Protein AF-A0A9E4F3Q5-F1 (afdb_monomer_lite)

Foldseek 3Di:
DVVVVVVVVVVVVVVVPVLLQVLQPQVAHQQWQQDLQRHLQSFLAHQFDPCDLVFVFLKDFQEWAALQVPDPGFAQFAFEFWTADPQWIWIFGDLFRWIFIAHPRYRHTQDIHGDDDFLLSVLFQQSRQAYTWHWDDDPNFIWTWFFTSSGKIFTAGNNPRHADPQAAADQPDPPTDRHRMHRPLVVQCPPQVVSVVVPDDADSRNGDDQQQAFKGARYYFYQAPQKTKGFIFGHDLQQAFFFFYRARWIWIAGPHRRHTQDIHGQLDDVPDPCVVQFPPVSSNGKHAQTQRAYKHDDNVQQKIKTFTAAIHHQAFCLSGGGQRPPHRKIWIARNRRRHTQDMGHQWGSHRQRWTQAYYFRWAFAQAPNDTAGWTWGWIQQQAIWIARNRHRHGPADWDFAADDFDPDPSGGHDRTGTGGPFQPGPDDWWQPLVFFDPLDVVLSVQLVVLCQQEAIGGRRFHWAAPVDPDRHPIYKTKGKTDHQFAHWHADNSQQKIKGKMFIDTWTFHWYASVVSDDPPPSNHGHDHGDRTHGGDIDGRDARVQHDGGHFQGIWIWMARNNYRYTQDIAAAADDDVSQVVDPSCVPPDCRRNHDDFTKYWRYHNQWIWIFSHQHHAQWIWIARNRHRHTSDIDHDPAGATHYWHWGAHPNWIWIWGFGGSPTMITIMGRDPPPPVPDPPPPPPPDDDDDDDDDDDDDDDDDDDDDDDDDDDDDDDDDDDDDDDDDDYDDDDDDDDDDDDDDDDDDDDDDDDDDDDDDDDDDDDDDDDDDDDDDDDDDDDDDDDDDDDDDDDDDDDDDDDDDDDDDDDDDDDDDDDDDDDDDDDDDDDDDDDDDDDYDDDDDDDDDDDDDDDDDDDDDDDDDDDDDDDDDDDDDDDDDDDDDDDDDDDDDDDDDDDDDDDDD

Sequence (902 aa):
MFLYRAIVVAALLSVLLPVASAAQDRRNPVGEWRFQSADAWGTRYSPLDQIDAANFDELETAWVWRADNFGPEVDQQMKSTPIYVNGILYTVAGLRRTVAAIDPATGETLWTYREPNTTRWERSMRQNYGKGVAWGEIDGRGVVYYTSAAFFLHAIDAETGRHVEGFGNRVDLPGFPETGVVDMLPPLLEGWGPWESWGGEYDNDFGIPRDLGYITTSSPPIVVNGVVVVGNSAEQGYYQTRIENVPGDILGFDARTGEFRWKFHVVPRPGEVGHETWENEAWSYTGDVSSWAPLSADHERGIVYIPTNPPTIDYFGGFRPGHNLFSTSVIALDAASGERVWHYQIVHNDQWNYDLPNVPILVDLTVDGRTVEAVVQTTKTGLIFVFDRTTGEPVWPIEEVPVPQTEVPGNWTAATQPVPTRPEPMEPLGLPSSEVVDFTPEIRAEAMRILKRYRVDGPFLPRLHEGYGGPVEENIRCYGGLNITHPATLDPTTGILYASHRRNCSGGRLTAGVDADDPEDPKTTGVTIAEWVAGPGGGLPRVQGLPIPQPPYNRLSAFDMNTGERLWWIPIGQVEDGIRGHPATQGVDLSRAGGGGLSIQMVAGDLLYATEGSSGPPVLNAYDKRTGEKVGTVRMPGAGQYGMMTYSHQGRQYVVVQVGRPGRLVALRRRRADGWGWPRVVAALRPGCGQDPGWRCGRGLPVRARLHRVGHRGPGDLGCNGSPSPTQPPIPAPHAQNQHLLDPVSHLAPDPRVRPTRGLHRRTVVRPGGSRRRLGVPCRIPLAQPRPRPGRSLDRGQRGRRPAHGELFRSHGRRALEDDRRRRELVPGHRLQDHHRQRGSGGGRGDRPGPRVHRHGRDLHPRQHPPRRRSLPQPRRGRDLGARRIRGVSRHLQNPHPSHRP

Radius of gyration: 40.1 Å; chains: 1; bounding box: 145×137×123 Å

Structure (mmCIF, N/CA/C/O backbone):
data_AF-A0A9E4F3Q5-F1
#
_entry.id   AF-A0A9E4F3Q5-F1
#
loop_
_atom_site.group_PDB
_atom_site.id
_atom_site.type_symbol
_atom_site.label_atom_id
_atom_site.label_alt_id
_atom_site.label_comp_id
_atom_site.label_asym_id
_atom_site.label_entity_id
_atom_site.label_seq_id
_atom_site.pdbx_PDB_ins_code
_atom_site.Cartn_x
_atom_site.Cartn_y
_atom_site.Cartn_z
_atom_site.occupancy
_atom_site.B_iso_or_equiv
_atom_site.auth_seq_id
_atom_site.auth_comp_id
_atom_site.auth_asym_id
_atom_site.auth_atom_id
_atom_site.pdbx_PDB_model_num
ATOM 1 N N . MET A 1 1 ? -36.623 -46.728 12.135 1.00 48.69 1 MET A N 1
ATOM 2 C CA . MET A 1 1 ? -35.767 -46.337 10.988 1.00 48.69 1 MET A CA 1
ATOM 3 C C . MET A 1 1 ? -35.801 -44.829 10.717 1.00 48.69 1 MET A C 1
ATOM 5 O O . MET A 1 1 ? -34.755 -44.213 10.854 1.00 48.69 1 MET A O 1
ATOM 9 N N . PHE A 1 2 ? -36.958 -44.212 10.418 1.00 50.69 2 PHE A N 1
ATOM 10 C CA . PHE A 1 2 ? -37.068 -42.757 10.159 1.00 50.69 2 PHE A CA 1
ATOM 11 C C . PHE A 1 2 ? -36.417 -41.864 11.232 1.00 50.69 2 PHE A C 1
ATOM 13 O O . PHE A 1 2 ? -35.589 -41.025 10.893 1.00 50.69 2 PHE A O 1
ATOM 20 N N . LEU A 1 3 ? -36.709 -42.104 12.517 1.00 48.44 3 LEU A N 1
ATOM 21 C CA . LEU A 1 3 ? -36.150 -41.325 13.634 1.00 48.44 3 LEU A CA 1
ATOM 22 C C . LEU A 1 3 ? -34.606 -41.309 13.647 1.00 48.44 3 LEU A C 1
ATOM 24 O O . LEU A 1 3 ? -33.995 -40.289 13.937 1.00 48.44 3 LEU A O 1
ATOM 28 N N . TYR A 1 4 ? -33.976 -42.420 13.252 1.00 50.62 4 TYR A N 1
ATOM 29 C CA . TYR A 1 4 ? -32.517 -42.554 13.198 1.00 50.62 4 TYR A CA 1
ATOM 30 C C . TYR A 1 4 ? -31.906 -41.732 12.051 1.00 50.62 4 TYR A C 1
ATOM 32 O O . TYR A 1 4 ? -30.846 -41.137 12.214 1.00 50.62 4 TYR A O 1
ATOM 40 N N . ARG A 1 5 ? -32.597 -41.638 10.902 1.00 47.22 5 ARG A N 1
ATOM 41 C CA . ARG A 1 5 ? -32.189 -40.752 9.796 1.00 47.22 5 ARG A CA 1
ATOM 42 C C . ARG A 1 5 ? -32.327 -39.277 10.173 1.00 47.22 5 ARG A C 1
ATOM 44 O O . ARG A 1 5 ? -31.428 -38.509 9.860 1.00 47.22 5 ARG A O 1
ATOM 51 N N . ALA A 1 6 ? -33.396 -38.896 10.876 1.00 50.69 6 ALA A N 1
ATOM 52 C CA . ALA A 1 6 ? -33.574 -37.524 11.355 1.00 50.69 6 ALA A CA 1
ATOM 53 C C . ALA A 1 6 ? -32.452 -37.101 12.323 1.00 50.69 6 ALA A C 1
ATOM 55 O O . ALA A 1 6 ? -31.874 -36.032 12.154 1.00 50.69 6 ALA A O 1
ATOM 56 N N . ILE A 1 7 ? -32.088 -37.969 13.275 1.00 57.62 7 ILE A N 1
ATOM 57 C CA . ILE A 1 7 ? -30.996 -37.712 14.22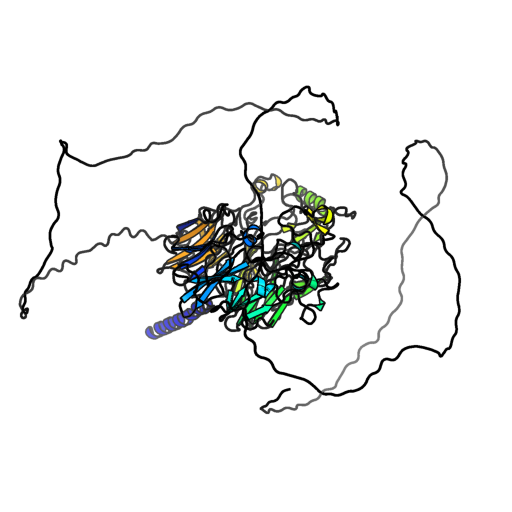9 1.00 57.62 7 ILE A CA 1
ATOM 58 C C . ILE A 1 7 ? -29.636 -37.623 13.519 1.00 57.62 7 ILE A C 1
ATOM 60 O O . ILE A 1 7 ? -28.865 -36.717 13.816 1.00 57.62 7 ILE A O 1
ATOM 64 N N . VAL A 1 8 ? -29.345 -38.498 12.548 1.00 55.16 8 VAL A N 1
ATOM 65 C CA . VAL A 1 8 ? -28.080 -38.445 11.782 1.00 55.16 8 VAL A CA 1
ATOM 66 C C . VAL A 1 8 ? -27.988 -37.188 10.907 1.00 55.16 8 VAL A C 1
ATOM 68 O O . VAL A 1 8 ? -26.925 -36.580 10.844 1.00 55.16 8 VAL A O 1
ATOM 71 N N . VAL A 1 9 ? -29.085 -36.749 10.277 1.00 52.12 9 VAL A N 1
ATOM 72 C CA . VAL A 1 9 ? -29.107 -35.493 9.500 1.00 52.12 9 VAL A CA 1
ATOM 73 C C . VAL A 1 9 ? -28.941 -34.272 10.412 1.00 52.12 9 VAL A C 1
ATOM 75 O O . VAL A 1 9 ? -28.159 -33.384 10.087 1.00 52.12 9 VAL A O 1
ATOM 78 N N . ALA A 1 10 ? -29.600 -34.246 11.575 1.00 47.81 10 ALA A N 1
ATOM 79 C CA . ALA A 1 10 ? -29.413 -33.182 12.563 1.00 47.81 10 ALA A CA 1
ATOM 80 C C . ALA A 1 10 ? -27.969 -33.138 13.099 1.00 47.81 10 ALA A C 1
ATOM 82 O O . ALA A 1 10 ? -27.383 -32.061 13.182 1.00 47.81 10 ALA A O 1
ATOM 83 N N . ALA A 1 11 ? -27.371 -34.300 13.387 1.00 47.78 11 ALA A N 1
ATOM 84 C CA . ALA A 1 11 ? -25.980 -34.406 13.821 1.00 47.78 11 ALA A CA 1
ATOM 85 C C . ALA A 1 11 ? -25.003 -33.886 12.750 1.00 47.78 11 ALA A C 1
ATOM 87 O O . ALA A 1 11 ? -24.132 -33.076 13.061 1.00 47.78 11 ALA A O 1
ATOM 88 N N . LEU A 1 12 ? -25.182 -34.279 11.483 1.00 45.19 12 LEU A N 1
ATOM 89 C CA . LEU A 1 12 ? -24.358 -33.795 10.367 1.00 45.19 12 LEU A CA 1
ATOM 90 C C . LEU A 1 12 ? -24.487 -32.277 10.161 1.00 45.19 12 LEU A C 1
ATOM 92 O O . LEU A 1 12 ? -23.474 -31.608 9.976 1.00 45.19 12 LEU A O 1
ATOM 96 N N . LEU A 1 13 ? -25.695 -31.713 10.275 1.00 43.91 13 LEU A N 1
ATOM 97 C CA . LEU A 1 13 ? -25.899 -30.260 10.232 1.00 43.91 13 LEU A CA 1
ATOM 98 C C . LEU A 1 13 ? -25.194 -29.545 11.398 1.00 43.91 13 LEU A C 1
ATOM 100 O O . LEU A 1 13 ? -24.526 -28.536 11.180 1.00 43.91 13 LEU A O 1
ATOM 104 N N . SER A 1 14 ? -25.253 -30.093 12.618 1.00 40.28 14 SER A N 1
ATOM 105 C CA . SER A 1 14 ? -24.539 -29.526 13.774 1.00 40.28 14 SER A CA 1
ATOM 106 C C . SER A 1 14 ? -23.008 -29.630 13.695 1.00 40.28 14 SER A C 1
ATOM 108 O O . SER A 1 14 ? -22.323 -28.875 14.376 1.00 40.28 14 SER A O 1
ATOM 110 N N . VAL A 1 15 ? -22.466 -30.516 12.851 1.00 41.94 15 VAL A N 1
ATOM 111 C CA . VAL A 1 15 ? -21.016 -30.670 12.613 1.00 41.94 15 VAL A CA 1
ATOM 112 C C . VAL A 1 15 ? -20.509 -29.777 11.467 1.00 41.94 15 VAL A C 1
ATOM 114 O O . VAL A 1 15 ? -19.314 -29.505 11.400 1.00 41.94 15 VAL A O 1
ATOM 117 N N . LEU A 1 16 ? -21.394 -29.255 10.609 1.00 40.25 16 LEU A N 1
ATOM 118 C CA . LEU A 1 16 ? -21.038 -28.304 9.542 1.00 40.25 16 LEU A CA 1
ATOM 119 C C . LEU A 1 16 ? -21.071 -26.832 9.995 1.00 40.25 16 LEU A C 1
ATOM 121 O O . LEU A 1 16 ? -20.296 -26.019 9.498 1.00 40.25 16 LEU A O 1
ATOM 125 N N . LEU A 1 17 ? -21.905 -26.493 10.983 1.00 37.94 17 LEU A N 1
ATOM 126 C CA . LEU A 1 17 ? -22.024 -25.132 11.525 1.00 37.94 17 LEU A CA 1
ATOM 127 C C . LEU A 1 17 ? -20.776 -24.525 12.223 1.00 37.94 17 LEU A C 1
ATOM 129 O O . LEU A 1 17 ? -20.636 -23.303 12.143 1.00 37.94 17 LEU A O 1
ATOM 133 N N . PRO A 1 18 ? -19.856 -25.262 12.889 1.00 37.97 18 PRO A N 1
ATOM 134 C CA . PRO A 1 18 ? -18.743 -24.620 13.598 1.00 37.97 18 PRO A CA 1
ATOM 135 C C . PRO A 1 18 ? -17.659 -24.055 12.667 1.00 37.97 18 PRO A C 1
ATOM 137 O O . PRO A 1 18 ? -16.966 -23.121 13.059 1.00 37.97 18 PRO A O 1
ATOM 140 N N . VAL A 1 19 ? -17.516 -24.570 11.438 1.00 43.16 19 VAL A N 1
ATOM 141 C CA . VAL A 1 19 ? -16.415 -24.186 10.529 1.00 43.16 19 VAL A CA 1
ATOM 142 C C . VAL A 1 19 ? -16.540 -22.727 10.077 1.00 43.16 19 VAL A C 1
ATOM 144 O O . VAL A 1 19 ? -15.573 -21.972 10.149 1.00 43.16 19 VAL A O 1
ATOM 147 N N . ALA A 1 20 ? -17.744 -22.298 9.684 1.00 42.75 20 ALA A N 1
ATOM 148 C CA . ALA A 1 20 ? -17.996 -20.917 9.267 1.00 42.75 20 ALA A CA 1
ATOM 149 C C . ALA A 1 20 ? -17.857 -19.911 10.426 1.00 42.75 20 ALA A C 1
ATOM 151 O O . ALA A 1 20 ? -17.407 -18.788 10.210 1.00 42.75 20 ALA A O 1
ATOM 152 N N . SER A 1 21 ? -18.197 -20.317 11.657 1.00 38.81 21 SER A N 1
ATOM 153 C CA . SER A 1 21 ? -18.047 -19.466 12.844 1.00 38.81 21 SER A CA 1
ATOM 154 C C . SER A 1 21 ? -16.589 -19.345 13.298 1.00 38.81 21 SER A C 1
ATOM 156 O O . SER A 1 21 ? -16.176 -18.266 13.712 1.00 38.81 21 SER A O 1
ATOM 158 N N . ALA A 1 22 ? -15.803 -20.423 13.204 1.00 45.16 22 ALA A N 1
ATOM 159 C CA . ALA A 1 22 ? -14.376 -20.404 13.529 1.00 45.16 22 ALA A CA 1
ATOM 160 C C . ALA A 1 22 ? -13.564 -19.547 12.541 1.00 45.16 22 ALA A C 1
ATOM 162 O O . ALA A 1 22 ? -12.600 -18.899 12.934 1.00 45.16 22 ALA A O 1
ATOM 163 N N . ALA A 1 23 ? -13.986 -19.481 11.273 1.00 50.09 23 ALA A N 1
ATOM 164 C CA . ALA A 1 23 ? -13.304 -18.707 10.236 1.00 50.09 23 ALA A CA 1
ATOM 165 C C . ALA A 1 23 ? -13.305 -17.178 10.454 1.00 50.09 23 ALA A C 1
ATOM 167 O O . ALA A 1 23 ? -12.547 -16.489 9.771 1.00 50.09 23 ALA A O 1
ATOM 168 N N . GLN A 1 24 ? -14.136 -16.640 11.363 1.00 52.44 24 GLN A N 1
ATOM 169 C CA . GLN A 1 24 ? -14.225 -15.192 11.606 1.00 52.44 24 GLN A CA 1
ATOM 170 C C . GLN A 1 24 ? -13.789 -14.731 13.009 1.00 52.44 24 GLN A C 1
ATOM 172 O O . GLN A 1 24 ? -13.560 -13.533 13.171 1.00 52.44 24 GLN A O 1
ATOM 177 N N . ASP A 1 25 ? -13.594 -15.606 14.009 1.00 63.72 25 ASP A N 1
ATOM 178 C CA . ASP A 1 25 ? -13.125 -15.162 15.341 1.00 63.72 25 ASP A CA 1
ATOM 179 C C . ASP A 1 25 ? -11.610 -14.874 15.379 1.00 63.72 25 ASP A C 1
ATOM 181 O O . ASP A 1 25 ? -10.813 -15.480 16.087 1.00 63.72 25 ASP A O 1
ATOM 185 N N . ARG A 1 26 ? -11.222 -13.895 14.563 1.00 81.88 26 ARG A N 1
ATOM 186 C CA . ARG A 1 26 ? -9.894 -13.286 14.445 1.00 81.88 26 ARG A CA 1
ATOM 187 C C . ARG A 1 26 ? -9.985 -11.840 14.919 1.00 81.88 26 ARG A C 1
ATOM 189 O O . ARG A 1 26 ? -9.622 -10.902 14.206 1.00 81.88 26 ARG A O 1
ATOM 196 N N . ARG A 1 27 ? -10.599 -11.675 16.099 1.00 84.62 27 ARG A N 1
ATOM 197 C CA . ARG A 1 27 ? -11.080 -10.397 16.654 1.00 84.62 27 ARG A CA 1
ATOM 198 C C . ARG A 1 27 ? -12.120 -9.672 15.780 1.00 84.62 27 ARG A C 1
ATOM 200 O O . ARG A 1 27 ? -12.272 -8.462 15.918 1.00 84.62 27 ARG A O 1
ATOM 207 N N . ASN A 1 28 ? -12.859 -10.373 14.914 1.00 89.06 28 ASN A N 1
ATOM 208 C CA . ASN A 1 28 ? -13.891 -9.765 14.067 1.00 89.06 28 ASN A CA 1
ATOM 209 C C . ASN A 1 28 ? -15.240 -10.520 14.142 1.00 89.06 28 ASN A C 1
ATOM 211 O O . ASN A 1 28 ? -15.470 -11.417 13.337 1.00 89.06 28 ASN A O 1
ATOM 215 N N . PRO A 1 29 ? -16.142 -10.185 15.086 1.00 91.88 29 PRO A N 1
ATOM 216 C CA . PRO A 1 29 ? -17.406 -10.898 15.298 1.00 91.88 29 PRO A CA 1
ATOM 217 C C . PRO A 1 29 ? -18.299 -11.026 14.054 1.00 91.88 29 PRO A C 1
ATOM 219 O O . PRO A 1 29 ? -18.263 -10.197 13.141 1.00 91.88 29 PRO A O 1
ATOM 222 N N . VAL A 1 30 ? -19.158 -12.050 14.027 1.00 92.31 30 VAL A N 1
ATOM 223 C CA . VAL A 1 30 ? -20.049 -12.296 12.881 1.00 92.31 30 VAL A CA 1
ATOM 224 C C . VAL A 1 30 ? -21.036 -11.147 12.695 1.00 92.31 30 VAL A C 1
ATOM 226 O O . VAL A 1 30 ? -21.837 -10.843 13.577 1.00 92.31 30 VAL A O 1
ATOM 229 N N . GLY A 1 31 ? -20.971 -10.508 11.525 1.00 94.44 31 GLY A N 1
ATOM 230 C CA . GLY A 1 31 ? -21.672 -9.254 11.243 1.00 94.44 31 GLY A CA 1
ATOM 231 C C . GLY A 1 31 ? -20.797 -8.000 11.276 1.00 94.44 31 GLY A C 1
ATOM 232 O O . GLY A 1 31 ? -21.277 -6.953 10.848 1.00 94.44 31 GLY A O 1
ATOM 233 N N . GLU A 1 32 ? -19.547 -8.083 11.733 1.00 96.38 32 GLU A N 1
ATOM 234 C CA . GLU A 1 32 ? -18.669 -6.924 11.921 1.00 96.38 32 GLU A CA 1
ATOM 235 C C . GLU A 1 32 ? -17.455 -6.854 10.983 1.00 96.38 32 GLU A C 1
ATOM 237 O O . GLU A 1 32 ? -17.157 -7.773 10.215 1.00 96.38 32 GLU A O 1
ATOM 242 N N . TRP A 1 33 ? -16.786 -5.697 11.025 1.00 97.50 33 TRP A N 1
ATOM 243 C CA . TRP A 1 33 ? -15.595 -5.369 10.241 1.00 97.50 33 TRP A CA 1
ATOM 244 C C . TRP A 1 33 ? -14.688 -4.479 11.104 1.00 97.50 33 TRP A C 1
ATOM 246 O O . TRP A 1 33 ? -14.644 -3.262 10.920 1.00 97.50 33 TRP A O 1
ATOM 256 N N . ARG A 1 34 ? -14.041 -5.062 12.123 1.00 95.62 34 ARG A N 1
ATOM 257 C CA . ARG A 1 34 ? -13.297 -4.315 13.160 1.00 95.62 34 ARG A CA 1
ATOM 258 C C . ARG A 1 34 ? -11.967 -3.721 12.684 1.00 95.62 34 ARG A C 1
ATOM 260 O O . ARG A 1 34 ? -11.489 -2.765 13.290 1.00 95.62 34 ARG A O 1
ATOM 267 N N . PHE A 1 35 ? -11.391 -4.239 11.599 1.00 96.25 35 PHE A N 1
ATOM 268 C CA . PHE A 1 35 ? -10.100 -3.802 11.057 1.00 96.25 35 PHE A CA 1
ATOM 269 C C . PHE A 1 35 ? -10.254 -3.220 9.648 1.00 96.25 35 PHE A C 1
ATOM 271 O O . PHE A 1 35 ? -11.178 -3.562 8.911 1.00 96.25 35 PHE A O 1
ATOM 278 N N . GLN A 1 36 ? -9.310 -2.374 9.222 1.00 94.00 36 GLN A N 1
ATOM 279 C CA . GLN A 1 36 ? -9.335 -1.733 7.897 1.00 94.00 36 GLN A CA 1
ATOM 280 C C . GLN A 1 36 ? -9.459 -2.749 6.737 1.00 94.00 36 GLN A C 1
ATOM 282 O O . GLN A 1 36 ? -10.075 -2.437 5.716 1.00 94.00 36 GLN A O 1
ATOM 287 N N . SER A 1 37 ? -8.933 -3.968 6.909 1.00 94.44 37 SER A N 1
ATOM 288 C CA . SER A 1 37 ? -9.061 -5.092 5.968 1.00 94.44 37 SER A CA 1
ATOM 289 C C . SER A 1 37 ? -9.831 -6.287 6.567 1.00 94.44 37 SER A C 1
ATOM 291 O O . SER A 1 37 ? -9.425 -7.435 6.421 1.00 94.44 37 SER A O 1
ATOM 293 N N . ALA A 1 38 ? -10.983 -5.986 7.182 1.00 95.12 38 ALA A N 1
ATOM 294 C CA . ALA A 1 38 ? -11.936 -6.878 7.859 1.00 95.12 38 ALA A CA 1
ATOM 295 C C . ALA A 1 38 ? -11.488 -7.385 9.235 1.00 95.12 38 ALA A C 1
ATOM 297 O O . ALA A 1 38 ? -12.011 -6.931 10.256 1.00 95.12 38 ALA A O 1
ATOM 298 N N . ASP A 1 39 ? -10.531 -8.308 9.261 1.00 95.75 39 ASP A N 1
ATOM 299 C CA . ASP A 1 39 ? -10.023 -8.975 10.460 1.00 95.75 39 ASP A CA 1
ATOM 300 C C . ASP A 1 39 ? -8.564 -8.588 10.758 1.00 95.75 39 ASP A C 1
ATOM 302 O O . ASP A 1 39 ? -7.905 -7.911 9.963 1.00 95.75 39 ASP A O 1
ATOM 306 N N . ALA A 1 40 ? -8.046 -9.021 11.913 1.00 96.56 40 ALA A N 1
ATOM 307 C CA . ALA A 1 40 ? -6.643 -8.805 12.277 1.00 96.56 40 ALA A CA 1
ATOM 308 C C . ALA A 1 40 ? -5.663 -9.455 11.280 1.00 96.56 40 ALA A C 1
ATOM 310 O O . ALA A 1 40 ? -4.506 -9.055 11.188 1.00 96.56 40 ALA A O 1
ATOM 311 N N . TRP A 1 41 ? -6.135 -10.450 10.526 1.00 97.19 41 TRP A N 1
ATOM 312 C CA . TRP A 1 41 ? -5.375 -11.218 9.542 1.00 97.19 41 TRP A CA 1
ATOM 313 C C . TRP A 1 41 ? -5.309 -10.533 8.165 1.00 97.19 41 TRP A C 1
ATOM 315 O O . TRP A 1 41 ? -4.556 -10.977 7.302 1.00 97.19 41 TRP A O 1
ATOM 325 N N . GLY A 1 42 ? -6.054 -9.440 7.958 1.00 96.62 42 GLY A N 1
ATOM 326 C CA . GLY A 1 42 ? -6.045 -8.645 6.729 1.00 96.62 42 GLY A CA 1
ATOM 327 C C . GLY A 1 42 ? -6.773 -9.286 5.542 1.00 96.62 42 GLY A C 1
ATOM 328 O O . GLY A 1 42 ? -6.556 -8.865 4.406 1.00 96.62 42 GLY A O 1
ATOM 329 N N . THR A 1 43 ? -7.622 -10.292 5.771 1.00 96.75 43 THR A N 1
ATOM 330 C CA . THR A 1 43 ? -8.177 -11.159 4.711 1.00 96.75 43 THR A CA 1
ATOM 331 C C . THR A 1 43 ? -9.101 -10.448 3.723 1.00 96.75 43 THR A C 1
ATOM 333 O O . THR A 1 43 ? -9.183 -10.846 2.559 1.00 96.75 43 THR A O 1
ATOM 336 N N . ARG A 1 44 ? -9.801 -9.393 4.171 1.00 96.38 44 ARG A N 1
ATOM 337 C CA . ARG A 1 44 ? -10.935 -8.765 3.460 1.00 96.38 44 ARG A CA 1
ATOM 338 C C . ARG A 1 44 ? -12.090 -9.750 3.186 1.00 96.38 44 ARG A C 1
ATOM 340 O O . ARG A 1 44 ? -12.811 -9.607 2.195 1.00 96.38 44 ARG A O 1
ATOM 347 N N . TYR A 1 45 ? -12.265 -10.736 4.066 1.00 96.94 45 TYR A N 1
ATOM 348 C CA . TYR A 1 45 ? -13.330 -11.740 4.030 1.00 96.94 45 TYR A CA 1
ATOM 349 C C . TYR A 1 45 ? -14.464 -11.430 5.022 1.00 96.94 45 TYR A C 1
ATOM 351 O O . TYR A 1 45 ? -14.247 -10.867 6.095 1.00 96.94 45 TYR A O 1
ATOM 359 N N . SER A 1 46 ? -15.679 -11.864 4.687 1.00 96.94 46 SER A N 1
ATOM 360 C CA . SER A 1 46 ? -16.802 -11.992 5.614 1.00 96.94 46 SER A CA 1
ATOM 361 C C . SER A 1 46 ? -17.626 -13.246 5.280 1.00 96.94 46 SER A C 1
ATOM 363 O O . SER A 1 46 ? -17.887 -13.494 4.106 1.00 96.94 46 SER A O 1
ATOM 365 N N . PRO A 1 47 ? -18.110 -14.023 6.265 1.00 95.44 47 PRO A N 1
ATOM 366 C CA . PRO A 1 47 ? -19.032 -15.138 6.043 1.00 95.44 47 PRO A CA 1
ATOM 367 C C . PRO A 1 47 ? -20.495 -14.692 5.853 1.00 95.44 47 PRO A C 1
ATOM 369 O O . PRO A 1 47 ? -21.373 -15.545 5.797 1.00 95.44 47 PRO A O 1
ATOM 372 N N . LEU A 1 48 ? -20.792 -13.384 5.798 1.00 96.50 48 LEU A N 1
ATOM 373 C CA . LEU A 1 48 ? -22.163 -12.888 5.628 1.00 96.50 48 LEU A CA 1
ATOM 374 C C . LEU A 1 48 ? -22.742 -13.252 4.250 1.00 96.50 48 LEU A C 1
ATOM 376 O O . LEU A 1 48 ? -22.249 -12.790 3.218 1.00 96.50 48 LEU A O 1
ATOM 380 N N . ASP A 1 49 ? -23.838 -14.007 4.281 1.00 95.50 49 ASP A N 1
ATOM 381 C CA . ASP A 1 49 ? -24.442 -14.760 3.176 1.00 95.50 49 ASP A CA 1
ATOM 382 C C . ASP A 1 49 ? -25.878 -14.321 2.817 1.00 95.50 49 ASP A C 1
ATOM 384 O O . ASP A 1 49 ? -26.501 -14.905 1.933 1.00 95.50 49 ASP A O 1
ATOM 388 N N . GLN A 1 50 ? -26.426 -13.277 3.458 1.00 96.25 50 GLN A N 1
ATOM 389 C CA . GLN A 1 50 ? -27.776 -12.775 3.139 1.00 96.25 50 GLN A CA 1
ATOM 390 C C . GLN A 1 50 ? -27.889 -12.233 1.706 1.00 96.25 50 GLN A C 1
ATOM 392 O O . GLN A 1 50 ? -28.991 -12.160 1.152 1.00 96.25 50 GLN A O 1
ATOM 397 N N . ILE A 1 51 ? -26.765 -11.796 1.139 1.00 97.38 51 ILE A N 1
ATOM 398 C CA . ILE A 1 51 ? -26.624 -11.391 -0.255 1.00 97.38 51 ILE A CA 1
ATOM 399 C C . ILE A 1 51 ? -25.962 -12.558 -0.998 1.00 97.38 51 ILE A C 1
ATOM 401 O O . ILE A 1 51 ? -24.783 -12.838 -0.798 1.00 97.38 51 ILE A O 1
ATOM 405 N N . ASP A 1 52 ? -26.738 -13.226 -1.849 1.00 96.75 52 ASP A N 1
ATOM 406 C CA . ASP A 1 52 ? -26.359 -14.451 -2.558 1.00 96.75 52 ASP A CA 1
ATOM 407 C C . ASP A 1 52 ? -26.534 -14.307 -4.085 1.00 96.75 52 ASP A C 1
ATOM 409 O O . ASP A 1 52 ? -27.018 -13.289 -4.592 1.00 96.75 52 ASP A O 1
ATOM 413 N N . ALA A 1 53 ? -26.157 -15.346 -4.837 1.00 96.50 53 ALA A N 1
ATOM 414 C CA . ALA A 1 53 ? -26.262 -15.380 -6.299 1.00 96.50 53 ALA A CA 1
ATOM 415 C C . ALA A 1 53 ? -27.709 -15.277 -6.829 1.00 96.50 53 ALA A C 1
ATOM 417 O O . ALA A 1 53 ? -27.907 -14.948 -7.994 1.00 96.50 53 ALA A O 1
ATOM 418 N N . ALA A 1 54 ? -28.720 -15.552 -5.999 1.00 96.69 54 ALA A N 1
ATOM 419 C CA . ALA A 1 54 ? -30.129 -15.442 -6.362 1.00 96.69 54 ALA A CA 1
ATOM 420 C C . ALA A 1 54 ? -30.723 -14.054 -6.051 1.00 96.69 54 ALA A C 1
ATOM 422 O O . ALA A 1 54 ? -31.814 -13.754 -6.537 1.00 96.69 54 ALA A O 1
ATOM 423 N N . ASN A 1 55 ? -30.043 -13.212 -5.257 1.00 96.06 55 ASN A N 1
ATOM 424 C CA . ASN A 1 55 ? -30.556 -11.899 -4.845 1.00 96.06 55 ASN A CA 1
ATOM 425 C C . ASN A 1 55 ? -29.609 -10.697 -5.044 1.00 96.06 55 ASN A C 1
ATOM 427 O O . ASN A 1 55 ? -30.032 -9.564 -4.813 1.00 96.06 55 ASN A O 1
ATOM 431 N N . PHE A 1 56 ? -28.378 -10.887 -5.533 1.00 97.81 56 PHE A N 1
ATOM 432 C CA . PHE A 1 56 ? -27.416 -9.791 -5.749 1.00 97.81 56 PHE A CA 1
ATOM 433 C C . PHE A 1 56 ? -27.923 -8.672 -6.687 1.00 97.81 56 PHE A C 1
ATOM 435 O O . PHE A 1 56 ? -27.623 -7.496 -6.477 1.00 97.81 56 PHE A O 1
ATOM 442 N N . ASP A 1 57 ? -28.750 -8.997 -7.683 1.00 97.12 57 ASP A N 1
ATOM 443 C CA . ASP A 1 57 ? -29.353 -7.995 -8.578 1.00 97.12 57 ASP A CA 1
ATOM 444 C C . ASP A 1 57 ? -30.541 -7.232 -7.935 1.00 97.12 57 ASP A C 1
ATOM 446 O O . ASP A 1 57 ? -31.014 -6.237 -8.487 1.00 97.12 57 ASP A O 1
ATOM 450 N N . GLU A 1 58 ? -30.998 -7.631 -6.737 1.00 96.25 58 GLU A N 1
ATOM 451 C CA . GLU A 1 58 ? -31.997 -6.910 -5.923 1.00 96.25 58 GLU A CA 1
ATOM 452 C C . GLU A 1 58 ? -31.378 -5.831 -5.002 1.00 96.25 58 GLU A C 1
ATOM 454 O O . GLU A 1 58 ? -32.067 -5.259 -4.143 1.00 96.25 58 GLU A O 1
ATOM 459 N N . LEU A 1 59 ? -30.075 -5.556 -5.131 1.00 97.88 59 LEU A N 1
ATOM 460 C CA . LEU A 1 59 ? -29.379 -4.554 -4.322 1.00 97.88 59 LEU A CA 1
ATOM 461 C C . LEU A 1 59 ? -29.788 -3.114 -4.702 1.00 97.88 59 LEU A C 1
ATOM 463 O O . LEU A 1 59 ? -29.683 -2.681 -5.849 1.00 97.88 59 LEU A O 1
ATOM 467 N N . GLU A 1 60 ? -30.202 -2.337 -3.699 1.00 96.25 60 GLU A N 1
ATOM 468 C CA . GLU A 1 60 ? -30.522 -0.907 -3.783 1.00 96.25 60 GLU A CA 1
ATOM 469 C C . GLU A 1 60 ? -29.476 -0.066 -3.033 1.00 96.25 60 GLU A C 1
ATOM 471 O O . GLU A 1 60 ? -28.880 -0.526 -2.056 1.00 96.25 60 GLU A O 1
ATOM 476 N N . THR A 1 61 ? -29.289 1.200 -3.423 1.00 97.44 61 THR A N 1
ATOM 477 C CA . THR A 1 61 ? -28.553 2.163 -2.588 1.00 97.44 61 THR A CA 1
ATOM 478 C C . THR A 1 61 ? -29.356 2.476 -1.325 1.00 97.44 61 THR A C 1
ATOM 480 O O . THR A 1 61 ? -30.431 3.065 -1.399 1.00 97.44 61 THR A O 1
ATOM 483 N N . ALA A 1 62 ? -28.818 2.101 -0.166 1.00 97.38 62 ALA A N 1
ATOM 484 C CA . ALA A 1 62 ? -29.391 2.391 1.143 1.00 97.38 62 ALA A CA 1
ATOM 485 C C . ALA A 1 62 ? -29.181 3.857 1.546 1.00 97.38 62 ALA A C 1
ATOM 487 O O . ALA A 1 62 ? -30.115 4.504 2.011 1.00 97.38 62 ALA A O 1
ATOM 488 N N . TRP A 1 63 ? -27.955 4.356 1.358 1.00 97.75 63 TRP A N 1
ATOM 489 C CA . TRP A 1 63 ? -27.538 5.729 1.645 1.00 97.75 63 TRP A CA 1
ATOM 490 C C . TRP A 1 63 ? -26.233 6.080 0.910 1.00 97.75 63 TRP A C 1
ATOM 492 O O . TRP A 1 63 ? -25.514 5.200 0.426 1.00 97.75 63 TRP A O 1
ATOM 502 N N . VAL A 1 64 ? -25.920 7.379 0.828 1.00 96.75 64 VAL A N 1
ATOM 503 C CA . VAL A 1 64 ? -24.652 7.897 0.287 1.00 96.75 64 VAL A CA 1
ATOM 504 C C . VAL A 1 64 ? -24.093 8.960 1.228 1.00 96.75 64 VAL A C 1
ATOM 506 O O . VAL A 1 64 ? -24.682 10.029 1.374 1.00 96.75 64 VAL A O 1
ATOM 509 N N . TRP A 1 65 ? -22.932 8.689 1.819 1.00 96.19 65 TRP A N 1
ATOM 510 C CA . TRP A 1 65 ? -22.208 9.637 2.665 1.00 96.19 65 TRP A CA 1
ATOM 511 C C . TRP A 1 65 ? -21.160 10.392 1.839 1.00 96.19 65 TRP A C 1
ATOM 513 O O . TRP A 1 65 ? -20.466 9.801 1.005 1.00 96.19 65 TRP A O 1
ATOM 523 N N . ARG A 1 66 ? -21.048 11.710 2.040 1.00 93.06 66 ARG A N 1
ATOM 524 C CA . ARG A 1 66 ? -20.190 12.601 1.241 1.00 93.06 66 ARG A CA 1
ATOM 525 C C . ARG A 1 66 ? -18.970 13.058 2.037 1.00 93.06 66 ARG A C 1
ATOM 527 O O . ARG A 1 66 ? -19.117 13.717 3.059 1.00 93.06 66 ARG A O 1
ATOM 534 N N . ALA A 1 67 ? -17.773 12.788 1.514 1.00 90.12 67 ALA A N 1
ATOM 535 C CA . ALA A 1 67 ? -16.507 13.204 2.122 1.00 90.12 67 ALA A CA 1
ATOM 536 C C . ALA A 1 67 ? -16.042 14.610 1.674 1.00 90.12 67 ALA A C 1
ATOM 538 O O . ALA A 1 67 ? -14.944 15.043 2.021 1.00 90.12 67 ALA A O 1
ATOM 539 N N . ASP A 1 68 ? -16.850 15.333 0.892 1.00 87.25 68 ASP A N 1
ATOM 540 C CA . ASP A 1 68 ? -16.429 16.534 0.158 1.00 87.25 68 ASP A CA 1
ATOM 541 C C . ASP A 1 68 ? -16.460 17.851 0.954 1.00 87.25 68 ASP A C 1
ATOM 543 O O . ASP A 1 68 ? -15.881 18.832 0.500 1.00 87.25 68 ASP A O 1
ATOM 547 N N . ASN A 1 69 ? -17.031 17.871 2.164 1.00 88.31 69 ASN A N 1
ATOM 548 C CA . ASN A 1 69 ? -17.039 19.039 3.064 1.00 88.31 69 ASN A CA 1
ATOM 549 C C . ASN A 1 69 ? -16.007 18.939 4.219 1.00 88.31 69 ASN A C 1
ATOM 551 O O . ASN A 1 69 ? -16.136 19.585 5.262 1.00 88.31 69 ASN A O 1
ATOM 555 N N . PHE A 1 70 ? -14.993 18.076 4.076 1.00 89.12 70 PHE A N 1
ATOM 556 C CA . PHE A 1 70 ? -14.072 17.709 5.164 1.00 89.12 70 PHE A CA 1
ATOM 557 C C . PHE A 1 70 ? -12.689 18.390 5.136 1.00 89.12 70 PHE A C 1
ATOM 559 O O . PHE A 1 70 ? -11.815 18.049 5.936 1.00 89.12 70 PHE A O 1
ATOM 566 N N . GLY A 1 71 ? -12.498 19.393 4.278 1.00 83.25 71 GLY A N 1
ATOM 567 C CA . GLY A 1 71 ? -11.286 20.214 4.202 1.00 83.25 71 GLY A CA 1
ATOM 568 C C . GLY A 1 71 ? -11.535 21.547 3.481 1.00 83.25 71 GLY A C 1
ATOM 569 O O . GLY A 1 71 ? -12.664 21.797 3.061 1.00 83.25 71 GLY A O 1
ATOM 570 N N . PRO A 1 72 ? -10.505 22.403 3.332 1.00 79.69 72 PRO A N 1
ATOM 571 C CA . PRO A 1 72 ? -10.582 23.598 2.483 1.00 79.69 72 PRO A CA 1
ATOM 572 C C . PRO A 1 72 ? -10.678 23.241 0.989 1.00 79.69 72 PRO A C 1
ATOM 574 O O . PRO A 1 72 ? -11.198 24.020 0.197 1.00 79.69 72 PRO A O 1
ATOM 577 N N . GLU A 1 73 ? -10.212 22.045 0.621 1.00 86.44 73 GLU A N 1
ATOM 578 C CA . GLU A 1 73 ? -10.313 21.465 -0.714 1.00 86.44 73 GLU A CA 1
ATOM 579 C C . GLU A 1 73 ? -11.066 20.131 -0.671 1.00 86.44 73 GLU A C 1
ATOM 581 O O . GLU A 1 73 ? -11.052 19.409 0.333 1.00 86.44 73 GLU A O 1
ATOM 586 N N . VAL A 1 74 ? -11.708 19.790 -1.790 1.00 86.94 74 VAL A N 1
ATOM 587 C CA . VAL A 1 74 ? -12.470 18.548 -1.954 1.00 86.94 74 VAL A CA 1
ATOM 588 C C . VAL A 1 74 ? -11.527 17.389 -2.266 1.00 86.94 74 VAL A C 1
ATOM 590 O O . VAL A 1 74 ? -10.934 17.350 -3.347 1.00 86.94 74 VAL A O 1
ATOM 593 N N . ASP A 1 75 ? -11.458 16.394 -1.378 1.00 86.44 75 ASP A N 1
ATOM 594 C CA . ASP A 1 75 ? -10.716 15.163 -1.658 1.00 86.44 75 ASP A CA 1
ATOM 595 C C . ASP A 1 75 ? -11.399 14.349 -2.775 1.00 86.44 75 ASP A C 1
ATOM 597 O O . ASP A 1 75 ? -12.440 13.702 -2.607 1.00 86.44 75 ASP A O 1
ATOM 601 N N . GLN A 1 76 ? -10.792 14.398 -3.960 1.00 84.56 76 GLN A N 1
ATOM 602 C CA . GLN A 1 76 ? -11.244 13.682 -5.154 1.00 84.56 76 GLN A CA 1
ATOM 603 C C . GLN A 1 76 ? -10.980 12.173 -5.085 1.00 84.56 76 GLN A C 1
ATOM 605 O O . GLN A 1 76 ? -11.577 11.414 -5.857 1.00 84.56 76 GLN A O 1
ATOM 610 N N . GLN A 1 77 ? -10.067 11.760 -4.201 1.00 77.31 77 GLN A N 1
ATOM 611 C CA . GLN A 1 77 ? -9.530 10.411 -4.071 1.00 77.31 77 GLN A CA 1
ATOM 612 C C . GLN A 1 77 ? -9.358 10.058 -2.589 1.00 77.31 77 GLN A C 1
ATOM 614 O O . GLN A 1 77 ? -8.250 9.740 -2.150 1.00 77.31 77 GLN A O 1
ATOM 619 N N . MET A 1 78 ? -10.467 10.072 -1.846 1.00 86.44 78 MET A N 1
ATOM 620 C CA . MET A 1 78 ? -10.583 9.396 -0.551 1.00 86.44 78 MET A CA 1
ATOM 621 C C . MET A 1 78 ? -9.992 7.978 -0.659 1.00 86.44 78 MET A C 1
ATOM 623 O O . MET A 1 78 ? -10.151 7.317 -1.690 1.00 86.44 78 MET A O 1
ATOM 627 N N . LYS A 1 79 ? -9.291 7.516 0.382 1.00 88.81 79 LYS A N 1
ATOM 628 C CA . LYS A 1 79 ? -8.666 6.175 0.432 1.00 88.81 79 LYS A CA 1
ATOM 629 C C . LYS A 1 79 ? -9.044 5.427 1.708 1.00 88.81 79 LYS A C 1
ATOM 631 O O . LYS A 1 79 ? -8.275 4.607 2.186 1.00 88.81 79 LYS A O 1
ATOM 636 N N . SER A 1 80 ? -10.197 5.741 2.293 1.00 92.00 80 SER A N 1
ATOM 637 C CA . SER A 1 80 ? -10.605 5.211 3.591 1.00 92.00 80 SER A CA 1
ATOM 638 C C . SER A 1 80 ? -11.532 4.009 3.432 1.00 92.00 80 SER A C 1
ATOM 640 O O . SER A 1 80 ? -12.529 4.072 2.712 1.00 92.00 80 SER A O 1
ATOM 642 N N . THR A 1 81 ? -11.206 2.903 4.105 1.00 94.81 81 THR A N 1
ATOM 643 C CA . THR A 1 81 ? -12.152 1.795 4.315 1.00 94.81 81 THR A CA 1
ATOM 644 C C . THR A 1 81 ? -12.746 1.952 5.712 1.00 94.81 81 THR A C 1
ATOM 646 O O . THR A 1 81 ? -11.969 1.941 6.670 1.00 94.81 81 THR A O 1
ATOM 649 N N . PRO A 1 82 ? -14.073 2.121 5.854 1.00 96.88 82 PRO A N 1
ATOM 650 C CA . PRO A 1 82 ? -14.696 2.189 7.167 1.00 96.88 82 PRO A CA 1
ATOM 651 C C . PRO A 1 82 ? -14.529 0.882 7.942 1.00 96.88 82 PRO A C 1
ATOM 653 O O . PRO A 1 82 ? -14.550 -0.197 7.346 1.00 96.88 82 PRO A O 1
ATOM 656 N N . ILE A 1 83 ? -14.444 0.988 9.264 1.00 98.25 83 ILE A N 1
ATOM 657 C CA . ILE A 1 83 ? -14.681 -0.135 10.177 1.00 98.25 83 ILE A CA 1
ATOM 658 C C . ILE A 1 83 ? -16.116 -0.065 10.709 1.00 98.25 83 ILE A C 1
ATOM 660 O O . ILE A 1 83 ? -16.684 1.023 10.802 1.00 98.25 83 ILE A O 1
ATOM 664 N N . TYR A 1 84 ? -16.698 -1.210 11.057 1.00 98.56 84 TYR A N 1
ATOM 665 C CA . TYR A 1 84 ? -18.000 -1.307 11.723 1.00 98.56 84 TYR A CA 1
ATOM 666 C C . TYR A 1 84 ? -17.844 -2.100 13.016 1.00 98.56 84 TYR A C 1
ATOM 668 O O . TYR A 1 84 ? -17.432 -3.264 12.973 1.00 98.56 84 TYR A O 1
ATOM 676 N N . VAL A 1 85 ? -18.167 -1.464 14.144 1.00 97.62 85 VAL A N 1
ATOM 677 C CA . VAL A 1 85 ? -17.991 -2.029 15.488 1.00 97.62 85 VAL A CA 1
ATOM 678 C C . VAL A 1 85 ? -19.128 -1.585 16.401 1.00 97.62 85 VAL A C 1
ATOM 680 O O . VAL A 1 85 ? -19.490 -0.409 16.408 1.00 97.62 85 VAL A O 1
ATOM 683 N N . ASN A 1 86 ? -19.685 -2.518 17.175 1.00 95.88 86 ASN A N 1
ATOM 684 C CA . ASN A 1 86 ? -20.718 -2.296 18.192 1.00 95.88 86 ASN A CA 1
ATOM 685 C C . ASN A 1 86 ? -21.940 -1.495 17.674 1.00 95.88 86 ASN A C 1
ATOM 687 O O . ASN A 1 86 ? -22.624 -0.817 18.436 1.00 95.88 86 ASN A O 1
ATOM 691 N N . GLY A 1 87 ? -22.237 -1.589 16.372 1.00 97.12 87 GLY A N 1
ATOM 692 C CA . GLY A 1 87 ? -23.370 -0.911 15.735 1.00 97.12 87 GLY A CA 1
ATOM 693 C C . GLY A 1 87 ? -23.089 0.467 15.124 1.00 97.12 87 GLY A C 1
ATOM 694 O O . GLY A 1 87 ? -24.044 1.095 14.675 1.00 97.12 87 GLY A O 1
ATOM 695 N N . ILE A 1 88 ? -21.836 0.933 15.063 1.00 98.50 88 ILE A N 1
ATOM 696 C CA . ILE A 1 88 ? -21.453 2.235 14.481 1.00 98.50 88 ILE A CA 1
ATOM 697 C C . ILE A 1 88 ? -20.374 2.042 13.398 1.00 98.50 88 ILE A C 1
ATOM 699 O O . ILE A 1 88 ? -19.510 1.170 13.514 1.00 98.50 88 ILE A O 1
ATOM 703 N N . LEU A 1 89 ? -20.422 2.851 12.331 1.00 98.62 89 LEU A N 1
ATOM 704 C CA . LEU A 1 89 ? -19.361 2.947 11.319 1.00 98.62 89 LEU A CA 1
ATOM 705 C C . LEU A 1 89 ? -18.358 4.050 11.675 1.00 98.62 89 LEU A C 1
ATOM 707 O O . LEU A 1 89 ? -18.771 5.162 11.993 1.00 98.62 89 LEU A O 1
ATOM 711 N N . TYR A 1 90 ? -17.058 3.791 11.511 1.00 98.62 90 TYR A N 1
ATOM 712 C CA . TYR A 1 90 ? -15.995 4.784 11.716 1.00 98.62 90 TYR A CA 1
ATOM 713 C C . TYR A 1 90 ? -15.068 4.887 10.499 1.00 98.62 90 TYR A C 1
ATOM 715 O O . TYR A 1 90 ? -14.650 3.876 9.933 1.00 98.62 90 TYR A O 1
ATOM 723 N N . THR A 1 91 ? -14.734 6.112 10.087 1.00 97.06 91 THR A N 1
ATOM 724 C CA . THR A 1 91 ? -13.916 6.407 8.893 1.00 97.06 91 THR A CA 1
ATOM 725 C C . THR A 1 91 ? -13.144 7.724 9.056 1.00 97.06 91 THR A C 1
ATOM 727 O O . THR A 1 91 ? -13.418 8.493 9.977 1.00 97.06 91 THR A O 1
ATOM 730 N N . VAL A 1 92 ? -12.217 8.028 8.137 1.00 95.69 92 VAL A N 1
ATOM 731 C CA . VAL A 1 92 ? -11.596 9.365 8.004 1.00 95.69 92 VAL A CA 1
ATOM 732 C C . VAL A 1 92 ? -11.919 10.021 6.659 1.00 95.69 92 VAL A C 1
ATOM 734 O O . VAL A 1 92 ? -12.082 9.330 5.652 1.00 95.69 92 VAL A O 1
ATOM 737 N N . ALA A 1 93 ? -11.988 11.357 6.631 1.00 94.00 93 ALA A N 1
ATOM 738 C CA . ALA A 1 93 ? -12.255 12.141 5.422 1.00 94.00 93 ALA A CA 1
ATOM 739 C C . ALA A 1 93 ? -11.479 13.470 5.342 1.00 94.00 93 ALA A C 1
ATOM 741 O O . ALA A 1 93 ? -11.186 14.120 6.351 1.00 94.00 93 ALA A O 1
ATOM 742 N N . GLY A 1 94 ? -11.206 13.901 4.107 1.00 91.81 94 GLY A N 1
ATOM 743 C CA . GLY A 1 94 ? -10.535 15.163 3.793 1.00 91.81 94 GLY A CA 1
ATOM 744 C C . GLY A 1 94 ? -9.042 15.191 4.142 1.00 91.81 94 GLY A C 1
ATOM 745 O O . GLY A 1 94 ? -8.501 14.289 4.778 1.00 91.81 94 GLY A O 1
ATOM 746 N N . LEU A 1 95 ? -8.374 16.279 3.751 1.00 90.25 95 LEU A N 1
ATOM 747 C CA . LEU A 1 95 ? -6.914 16.441 3.851 1.00 90.25 95 LEU A CA 1
ATOM 748 C C . LEU A 1 95 ? -6.360 16.449 5.291 1.00 90.25 95 LEU A C 1
ATOM 750 O O . LEU A 1 95 ? -5.167 16.231 5.487 1.00 90.25 95 LEU A O 1
ATOM 754 N N . ARG A 1 96 ? -7.213 16.672 6.303 1.00 90.38 96 ARG A N 1
ATOM 755 C CA . ARG A 1 96 ? -6.876 16.547 7.739 1.00 90.38 96 ARG A CA 1
ATOM 756 C C . ARG A 1 96 ? -7.260 15.208 8.366 1.00 90.38 96 ARG A C 1
ATOM 758 O O . ARG A 1 96 ? -7.078 15.043 9.564 1.00 90.38 96 ARG A O 1
ATOM 765 N N . ARG A 1 97 ? -7.804 14.264 7.587 1.00 92.94 97 ARG A N 1
ATOM 766 C CA . ARG A 1 97 ? -8.306 12.970 8.085 1.00 92.94 97 ARG A CA 1
ATOM 767 C C . ARG A 1 97 ? -9.307 13.157 9.229 1.00 92.94 97 ARG A C 1
ATOM 769 O O . ARG A 1 97 ? -9.198 12.512 10.263 1.00 92.94 97 ARG A O 1
ATOM 776 N N . THR A 1 98 ? -10.279 14.052 9.027 1.00 95.06 98 THR A N 1
ATOM 777 C CA . THR A 1 98 ? -11.378 14.267 9.978 1.00 95.06 98 THR A CA 1
ATOM 778 C C . THR A 1 98 ? -12.040 12.916 10.243 1.00 95.06 98 THR A C 1
ATOM 780 O O . THR A 1 98 ? -12.581 12.318 9.310 1.00 95.06 98 THR A O 1
ATOM 783 N N . VAL A 1 99 ? -11.973 12.433 11.481 1.00 97.56 99 VAL A N 1
ATOM 784 C CA . VAL A 1 99 ? -12.649 11.211 11.918 1.00 97.56 99 VAL A CA 1
ATOM 785 C C . VAL A 1 99 ? -14.149 11.475 11.904 1.00 97.56 99 VAL A C 1
ATOM 787 O O . VAL A 1 99 ? -14.591 12.536 12.350 1.00 97.56 99 VAL A O 1
ATOM 790 N N . ALA A 1 100 ? -14.927 10.522 11.404 1.00 97.69 100 ALA A N 1
ATOM 791 C CA . ALA A 1 100 ? -16.382 10.562 11.429 1.00 97.69 100 ALA A CA 1
ATOM 792 C C . ALA A 1 100 ? -16.941 9.229 11.936 1.00 97.69 100 ALA A C 1
ATOM 794 O O . ALA A 1 100 ? -16.573 8.170 11.421 1.00 97.69 100 ALA A O 1
ATOM 795 N N . ALA A 1 101 ? -17.854 9.311 12.904 1.00 98.62 101 ALA A N 1
ATOM 796 C CA . ALA A 1 101 ? -18.768 8.232 13.254 1.00 98.62 101 ALA A CA 1
ATOM 797 C C . ALA A 1 101 ? -20.074 8.398 12.469 1.00 98.62 101 ALA A C 1
ATOM 799 O O . ALA A 1 101 ? -20.573 9.516 12.314 1.00 98.62 101 ALA A O 1
ATOM 800 N N . ILE A 1 102 ? -20.613 7.299 11.949 1.00 98.62 102 ILE A N 1
ATOM 801 C CA . ILE A 1 102 ? -21.726 7.290 10.997 1.00 98.62 102 ILE A CA 1
ATOM 802 C C . ILE A 1 102 ? -22.747 6.220 11.411 1.00 98.62 102 ILE A C 1
ATOM 804 O O . ILE A 1 102 ? -22.377 5.089 11.736 1.00 98.62 102 ILE A O 1
ATOM 808 N N . ASP A 1 103 ? -24.034 6.566 11.364 1.00 98.50 103 ASP A N 1
ATOM 809 C CA . ASP A 1 103 ? -25.133 5.620 11.535 1.00 98.50 103 ASP A CA 1
ATOM 810 C C . ASP A 1 103 ? -25.169 4.624 10.353 1.00 98.50 103 ASP A C 1
ATOM 812 O O . ASP A 1 103 ? -25.244 5.032 9.188 1.00 98.50 103 ASP A O 1
ATOM 816 N N . PRO A 1 104 ? -25.138 3.308 10.614 1.00 98.00 104 PRO A N 1
ATOM 817 C CA . PRO A 1 104 ? -25.091 2.283 9.571 1.00 98.00 104 PRO A CA 1
ATOM 818 C C . PRO A 1 104 ? -26.413 2.101 8.806 1.00 98.00 104 PRO A C 1
ATOM 820 O O . PRO A 1 104 ? -26.417 1.601 7.682 1.00 98.00 104 PRO A O 1
ATOM 823 N N . ALA A 1 105 ? -27.560 2.485 9.365 1.00 97.19 105 ALA A N 1
ATOM 824 C CA . ALA A 1 105 ? -28.861 2.318 8.725 1.00 97.19 105 ALA A CA 1
ATOM 825 C C . ALA A 1 105 ? -29.232 3.498 7.807 1.00 97.19 105 ALA A C 1
ATOM 827 O O . ALA A 1 105 ? -29.917 3.281 6.797 1.00 97.19 105 ALA A O 1
ATOM 828 N N . THR A 1 106 ? -28.789 4.715 8.141 1.00 97.56 106 THR A N 1
ATOM 829 C CA . THR A 1 106 ? -29.165 5.977 7.475 1.00 97.56 106 THR A CA 1
ATOM 830 C C . THR A 1 106 ? -28.010 6.684 6.762 1.00 97.56 106 THR A C 1
ATOM 832 O O . THR A 1 106 ? -28.267 7.450 5.833 1.00 97.56 106 THR A O 1
ATOM 835 N N . GLY A 1 107 ? -26.758 6.445 7.164 1.00 97.44 107 GLY A N 1
ATOM 836 C CA . GLY A 1 107 ? -25.605 7.228 6.716 1.00 97.44 107 GLY A CA 1
ATOM 837 C C . GLY A 1 107 ? -25.503 8.613 7.373 1.00 97.44 107 GLY A C 1
ATOM 838 O O . GLY A 1 107 ? -24.808 9.481 6.849 1.00 97.44 107 GLY A O 1
ATOM 839 N N . GLU A 1 108 ? -26.204 8.854 8.484 1.00 97.88 108 GLU A N 1
ATOM 840 C CA . GLU A 1 108 ? -26.130 10.100 9.256 1.00 97.88 108 GLU A CA 1
ATOM 841 C C . GLU A 1 108 ? -24.805 10.207 10.023 1.00 97.88 108 GLU A C 1
ATOM 843 O O . GLU A 1 108 ? -24.367 9.253 10.658 1.00 97.88 108 GLU A O 1
ATOM 848 N N . THR A 1 109 ? -24.149 11.369 9.987 1.00 97.81 109 THR A N 1
ATOM 849 C CA . THR A 1 109 ? -22.915 11.599 10.753 1.00 97.81 109 THR A CA 1
ATOM 850 C C . THR A 1 109 ? -23.253 11.860 12.222 1.00 97.81 109 THR A C 1
ATOM 852 O O . THR A 1 109 ? -23.791 12.918 12.542 1.00 97.81 109 THR A O 1
ATOM 855 N N . LEU A 1 110 ? -22.901 10.928 13.109 1.00 98.19 110 LEU A N 1
ATOM 856 C CA . LEU A 1 110 ? -23.187 10.993 14.548 1.00 98.19 110 LEU A CA 1
ATOM 857 C C . LEU A 1 110 ? -22.280 12.001 15.267 1.00 98.19 110 LEU A C 1
ATOM 859 O O . LEU A 1 110 ? -22.749 12.854 16.018 1.00 98.19 110 LEU A O 1
ATOM 863 N N . TRP A 1 111 ? -20.972 11.921 15.013 1.00 98.12 111 TRP A N 1
ATOM 864 C CA . TRP A 1 111 ? -19.974 12.869 15.509 1.00 98.12 111 TRP A CA 1
ATOM 865 C C . TRP A 1 111 ? -18.780 12.958 14.555 1.00 98.12 111 TRP A C 1
ATOM 867 O O . TRP A 1 111 ? -18.543 12.061 13.742 1.00 98.12 111 TRP A O 1
ATOM 877 N N . THR A 1 112 ? -18.009 14.045 14.654 1.00 97.25 112 THR A N 1
ATOM 878 C CA . THR A 1 112 ? -16.754 14.215 13.903 1.00 97.25 112 THR A CA 1
ATOM 879 C C . THR A 1 112 ? -15.666 14.847 14.758 1.00 97.25 112 THR A C 1
ATOM 881 O O . THR A 1 112 ? -15.938 15.847 15.422 1.00 97.25 112 THR A O 1
ATOM 884 N N . TYR A 1 113 ? -14.428 14.362 14.649 1.00 96.25 113 TYR A N 1
ATOM 885 C CA . TYR A 1 113 ? -13.250 15.046 15.187 1.00 96.25 113 TYR A CA 1
ATOM 886 C C . TYR A 1 113 ? -12.281 15.439 14.069 1.00 96.25 113 TYR A C 1
ATOM 888 O O . TYR A 1 113 ? -11.917 14.619 13.229 1.00 96.25 113 TYR A O 1
ATOM 896 N N . ARG A 1 114 ? -11.845 16.701 14.072 1.00 94.56 114 ARG A N 1
ATOM 897 C CA . ARG A 1 114 ? -10.838 17.249 13.159 1.00 94.56 114 ARG A CA 1
ATOM 898 C C . ARG A 1 114 ? -9.680 17.799 13.980 1.00 94.56 114 ARG A C 1
ATOM 900 O O . ARG A 1 114 ? -9.907 18.625 14.861 1.00 94.56 114 ARG A O 1
ATOM 907 N N . GLU A 1 115 ? -8.462 17.397 13.636 1.00 94.81 115 GLU A N 1
ATOM 908 C CA . GLU A 1 115 ? -7.247 17.967 14.218 1.00 94.81 115 GLU A CA 1
ATOM 909 C C . GLU A 1 115 ? -7.187 19.502 14.013 1.00 94.81 115 GLU A C 1
ATOM 911 O O . GLU A 1 115 ? -7.578 20.004 12.940 1.00 94.81 115 GLU A O 1
ATOM 916 N N . PRO A 1 116 ? -6.706 20.268 15.013 1.00 93.81 116 PRO A N 1
ATOM 917 C CA . PRO A 1 116 ? -6.363 21.678 14.850 1.00 93.81 116 PRO A CA 1
ATOM 918 C C . PRO A 1 116 ? -5.409 21.922 13.672 1.00 93.81 116 PRO A C 1
ATOM 920 O O . PRO A 1 116 ? -4.813 21.004 13.114 1.00 93.81 116 PRO A O 1
ATOM 923 N N . ASN A 1 117 ? -5.278 23.178 13.246 1.00 93.25 117 ASN A N 1
ATOM 924 C CA . ASN A 1 117 ? -4.281 23.504 12.229 1.00 93.25 117 ASN A CA 1
ATOM 925 C C . ASN A 1 117 ? -2.883 23.478 12.851 1.00 93.25 117 ASN A C 1
ATOM 927 O O . ASN A 1 117 ? -2.689 24.127 13.874 1.00 93.25 117 ASN A O 1
ATOM 931 N N . THR A 1 118 ? -1.940 22.785 12.215 1.00 94.81 118 THR A N 1
ATOM 932 C CA . THR A 1 118 ? -0.526 22.775 12.611 1.00 94.81 118 THR A CA 1
ATOM 933 C C . THR A 1 118 ? 0.376 22.942 11.395 1.00 94.81 118 THR A C 1
ATOM 935 O O . THR A 1 118 ? 0.030 22.487 10.298 1.00 94.81 118 THR A O 1
ATOM 938 N N . THR A 1 119 ? 1.557 23.529 11.578 1.00 94.94 119 THR A N 1
ATOM 939 C CA . THR A 1 119 ? 2.573 23.633 10.518 1.00 94.94 119 THR A CA 1
ATOM 940 C C . THR A 1 119 ? 3.021 22.240 10.045 1.00 94.94 119 THR A C 1
ATOM 942 O O . THR A 1 119 ? 3.211 22.025 8.845 1.00 94.94 119 THR A O 1
ATOM 945 N N . ARG A 1 120 ? 3.085 21.246 10.945 1.00 94.56 120 ARG A N 1
ATOM 946 C CA . ARG A 1 120 ? 3.268 19.814 10.622 1.00 94.56 120 ARG A CA 1
ATOM 947 C C . ARG A 1 120 ? 2.197 19.256 9.678 1.00 94.56 120 ARG A C 1
ATOM 949 O O . ARG A 1 120 ? 2.537 18.480 8.784 1.00 94.56 120 ARG A O 1
ATOM 956 N N . TRP A 1 121 ? 0.924 19.640 9.831 1.00 93.75 121 TRP A N 1
ATOM 957 C CA . TRP A 1 121 ? -0.120 19.268 8.868 1.00 93.75 121 TRP A CA 1
ATOM 958 C C . TRP A 1 121 ? 0.064 19.990 7.529 1.00 93.75 121 TRP A C 1
ATOM 960 O O . TRP A 1 121 ? 0.007 19.343 6.480 1.00 93.75 121 TRP A O 1
ATOM 970 N N . GLU A 1 122 ? 0.294 21.306 7.544 1.00 92.38 122 GLU A N 1
ATOM 971 C CA . GLU A 1 122 ? 0.424 22.118 6.322 1.00 92.38 122 GLU A CA 1
ATOM 972 C C . GLU A 1 122 ? 1.584 21.650 5.434 1.00 92.38 122 GLU A C 1
ATOM 974 O O . GLU A 1 122 ? 1.430 21.557 4.217 1.00 92.38 122 GLU A O 1
ATOM 979 N N . ARG A 1 123 ? 2.707 21.257 6.046 1.00 91.44 123 ARG A N 1
ATOM 980 C CA . ARG A 1 123 ? 3.876 20.676 5.365 1.00 91.44 123 ARG A CA 1
ATOM 981 C C . ARG A 1 123 ? 3.655 19.254 4.836 1.00 91.44 123 ARG A C 1
ATOM 983 O O . ARG A 1 123 ? 4.546 18.714 4.185 1.00 91.44 123 ARG A O 1
ATOM 990 N N . SER A 1 124 ? 2.520 18.605 5.114 1.00 91.88 124 SER A N 1
ATOM 991 C CA . SER A 1 124 ? 2.405 17.165 4.879 1.00 91.88 124 SER A CA 1
ATOM 992 C C . SER A 1 124 ? 2.242 16.756 3.411 1.00 91.88 124 SER A C 1
ATOM 994 O O . SER A 1 124 ? 1.254 17.066 2.747 1.00 91.88 124 SER A O 1
ATOM 996 N N . MET A 1 125 ? 3.163 15.916 2.930 1.00 90.62 125 MET A N 1
ATOM 997 C CA . MET A 1 125 ? 3.124 15.317 1.586 1.00 90.62 125 MET A CA 1
ATOM 998 C C . MET A 1 125 ? 2.118 14.151 1.453 1.00 90.62 125 MET A C 1
ATOM 1000 O O . MET A 1 125 ? 1.881 13.650 0.349 1.00 90.62 125 MET A O 1
ATOM 1004 N N . ARG A 1 126 ? 1.521 13.689 2.567 1.00 90.56 126 ARG A N 1
ATOM 1005 C CA . ARG A 1 126 ? 0.608 12.525 2.627 1.00 90.56 126 ARG A CA 1
ATOM 1006 C C . ARG A 1 126 ? -0.790 12.869 3.179 1.00 90.56 126 ARG A C 1
ATOM 1008 O O . ARG A 1 126 ? -1.510 11.984 3.651 1.00 90.56 126 ARG A O 1
ATOM 1015 N N . GLN A 1 127 ? -1.215 14.134 3.106 1.00 90.62 127 GLN A N 1
ATOM 1016 C CA . GLN A 1 127 ? -2.536 14.598 3.576 1.00 90.62 127 GLN A CA 1
ATOM 1017 C C . GLN A 1 127 ? -3.703 13.716 3.083 1.00 90.62 127 GLN A C 1
ATOM 1019 O O . GLN A 1 127 ? -4.443 13.150 3.890 1.00 90.62 127 GLN A O 1
ATOM 1024 N N . ASN A 1 128 ? -3.819 13.505 1.765 1.00 87.31 128 ASN A N 1
ATOM 1025 C CA . ASN A 1 128 ? -4.890 12.720 1.128 1.00 87.31 128 ASN A CA 1
ATOM 1026 C C . ASN A 1 128 ? -4.647 11.191 1.109 1.00 87.31 128 ASN A C 1
ATOM 1028 O O . ASN A 1 128 ? -5.129 10.500 0.208 1.00 87.31 128 ASN A O 1
ATOM 1032 N N . TYR A 1 129 ? -3.891 10.644 2.067 1.00 90.25 129 TYR A N 1
ATOM 1033 C CA . TYR A 1 129 ? -3.573 9.206 2.148 1.00 90.25 129 TYR A CA 1
ATOM 1034 C C . TYR A 1 129 ? -4.153 8.489 3.380 1.00 90.25 129 TYR A C 1
ATOM 1036 O O . TYR A 1 129 ? -3.800 7.339 3.610 1.00 90.25 129 TYR A O 1
ATOM 1044 N N . GLY A 1 130 ? -5.051 9.114 4.152 1.00 92.00 130 GLY A N 1
ATOM 1045 C CA . GLY A 1 130 ? -5.664 8.492 5.338 1.00 92.00 130 GLY A CA 1
ATOM 1046 C C . GLY A 1 130 ? -6.548 7.278 5.011 1.00 92.00 130 GLY A C 1
ATOM 1047 O O . GLY A 1 130 ? -7.575 7.426 4.344 1.00 92.00 130 GLY A O 1
ATOM 1048 N N . LYS A 1 131 ? -6.172 6.086 5.500 1.00 93.69 131 LYS A N 1
ATOM 1049 C CA . LYS A 1 131 ? -6.796 4.806 5.094 1.00 93.69 131 LYS A CA 1
ATOM 1050 C C . LYS A 1 131 ? -7.954 4.282 5.948 1.00 93.69 131 LYS A C 1
ATOM 1052 O O . LYS A 1 131 ? -8.613 3.321 5.549 1.00 93.69 131 LYS A O 1
ATOM 1057 N N . GLY A 1 132 ? -8.227 4.896 7.093 1.00 94.94 132 GLY A N 1
ATOM 1058 C CA . GLY A 1 132 ? -9.211 4.406 8.060 1.00 94.94 132 GLY A CA 1
ATOM 1059 C C . GLY A 1 132 ? -8.886 4.880 9.469 1.00 94.94 132 GLY A C 1
ATOM 1060 O O . GLY A 1 132 ? -8.098 5.809 9.647 1.00 94.94 132 GLY A O 1
ATOM 1061 N N . VAL A 1 133 ? -9.469 4.194 10.443 1.00 98.06 133 VAL A N 1
ATOM 1062 C CA . VAL A 1 133 ? -9.118 4.261 11.865 1.00 98.06 133 VAL A CA 1
ATOM 1063 C C . VAL A 1 133 ? -8.870 2.839 12.378 1.00 98.06 133 VAL A C 1
ATOM 1065 O O . VAL A 1 133 ? -9.228 1.870 11.706 1.00 98.06 133 VAL A O 1
ATOM 1068 N N . ALA A 1 134 ? -8.266 2.721 13.554 1.00 98.19 134 ALA A N 1
ATOM 1069 C CA . ALA A 1 134 ? -8.215 1.490 14.332 1.00 98.19 134 ALA A CA 1
ATOM 1070 C C . ALA A 1 134 ? -9.197 1.573 15.507 1.00 98.19 134 ALA A C 1
ATOM 1072 O O . ALA A 1 134 ? -9.695 2.651 15.842 1.00 98.19 134 ALA A O 1
ATOM 1073 N N . TRP A 1 135 ? -9.455 0.440 16.153 1.00 97.62 135 TRP A N 1
ATOM 1074 C CA . TRP A 1 135 ? -10.342 0.358 17.307 1.00 97.62 135 TRP A CA 1
ATOM 1075 C C . TRP A 1 135 ? -9.777 -0.593 18.368 1.00 97.62 135 TRP A C 1
ATOM 1077 O O . TRP A 1 135 ? -9.091 -1.561 18.042 1.00 97.62 135 TRP A O 1
ATOM 1087 N N . GLY A 1 136 ? -10.076 -0.310 19.633 1.00 96.31 136 GLY A N 1
ATOM 1088 C CA . GLY A 1 136 ? -9.781 -1.156 20.789 1.00 96.31 136 GLY A CA 1
ATOM 1089 C C . GLY A 1 136 ? -10.704 -0.820 21.962 1.00 96.31 136 GLY A C 1
ATOM 1090 O O . GLY A 1 136 ? -11.670 -0.075 21.799 1.00 96.31 136 GLY A O 1
ATOM 1091 N N . GLU A 1 137 ? -10.403 -1.341 23.152 1.00 95.12 137 GLU A N 1
ATOM 1092 C CA . GLU A 1 137 ? -11.186 -1.079 24.368 1.00 95.12 137 GLU A CA 1
ATOM 1093 C C . GLU A 1 137 ? -10.298 -0.680 25.549 1.00 95.12 137 GLU A C 1
ATOM 1095 O O . GLU A 1 137 ? -9.202 -1.211 25.730 1.00 95.12 137 GLU A O 1
ATOM 1100 N N . ILE A 1 138 ? -10.817 0.213 26.394 1.00 94.56 138 ILE A N 1
ATOM 1101 C CA . ILE A 1 138 ? -10.242 0.575 27.694 1.00 94.56 138 ILE A CA 1
ATOM 1102 C C . ILE A 1 138 ? -11.345 0.410 28.741 1.00 94.56 138 ILE A C 1
ATOM 1104 O O . ILE A 1 138 ? -12.354 1.103 28.681 1.00 94.56 138 ILE A O 1
ATOM 1108 N N . ASP A 1 139 ? -11.188 -0.514 29.691 1.00 91.31 139 ASP A N 1
ATOM 1109 C CA . ASP A 1 139 ? -12.189 -0.808 30.738 1.00 91.31 139 ASP A CA 1
ATOM 1110 C C . ASP A 1 139 ? -13.617 -1.082 30.203 1.00 91.31 139 ASP A C 1
ATOM 1112 O O . ASP A 1 139 ? -14.613 -0.770 30.854 1.00 91.31 139 ASP A O 1
ATOM 1116 N N . GLY A 1 140 ? -13.727 -1.655 28.998 1.00 91.62 140 GLY A N 1
ATOM 1117 C CA . GLY A 1 140 ? -15.004 -1.918 28.318 1.00 91.62 140 GLY A CA 1
ATOM 1118 C C . GLY A 1 140 ? -15.617 -0.713 27.587 1.00 91.62 140 GLY A C 1
ATOM 1119 O O . GLY A 1 140 ? -16.664 -0.853 26.960 1.00 91.62 140 GLY A O 1
ATOM 1120 N N . ARG A 1 141 ? -14.973 0.462 27.614 1.00 94.38 141 ARG A N 1
ATOM 1121 C CA . ARG A 1 141 ? -15.267 1.584 26.706 1.00 94.38 141 ARG A CA 1
ATOM 1122 C C . ARG A 1 141 ? -14.598 1.318 25.360 1.00 94.38 141 ARG A C 1
ATOM 1124 O O . ARG A 1 141 ? -13.383 1.130 25.318 1.00 94.38 141 ARG A O 1
ATOM 1131 N N . GLY A 1 142 ? -15.361 1.372 24.270 1.00 97.44 142 GLY A N 1
ATOM 1132 C CA . GLY A 1 142 ? -14.808 1.346 22.914 1.00 97.44 142 GLY A CA 1
ATOM 1133 C C . GLY A 1 142 ? -14.029 2.626 22.595 1.00 97.44 142 GLY A C 1
ATOM 1134 O O . GLY A 1 142 ? -14.489 3.731 22.887 1.00 97.44 142 GLY A O 1
ATOM 1135 N N . VAL A 1 143 ? -12.859 2.483 21.974 1.00 98.50 143 VAL A N 1
ATOM 1136 C CA . VAL A 1 143 ? -11.948 3.588 21.646 1.00 98.50 143 VAL A CA 1
ATOM 1137 C C . VAL A 1 143 ? -11.522 3.498 20.187 1.00 98.50 143 VAL A C 1
ATOM 1139 O O . VAL A 1 143 ? -11.045 2.465 19.723 1.00 98.50 143 VAL A O 1
ATOM 1142 N N . VAL A 1 144 ? -11.678 4.605 19.468 1.00 98.62 144 VAL A N 1
ATOM 1143 C CA . VAL A 1 144 ? -11.161 4.817 18.117 1.00 98.62 144 VAL A CA 1
ATOM 1144 C C . VAL A 1 144 ? -9.760 5.415 18.220 1.00 98.62 144 VAL A C 1
ATOM 1146 O O . VAL A 1 144 ? -9.582 6.489 18.797 1.00 98.62 144 VAL A O 1
ATOM 1149 N N . TYR A 1 145 ? -8.776 4.747 17.620 1.00 98.44 145 TYR A N 1
ATOM 1150 C CA . TYR A 1 145 ? -7.406 5.245 17.507 1.00 98.44 145 TYR A CA 1
ATOM 1151 C C . TYR A 1 145 ? -7.135 5.666 16.065 1.00 98.44 145 TYR A C 1
ATOM 1153 O O . TYR A 1 145 ? -7.404 4.909 15.128 1.00 98.44 145 TYR A O 1
ATOM 1161 N N . TYR A 1 146 ? -6.575 6.855 15.855 1.00 95.12 146 TYR A N 1
ATOM 1162 C CA . TYR A 1 146 ? -6.149 7.271 14.518 1.00 95.12 146 TYR A CA 1
ATOM 1163 C C . TYR A 1 146 ? -4.882 8.122 14.554 1.00 95.12 146 TYR A C 1
ATOM 1165 O O . TYR A 1 146 ? -4.586 8.804 15.536 1.00 95.12 146 TYR A O 1
ATOM 1173 N N . THR A 1 147 ? -4.137 8.062 13.454 1.00 96.00 147 THR A N 1
ATOM 1174 C CA . THR A 1 147 ? -2.874 8.766 13.257 1.00 96.00 147 THR A CA 1
ATOM 1175 C C . THR A 1 147 ? -3.038 9.885 12.233 1.00 96.00 147 THR A C 1
ATOM 1177 O O . THR A 1 147 ? -3.486 9.690 11.092 1.00 96.00 147 THR A O 1
ATOM 1180 N N . SER A 1 148 ? -2.690 11.099 12.648 1.00 95.94 148 SER A N 1
ATOM 1181 C CA . SER A 1 148 ? -2.854 12.286 11.820 1.00 95.94 148 SER A CA 1
ATOM 1182 C C . SER A 1 148 ? -1.722 12.453 10.807 1.00 95.94 148 SER A C 1
ATOM 1184 O O . SER A 1 148 ? -0.646 11.854 10.910 1.00 95.94 148 SER A O 1
ATOM 1186 N N . ALA A 1 149 ? -1.961 13.300 9.805 1.00 94.62 149 ALA A N 1
ATOM 1187 C CA . ALA A 1 149 ? -0.932 13.666 8.835 1.00 94.62 149 ALA A CA 1
ATOM 1188 C C . ALA A 1 149 ? 0.180 14.549 9.453 1.00 94.62 149 ALA A C 1
ATOM 1190 O O . ALA A 1 149 ? 1.264 14.639 8.877 1.00 94.62 149 ALA A O 1
ATOM 1191 N N . ALA A 1 150 ? -0.056 15.130 10.636 1.00 95.88 150 ALA A N 1
ATOM 1192 C CA . ALA A 1 150 ? 0.939 15.837 11.443 1.00 95.88 150 ALA A CA 1
ATOM 1193 C C . ALA A 1 150 ? 1.754 14.918 12.385 1.00 95.88 150 ALA A C 1
ATOM 1195 O O . ALA A 1 150 ? 2.587 15.413 13.141 1.00 95.88 150 ALA A O 1
ATOM 1196 N N . PHE A 1 151 ? 1.557 13.592 12.329 1.00 97.12 151 PHE A N 1
ATOM 1197 C CA . PHE A 1 151 ? 2.261 12.599 13.159 1.00 97.12 151 PHE A CA 1
ATOM 1198 C C . PHE A 1 151 ? 1.898 12.639 14.661 1.00 97.12 151 PHE A C 1
ATOM 1200 O O . PHE A 1 151 ? 2.737 12.376 15.520 1.00 97.12 151 PHE A O 1
ATOM 1207 N N . PHE A 1 152 ? 0.631 12.924 14.979 1.00 97.81 152 PHE A N 1
ATOM 1208 C CA . PHE A 1 152 ? 0.046 12.669 16.303 1.00 97.81 152 PHE A CA 1
ATOM 1209 C C . PHE A 1 152 ? -0.791 11.379 16.286 1.00 97.81 152 PHE A C 1
ATOM 1211 O O . PHE A 1 152 ? -1.422 11.056 15.273 1.00 97.81 152 PHE A O 1
ATOM 1218 N N . LEU A 1 153 ? -0.824 10.658 17.409 1.00 98.50 153 LEU A N 1
ATOM 1219 C CA . LEU A 1 153 ? -1.750 9.551 17.676 1.00 98.50 153 LEU A CA 1
ATOM 1220 C C . LEU A 1 153 ? -2.835 10.040 18.639 1.00 98.50 153 LEU A C 1
ATOM 1222 O O . LEU A 1 153 ? -2.524 10.528 19.722 1.00 98.50 153 LEU A O 1
ATOM 1226 N N . HIS A 1 154 ? -4.102 9.882 18.266 1.00 98.12 154 HIS A N 1
ATOM 1227 C CA . HIS A 1 154 ? -5.247 10.262 19.099 1.00 98.12 154 HIS A CA 1
ATOM 1228 C C . HIS A 1 154 ? -6.004 9.019 19.576 1.00 98.12 154 HIS A C 1
ATOM 1230 O O . HIS A 1 154 ? -6.189 8.084 18.793 1.00 98.12 154 HIS A O 1
ATOM 1236 N N . ALA A 1 155 ? -6.500 9.046 20.815 1.00 98.38 155 ALA A N 1
ATOM 1237 C CA . ALA A 1 155 ? -7.467 8.092 21.359 1.00 98.38 155 ALA A CA 1
ATOM 1238 C C . ALA A 1 155 ? -8.798 8.807 21.642 1.00 98.38 155 ALA A C 1
ATOM 1240 O O . ALA A 1 155 ? -8.863 9.756 22.431 1.00 98.38 155 ALA A O 1
ATOM 1241 N N . ILE A 1 156 ? -9.865 8.348 20.989 1.00 98.31 156 ILE A N 1
ATOM 1242 C CA . ILE A 1 156 ? -11.182 8.992 20.983 1.00 98.31 156 ILE A CA 1
ATOM 1243 C C . ILE A 1 156 ? -12.235 7.987 21.458 1.00 98.31 156 ILE A C 1
ATOM 1245 O O . ILE A 1 156 ? -12.340 6.886 20.925 1.00 98.31 156 ILE A O 1
ATOM 1249 N N . ASP A 1 157 ? -13.033 8.369 22.450 1.00 97.88 157 ASP A N 1
ATOM 1250 C CA . ASP A 1 157 ? -14.206 7.634 22.917 1.00 97.88 157 ASP A CA 1
ATOM 1251 C C . ASP A 1 157 ? -15.190 7.409 21.755 1.00 97.88 157 ASP A C 1
ATOM 1253 O O . ASP A 1 157 ? -15.644 8.354 21.102 1.00 97.88 157 ASP A O 1
ATOM 1257 N N . ALA A 1 158 ? -15.483 6.138 21.472 1.00 97.94 158 ALA A N 1
ATOM 1258 C CA . ALA A 1 158 ? -16.149 5.735 20.239 1.00 97.94 158 ALA A CA 1
ATOM 1259 C C . ALA A 1 158 ? -17.631 6.161 20.173 1.00 97.94 158 ALA A C 1
ATOM 1261 O O . ALA A 1 158 ? -18.180 6.319 19.079 1.00 97.94 158 ALA A O 1
ATOM 1262 N N . GLU A 1 159 ? -18.282 6.378 21.317 1.00 96.31 159 GLU A N 1
ATOM 1263 C CA . GLU A 1 159 ? -19.689 6.794 21.387 1.00 96.31 159 GLU A CA 1
ATOM 1264 C C . GLU A 1 159 ? -19.840 8.319 21.293 1.00 96.31 159 GLU A C 1
ATOM 1266 O O . GLU A 1 159 ? -20.728 8.813 20.599 1.00 96.31 159 GLU A O 1
ATOM 1271 N N . THR A 1 160 ? -18.965 9.075 21.963 1.00 96.25 160 THR A N 1
ATOM 1272 C CA . THR A 1 160 ? -19.118 10.529 22.147 1.00 96.25 160 THR A CA 1
ATOM 1273 C C . THR A 1 160 ? -18.231 11.391 21.249 1.00 96.25 160 THR A C 1
ATOM 1275 O O . THR A 1 160 ? -18.452 12.602 21.175 1.00 96.25 160 THR A O 1
ATOM 1278 N N . GLY A 1 161 ? -17.208 10.821 20.605 1.00 96.81 161 GLY A N 1
ATOM 1279 C CA . GLY A 1 161 ? -16.244 11.578 19.798 1.00 96.81 161 GLY A CA 1
ATOM 1280 C C . GLY A 1 161 ? -15.313 12.480 20.614 1.00 96.81 161 GLY A C 1
ATOM 1281 O O . GLY A 1 161 ? -14.667 13.371 20.059 1.00 96.81 161 GLY A O 1
ATOM 1282 N N . ARG A 1 162 ? -15.258 12.286 21.938 1.00 96.31 162 ARG A N 1
ATOM 1283 C CA . ARG A 1 162 ? -14.388 13.030 22.857 1.00 96.31 162 ARG A CA 1
ATOM 1284 C C . ARG A 1 162 ? -13.072 12.291 23.068 1.00 96.31 162 ARG A C 1
ATOM 1286 O O . ARG A 1 162 ? -13.028 11.071 23.038 1.00 96.31 162 ARG A O 1
ATOM 1293 N N . HIS A 1 163 ? -12.007 13.027 23.345 1.00 97.00 163 HIS A N 1
ATOM 1294 C CA . HIS A 1 163 ? -10.719 12.439 23.707 1.00 97.00 163 HIS A CA 1
ATOM 1295 C C . HIS A 1 163 ? -10.799 11.621 24.999 1.00 97.00 163 HIS A C 1
ATOM 1297 O O . HIS A 1 163 ? -11.493 12.014 25.941 1.00 97.00 163 HIS A O 1
ATOM 1303 N N . VAL A 1 164 ? -10.086 10.493 25.037 1.00 96.88 164 VAL A N 1
ATOM 1304 C CA . VAL A 1 164 ? -10.013 9.629 26.220 1.00 96.88 164 VAL A CA 1
ATOM 1305 C C . VAL A 1 164 ? -9.195 10.312 27.315 1.00 96.88 164 VAL A C 1
ATOM 1307 O O . VAL A 1 164 ? -8.022 10.628 27.130 1.00 96.88 164 VAL A O 1
ATOM 1310 N N . GLU A 1 165 ? -9.818 10.508 28.474 1.00 94.88 165 GLU A N 1
ATOM 1311 C CA . GLU A 1 165 ? -9.167 11.068 29.657 1.00 94.88 165 GLU A CA 1
ATOM 1312 C C . GLU A 1 165 ? -8.110 10.111 30.226 1.00 94.88 165 GLU A C 1
ATOM 1314 O O . GLU A 1 165 ? -8.406 8.948 30.505 1.00 94.88 165 GLU A O 1
ATOM 1319 N N . GLY A 1 166 ? -6.882 10.607 30.403 1.00 92.94 166 GLY A N 1
ATOM 1320 C CA . GLY A 1 166 ? -5.755 9.838 30.941 1.00 92.94 166 GLY A CA 1
ATOM 1321 C C . GLY A 1 166 ? -4.950 9.049 29.901 1.00 92.94 166 GLY A C 1
ATOM 1322 O O . GLY A 1 166 ? -4.028 8.334 30.285 1.00 92.94 166 GLY A O 1
ATOM 1323 N N . PHE A 1 167 ? -5.265 9.183 28.608 1.00 97.31 167 PHE A N 1
ATOM 1324 C CA . PHE A 1 167 ? -4.424 8.683 27.518 1.00 97.31 167 PHE A CA 1
ATOM 1325 C C . PHE A 1 167 ? -3.491 9.794 27.018 1.00 97.31 167 PHE A C 1
ATOM 1327 O O . PHE A 1 167 ? -3.934 10.918 26.775 1.00 97.31 167 PHE A O 1
ATOM 1334 N N . GLY A 1 168 ? -2.214 9.488 26.814 1.00 95.88 168 GLY A N 1
ATOM 1335 C CA . GLY A 1 168 ? -1.217 10.430 26.322 1.00 95.88 168 GLY A CA 1
ATOM 1336 C C . GLY A 1 168 ? -1.089 11.679 27.200 1.00 95.88 168 GLY A C 1
ATOM 1337 O O . GLY A 1 168 ? -1.300 11.638 28.411 1.00 95.88 168 GLY A O 1
ATOM 1338 N N . ASN A 1 169 ? -0.744 12.805 26.580 1.00 91.19 169 ASN A N 1
ATOM 1339 C CA . ASN A 1 169 ? -0.492 14.072 27.258 1.00 91.19 169 ASN A CA 1
ATOM 1340 C C . ASN A 1 169 ? -1.180 15.241 26.541 1.00 91.19 169 ASN A C 1
ATOM 1342 O O . ASN A 1 169 ? -1.614 15.145 25.392 1.00 91.19 169 ASN A O 1
ATOM 1346 N N . ARG A 1 170 ? -1.235 16.382 27.227 1.00 90.81 170 ARG A N 1
ATOM 1347 C CA . ARG A 1 170 ? -1.510 17.681 26.615 1.00 90.81 170 ARG A CA 1
ATOM 1348 C C . ARG A 1 170 ? -0.428 17.991 25.575 1.00 90.81 170 ARG A C 1
ATOM 1350 O O . ARG A 1 170 ? 0.757 17.981 25.898 1.00 90.81 170 ARG A O 1
ATOM 1357 N N . VAL A 1 171 ? -0.837 18.321 24.352 1.00 93.81 171 VAL A N 1
ATOM 1358 C CA . VAL A 1 171 ? 0.042 18.939 23.347 1.00 93.81 171 VAL A CA 1
ATOM 1359 C C . VAL A 1 171 ? -0.124 20.450 23.473 1.00 93.81 171 VAL A C 1
ATOM 1361 O O . VAL A 1 171 ? -1.239 20.953 23.339 1.00 93.81 171 VAL A O 1
ATOM 1364 N N . ASP A 1 172 ? 0.958 21.187 23.737 1.00 92.38 172 ASP A N 1
ATOM 1365 C CA . ASP A 1 172 ? 0.910 22.643 23.936 1.00 92.38 172 ASP A CA 1
ATOM 1366 C C . ASP A 1 172 ? 0.788 23.407 22.606 1.00 92.38 172 ASP A C 1
ATOM 1368 O O . ASP A 1 172 ? 1.698 24.111 22.173 1.00 92.38 172 ASP A O 1
ATOM 1372 N N . LEU A 1 173 ? -0.367 23.247 21.953 1.00 95.31 173 LEU A N 1
ATOM 1373 C CA . LEU A 1 173 ? -0.763 23.920 20.718 1.00 95.31 173 LEU A CA 1
ATOM 1374 C C . LEU A 1 173 ? -2.223 24.410 20.795 1.00 95.31 173 LEU A C 1
ATOM 1376 O O . LEU A 1 173 ? -3.073 23.738 21.388 1.00 95.31 173 LEU A O 1
ATOM 1380 N N . PRO A 1 174 ? -2.570 25.560 20.182 1.00 94.69 174 PRO A N 1
ATOM 1381 C CA . PRO A 1 174 ? -3.927 26.100 20.237 1.00 94.69 174 PRO A CA 1
ATOM 1382 C C . PRO A 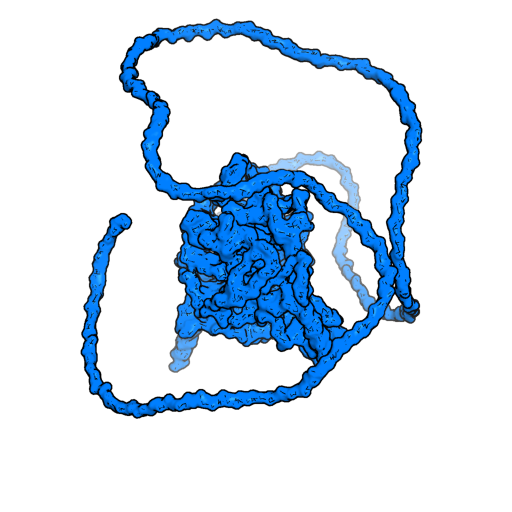1 174 ? -4.997 25.131 19.709 1.00 94.69 174 PRO A C 1
ATOM 1384 O O . PRO A 1 174 ? -4.996 24.743 18.542 1.00 94.69 174 PRO A O 1
ATOM 1387 N N . GLY A 1 175 ? -5.961 24.789 20.566 1.00 93.81 175 GLY A N 1
ATOM 1388 C CA . GLY A 1 175 ? -7.104 23.940 20.216 1.00 93.81 175 GLY A CA 1
ATOM 1389 C C . GLY A 1 175 ? -6.865 22.432 20.335 1.00 93.81 175 GLY A C 1
ATOM 1390 O O . GLY A 1 175 ? -7.804 21.673 20.090 1.00 93.81 175 GLY A O 1
ATOM 1391 N N . PHE A 1 176 ? -5.667 21.984 20.726 1.00 96.00 176 PHE A N 1
ATOM 1392 C CA . PHE A 1 176 ? -5.477 20.600 21.166 1.00 96.00 176 PHE A CA 1
ATOM 1393 C C . PHE A 1 176 ? -6.184 20.360 22.516 1.00 96.00 176 PHE A C 1
ATOM 1395 O O . PHE A 1 176 ? -6.380 21.301 23.290 1.00 96.00 176 PHE A O 1
ATOM 1402 N N . PRO A 1 177 ? -6.623 19.120 22.794 1.00 94.00 177 PRO A N 1
ATOM 1403 C CA . PRO A 1 177 ? -7.208 18.755 24.079 1.00 94.00 177 PRO A CA 1
ATOM 1404 C C . PRO A 1 177 ? -6.134 18.639 25.176 1.00 94.00 177 PRO A C 1
ATOM 1406 O O . PRO A 1 177 ? -4.950 18.455 24.906 1.00 94.00 177 PRO A O 1
ATOM 1409 N N . GLU A 1 178 ? -6.574 18.658 26.434 1.00 91.94 178 GLU A N 1
ATOM 1410 C CA . GLU A 1 178 ? -5.713 18.459 27.613 1.00 91.94 178 GLU A CA 1
ATOM 1411 C C . GLU A 1 178 ? -5.158 17.020 27.741 1.00 91.94 178 GLU A C 1
ATOM 1413 O O . GLU A 1 178 ? -4.287 16.759 28.565 1.00 91.94 178 GLU A O 1
ATOM 1418 N N . THR A 1 179 ? -5.701 16.064 26.980 1.00 94.25 179 THR A N 1
ATOM 1419 C CA . THR A 1 179 ? -5.415 14.619 27.053 1.00 94.25 179 THR A CA 1
ATOM 1420 C C . THR A 1 179 ? -6.043 13.903 25.842 1.00 94.25 179 THR A C 1
ATOM 1422 O O . THR A 1 179 ? -6.780 14.518 25.070 1.00 94.25 179 THR A O 1
ATOM 1425 N N . GLY A 1 180 ? -5.753 12.616 25.661 1.00 95.75 180 GLY A N 1
ATOM 1426 C CA . GLY A 1 180 ? -6.167 11.765 24.543 1.00 95.75 180 GLY A CA 1
ATOM 1427 C C . GLY A 1 180 ? -5.286 11.863 23.299 1.00 95.75 180 GLY A C 1
ATOM 1428 O O . GLY A 1 180 ? -5.707 11.408 22.237 1.00 95.75 180 GLY A O 1
ATOM 1429 N N . VAL A 1 181 ? -4.085 12.443 23.409 1.00 97.94 181 VAL A N 1
ATOM 1430 C CA . VAL A 1 181 ? -3.156 12.654 22.286 1.00 97.94 181 VAL A CA 1
ATOM 1431 C C . VAL A 1 181 ? -1.730 12.293 22.692 1.00 97.94 181 VAL A C 1
ATOM 1433 O O . VAL A 1 181 ? -1.282 12.608 23.790 1.00 97.94 181 VAL A O 1
ATOM 1436 N N . VAL A 1 182 ? -0.999 11.649 21.790 1.00 98.38 182 VAL A N 1
ATOM 1437 C CA . VAL A 1 182 ? 0.438 11.390 21.894 1.00 98.38 182 VAL A CA 1
ATOM 1438 C C . VAL A 1 182 ? 1.127 12.083 20.725 1.00 98.38 182 VAL A C 1
ATOM 1440 O O . VAL A 1 182 ? 0.792 11.834 19.563 1.00 98.38 182 VAL A O 1
ATOM 1443 N N . ASP A 1 183 ? 2.102 12.941 21.024 1.00 97.75 183 ASP A N 1
ATOM 1444 C CA . ASP A 1 183 ? 3.078 13.359 20.024 1.00 97.75 183 ASP A CA 1
ATOM 1445 C C . ASP A 1 183 ? 4.104 12.239 19.843 1.00 97.75 183 ASP A C 1
ATOM 1447 O O . ASP A 1 183 ? 4.775 11.834 20.792 1.00 97.75 183 ASP A O 1
ATOM 1451 N N . MET A 1 184 ? 4.189 11.707 18.628 1.00 98.00 184 MET A N 1
ATOM 1452 C CA . MET A 1 184 ? 5.036 10.558 18.321 1.00 98.00 184 MET A CA 1
ATOM 1453 C C . MET A 1 184 ? 6.445 10.965 17.872 1.00 98.00 184 MET A C 1
ATOM 1455 O O . MET A 1 184 ? 7.309 10.099 17.758 1.00 98.00 184 MET A O 1
ATOM 1459 N N . LEU A 1 185 ? 6.704 12.257 17.625 1.00 97.69 185 LEU A N 1
ATOM 1460 C CA . LEU A 1 185 ? 8.028 12.722 17.200 1.00 97.69 185 LEU A CA 1
ATOM 1461 C C . LEU A 1 185 ? 9.107 12.600 18.292 1.00 97.69 185 LEU A C 1
ATOM 1463 O O . LEU A 1 185 ? 10.173 12.085 17.961 1.00 97.69 185 LEU A O 1
ATOM 1467 N N . PRO A 1 186 ? 8.896 12.982 19.569 1.00 96.62 186 PRO A N 1
ATOM 1468 C CA . PRO A 1 186 ? 9.937 12.840 20.589 1.00 96.62 186 PRO A CA 1
ATOM 1469 C C . PRO A 1 186 ? 10.493 11.405 20.746 1.00 96.62 186 PRO A C 1
ATOM 1471 O O . PRO A 1 186 ? 11.708 11.251 20.617 1.00 96.62 186 PRO A O 1
ATOM 1474 N N . PRO A 1 187 ? 9.676 10.338 20.918 1.00 97.19 187 PRO A N 1
ATOM 1475 C CA . PRO A 1 187 ? 10.205 8.972 21.017 1.00 97.19 187 PRO A CA 1
ATOM 1476 C C . PRO A 1 187 ? 10.755 8.429 19.687 1.00 97.19 187 PRO A C 1
ATOM 1478 O O . PRO A 1 187 ? 11.607 7.541 19.697 1.00 97.19 187 PRO A O 1
ATOM 1481 N N . LEU A 1 188 ? 10.323 8.956 18.533 1.00 97.56 188 LEU A N 1
ATOM 1482 C CA . LEU A 1 188 ? 10.932 8.640 17.235 1.00 97.56 188 LEU A CA 1
ATOM 1483 C C . LEU A 1 188 ? 12.368 9.185 17.151 1.00 97.56 188 LEU A C 1
ATOM 1485 O O . LEU A 1 188 ? 13.289 8.447 16.810 1.00 97.56 188 LEU A O 1
ATOM 1489 N N . LEU A 1 189 ? 12.552 10.461 17.496 1.00 96.81 189 LEU A N 1
ATOM 1490 C CA . LEU A 1 189 ? 13.805 11.205 17.338 1.00 96.81 189 LEU A CA 1
ATOM 1491 C C . LEU A 1 189 ? 14.859 10.874 18.412 1.00 96.81 189 LEU A C 1
ATOM 1493 O O . LEU A 1 189 ? 16.051 11.081 18.186 1.00 96.81 189 LEU A O 1
ATOM 1497 N N . GLU A 1 190 ? 14.450 10.340 19.566 1.00 95.38 190 GLU A N 1
ATOM 1498 C CA . GLU A 1 190 ? 15.358 9.932 20.645 1.00 95.38 190 GLU A CA 1
ATOM 1499 C C . GLU A 1 190 ? 16.426 8.926 20.163 1.00 95.38 190 GLU A C 1
ATOM 1501 O O . GLU A 1 190 ? 16.119 7.907 19.528 1.00 95.38 190 GLU A O 1
ATOM 1506 N N . GLY A 1 191 ? 17.701 9.212 20.443 1.00 93.25 191 GLY A N 1
ATOM 1507 C CA . GLY A 1 191 ? 18.825 8.385 20.009 1.00 93.25 191 GLY A CA 1
ATOM 1508 C C . GLY A 1 191 ? 19.162 8.474 18.516 1.00 93.25 191 GLY A C 1
ATOM 1509 O O . GLY A 1 191 ? 19.978 7.675 18.059 1.00 93.25 191 GLY A O 1
ATOM 1510 N N . TRP A 1 192 ? 18.518 9.329 17.712 1.00 95.88 192 TRP A N 1
ATOM 1511 C CA . TRP A 1 192 ? 18.840 9.467 16.285 1.00 95.88 192 TRP A CA 1
ATOM 1512 C C . TRP A 1 192 ? 19.922 10.538 16.081 1.00 95.88 192 TRP A C 1
ATOM 1514 O O . TRP A 1 192 ? 19.677 11.732 16.251 1.00 95.88 192 TRP A O 1
ATOM 1524 N N . GLY A 1 193 ? 21.128 10.104 15.701 1.00 95.25 193 GLY A N 1
ATOM 1525 C CA . GLY A 1 193 ? 22.336 10.941 15.649 1.00 95.25 193 GLY A CA 1
ATOM 1526 C C . GLY A 1 193 ? 22.192 12.297 14.935 1.00 95.25 193 GLY A C 1
ATOM 1527 O O . GLY A 1 193 ? 22.623 13.299 15.506 1.00 95.25 193 GLY A O 1
ATOM 1528 N N . PRO A 1 194 ? 21.565 12.392 13.744 1.00 96.00 194 PRO A N 1
ATOM 1529 C CA . PRO A 1 194 ? 21.302 13.672 13.082 1.00 96.00 194 PRO A CA 1
ATOM 1530 C C . PRO A 1 194 ? 20.519 14.664 13.955 1.00 96.00 194 PRO A C 1
ATOM 1532 O O . PRO A 1 194 ? 20.930 15.819 14.080 1.00 96.00 194 PRO A O 1
ATOM 1535 N N . TRP A 1 195 ? 19.461 14.211 14.635 1.00 96.62 195 TRP A N 1
ATOM 1536 C CA . TRP A 1 195 ? 18.672 15.030 15.561 1.00 96.62 195 TRP A CA 1
ATOM 1537 C C . TRP A 1 195 ? 19.474 15.457 16.797 1.00 96.62 195 TRP A C 1
ATOM 1539 O O . TRP A 1 195 ? 19.497 16.639 17.145 1.00 96.62 195 TRP A O 1
ATOM 1549 N N . GLU A 1 196 ? 20.203 14.526 17.416 1.00 95.62 196 GLU A N 1
ATOM 1550 C CA . GLU A 1 196 ? 21.065 14.823 18.570 1.00 95.62 196 GLU A CA 1
ATOM 1551 C C . GLU A 1 196 ? 22.196 15.804 18.216 1.00 95.62 196 GLU A C 1
ATOM 1553 O O . GLU A 1 196 ? 22.565 16.652 19.029 1.00 95.62 196 GLU A O 1
ATOM 1558 N N . SER A 1 197 ? 22.716 15.733 16.986 1.00 95.81 197 SER A N 1
ATOM 1559 C CA . SER A 1 197 ? 23.758 16.634 16.478 1.00 95.81 197 SER A CA 1
ATOM 1560 C C . SER A 1 197 ? 23.245 18.027 16.096 1.00 95.81 197 SER A C 1
ATOM 1562 O O . SER A 1 197 ? 24.010 18.991 16.148 1.00 95.81 197 SER A O 1
ATOM 1564 N N . TRP A 1 198 ? 21.960 18.149 15.739 1.00 95.69 198 TRP A N 1
ATOM 1565 C CA . TRP A 1 198 ? 21.321 19.423 15.399 1.00 95.69 198 TRP A CA 1
ATOM 1566 C C . TRP A 1 198 ? 21.168 20.327 16.630 1.00 95.69 198 TRP A C 1
ATOM 1568 O O . TRP A 1 198 ? 21.407 21.532 16.542 1.00 95.69 198 TRP A O 1
ATOM 1578 N N . GLY A 1 199 ? 20.822 19.748 17.787 1.00 89.50 199 GLY A N 1
ATOM 1579 C CA . GLY A 1 199 ? 20.914 20.407 19.096 1.00 89.50 199 GLY A CA 1
ATOM 1580 C C . GLY A 1 199 ? 20.014 21.634 19.310 1.00 89.50 199 GLY A C 1
ATOM 1581 O O . GLY A 1 199 ? 20.256 22.404 20.242 1.00 89.50 199 GLY A O 1
ATOM 1582 N N . GLY A 1 200 ? 19.010 21.847 18.456 1.00 91.62 200 GLY A N 1
ATOM 1583 C CA . GLY A 1 200 ? 17.996 22.886 18.629 1.00 91.62 200 GLY A CA 1
ATOM 1584 C C . GLY A 1 200 ? 16.880 22.488 19.602 1.00 91.62 200 GLY A C 1
ATOM 1585 O O . GLY A 1 200 ? 16.807 21.359 20.084 1.00 91.62 200 GLY A O 1
ATOM 1586 N N . GLU A 1 201 ? 15.996 23.439 19.902 1.00 92.50 201 GLU A N 1
ATOM 1587 C CA . GLU A 1 201 ? 14.826 23.219 20.758 1.00 92.50 201 GLU A CA 1
ATOM 1588 C C . GLU A 1 201 ? 13.691 22.537 19.971 1.00 92.50 201 GLU A C 1
ATOM 1590 O O . GLU A 1 201 ? 13.478 22.836 18.794 1.00 92.50 201 GLU A O 1
ATOM 1595 N N . TYR A 1 202 ? 12.972 21.607 20.607 1.00 95.06 202 TYR A N 1
ATOM 1596 C CA . TYR A 1 202 ? 11.844 20.911 19.984 1.00 95.06 202 TYR A CA 1
ATOM 1597 C C . TYR A 1 202 ? 10.588 21.792 19.979 1.00 95.06 202 TYR A C 1
ATOM 1599 O O . TYR A 1 202 ? 10.139 22.246 21.030 1.00 95.06 202 TYR A O 1
ATOM 1607 N N . ASP A 1 203 ? 10.000 21.991 18.799 1.00 95.19 203 ASP A N 1
ATOM 1608 C CA . ASP A 1 203 ? 8.782 22.776 18.600 1.00 95.19 203 ASP A CA 1
ATOM 1609 C C . ASP A 1 203 ? 7.617 21.855 18.199 1.00 95.19 203 ASP A C 1
ATOM 1611 O O . ASP A 1 203 ? 7.683 21.143 17.193 1.00 95.19 203 ASP A O 1
ATOM 1615 N N . ASN A 1 204 ? 6.530 21.887 18.977 1.00 94.75 204 ASN A N 1
ATOM 1616 C CA . ASN A 1 204 ? 5.358 21.032 18.766 1.00 94.75 204 ASN A CA 1
ATOM 1617 C C . ASN A 1 204 ? 4.659 21.274 17.412 1.00 94.75 204 ASN A C 1
ATOM 1619 O O . ASN A 1 204 ? 4.103 20.329 16.847 1.00 94.75 204 ASN A O 1
ATOM 1623 N N . ASP A 1 205 ? 4.645 22.513 16.903 1.00 96.12 205 ASP A N 1
ATOM 1624 C CA . ASP A 1 205 ? 3.938 22.908 15.676 1.00 96.12 205 ASP A CA 1
ATOM 1625 C C . ASP A 1 205 ? 4.768 22.632 14.421 1.00 96.12 205 ASP A C 1
ATOM 1627 O O . ASP A 1 205 ? 4.240 22.151 13.415 1.00 96.12 205 ASP A O 1
ATOM 1631 N N . PHE A 1 206 ? 6.069 22.927 14.487 1.00 94.38 206 PHE A N 1
ATOM 1632 C CA . PHE A 1 206 ? 7.006 22.779 13.374 1.00 94.38 206 PHE A CA 1
ATOM 1633 C C . PHE A 1 206 ? 7.573 21.360 13.255 1.00 94.38 206 PHE A C 1
ATOM 1635 O O . PHE A 1 206 ? 7.780 20.893 12.131 1.00 94.38 206 PHE A O 1
ATOM 1642 N N . GLY A 1 207 ? 7.785 20.666 14.378 1.00 95.38 207 GLY A N 1
ATOM 1643 C CA . GLY A 1 207 ? 8.348 19.319 14.430 1.00 95.38 207 GLY A CA 1
ATOM 1644 C C . GLY A 1 207 ? 9.784 19.257 13.903 1.00 95.38 207 GLY A C 1
ATOM 1645 O O . GLY A 1 207 ? 10.672 19.955 14.386 1.00 95.38 207 GLY A O 1
ATOM 1646 N N . ILE A 1 208 ? 10.015 18.396 12.911 1.00 95.50 208 ILE A N 1
ATOM 1647 C CA . ILE A 1 208 ? 11.348 18.132 12.357 1.00 95.50 208 ILE A CA 1
ATOM 1648 C C . ILE A 1 208 ? 11.801 19.291 11.436 1.00 95.50 208 ILE A C 1
ATOM 1650 O O . ILE A 1 208 ? 11.047 19.700 10.543 1.00 95.50 208 ILE A O 1
ATOM 1654 N N . PRO A 1 209 ? 13.037 19.810 11.588 1.00 94.44 209 PRO A N 1
ATOM 1655 C CA . PRO A 1 209 ? 13.683 20.664 10.593 1.00 94.44 209 PRO A CA 1
ATOM 1656 C C . PRO A 1 209 ? 13.800 19.950 9.240 1.00 94.44 209 PRO A C 1
ATOM 1658 O O . PRO A 1 209 ? 14.341 18.849 9.169 1.00 94.44 209 PRO A O 1
ATOM 1661 N N . ARG A 1 210 ? 13.344 20.588 8.153 1.00 91.06 210 ARG A N 1
ATOM 1662 C CA . ARG A 1 210 ? 13.349 19.995 6.796 1.00 91.06 210 ARG A CA 1
ATOM 1663 C C . ARG A 1 210 ? 14.740 19.544 6.340 1.00 91.06 210 ARG A C 1
ATOM 1665 O O . ARG A 1 210 ? 14.845 18.540 5.645 1.00 91.06 210 ARG A O 1
ATOM 1672 N N . ASP A 1 211 ? 15.783 20.236 6.783 1.00 92.88 211 ASP A N 1
ATOM 1673 C CA . ASP A 1 211 ? 17.196 19.924 6.547 1.00 92.88 211 ASP A CA 1
ATOM 1674 C C . ASP A 1 211 ? 17.604 18.523 7.059 1.00 92.88 211 ASP A C 1
ATOM 1676 O O . ASP A 1 211 ? 18.565 17.951 6.553 1.00 92.88 211 ASP A O 1
ATOM 1680 N N . LEU A 1 212 ? 16.875 17.955 8.033 1.00 94.88 212 LEU A N 1
ATOM 1681 C CA . LEU A 1 212 ? 17.082 16.591 8.545 1.00 94.88 212 LEU A CA 1
ATOM 1682 C C . LEU A 1 212 ? 16.191 15.540 7.854 1.00 94.88 212 LEU A C 1
ATOM 1684 O O . LEU A 1 212 ? 16.522 14.358 7.869 1.00 94.88 212 LEU A O 1
ATOM 1688 N N . GLY A 1 213 ? 15.049 15.940 7.286 1.00 94.44 213 GLY A N 1
ATOM 1689 C CA . GLY A 1 213 ? 14.083 15.030 6.662 1.00 94.44 213 GLY A CA 1
ATOM 1690 C C . GLY A 1 213 ? 12.623 15.328 7.019 1.00 94.44 213 GLY A C 1
ATOM 1691 O O . GLY A 1 213 ? 12.284 16.400 7.525 1.00 94.44 213 GLY A O 1
ATOM 1692 N N . TYR A 1 214 ? 11.744 14.358 6.753 1.00 93.88 214 TYR A N 1
ATOM 1693 C CA . TYR A 1 214 ? 10.306 14.448 7.007 1.00 93.88 214 TYR A CA 1
ATOM 1694 C C . TYR A 1 214 ? 9.649 13.078 7.252 1.00 93.88 214 TYR A C 1
ATOM 1696 O O . TYR A 1 214 ? 9.951 12.094 6.576 1.00 93.88 214 TYR A O 1
ATOM 1704 N N . ILE A 1 215 ? 8.674 13.037 8.171 1.00 95.62 215 ILE A N 1
ATOM 1705 C CA . ILE A 1 215 ? 7.849 11.854 8.451 1.00 95.62 215 ILE A CA 1
ATOM 1706 C C . ILE A 1 215 ? 6.377 12.217 8.710 1.00 95.62 215 ILE A C 1
ATOM 1708 O O . ILE A 1 215 ? 6.028 13.325 9.120 1.00 95.62 215 ILE A O 1
ATOM 1712 N N . THR A 1 216 ? 5.496 11.254 8.455 1.00 95.75 216 THR A N 1
ATOM 1713 C CA . THR A 1 216 ? 4.048 11.287 8.670 1.00 95.75 216 THR A CA 1
ATOM 1714 C C . THR A 1 216 ? 3.505 9.852 8.749 1.00 95.75 216 THR A C 1
ATOM 1716 O O . THR A 1 216 ? 4.243 8.910 9.014 1.00 95.75 216 THR A O 1
ATOM 1719 N N . THR A 1 217 ? 2.204 9.656 8.565 1.00 95.50 217 THR A N 1
ATOM 1720 C CA . THR A 1 217 ? 1.535 8.345 8.521 1.00 95.50 217 THR A CA 1
ATOM 1721 C C . THR A 1 217 ? 0.644 8.249 7.278 1.00 95.50 217 THR A C 1
ATOM 1723 O O . THR A 1 217 ? 0.452 9.247 6.584 1.00 95.50 217 THR A O 1
ATOM 1726 N N . SER A 1 218 ? 0.055 7.083 6.993 1.00 93.44 218 SER A N 1
ATOM 1727 C CA . SER A 1 218 ? -0.978 6.914 5.945 1.00 93.44 218 SER A CA 1
ATOM 1728 C C . SER A 1 218 ? -2.045 5.899 6.367 1.00 93.44 218 SER A C 1
ATOM 1730 O O . SER A 1 218 ? -3.248 6.171 6.312 1.00 93.44 218 SER A O 1
ATOM 1732 N N . SER A 1 219 ? -1.604 4.725 6.819 1.00 94.94 219 SER A N 1
ATOM 1733 C CA . SER A 1 219 ? -2.467 3.732 7.463 1.00 94.94 219 SER A CA 1
ATOM 1734 C C . SER A 1 219 ? -2.896 4.172 8.864 1.00 94.94 219 SER A C 1
ATOM 1736 O O . SER A 1 219 ? -2.138 4.890 9.520 1.00 94.94 219 SER A O 1
ATOM 1738 N N . PRO A 1 220 ? -4.064 3.713 9.355 1.00 96.31 220 PRO A N 1
ATOM 1739 C CA . PRO A 1 220 ? -4.286 3.646 10.795 1.00 96.31 220 PRO A CA 1
ATOM 1740 C C . PRO A 1 220 ? -3.259 2.699 11.451 1.00 96.31 220 PRO A C 1
ATOM 1742 O O . PRO A 1 220 ? -2.674 1.863 10.754 1.00 96.31 220 PRO A O 1
ATOM 1745 N N . PRO A 1 221 ? -3.052 2.801 12.775 1.00 97.94 221 PRO A N 1
ATOM 1746 C CA . PRO A 1 221 ? -2.278 1.815 13.527 1.00 97.94 221 PRO A CA 1
ATOM 1747 C C . PRO A 1 221 ? -3.016 0.464 13.603 1.00 97.94 221 PRO A C 1
ATOM 1749 O O . PRO A 1 221 ? -4.116 0.310 13.068 1.00 97.94 221 PRO A O 1
ATOM 1752 N N . ILE A 1 222 ? -2.445 -0.511 14.310 1.00 98.19 222 ILE A N 1
ATOM 1753 C CA . ILE A 1 222 ? -3.152 -1.730 14.734 1.00 98.19 222 ILE A CA 1
ATOM 1754 C C . ILE A 1 222 ? -3.058 -1.883 16.256 1.00 98.19 222 ILE A C 1
ATOM 1756 O O . ILE A 1 222 ? -2.030 -1.565 16.849 1.00 98.19 222 ILE A O 1
ATOM 1760 N N . VAL A 1 223 ? -4.140 -2.334 16.898 1.00 98.31 223 VAL A N 1
ATOM 1761 C CA . VAL A 1 223 ? -4.187 -2.560 18.351 1.00 98.31 223 VAL A CA 1
ATOM 1762 C C . VAL A 1 223 ? -4.021 -4.053 18.620 1.00 98.31 223 VAL A C 1
ATOM 1764 O O . VAL A 1 223 ? -4.923 -4.838 18.335 1.00 98.31 223 VAL A O 1
ATOM 1767 N N . VAL A 1 224 ? -2.875 -4.454 19.168 1.00 97.50 224 VAL A N 1
ATOM 1768 C CA . VAL A 1 224 ? -2.513 -5.856 19.420 1.00 97.50 224 VAL A CA 1
ATOM 1769 C C . VAL A 1 224 ? -2.274 -6.049 20.912 1.00 97.50 224 VAL A C 1
ATOM 1771 O O . VAL A 1 224 ? -1.334 -5.505 21.479 1.00 97.50 224 VAL A O 1
ATOM 1774 N N . ASN A 1 225 ? -3.156 -6.814 21.559 1.00 95.75 225 ASN A N 1
ATOM 1775 C CA . ASN A 1 225 ? -3.014 -7.302 22.939 1.00 95.75 225 ASN A CA 1
ATOM 1776 C C . ASN A 1 225 ? -2.655 -6.233 24.001 1.00 95.75 225 ASN A C 1
ATOM 1778 O O . ASN A 1 225 ? -2.025 -6.544 25.007 1.00 95.75 225 ASN A O 1
ATOM 1782 N N . GLY A 1 226 ? -3.101 -4.988 23.801 1.00 96.69 226 GLY A N 1
ATOM 1783 C CA . GLY A 1 226 ? -2.850 -3.857 24.705 1.00 96.69 226 GLY A CA 1
ATOM 1784 C C . GLY A 1 226 ? -1.810 -2.846 24.210 1.00 96.69 226 GLY A C 1
ATOM 1785 O O . GLY A 1 226 ? -1.604 -1.840 24.882 1.00 96.69 226 GLY A O 1
ATOM 1786 N N . VAL A 1 227 ? -1.202 -3.059 23.038 1.00 98.69 227 VAL A N 1
ATOM 1787 C CA . VAL A 1 227 ? -0.272 -2.115 22.395 1.00 98.69 227 VAL A CA 1
ATOM 1788 C C . VAL A 1 227 ? -0.859 -1.582 21.086 1.00 98.69 227 VAL A C 1
ATOM 1790 O O . VAL A 1 227 ? -1.402 -2.335 20.280 1.00 98.69 227 VAL A O 1
ATOM 1793 N N . VAL A 1 228 ? -0.745 -0.274 20.865 1.00 98.81 228 VAL A N 1
ATOM 1794 C CA . VAL A 1 228 ? -0.999 0.402 19.588 1.00 98.81 228 VAL A CA 1
ATOM 1795 C C . VAL A 1 228 ? 0.313 0.436 18.810 1.00 98.81 228 VAL A C 1
ATOM 1797 O O . VAL A 1 228 ? 1.236 1.160 19.182 1.00 98.81 228 VAL A O 1
ATOM 1800 N N . VAL A 1 229 ? 0.396 -0.344 17.733 1.00 98.81 229 VAL A N 1
ATOM 1801 C CA . VAL A 1 229 ? 1.562 -0.391 16.842 1.00 98.81 229 VAL A CA 1
ATOM 1802 C C . VAL A 1 229 ? 1.344 0.569 15.677 1.00 98.81 229 VAL A C 1
ATOM 1804 O O . VAL A 1 229 ? 0.345 0.471 14.955 1.00 98.81 229 VAL A O 1
ATOM 1807 N N . VAL A 1 230 ? 2.273 1.508 15.495 1.00 98.31 230 VAL A N 1
ATOM 1808 C CA . VAL A 1 230 ? 2.156 2.610 14.534 1.00 98.31 230 VAL A CA 1
ATOM 1809 C C . VAL A 1 230 ? 3.095 2.420 13.344 1.00 98.31 230 VAL A C 1
ATOM 1811 O O . VAL A 1 230 ? 4.314 2.523 13.471 1.00 98.31 230 VAL A O 1
ATOM 1814 N N . GLY A 1 231 ? 2.501 2.226 12.162 1.00 96.06 231 GLY A N 1
ATOM 1815 C CA . GLY A 1 231 ? 3.168 2.416 10.872 1.00 96.06 231 GLY A CA 1
ATOM 1816 C C . GLY A 1 231 ? 3.178 3.889 10.437 1.00 96.06 231 GLY A C 1
ATOM 1817 O O . GLY A 1 231 ? 2.316 4.684 10.821 1.00 96.06 231 GLY A O 1
ATOM 1818 N N . ASN A 1 232 ? 4.155 4.256 9.612 1.00 96.88 232 ASN A N 1
ATOM 1819 C CA . ASN A 1 232 ? 4.482 5.637 9.249 1.00 96.88 232 ASN A CA 1
ATOM 1820 C C . ASN A 1 232 ? 4.585 5.815 7.713 1.00 96.88 232 ASN A C 1
ATOM 1822 O O . ASN A 1 232 ? 4.089 4.993 6.943 1.00 96.88 232 ASN A O 1
ATOM 1826 N N . SER A 1 233 ? 5.079 6.955 7.233 1.00 95.44 233 SER A N 1
ATOM 1827 C CA . SER A 1 233 ? 5.235 7.315 5.813 1.00 95.44 233 SER A CA 1
ATOM 1828 C C . SER A 1 233 ? 6.191 8.502 5.680 1.00 95.44 233 SER A C 1
ATOM 1830 O O . SER A 1 233 ? 6.101 9.417 6.492 1.00 95.44 233 SER A O 1
ATOM 1832 N N . ALA A 1 234 ? 7.017 8.561 4.636 1.00 93.31 234 ALA A N 1
ATOM 1833 C CA . ALA A 1 234 ? 7.829 9.743 4.317 1.00 93.31 234 ALA A CA 1
ATOM 1834 C C . ALA A 1 234 ? 7.239 10.577 3.153 1.00 93.31 234 ALA A C 1
ATOM 1836 O O . ALA A 1 234 ? 6.061 10.441 2.788 1.00 93.31 234 ALA A O 1
ATOM 1837 N N . GLU A 1 235 ? 8.067 11.420 2.527 1.00 88.88 235 GLU A N 1
ATOM 1838 C CA . GLU A 1 235 ? 7.858 11.916 1.158 1.00 88.88 235 GLU A CA 1
ATOM 1839 C C . GLU A 1 235 ? 7.628 10.749 0.170 1.00 88.88 235 GLU A C 1
ATOM 1841 O O . GLU A 1 235 ? 7.795 9.577 0.507 1.00 88.88 235 GLU A O 1
ATOM 1846 N N . GLN A 1 236 ? 7.179 11.014 -1.055 1.00 88.38 236 GLN A N 1
ATOM 1847 C CA . GLN A 1 236 ? 7.267 10.018 -2.122 1.00 88.38 236 GLN A CA 1
ATOM 1848 C C . GLN A 1 236 ? 8.714 9.975 -2.650 1.00 88.38 236 GLN A C 1
ATOM 1850 O O . GLN A 1 236 ? 9.179 10.967 -3.203 1.00 88.38 236 GLN A O 1
ATOM 1855 N N . GLY A 1 237 ? 9.418 8.840 -2.540 1.00 86.50 237 GLY A N 1
ATOM 1856 C CA . GLY A 1 237 ? 10.832 8.718 -2.940 1.00 86.50 237 GLY A CA 1
ATOM 1857 C C . GLY A 1 237 ? 11.130 9.028 -4.417 1.00 86.50 237 GLY A C 1
ATOM 1858 O O . GLY A 1 237 ? 12.284 9.230 -4.781 1.00 86.50 237 GLY A O 1
ATOM 1859 N N . TYR A 1 238 ? 10.102 9.110 -5.266 1.00 89.69 238 TYR A N 1
ATOM 1860 C CA . TYR A 1 238 ? 10.172 9.561 -6.658 1.00 89.69 238 TYR A CA 1
ATOM 1861 C C . TYR A 1 238 ? 10.083 11.086 -6.863 1.00 89.69 238 TYR A C 1
ATOM 1863 O O . TYR A 1 238 ? 10.172 11.534 -8.005 1.00 89.69 238 TYR A O 1
ATOM 1871 N N . TYR A 1 239 ? 9.903 11.870 -5.797 1.00 90.88 239 TYR A N 1
ATOM 1872 C CA . TYR A 1 239 ? 10.067 13.332 -5.788 1.00 90.88 239 TYR A CA 1
ATOM 1873 C C . TYR A 1 239 ? 11.305 13.789 -5.007 1.00 90.88 239 TYR A C 1
ATOM 1875 O O . TYR A 1 239 ? 11.765 14.905 -5.219 1.00 90.88 239 TYR A O 1
ATOM 1883 N N . GLN A 1 240 ? 11.859 12.933 -4.143 1.00 92.75 240 GLN A N 1
ATOM 1884 C CA . GLN A 1 240 ? 13.036 13.263 -3.347 1.00 92.75 240 GLN A CA 1
ATOM 1885 C C . GLN A 1 240 ? 14.279 13.490 -4.228 1.00 92.75 240 GLN A C 1
ATOM 1887 O O . GLN A 1 240 ? 14.578 12.688 -5.117 1.00 92.75 240 GLN A O 1
ATOM 1892 N N . THR A 1 241 ? 15.023 14.562 -3.947 1.00 95.31 241 THR A N 1
ATOM 1893 C CA . THR A 1 241 ? 16.248 14.964 -4.663 1.00 95.31 241 THR A CA 1
ATOM 1894 C C . THR A 1 241 ? 17.514 14.857 -3.814 1.00 95.31 241 THR A C 1
ATOM 1896 O O . THR A 1 241 ? 18.622 14.917 -4.357 1.00 95.31 241 THR A O 1
ATOM 1899 N N . ARG A 1 242 ? 17.376 14.670 -2.495 1.00 96.19 242 ARG A N 1
ATOM 1900 C CA . ARG A 1 242 ? 18.480 14.657 -1.522 1.00 96.19 242 ARG A CA 1
ATOM 1901 C C . ARG A 1 242 ? 18.524 13.349 -0.732 1.00 96.19 242 ARG A C 1
ATOM 1903 O O . ARG A 1 242 ? 17.546 12.604 -0.684 1.00 96.19 242 ARG A O 1
ATOM 1910 N N . ILE A 1 243 ? 19.688 13.030 -0.175 1.00 96.12 243 ILE A N 1
ATOM 1911 C CA . ILE A 1 243 ? 19.960 11.700 0.398 1.00 96.12 243 ILE A CA 1
ATOM 1912 C C . ILE A 1 243 ? 19.511 11.558 1.858 1.00 96.12 243 ILE A C 1
ATOM 1914 O O . ILE A 1 243 ? 19.216 10.443 2.295 1.00 96.12 243 ILE A O 1
ATOM 1918 N N . GLU A 1 244 ? 19.443 12.660 2.611 1.00 96.38 244 GLU A N 1
ATOM 1919 C CA . GLU A 1 244 ? 19.089 12.630 4.030 1.00 96.38 244 GLU A CA 1
ATOM 1920 C C . GLU A 1 244 ? 17.579 12.511 4.251 1.00 96.38 244 GLU A C 1
ATOM 1922 O O . GLU A 1 244 ? 16.789 13.239 3.644 1.00 96.38 244 GLU A O 1
ATOM 1927 N N . ASN A 1 245 ? 17.166 11.619 5.154 1.00 96.38 245 ASN A N 1
ATOM 1928 C CA . ASN A 1 245 ? 15.791 11.594 5.644 1.00 96.38 245 ASN A CA 1
ATOM 1929 C C . ASN A 1 245 ? 15.678 10.950 7.039 1.00 96.38 245 ASN A C 1
ATOM 1931 O O . ASN A 1 245 ? 16.579 10.262 7.512 1.00 96.38 245 ASN A O 1
ATOM 1935 N N . VAL A 1 246 ? 14.518 11.120 7.668 1.00 96.94 246 VAL A N 1
ATOM 1936 C CA . VAL A 1 246 ? 14.137 10.490 8.938 1.00 96.94 246 VAL A CA 1
ATOM 1937 C C . VAL A 1 246 ? 13.861 8.991 8.717 1.00 96.94 246 VAL A C 1
ATOM 1939 O O . VAL A 1 246 ? 13.121 8.654 7.785 1.00 96.94 246 VAL A O 1
ATOM 1942 N N . PRO A 1 247 ? 14.405 8.080 9.547 1.00 96.56 247 PRO A N 1
ATOM 1943 C CA . PRO A 1 247 ? 14.061 6.659 9.516 1.00 96.56 247 PRO A CA 1
ATOM 1944 C C . PRO A 1 247 ? 12.583 6.394 9.828 1.00 96.56 247 PRO A C 1
ATOM 1946 O O . PRO A 1 247 ? 12.004 6.972 10.750 1.00 96.56 247 PRO A O 1
ATOM 1949 N N . GLY A 1 248 ? 11.979 5.471 9.082 1.00 96.69 248 GLY A N 1
ATOM 1950 C CA . GLY A 1 248 ? 10.607 4.992 9.242 1.00 96.69 248 GLY A CA 1
ATOM 1951 C C . GLY A 1 248 ? 10.426 4.031 10.418 1.00 96.69 248 GLY A C 1
ATOM 1952 O O . GLY A 1 248 ? 9.729 3.025 10.276 1.00 96.69 248 GLY A O 1
ATOM 1953 N N . ASP A 1 249 ? 11.041 4.320 11.565 1.00 97.94 249 ASP A N 1
ATOM 1954 C CA . ASP A 1 249 ? 11.045 3.443 12.738 1.00 97.94 249 ASP A CA 1
ATOM 1955 C C . ASP A 1 249 ? 9.622 3.166 13.259 1.00 97.94 249 ASP A C 1
ATOM 1957 O O . ASP A 1 249 ? 8.748 4.043 13.287 1.00 97.94 249 ASP A O 1
ATOM 1961 N N . ILE A 1 250 ? 9.377 1.921 13.673 1.00 98.56 250 ILE A N 1
ATOM 1962 C CA . ILE A 1 250 ? 8.062 1.475 14.152 1.00 98.56 250 ILE A CA 1
ATOM 1963 C C . ILE A 1 250 ? 7.952 1.753 15.648 1.00 98.56 250 ILE A C 1
ATOM 1965 O O . ILE A 1 250 ? 8.865 1.430 16.408 1.00 98.56 250 ILE A O 1
ATOM 1969 N N . LEU A 1 251 ? 6.820 2.315 16.073 1.00 98.75 251 LEU A N 1
ATOM 1970 C CA . LEU A 1 251 ? 6.573 2.709 17.460 1.00 98.75 251 LEU A CA 1
ATOM 1971 C C . LEU A 1 251 ? 5.438 1.880 18.075 1.00 98.75 251 LEU A C 1
ATOM 1973 O O . LEU A 1 251 ? 4.369 1.744 17.471 1.00 98.75 251 LEU A O 1
ATOM 1977 N N . GLY A 1 252 ? 5.659 1.378 19.289 1.00 98.69 252 GLY A N 1
ATOM 1978 C CA . GLY A 1 252 ? 4.644 0.758 20.137 1.00 98.69 252 GLY A CA 1
ATOM 1979 C C . GLY A 1 252 ? 4.264 1.665 21.308 1.00 98.69 252 GLY A C 1
ATOM 1980 O O . GLY A 1 252 ? 5.132 2.120 22.056 1.00 98.69 252 GLY A O 1
ATOM 1981 N N . PHE A 1 253 ? 2.964 1.896 21.495 1.00 98.88 253 PHE A N 1
ATOM 1982 C CA . PHE A 1 253 ? 2.404 2.668 22.612 1.00 98.88 253 PHE A CA 1
ATOM 1983 C C . PHE A 1 253 ? 1.390 1.844 23.403 1.00 98.88 253 PHE A C 1
ATOM 1985 O O . PHE A 1 253 ? 0.681 1.016 22.842 1.00 98.88 253 PHE A O 1
ATOM 1992 N N . ASP A 1 254 ? 1.264 2.094 24.699 1.00 98.62 254 ASP A N 1
ATOM 1993 C CA . ASP A 1 254 ? 0.231 1.487 25.529 1.00 98.62 254 ASP A CA 1
ATOM 1994 C C . ASP A 1 254 ? -1.171 1.921 25.066 1.00 98.62 254 ASP A C 1
ATOM 1996 O O . ASP A 1 254 ? -1.458 3.114 24.948 1.00 98.62 254 ASP A O 1
ATOM 2000 N N . ALA A 1 255 ? -2.072 0.971 24.813 1.00 98.12 255 ALA A N 1
ATOM 2001 C CA . ALA A 1 255 ? -3.417 1.284 24.333 1.00 98.12 255 ALA A CA 1
ATOM 2002 C C . ALA A 1 255 ? -4.300 1.962 25.392 1.00 98.12 255 ALA A C 1
ATOM 2004 O O . ALA A 1 255 ? -5.217 2.701 25.031 1.00 98.12 255 ALA A O 1
ATOM 2005 N N . ARG A 1 256 ? -4.026 1.751 26.685 1.00 97.62 256 ARG A N 1
ATOM 2006 C CA . ARG A 1 256 ? -4.747 2.374 27.799 1.00 97.62 256 ARG A CA 1
ATOM 2007 C C . ARG A 1 256 ? -4.223 3.777 28.095 1.00 97.62 256 ARG A C 1
ATOM 2009 O O . ARG A 1 256 ? -5.030 4.684 28.280 1.00 97.62 256 ARG A O 1
ATOM 2016 N N . THR A 1 257 ? -2.906 3.944 28.193 1.00 98.12 257 THR A N 1
ATOM 2017 C CA . THR A 1 257 ? -2.279 5.171 28.722 1.00 98.12 257 THR A CA 1
ATOM 2018 C C . THR A 1 257 ? -1.589 6.028 27.667 1.00 98.12 257 THR A C 1
ATOM 2020 O O . THR A 1 257 ? -1.239 7.163 27.967 1.00 98.12 257 THR A O 1
ATOM 2023 N N . GLY A 1 258 ? -1.370 5.535 26.446 1.00 98.06 258 GLY A N 1
ATOM 2024 C CA . GLY A 1 258 ? -0.575 6.229 25.425 1.00 98.06 258 GLY A CA 1
ATOM 2025 C C . GLY A 1 258 ? 0.920 6.326 25.761 1.00 98.06 258 GLY A C 1
ATOM 2026 O O . GLY A 1 258 ? 1.660 7.025 25.074 1.00 98.06 258 GLY A O 1
ATOM 2027 N N . GLU A 1 259 ? 1.372 5.644 26.814 1.00 98.31 259 GLU A N 1
ATOM 2028 C CA . GLU A 1 259 ? 2.773 5.587 27.226 1.00 98.31 259 GLU A CA 1
ATOM 2029 C C . GLU A 1 259 ? 3.618 4.880 26.159 1.00 98.31 259 GLU A C 1
ATOM 2031 O O . GLU A 1 259 ? 3.242 3.823 25.650 1.00 98.31 259 GLU A O 1
ATOM 2036 N N . PHE A 1 260 ? 4.764 5.458 25.805 1.00 98.62 260 PHE A N 1
ATOM 2037 C CA . PHE A 1 260 ? 5.700 4.845 24.866 1.00 98.62 260 PHE A CA 1
ATOM 2038 C C . PHE A 1 260 ? 6.266 3.542 25.451 1.00 98.62 260 PHE A C 1
ATOM 2040 O O . PHE A 1 260 ? 6.761 3.528 26.576 1.00 98.62 260 PHE A O 1
ATOM 2047 N N . ARG A 1 261 ? 6.176 2.441 24.694 1.00 98.38 261 ARG A N 1
ATOM 2048 C CA . ARG A 1 261 ? 6.635 1.110 25.123 1.00 98.38 261 ARG A CA 1
ATOM 2049 C C . ARG A 1 261 ? 7.955 0.712 24.479 1.00 98.38 261 ARG A C 1
ATOM 2051 O O . ARG A 1 261 ? 8.843 0.237 25.180 1.00 98.38 261 ARG A O 1
ATOM 2058 N N . TRP A 1 262 ? 8.065 0.868 23.161 1.00 98.62 262 TRP A N 1
ATOM 2059 C CA . TRP A 1 262 ? 9.219 0.414 22.386 1.00 98.62 262 TRP A CA 1
ATOM 2060 C C . TRP A 1 262 ? 9.311 1.111 21.025 1.00 98.62 262 TRP A C 1
ATOM 2062 O O . TRP A 1 262 ? 8.308 1.561 20.466 1.00 98.62 262 TRP A O 1
ATOM 2072 N N . LYS A 1 263 ? 10.527 1.145 20.470 1.00 98.12 263 LYS A N 1
ATOM 2073 C CA . LYS A 1 263 ? 10.824 1.540 19.088 1.00 98.12 263 LYS A CA 1
ATOM 2074 C C . LYS A 1 263 ? 11.648 0.441 18.423 1.00 98.12 263 LYS A C 1
ATOM 2076 O O . LYS A 1 263 ? 12.607 -0.039 19.020 1.00 98.12 263 LYS A O 1
ATOM 2081 N N . PHE A 1 264 ? 11.287 0.072 17.198 1.00 98.62 264 PHE A N 1
ATOM 2082 C CA . PHE A 1 264 ? 12.071 -0.828 16.357 1.00 98.62 264 PHE A CA 1
ATOM 2083 C C . PHE A 1 264 ? 12.746 -0.033 15.234 1.00 98.62 264 PHE A C 1
ATOM 2085 O O . PHE A 1 264 ? 12.062 0.629 14.448 1.00 98.62 264 PHE A O 1
ATOM 2092 N N . HIS A 1 265 ? 14.078 -0.112 15.165 1.00 98.19 265 HIS A N 1
ATOM 2093 C CA . HIS A 1 265 ? 14.883 0.580 14.161 1.00 98.19 265 HIS A CA 1
ATOM 2094 C C . HIS A 1 265 ? 14.810 -0.146 12.811 1.00 98.19 265 HIS A C 1
ATOM 2096 O O . HIS A 1 265 ? 15.299 -1.269 12.674 1.00 98.19 265 HIS A O 1
ATOM 2102 N N . VAL A 1 266 ? 14.198 0.482 11.802 1.00 97.19 266 VAL A N 1
ATOM 2103 C CA . VAL A 1 266 ? 14.075 -0.120 10.455 1.00 97.19 266 VAL A CA 1
ATOM 2104 C C . VAL A 1 266 ? 15.321 0.108 9.593 1.00 97.19 266 VAL A C 1
ATOM 2106 O O . VAL A 1 266 ? 15.591 -0.673 8.677 1.00 97.19 266 VAL A O 1
ATOM 2109 N N . VAL A 1 267 ? 16.097 1.144 9.930 1.00 97.75 267 VAL A N 1
ATOM 2110 C CA . VAL A 1 267 ? 17.467 1.395 9.464 1.00 97.75 267 VAL A CA 1
ATOM 2111 C C . VAL A 1 267 ? 18.415 1.007 10.617 1.00 97.75 267 VAL A C 1
ATOM 2113 O O . VAL A 1 267 ? 18.513 1.762 11.588 1.00 97.75 267 VAL A O 1
ATOM 2116 N N . PRO A 1 268 ? 19.067 -0.174 10.583 1.00 97.25 268 PRO A N 1
ATOM 2117 C CA . PRO A 1 268 ? 19.738 -0.731 11.756 1.00 97.25 268 PRO A CA 1
ATOM 2118 C C . PRO A 1 268 ? 21.043 -0.013 12.112 1.00 97.25 268 PRO A C 1
ATOM 2120 O O . PRO A 1 268 ? 21.886 0.299 11.263 1.00 97.25 268 PRO A O 1
ATOM 2123 N N . ARG A 1 269 ? 21.222 0.207 13.410 1.00 95.44 269 ARG A N 1
ATOM 2124 C CA . ARG A 1 269 ? 22.342 0.933 14.017 1.00 95.44 269 ARG A CA 1
ATOM 2125 C C . ARG A 1 269 ? 23.535 -0.005 14.278 1.00 95.44 269 ARG A C 1
ATOM 2127 O O . ARG A 1 269 ? 23.362 -1.224 14.284 1.00 95.44 269 ARG A O 1
ATOM 2134 N N . PRO A 1 270 ? 24.750 0.518 14.535 1.00 96.25 270 PRO A N 1
ATOM 2135 C CA . PRO A 1 270 ? 25.926 -0.308 14.808 1.00 96.25 270 PRO A CA 1
ATOM 2136 C C . PRO A 1 270 ? 25.708 -1.354 15.914 1.00 96.25 270 PRO A C 1
ATOM 2138 O O . PRO A 1 270 ? 25.527 -1.015 17.082 1.00 96.25 270 PRO A O 1
ATOM 2141 N N . GLY A 1 271 ? 25.761 -2.635 15.533 1.00 96.12 271 GLY A N 1
ATOM 2142 C CA . GLY A 1 271 ? 25.520 -3.787 16.414 1.00 96.12 271 GLY A CA 1
ATOM 2143 C C . GLY A 1 271 ? 24.126 -4.420 16.296 1.00 96.12 271 GLY A C 1
ATOM 2144 O O . GLY A 1 271 ? 23.904 -5.486 16.869 1.00 96.12 271 GLY A O 1
ATOM 2145 N N . GLU A 1 272 ? 23.207 -3.814 15.544 1.00 97.56 272 GLU A N 1
ATOM 2146 C CA . GLU A 1 272 ? 21.881 -4.363 15.242 1.00 97.56 272 GLU A CA 1
ATOM 2147 C C . GLU A 1 272 ? 21.909 -5.225 13.965 1.00 97.56 272 GLU A C 1
ATOM 2149 O O . GLU A 1 272 ? 22.745 -5.042 13.081 1.00 97.56 272 GLU A O 1
ATOM 2154 N N . VAL A 1 273 ? 20.995 -6.196 13.861 1.00 97.88 273 VAL A N 1
ATOM 2155 C CA . VAL A 1 273 ? 20.933 -7.129 12.718 1.00 97.88 273 VAL A CA 1
ATOM 2156 C C . VAL A 1 273 ? 20.561 -6.383 11.437 1.00 97.88 273 VAL A C 1
ATOM 2158 O O . VAL A 1 273 ? 19.542 -5.698 11.415 1.00 97.88 273 VAL A O 1
ATOM 2161 N N . GLY A 1 274 ? 21.337 -6.567 10.365 1.00 97.31 274 GLY A N 1
ATOM 2162 C CA . GLY A 1 274 ? 21.116 -5.923 9.069 1.00 97.31 274 GLY A CA 1
ATOM 2163 C C . GLY A 1 274 ? 21.952 -4.666 8.854 1.00 97.31 274 GLY A C 1
ATOM 2164 O O . GLY A 1 274 ? 22.058 -4.198 7.719 1.00 97.31 274 GLY A O 1
ATOM 2165 N N . HIS A 1 275 ? 22.591 -4.144 9.903 1.00 98.12 275 HIS A N 1
ATOM 2166 C CA . HIS A 1 275 ? 23.487 -2.992 9.830 1.00 98.12 275 HIS A CA 1
ATOM 2167 C C . HIS A 1 275 ? 24.634 -3.219 8.831 1.00 98.12 275 HIS A C 1
ATOM 2169 O O . HIS A 1 275 ? 24.970 -2.339 8.043 1.00 98.12 275 HIS A O 1
ATOM 2175 N N . GLU A 1 276 ? 25.161 -4.444 8.780 1.00 97.38 276 GLU A N 1
ATOM 2176 C CA . GLU A 1 276 ? 26.201 -4.887 7.847 1.00 97.38 276 GLU A CA 1
ATOM 2177 C C . GLU A 1 276 ? 25.805 -4.806 6.360 1.00 97.38 276 GLU A C 1
ATOM 2179 O O . GLU A 1 276 ? 26.662 -4.946 5.490 1.00 97.38 276 GLU A O 1
ATOM 2184 N N . THR A 1 277 ? 24.524 -4.564 6.058 1.00 97.88 277 THR A N 1
ATOM 2185 C CA . THR A 1 277 ? 24.005 -4.386 4.693 1.00 97.88 277 THR A CA 1
ATOM 2186 C C . THR A 1 277 ? 23.912 -2.921 4.241 1.00 97.88 277 THR A C 1
ATOM 2188 O O . THR A 1 277 ? 23.426 -2.658 3.136 1.00 97.88 277 THR A O 1
ATOM 2191 N N . TRP A 1 278 ? 24.368 -1.975 5.069 1.00 98.06 278 TRP A N 1
ATOM 2192 C CA . TRP A 1 278 ? 24.468 -0.548 4.752 1.00 98.06 278 TRP A CA 1
ATOM 2193 C C . TRP A 1 278 ? 25.941 -0.155 4.638 1.00 98.06 278 TRP A C 1
ATOM 2195 O O . TRP A 1 278 ? 26.577 0.281 5.598 1.00 98.06 278 TRP A O 1
ATOM 2205 N N . GLU A 1 279 ? 26.496 -0.328 3.442 1.00 96.75 279 GLU A N 1
ATOM 2206 C CA . GLU A 1 279 ? 27.869 0.080 3.153 1.00 96.75 279 GLU A CA 1
ATOM 2207 C C . GLU A 1 279 ? 28.021 1.620 3.242 1.00 96.75 279 GLU A C 1
ATOM 2209 O O . GLU A 1 279 ? 27.046 2.366 3.254 1.00 96.75 279 GLU A O 1
ATOM 2214 N N . ASN A 1 280 ? 29.266 2.105 3.303 1.00 94.81 280 ASN A N 1
ATOM 2215 C CA . ASN A 1 280 ? 29.656 3.530 3.342 1.00 94.81 280 ASN A CA 1
ATOM 2216 C C . ASN A 1 280 ? 29.156 4.400 4.522 1.00 94.81 280 ASN A C 1
ATOM 2218 O O . ASN A 1 280 ? 29.360 5.611 4.483 1.00 94.81 280 ASN A O 1
ATOM 2222 N N . GLU A 1 281 ? 28.594 3.796 5.576 1.00 95.75 281 GLU A N 1
ATOM 2223 C CA . GLU A 1 281 ? 27.849 4.472 6.659 1.00 95.75 281 GLU A CA 1
ATOM 2224 C C . GLU A 1 281 ? 26.468 5.016 6.228 1.00 95.75 281 GLU A C 1
ATOM 2226 O O . GLU A 1 281 ? 25.900 5.875 6.906 1.00 95.75 281 GLU A O 1
ATOM 2231 N N . ALA A 1 282 ? 25.883 4.494 5.137 1.00 97.00 282 ALA A N 1
ATOM 2232 C CA . ALA A 1 282 ? 24.602 4.949 4.579 1.00 97.00 282 ALA A CA 1
ATOM 2233 C C . ALA A 1 282 ? 23.446 5.015 5.594 1.00 97.00 282 ALA A C 1
ATOM 2235 O O . ALA A 1 282 ? 22.603 5.910 5.512 1.00 97.00 282 ALA A O 1
ATOM 2236 N N . TRP A 1 283 ? 23.437 4.104 6.574 1.00 96.56 283 TRP A N 1
ATOM 2237 C CA . TRP A 1 283 ? 22.472 4.034 7.681 1.00 96.56 283 TRP A CA 1
ATOM 2238 C C . TRP A 1 283 ? 22.395 5.321 8.528 1.00 96.56 283 TRP A C 1
ATOM 2240 O O . TRP A 1 283 ? 21.384 5.576 9.174 1.00 96.56 283 TRP A O 1
ATOM 2250 N N . SER A 1 284 ? 23.471 6.117 8.566 1.00 95.69 284 SER A N 1
ATOM 2251 C CA . SER A 1 284 ? 23.607 7.257 9.486 1.00 95.69 284 SER A CA 1
ATOM 2252 C C . SER A 1 284 ? 22.901 8.532 9.010 1.00 95.69 284 SER A C 1
ATOM 2254 O O . SER A 1 284 ? 22.677 9.442 9.809 1.00 95.69 284 SER A O 1
ATOM 2256 N N . TYR A 1 285 ? 22.536 8.587 7.725 1.00 94.56 285 TYR A N 1
ATOM 2257 C CA . TYR A 1 285 ? 21.865 9.725 7.089 1.00 94.56 285 TYR A CA 1
ATOM 2258 C C . TYR A 1 285 ? 20.668 9.323 6.211 1.00 94.56 285 TYR A C 1
ATOM 2260 O O . TYR A 1 285 ? 19.739 10.115 6.059 1.00 94.56 285 TYR A O 1
ATOM 2268 N N . THR A 1 286 ? 20.649 8.109 5.649 1.00 95.31 286 THR A N 1
ATOM 2269 C CA . THR A 1 286 ? 19.498 7.608 4.880 1.00 95.31 286 THR A CA 1
ATOM 2270 C C . THR A 1 286 ? 18.318 7.310 5.812 1.00 95.31 286 THR A C 1
ATOM 2272 O O . THR A 1 286 ? 18.503 6.806 6.918 1.00 95.31 286 THR A O 1
ATOM 2275 N N . GLY A 1 287 ? 17.099 7.567 5.339 1.00 95.25 287 GLY A N 1
ATOM 2276 C CA . GLY A 1 287 ? 15.855 7.270 6.044 1.00 95.25 287 GLY A CA 1
ATOM 2277 C C . GLY A 1 287 ? 14.798 6.688 5.107 1.00 95.25 287 GLY A C 1
ATOM 2278 O O . GLY A 1 287 ? 15.115 5.907 4.209 1.00 95.25 287 GLY A O 1
ATOM 2279 N N . ASP A 1 288 ? 13.539 7.077 5.322 1.00 94.81 288 ASP A N 1
ATOM 2280 C CA . ASP A 1 288 ? 12.365 6.326 4.854 1.00 94.81 288 ASP A CA 1
ATOM 2281 C C . ASP A 1 288 ? 12.419 4.863 5.346 1.00 94.81 288 ASP A C 1
ATOM 2283 O O . ASP A 1 288 ? 12.657 4.662 6.536 1.00 94.81 288 ASP A O 1
ATOM 2287 N N . VAL A 1 289 ? 12.185 3.841 4.511 1.00 96.94 289 VAL A N 1
ATOM 2288 C CA . VAL A 1 289 ? 11.868 2.471 4.977 1.00 96.94 289 VAL A CA 1
ATOM 2289 C C . VAL A 1 289 ? 10.557 2.438 5.800 1.00 96.94 289 VAL A C 1
ATOM 2291 O O . VAL A 1 289 ? 10.328 1.597 6.670 1.00 96.94 289 VAL A O 1
ATOM 2294 N N . SER A 1 290 ? 9.643 3.363 5.504 1.00 95.31 290 SER A N 1
ATOM 2295 C CA . SER A 1 290 ? 8.331 3.475 6.125 1.00 95.31 290 SER A CA 1
ATOM 2296 C C . SER A 1 290 ? 7.361 2.327 5.827 1.00 95.31 290 SER A C 1
ATOM 2298 O O . SER A 1 290 ? 7.183 1.864 4.695 1.00 95.31 290 SER A O 1
ATOM 2300 N N . SER A 1 291 ? 6.612 1.934 6.860 1.00 96.38 291 SER A N 1
ATOM 2301 C CA . SER A 1 291 ? 5.482 1.004 6.738 1.00 96.38 291 SER A CA 1
ATOM 2302 C C . SER A 1 291 ? 4.173 1.747 6.443 1.00 96.38 291 SER A C 1
ATOM 2304 O O . SER A 1 291 ? 3.304 1.892 7.309 1.00 96.38 291 SER A O 1
ATOM 2306 N N . TRP A 1 292 ? 4.019 2.222 5.202 1.00 95.31 292 TRP A N 1
ATOM 2307 C CA . TRP A 1 292 ? 2.844 2.999 4.779 1.00 95.31 292 TRP A CA 1
ATOM 2308 C C . TRP A 1 292 ? 1.625 2.151 4.379 1.00 95.31 292 TRP A C 1
ATOM 2310 O O . TRP A 1 292 ? 0.526 2.700 4.226 1.00 95.31 292 TRP A O 1
ATOM 2320 N N . ALA A 1 293 ? 1.774 0.836 4.183 1.00 95.44 293 ALA A N 1
ATOM 2321 C CA . ALA A 1 293 ? 0.670 -0.109 3.968 1.00 95.44 293 ALA A CA 1
ATOM 2322 C C . ALA A 1 293 ? -0.027 -0.488 5.301 1.00 95.44 293 ALA A C 1
ATOM 2324 O O . ALA A 1 293 ? 0.441 -0.078 6.365 1.00 95.44 293 ALA A O 1
ATOM 2325 N N . PRO A 1 294 ? -1.224 -1.114 5.298 1.00 95.94 294 PRO A N 1
ATOM 2326 C CA . PRO A 1 294 ? -1.878 -1.532 6.541 1.00 95.94 294 PRO A CA 1
ATOM 2327 C C . PRO A 1 294 ? -1.128 -2.702 7.191 1.00 95.94 294 PRO A C 1
ATOM 2329 O O . PRO A 1 294 ? -0.537 -3.516 6.485 1.00 95.94 294 PRO A O 1
ATOM 2332 N N . LEU A 1 295 ? -1.182 -2.782 8.520 1.00 98.06 295 LEU A N 1
ATOM 2333 C CA . LEU A 1 295 ? -0.572 -3.852 9.316 1.00 98.06 295 LEU A CA 1
ATOM 2334 C C . LEU A 1 295 ? -1.567 -5.000 9.562 1.00 98.06 295 LEU A C 1
ATOM 2336 O O . LEU A 1 295 ? -2.781 -4.796 9.474 1.00 98.06 295 LEU A O 1
ATOM 2340 N N . SER A 1 296 ? -1.056 -6.177 9.916 1.00 98.50 296 SER A N 1
ATOM 2341 C CA . SER A 1 296 ? -1.833 -7.341 10.379 1.00 98.50 296 SER A CA 1
ATOM 2342 C C . SER A 1 296 ? -1.188 -7.971 11.616 1.00 98.50 296 SER A C 1
ATOM 2344 O O . SER A 1 296 ? -0.045 -7.657 11.952 1.00 98.50 296 SER A O 1
ATOM 2346 N N . ALA A 1 297 ? -1.920 -8.827 12.333 1.00 98.44 297 ALA A N 1
ATOM 2347 C CA . ALA A 1 297 ? -1.451 -9.434 13.575 1.00 98.44 297 ALA A CA 1
ATOM 2348 C C . ALA A 1 297 ? -2.029 -10.831 13.845 1.00 98.44 297 ALA A C 1
ATOM 2350 O O . ALA A 1 297 ? -3.215 -11.098 13.633 1.00 98.44 297 ALA A O 1
ATOM 2351 N N . ASP A 1 298 ? -1.187 -11.688 14.422 1.00 97.81 298 ASP A N 1
ATOM 2352 C CA . ASP A 1 298 ? -1.587 -12.924 15.087 1.00 97.81 298 ASP A CA 1
ATOM 2353 C C . ASP A 1 298 ? -1.755 -12.620 16.585 1.00 97.81 298 ASP A C 1
ATOM 2355 O O . ASP A 1 298 ? -0.787 -12.507 17.339 1.00 97.81 298 ASP A O 1
ATOM 2359 N N . HIS A 1 299 ? -3.006 -12.449 17.020 1.00 95.88 299 HIS A N 1
ATOM 2360 C CA . HIS A 1 299 ? -3.331 -12.142 18.416 1.00 95.88 299 HIS A CA 1
ATOM 2361 C C . HIS A 1 299 ? -3.060 -13.295 19.393 1.00 95.88 299 HIS A C 1
ATOM 2363 O O . HIS A 1 299 ? -2.973 -13.031 20.593 1.00 95.88 299 HIS A O 1
ATOM 2369 N N . GLU A 1 300 ? -2.956 -14.541 18.926 1.00 95.19 300 GLU A N 1
ATOM 2370 C CA . GLU A 1 300 ? -2.686 -15.697 19.789 1.00 95.19 300 GLU A CA 1
ATOM 2371 C C . GLU A 1 300 ? -1.197 -15.774 20.132 1.00 95.19 300 GLU A C 1
ATOM 2373 O O . GLU A 1 300 ? -0.835 -16.036 21.279 1.00 95.19 300 GLU A O 1
ATOM 2378 N N . ARG A 1 301 ? -0.340 -15.476 19.147 1.00 95.94 301 ARG A N 1
ATOM 2379 C CA . ARG A 1 301 ? 1.123 -15.400 19.296 1.00 95.94 301 ARG A CA 1
ATOM 2380 C C . ARG A 1 301 ? 1.610 -14.038 19.787 1.00 95.94 301 ARG A C 1
ATOM 2382 O O . ARG A 1 301 ? 2.730 -13.946 20.269 1.00 95.94 301 ARG A O 1
ATOM 2389 N N . GLY A 1 302 ? 0.790 -12.992 19.664 1.00 97.69 302 GLY A N 1
ATOM 2390 C CA . GLY A 1 302 ? 1.171 -11.611 19.975 1.00 97.69 302 GLY A CA 1
ATOM 2391 C C . GLY A 1 302 ? 2.053 -10.955 18.908 1.00 97.69 302 GLY A C 1
ATOM 2392 O O . GLY A 1 302 ? 2.711 -9.963 19.204 1.00 97.69 302 GLY A O 1
ATOM 2393 N N . ILE A 1 303 ? 2.076 -11.486 17.682 1.00 98.75 303 ILE A N 1
ATOM 2394 C CA . ILE A 1 303 ? 2.972 -11.037 16.606 1.00 98.75 303 ILE A CA 1
ATOM 2395 C C . ILE A 1 303 ? 2.260 -10.017 15.712 1.00 98.75 303 ILE A C 1
ATOM 2397 O O . ILE A 1 303 ? 1.113 -10.229 15.316 1.00 98.75 303 ILE A O 1
ATOM 2401 N N . VAL A 1 304 ? 2.956 -8.938 15.348 1.00 98.81 304 VAL A N 1
ATOM 2402 C CA . VAL A 1 304 ? 2.534 -7.959 14.334 1.00 98.81 304 VAL A CA 1
ATOM 2403 C C . VAL A 1 304 ? 3.410 -8.074 13.082 1.00 98.81 304 VAL A C 1
ATOM 2405 O O . VAL A 1 304 ? 4.630 -8.216 13.180 1.00 98.81 304 VAL A O 1
ATOM 2408 N N . TYR A 1 305 ? 2.786 -8.007 11.904 1.00 98.88 305 TYR A N 1
ATOM 2409 C CA . TYR A 1 305 ? 3.432 -8.164 10.599 1.00 98.88 305 TYR A CA 1
ATOM 2410 C C . TYR A 1 305 ? 3.442 -6.835 9.841 1.00 98.88 305 TYR A C 1
ATOM 2412 O O . TYR A 1 305 ? 2.408 -6.178 9.674 1.00 98.88 305 TYR A O 1
ATOM 2420 N N . ILE A 1 306 ? 4.635 -6.436 9.402 1.00 98.81 306 ILE A N 1
ATOM 2421 C CA . ILE A 1 306 ? 4.954 -5.068 8.991 1.00 98.81 306 ILE A CA 1
ATOM 2422 C C . ILE A 1 306 ? 5.621 -5.080 7.604 1.00 98.81 306 ILE A C 1
ATOM 2424 O O . ILE A 1 306 ? 6.754 -5.547 7.484 1.00 98.81 306 ILE A O 1
ATOM 2428 N N . PRO A 1 307 ? 4.939 -4.586 6.555 1.00 98.38 307 PRO A N 1
ATOM 2429 C CA . PRO A 1 307 ? 5.503 -4.407 5.216 1.00 98.38 307 PRO A CA 1
ATOM 2430 C C . PRO A 1 307 ? 6.199 -3.038 5.064 1.00 98.38 307 PRO A C 1
ATOM 2432 O O . PRO A 1 307 ? 5.566 -2.000 5.255 1.00 98.38 307 PRO A O 1
ATOM 2435 N N . THR A 1 308 ? 7.473 -3.005 4.661 1.00 98.31 308 THR A N 1
ATOM 2436 C CA . THR A 1 308 ? 8.237 -1.753 4.443 1.00 98.31 308 THR A CA 1
ATOM 2437 C C . THR A 1 308 ? 8.364 -1.347 2.964 1.00 98.31 308 THR A C 1
ATOM 2439 O O . THR A 1 308 ? 8.033 -2.107 2.043 1.00 98.31 308 THR A O 1
ATOM 2442 N N . ASN A 1 309 ? 8.831 -0.116 2.730 1.00 96.75 309 ASN A N 1
ATOM 2443 C CA . ASN A 1 309 ? 9.142 0.451 1.414 1.00 96.75 309 ASN A CA 1
ATOM 2444 C C . ASN A 1 309 ? 10.674 0.577 1.175 1.00 96.75 309 ASN A C 1
ATOM 2446 O O . ASN A 1 309 ? 11.456 0.114 2.015 1.00 96.75 309 ASN A O 1
ATOM 2450 N N . PRO A 1 310 ? 11.120 1.153 0.038 1.00 96.81 310 PRO A N 1
ATOM 2451 C CA . PRO A 1 310 ? 12.527 1.482 -0.198 1.00 96.81 310 PRO A CA 1
ATOM 2452 C C . PRO A 1 310 ? 13.096 2.476 0.835 1.00 96.81 310 PRO A C 1
ATOM 2454 O O . PRO A 1 310 ? 12.336 3.188 1.495 1.00 96.81 310 PRO A O 1
ATOM 2457 N N . PRO A 1 311 ? 14.431 2.603 0.944 1.00 96.12 311 PRO A N 1
ATOM 2458 C CA . PRO A 1 311 ? 15.055 3.751 1.601 1.00 96.12 311 PRO A CA 1
ATOM 2459 C C . PRO A 1 311 ? 14.872 5.034 0.771 1.00 96.12 311 PRO A C 1
ATOM 2461 O O . PRO A 1 311 ? 14.356 4.986 -0.347 1.00 96.12 311 PRO A O 1
ATOM 2464 N N . THR A 1 312 ? 15.373 6.171 1.274 1.00 95.50 312 THR A N 1
ATOM 2465 C CA . THR A 1 312 ? 15.417 7.454 0.546 1.00 95.50 312 THR A CA 1
ATOM 2466 C C . THR A 1 312 ? 15.797 7.286 -0.941 1.00 95.50 312 THR A C 1
ATOM 2468 O O . THR A 1 312 ? 16.730 6.552 -1.277 1.00 95.50 312 THR A O 1
ATOM 2471 N N . ILE A 1 313 ? 15.091 8.018 -1.814 1.00 95.25 313 ILE A N 1
ATOM 2472 C CA . ILE A 1 313 ? 15.177 8.013 -3.289 1.00 95.25 313 ILE A CA 1
ATOM 2473 C C . ILE A 1 313 ? 14.828 6.658 -3.935 1.00 95.25 313 ILE A C 1
ATOM 2475 O O . ILE A 1 313 ? 15.574 5.684 -3.881 1.00 95.25 313 ILE A O 1
ATOM 2479 N N . ASP A 1 314 ? 13.711 6.637 -4.666 1.00 92.75 314 ASP A N 1
ATOM 2480 C CA . ASP A 1 314 ? 13.090 5.419 -5.214 1.00 92.75 314 ASP A CA 1
ATOM 2481 C C . ASP A 1 314 ? 13.835 4.765 -6.385 1.00 92.75 314 ASP A C 1
ATOM 2483 O O . ASP A 1 314 ? 13.474 3.653 -6.768 1.00 92.75 314 ASP A O 1
ATOM 2487 N N . TYR A 1 315 ? 14.784 5.456 -7.029 1.00 94.38 315 TYR A N 1
ATOM 2488 C CA . TYR A 1 315 ? 15.326 5.043 -8.335 1.00 94.38 315 TYR A CA 1
ATOM 2489 C C . TYR A 1 315 ? 16.856 5.092 -8.482 1.00 94.38 315 TYR A C 1
ATOM 2491 O O . TYR A 1 315 ? 17.362 4.849 -9.578 1.00 94.38 315 TYR A O 1
ATOM 2499 N N . PHE A 1 316 ? 17.595 5.392 -7.414 1.00 96.44 316 PHE A N 1
ATOM 2500 C CA . PHE A 1 316 ? 19.060 5.431 -7.415 1.00 96.44 316 PHE A CA 1
ATOM 2501 C C . PHE A 1 316 ? 19.587 4.958 -6.057 1.00 96.44 316 PHE A C 1
ATOM 2503 O O . PHE A 1 316 ? 19.219 5.512 -5.025 1.00 96.44 316 PHE A O 1
ATOM 2510 N N . GLY A 1 317 ? 20.442 3.933 -6.068 1.00 95.44 317 GLY A N 1
ATOM 2511 C CA . GLY A 1 317 ? 21.018 3.318 -4.868 1.00 95.44 317 GLY A CA 1
ATOM 2512 C C . GLY A 1 317 ? 22.485 3.678 -4.620 1.00 95.44 317 GLY A C 1
ATOM 2513 O O . GLY A 1 317 ? 23.055 3.224 -3.635 1.00 95.44 317 GLY A O 1
ATOM 2514 N N . GLY A 1 318 ? 23.121 4.477 -5.487 1.00 96.44 318 GLY A N 1
ATOM 2515 C CA . GLY A 1 318 ? 24.576 4.696 -5.479 1.00 96.44 318 GLY A CA 1
ATOM 2516 C C . GLY A 1 318 ? 25.159 5.327 -4.214 1.00 96.44 318 GLY A C 1
ATOM 2517 O O . GLY A 1 318 ? 26.278 5.001 -3.826 1.00 96.44 318 GLY A O 1
ATOM 2518 N N . PHE A 1 319 ? 24.397 6.183 -3.528 1.00 97.12 319 PHE A N 1
ATOM 2519 C CA . PHE A 1 319 ? 24.808 6.717 -2.225 1.00 97.12 319 PHE A CA 1
ATOM 2520 C C . PHE A 1 319 ? 24.594 5.721 -1.077 1.00 97.12 319 PHE A C 1
ATOM 2522 O O . PHE A 1 319 ? 25.242 5.853 -0.049 1.00 97.12 319 PHE A O 1
ATOM 2529 N N . ARG A 1 320 ? 23.741 4.705 -1.257 1.00 97.12 320 ARG A N 1
ATOM 2530 C CA . ARG A 1 320 ? 23.377 3.693 -0.252 1.00 97.12 320 ARG A CA 1
ATOM 2531 C C . ARG A 1 320 ? 23.705 2.259 -0.718 1.00 97.12 320 ARG A C 1
ATOM 2533 O O . ARG A 1 320 ? 22.793 1.445 -0.865 1.00 97.12 320 ARG A O 1
ATOM 2540 N N . PRO A 1 321 ? 24.984 1.932 -0.983 1.00 97.50 321 PRO A N 1
ATOM 2541 C CA . PRO A 1 321 ? 25.404 0.591 -1.387 1.00 97.50 321 PRO A CA 1
ATOM 2542 C C . PRO A 1 321 ? 25.093 -0.480 -0.323 1.00 97.50 321 PRO A C 1
ATOM 2544 O O . PRO A 1 321 ? 24.872 -0.179 0.853 1.00 97.50 321 PRO A O 1
ATOM 2547 N N . GLY A 1 322 ? 25.069 -1.742 -0.752 1.00 97.62 322 GLY A N 1
ATOM 2548 C CA . GLY A 1 322 ? 24.611 -2.876 0.053 1.00 97.62 322 GLY A CA 1
ATOM 2549 C C . GLY A 1 322 ? 23.094 -3.111 -0.040 1.00 97.62 322 GLY A C 1
ATOM 2550 O O . GLY A 1 322 ? 22.361 -2.375 -0.701 1.00 97.62 322 GLY A O 1
ATOM 2551 N N . HIS A 1 323 ? 22.603 -4.182 0.595 1.00 98.00 323 HIS A N 1
ATOM 2552 C CA . HIS A 1 323 ? 21.208 -4.636 0.455 1.00 98.00 323 HIS A CA 1
ATOM 2553 C C . HIS A 1 323 ? 20.174 -3.723 1.155 1.00 98.00 323 HIS A C 1
ATOM 2555 O O . HIS A 1 323 ? 18.986 -3.815 0.840 1.00 98.00 323 HIS A O 1
ATOM 2561 N N . ASN A 1 324 ? 20.609 -2.827 2.052 1.00 98.06 324 ASN A N 1
ATOM 2562 C CA . ASN A 1 324 ? 19.776 -1.871 2.799 1.00 98.06 324 ASN A CA 1
ATOM 2563 C C . ASN A 1 324 ? 18.637 -2.526 3.622 1.00 98.06 324 ASN A C 1
ATOM 2565 O O . ASN A 1 324 ? 17.479 -2.116 3.538 1.00 98.06 324 ASN A O 1
ATOM 2569 N N . LEU A 1 325 ? 18.925 -3.573 4.391 1.00 98.06 325 LEU A N 1
ATOM 2570 C CA . LEU A 1 325 ? 17.956 -4.261 5.255 1.00 98.06 325 LEU A CA 1
ATOM 2571 C C . LEU A 1 325 ? 17.544 -3.343 6.434 1.00 98.06 325 LEU A C 1
ATOM 2573 O O . LEU A 1 325 ? 18.426 -2.826 7.103 1.00 98.06 325 LEU A O 1
ATOM 2577 N N . PHE A 1 326 ? 16.273 -3.072 6.754 1.00 98.38 326 PHE A N 1
ATOM 2578 C CA . PHE A 1 326 ? 15.040 -3.798 6.418 1.00 98.38 326 PHE A CA 1
ATOM 2579 C C . PHE A 1 326 ? 14.155 -3.121 5.343 1.00 98.38 326 PHE A C 1
ATOM 2581 O O . PHE A 1 326 ? 12.927 -3.145 5.446 1.00 98.38 326 PHE A O 1
ATOM 2588 N N . SER A 1 327 ? 14.733 -2.517 4.298 1.00 97.56 327 SER A N 1
ATOM 2589 C CA . SER A 1 327 ? 13.943 -1.984 3.169 1.00 97.56 327 SER A CA 1
ATOM 2590 C C . SER A 1 327 ? 13.253 -3.067 2.341 1.00 97.56 327 SER A C 1
ATOM 2592 O O . SER A 1 327 ? 13.737 -4.198 2.272 1.00 97.56 327 SER A O 1
ATOM 2594 N N . THR A 1 328 ? 12.091 -2.726 1.771 1.00 98.12 328 THR A N 1
ATOM 2595 C CA . THR A 1 328 ? 11.187 -3.599 0.992 1.00 98.12 328 THR A CA 1
ATOM 2596 C C . THR A 1 328 ? 11.127 -5.030 1.558 1.00 98.12 328 THR A C 1
ATOM 2598 O O . THR A 1 328 ? 11.435 -6.022 0.894 1.00 98.12 328 THR A O 1
ATOM 2601 N N . SER A 1 329 ? 10.782 -5.123 2.845 1.00 98.69 329 SER A N 1
ATOM 2602 C CA . SER A 1 329 ? 10.819 -6.333 3.673 1.00 98.69 329 SER A CA 1
ATOM 2603 C C . SER A 1 329 ? 9.495 -6.576 4.396 1.00 98.69 329 SER A C 1
ATOM 2605 O O . SER A 1 329 ? 8.786 -5.634 4.750 1.00 98.69 329 SER A O 1
ATOM 2607 N N . VAL A 1 330 ? 9.188 -7.844 4.672 1.00 98.81 330 VAL A N 1
ATOM 2608 C CA . VAL A 1 330 ? 8.196 -8.226 5.688 1.00 98.81 330 VAL A CA 1
ATOM 2609 C C . VAL A 1 330 ? 8.940 -8.424 7.003 1.00 98.81 330 VAL A C 1
ATOM 2611 O O . VAL A 1 330 ? 9.913 -9.174 7.049 1.00 98.81 330 VAL A O 1
ATOM 2614 N N . ILE A 1 331 ? 8.494 -7.764 8.066 1.00 98.88 331 ILE A N 1
ATOM 2615 C CA . ILE A 1 331 ? 9.076 -7.860 9.409 1.00 98.88 331 ILE A CA 1
ATOM 2616 C C . ILE A 1 331 ? 8.003 -8.393 10.362 1.00 98.88 331 ILE A C 1
ATOM 2618 O O . ILE A 1 331 ? 6.874 -7.905 10.347 1.00 98.88 331 ILE A O 1
ATOM 2622 N N . ALA A 1 332 ? 8.352 -9.378 11.189 1.00 98.88 332 ALA A N 1
ATOM 2623 C CA . ALA A 1 332 ? 7.504 -9.888 12.260 1.00 98.88 332 ALA A CA 1
ATOM 2624 C C . ALA A 1 332 ? 8.096 -9.488 13.618 1.00 98.88 332 ALA A C 1
ATOM 2626 O O . ALA A 1 332 ? 9.208 -9.906 13.963 1.00 98.88 332 ALA A O 1
ATOM 2627 N N . LEU A 1 333 ? 7.361 -8.677 14.381 1.00 98.88 333 LEU A N 1
ATOM 2628 C CA . LEU A 1 333 ? 7.748 -8.228 15.723 1.00 98.88 333 LEU A CA 1
ATOM 2629 C C . LEU A 1 333 ? 6.813 -8.824 16.779 1.00 98.88 333 LEU A C 1
ATOM 2631 O O . LEU A 1 333 ? 5.615 -8.972 16.529 1.00 98.88 333 LEU A O 1
ATOM 2635 N N . ASP A 1 334 ? 7.335 -9.096 17.973 1.00 98.75 334 ASP A N 1
ATOM 2636 C CA . ASP A 1 334 ? 6.500 -9.224 19.168 1.00 98.75 334 ASP A CA 1
ATOM 2637 C C . ASP A 1 334 ? 5.863 -7.856 19.466 1.00 98.75 334 ASP A C 1
ATOM 2639 O O . ASP A 1 334 ? 6.552 -6.838 19.552 1.00 98.75 334 ASP A O 1
ATOM 2643 N N . ALA A 1 335 ? 4.538 -7.803 19.593 1.00 98.44 335 ALA A N 1
ATOM 2644 C CA . ALA A 1 335 ? 3.827 -6.541 19.762 1.00 98.44 335 ALA A CA 1
ATOM 2645 C C . ALA A 1 335 ? 3.983 -5.930 21.168 1.00 98.44 335 ALA A C 1
ATOM 2647 O O . ALA A 1 335 ? 3.745 -4.733 21.334 1.00 98.44 335 ALA A O 1
ATOM 2648 N N . ALA A 1 336 ? 4.374 -6.709 22.180 1.00 98.44 336 ALA A N 1
ATOM 2649 C CA . ALA A 1 336 ? 4.549 -6.244 23.553 1.00 98.44 336 ALA A CA 1
ATOM 2650 C C . ALA A 1 336 ? 5.957 -5.677 23.814 1.00 98.44 336 ALA A C 1
ATOM 2652 O O . ALA A 1 336 ? 6.065 -4.678 24.530 1.00 98.44 336 ALA A O 1
ATOM 2653 N N . SER A 1 337 ? 7.010 -6.270 23.236 1.00 98.50 337 SER A N 1
ATOM 2654 C CA . SER A 1 337 ? 8.406 -5.827 23.402 1.00 98.50 337 SER A CA 1
ATOM 2655 C C . SER A 1 337 ? 8.994 -5.074 22.204 1.00 98.50 337 SER A C 1
ATOM 2657 O O . SER A 1 337 ? 9.969 -4.344 22.377 1.00 98.50 337 SER A O 1
ATOM 2659 N N . GLY A 1 338 ? 8.431 -5.234 21.002 1.00 98.38 338 GLY A N 1
ATOM 2660 C CA . GLY A 1 338 ? 9.021 -4.736 19.754 1.00 98.38 338 GLY A CA 1
ATOM 2661 C C . GLY A 1 338 ? 10.194 -5.583 19.245 1.00 98.38 338 GLY A C 1
ATOM 2662 O O . GLY A 1 338 ? 10.831 -5.217 18.256 1.00 98.38 338 GLY A O 1
ATOM 2663 N N . GLU A 1 339 ? 10.507 -6.706 19.901 1.00 98.50 339 GLU A N 1
ATOM 2664 C CA . GLU A 1 339 ? 11.612 -7.579 19.506 1.00 98.50 339 GLU A CA 1
ATOM 2665 C C . GLU A 1 339 ? 11.316 -8.294 18.183 1.00 98.50 339 GLU A C 1
ATOM 2667 O O . GLU A 1 339 ? 10.218 -8.799 17.936 1.00 98.50 339 GLU A O 1
ATOM 2672 N N . ARG A 1 340 ? 12.327 -8.366 17.313 1.00 98.56 340 ARG A N 1
ATOM 2673 C CA . ARG A 1 340 ? 12.203 -8.975 15.988 1.00 98.56 340 ARG A CA 1
ATOM 2674 C C . ARG A 1 340 ? 12.201 -10.499 16.078 1.00 98.56 340 ARG A C 1
ATOM 2676 O O . ARG A 1 340 ? 13.262 -11.104 16.236 1.00 98.56 340 ARG A O 1
ATOM 2683 N N . VAL A 1 341 ? 11.043 -11.111 15.840 1.00 98.69 341 VAL A N 1
ATOM 2684 C CA . VAL A 1 341 ? 10.885 -12.568 15.711 1.00 98.69 341 VAL A CA 1
ATOM 2685 C C . VAL A 1 341 ? 11.623 -13.041 14.455 1.00 98.69 341 VAL A C 1
ATOM 2687 O O . VAL A 1 341 ? 12.671 -13.684 14.533 1.00 98.69 341 VAL A O 1
ATOM 2690 N N . TRP A 1 342 ? 11.157 -12.612 13.282 1.00 98.81 342 TRP A N 1
ATOM 2691 C CA . TRP A 1 342 ? 11.753 -12.919 11.980 1.00 98.81 342 TRP A CA 1
ATOM 2692 C C . TRP A 1 342 ? 11.567 -11.747 11.006 1.00 98.81 342 TRP A C 1
ATOM 2694 O O . TRP A 1 342 ? 10.927 -10.745 11.323 1.00 98.81 342 TRP A O 1
ATOM 2704 N N . HIS A 1 343 ? 12.196 -11.833 9.839 1.00 98.81 343 HIS A N 1
ATOM 2705 C CA . HIS A 1 343 ? 11.992 -10.905 8.727 1.00 98.81 343 HIS A CA 1
ATOM 2706 C C . HIS A 1 343 ? 12.339 -11.605 7.405 1.00 98.81 343 HIS A C 1
ATOM 2708 O O . HIS A 1 343 ? 13.048 -12.611 7.414 1.00 98.81 343 HIS A O 1
ATOM 2714 N N . TYR A 1 344 ? 11.890 -11.055 6.278 1.00 98.81 344 TYR A N 1
ATOM 2715 C CA . TYR A 1 344 ? 12.352 -11.449 4.948 1.00 98.81 344 TYR A CA 1
ATOM 2716 C C . TYR A 1 344 ? 12.393 -10.235 4.013 1.00 98.81 344 TYR A C 1
ATOM 2718 O O . TYR A 1 344 ? 11.391 -9.527 3.880 1.00 98.81 344 TYR A O 1
ATOM 2726 N N . GLN A 1 345 ? 13.529 -9.999 3.351 1.00 98.69 345 GLN A N 1
ATOM 2727 C CA . GLN A 1 345 ? 13.672 -8.929 2.360 1.00 98.69 345 GLN A CA 1
ATOM 2728 C C . GLN A 1 345 ? 13.249 -9.415 0.974 1.00 98.69 345 GLN A C 1
ATOM 2730 O O . GLN A 1 345 ? 13.758 -10.415 0.484 1.00 98.69 345 GLN A O 1
ATOM 2735 N N . ILE A 1 346 ? 12.328 -8.690 0.339 1.00 98.50 346 ILE A N 1
ATOM 2736 C CA . ILE A 1 346 ? 11.726 -9.058 -0.951 1.00 98.50 346 ILE A CA 1
ATOM 2737 C C . ILE A 1 346 ? 12.430 -8.380 -2.138 1.00 98.50 346 ILE A C 1
ATOM 2739 O O . ILE A 1 346 ? 12.388 -8.910 -3.247 1.00 98.50 346 ILE A O 1
ATOM 2743 N N . VAL A 1 347 ? 13.100 -7.242 -1.921 1.00 98.38 347 VAL A N 1
ATOM 2744 C CA . VAL A 1 347 ? 13.972 -6.596 -2.918 1.00 98.38 347 VAL A CA 1
ATOM 2745 C C . VAL A 1 347 ? 15.257 -6.124 -2.243 1.00 98.38 347 VAL A C 1
ATOM 2747 O O . VAL A 1 347 ? 15.212 -5.334 -1.303 1.00 98.38 347 VAL A O 1
ATOM 2750 N N . HIS A 1 348 ? 16.407 -6.581 -2.732 1.00 98.12 348 HIS A N 1
ATOM 2751 C CA . HIS A 1 348 ? 17.721 -6.108 -2.294 1.00 98.12 348 HIS A CA 1
ATOM 2752 C C . HIS A 1 348 ? 18.051 -4.772 -2.969 1.00 98.12 348 HIS A C 1
ATOM 2754 O O . HIS A 1 348 ? 18.011 -4.691 -4.199 1.00 98.12 348 HIS A O 1
ATOM 2760 N N . ASN A 1 349 ? 18.413 -3.745 -2.187 1.00 97.00 349 ASN A N 1
ATOM 2761 C CA . ASN A 1 349 ? 18.745 -2.403 -2.689 1.00 97.00 349 ASN A CA 1
ATOM 2762 C C . ASN A 1 349 ? 17.668 -1.848 -3.647 1.00 97.00 349 ASN A C 1
ATOM 2764 O O . ASN A 1 349 ? 17.936 -1.560 -4.815 1.00 97.00 349 ASN A O 1
ATOM 2768 N N . ASP A 1 350 ? 16.423 -1.742 -3.169 1.00 96.81 350 ASP A N 1
ATOM 2769 C CA . ASP A 1 350 ? 15.301 -1.298 -4.003 1.00 96.81 350 ASP A CA 1
ATOM 2770 C C . ASP A 1 350 ? 15.576 0.089 -4.611 1.00 96.81 350 ASP A C 1
ATOM 2772 O O . ASP A 1 350 ? 15.899 1.057 -3.916 1.00 96.81 350 ASP A O 1
ATOM 2776 N N . GLN A 1 351 ? 15.489 0.145 -5.937 1.00 93.75 351 GLN A N 1
ATOM 2777 C CA . GLN A 1 351 ? 15.664 1.322 -6.785 1.00 93.75 351 GLN A CA 1
ATOM 2778 C C . GLN A 1 351 ? 14.644 1.302 -7.941 1.00 93.75 351 GLN A C 1
ATOM 2780 O O . GLN A 1 351 ? 14.919 1.721 -9.073 1.00 93.75 351 GLN A O 1
ATOM 2785 N N . TRP A 1 352 ? 13.449 0.772 -7.661 1.00 94.56 352 TRP A N 1
ATOM 2786 C CA . TRP A 1 352 ? 12.371 0.618 -8.634 1.00 94.56 352 TRP A CA 1
ATOM 2787 C C . TRP A 1 352 ? 10.989 1.057 -8.135 1.00 94.56 352 TRP A C 1
ATOM 2789 O O . TRP A 1 352 ? 10.030 0.910 -8.898 1.00 94.56 352 TRP A O 1
ATOM 2799 N N . ASN A 1 353 ? 10.868 1.630 -6.926 1.00 94.88 353 ASN A N 1
ATOM 2800 C CA . ASN A 1 353 ? 9.578 1.917 -6.270 1.00 94.88 353 ASN A CA 1
ATOM 2801 C C . ASN A 1 353 ? 8.784 0.607 -6.048 1.00 94.88 353 ASN A C 1
ATOM 2803 O O . ASN A 1 353 ? 7.609 0.516 -6.408 1.00 94.88 353 ASN A O 1
ATOM 2807 N N . TYR A 1 354 ? 9.426 -0.450 -5.523 1.00 96.25 354 TYR A N 1
ATOM 2808 C CA . TYR A 1 354 ? 8.818 -1.780 -5.329 1.00 96.25 354 TYR A CA 1
ATOM 2809 C C . TYR A 1 354 ? 8.313 -2.071 -3.905 1.00 96.25 354 TYR A C 1
ATOM 2811 O O . TYR A 1 354 ? 8.063 -3.230 -3.572 1.00 96.25 354 TYR A O 1
ATOM 2819 N N . ASP A 1 355 ? 8.007 -1.015 -3.138 1.00 94.69 355 ASP A N 1
ATOM 2820 C CA . ASP A 1 355 ? 7.347 -1.055 -1.827 1.00 94.69 355 ASP A CA 1
ATOM 2821 C C . ASP A 1 355 ? 6.242 -2.110 -1.753 1.00 94.69 355 ASP A C 1
ATOM 2823 O O . ASP A 1 355 ? 5.396 -2.205 -2.652 1.00 94.69 355 ASP A O 1
ATOM 2827 N N . LEU A 1 356 ? 6.166 -2.792 -0.615 1.00 97.44 356 LEU A N 1
ATOM 2828 C CA . LEU A 1 356 ? 5.116 -3.752 -0.306 1.00 97.44 356 LEU A CA 1
ATOM 2829 C C . LEU A 1 356 ? 3.796 -2.993 -0.040 1.00 97.44 356 LEU A C 1
ATOM 2831 O O . LEU A 1 356 ? 3.636 -2.363 1.004 1.00 97.44 356 LEU A O 1
ATOM 2835 N N . PRO A 1 357 ? 2.832 -2.974 -0.985 1.00 94.38 357 PRO A N 1
ATOM 2836 C CA . PRO A 1 357 ? 1.800 -1.935 -1.011 1.00 94.38 357 PRO A CA 1
ATOM 2837 C C . PRO A 1 357 ? 0.510 -2.341 -0.284 1.00 94.38 357 PRO A C 1
ATOM 2839 O O . PRO A 1 357 ? -0.474 -1.592 -0.266 1.00 94.38 357 PRO A O 1
ATOM 2842 N N . ASN A 1 358 ? 0.465 -3.573 0.218 1.00 94.38 358 ASN A N 1
ATOM 2843 C CA . ASN A 1 358 ? -0.708 -4.266 0.733 1.00 94.38 358 ASN A CA 1
ATOM 2844 C C . ASN A 1 358 ? -0.345 -4.964 2.047 1.00 94.38 358 ASN A C 1
ATOM 2846 O O . ASN A 1 358 ? 0.818 -5.301 2.267 1.00 94.38 358 ASN A O 1
ATOM 2850 N N . VAL A 1 359 ? -1.361 -5.177 2.883 1.00 96.69 359 VAL A N 1
ATOM 2851 C CA . VAL A 1 359 ? -1.247 -5.876 4.167 1.00 96.69 359 VAL A CA 1
ATOM 2852 C C . VAL A 1 359 ? -0.683 -7.297 3.981 1.00 96.69 359 VAL A C 1
ATOM 2854 O O . VAL A 1 359 ? -1.068 -7.951 3.007 1.00 96.69 359 VAL A O 1
ATOM 2857 N N . PRO A 1 360 ? 0.192 -7.800 4.873 1.00 98.44 360 PRO A N 1
ATOM 2858 C CA . PRO A 1 360 ? 0.579 -9.209 4.885 1.00 98.44 360 PRO A CA 1
ATOM 2859 C C . PRO A 1 360 ? -0.637 -10.042 5.313 1.00 98.44 360 PRO A C 1
ATOM 2861 O O . PRO A 1 360 ? -1.150 -9.859 6.416 1.00 98.44 360 PRO A O 1
ATOM 2864 N N . ILE A 1 361 ? -1.142 -10.925 4.452 1.00 98.69 361 ILE A N 1
ATOM 2865 C CA . ILE A 1 361 ? -2.403 -11.637 4.710 1.00 98.69 361 ILE A CA 1
ATOM 2866 C C . ILE A 1 361 ? -2.119 -12.954 5.432 1.00 98.69 361 ILE A C 1
ATOM 2868 O O . ILE A 1 361 ? -1.444 -13.824 4.883 1.00 98.69 361 ILE A O 1
ATOM 2872 N N . LEU A 1 362 ? -2.651 -13.126 6.640 1.00 98.50 362 LEU A N 1
ATOM 2873 C CA . LEU A 1 362 ? -2.532 -14.375 7.395 1.00 98.50 362 LEU A CA 1
ATOM 2874 C C . LEU A 1 362 ? -3.590 -15.382 6.915 1.00 98.50 362 LEU A C 1
ATOM 2876 O O . LEU A 1 362 ? -4.734 -15.021 6.625 1.00 98.50 362 LEU A O 1
ATOM 2880 N N . VAL A 1 363 ? -3.210 -16.656 6.835 1.00 97.69 363 VAL A N 1
ATOM 2881 C CA . VAL A 1 363 ? -4.075 -17.761 6.394 1.00 97.69 363 VAL A CA 1
ATOM 2882 C C . VAL A 1 363 ? -3.517 -19.098 6.887 1.00 97.69 363 VAL A C 1
ATOM 2884 O O . VAL A 1 363 ? -2.310 -19.242 7.041 1.00 97.69 363 VAL A O 1
ATOM 2887 N N . ASP A 1 364 ? -4.375 -20.091 7.108 1.00 97.06 364 ASP A N 1
ATOM 2888 C CA . ASP A 1 364 ? -3.951 -21.471 7.366 1.00 97.06 364 ASP A CA 1
ATOM 2889 C C . ASP A 1 364 ? -4.122 -22.282 6.073 1.00 97.06 364 ASP A C 1
ATOM 2891 O O . ASP A 1 364 ? -5.223 -22.371 5.528 1.00 97.06 364 ASP A O 1
ATOM 2895 N N . LEU A 1 365 ? -3.025 -22.824 5.543 1.00 97.06 365 LEU A N 1
ATOM 2896 C CA . LEU A 1 365 ? -2.958 -23.475 4.228 1.00 97.06 365 LEU A CA 1
ATOM 2897 C C . LEU A 1 365 ? -2.729 -24.981 4.372 1.00 97.06 365 LEU A C 1
ATOM 2899 O O . LEU A 1 365 ? -2.075 -25.415 5.314 1.00 97.06 365 LEU A O 1
ATOM 2903 N N . THR A 1 366 ? -3.216 -25.790 3.429 1.00 97.19 366 THR A N 1
ATOM 2904 C CA . THR A 1 366 ? -2.958 -27.243 3.391 1.00 97.19 366 THR A CA 1
ATOM 2905 C C . THR A 1 366 ? -1.978 -27.588 2.268 1.00 97.19 366 THR A C 1
ATOM 2907 O O . THR A 1 366 ? -2.383 -27.976 1.173 1.00 97.19 366 THR A O 1
ATOM 2910 N N . VAL A 1 367 ? -0.677 -27.465 2.540 1.00 96.25 367 VAL A N 1
ATOM 2911 C CA . VAL A 1 367 ? 0.402 -27.687 1.561 1.00 96.25 367 VAL A CA 1
ATOM 2912 C C . VAL A 1 367 ? 0.996 -29.086 1.746 1.00 96.25 367 VAL A C 1
ATOM 2914 O O . VAL A 1 367 ? 1.346 -29.488 2.856 1.00 96.25 367 VAL A O 1
ATOM 2917 N N . ASP A 1 368 ? 1.070 -29.875 0.670 1.00 92.69 368 ASP A N 1
ATOM 2918 C CA . ASP A 1 368 ? 1.463 -31.299 0.687 1.00 92.69 368 ASP A CA 1
ATOM 2919 C C . ASP A 1 368 ? 0.729 -32.144 1.754 1.00 92.69 368 ASP A C 1
ATOM 2921 O O . ASP A 1 368 ? 1.304 -33.042 2.374 1.00 92.69 368 ASP A O 1
ATOM 2925 N N . GLY A 1 369 ? -0.546 -31.831 2.015 1.00 93.69 369 GLY A N 1
ATOM 2926 C CA . GLY A 1 369 ? -1.359 -32.511 3.031 1.00 93.69 369 GLY A CA 1
ATOM 2927 C C . GLY A 1 369 ? -1.005 -32.168 4.486 1.00 93.69 369 GLY A C 1
ATOM 2928 O O . GLY A 1 369 ? -1.461 -32.862 5.394 1.00 93.69 369 GLY A O 1
ATOM 2929 N N . ARG A 1 370 ? -0.207 -31.119 4.723 1.00 94.25 370 ARG A N 1
ATOM 2930 C CA . ARG A 1 370 ? 0.124 -30.580 6.050 1.00 94.25 370 ARG A CA 1
ATOM 2931 C C . ARG A 1 370 ? -0.484 -29.190 6.209 1.00 94.25 370 ARG A C 1
ATOM 2933 O O . ARG A 1 370 ? -0.409 -28.383 5.286 1.00 94.25 370 ARG A O 1
ATOM 2940 N N . THR A 1 371 ? -1.042 -28.898 7.380 1.00 96.12 371 THR A N 1
ATOM 2941 C CA . THR A 1 371 ? -1.424 -27.525 7.730 1.00 96.12 371 THR A CA 1
ATOM 2942 C C . THR A 1 371 ? -0.166 -26.683 7.930 1.00 96.12 371 THR A C 1
ATOM 2944 O O . THR A 1 371 ? 0.740 -27.101 8.651 1.00 96.12 371 THR A O 1
ATOM 2947 N N . VAL A 1 372 ? -0.123 -25.509 7.306 1.00 96.62 372 VAL A N 1
ATOM 2948 C CA . VAL A 1 372 ? 0.916 -24.489 7.463 1.00 96.62 372 VAL A CA 1
ATOM 2949 C C . VAL A 1 372 ? 0.233 -23.189 7.865 1.00 96.62 372 VAL A C 1
ATOM 2951 O O . VAL A 1 372 ? -0.648 -22.696 7.160 1.00 96.62 372 VAL A O 1
ATOM 2954 N N . GLU A 1 373 ? 0.632 -22.641 9.006 1.00 97.31 373 GLU A N 1
ATOM 2955 C CA . GLU A 1 373 ? 0.163 -21.348 9.494 1.00 97.31 373 GLU A CA 1
ATOM 2956 C C . GLU A 1 373 ? 0.939 -20.255 8.764 1.00 97.31 373 GLU A C 1
ATOM 2958 O O . GLU A 1 373 ? 2.078 -19.961 9.108 1.00 97.31 373 GLU A O 1
ATOM 2963 N N . ALA A 1 374 ? 0.363 -19.686 7.711 1.00 98.44 374 ALA A N 1
ATOM 2964 C CA . ALA A 1 374 ? 1.094 -18.880 6.745 1.00 98.44 374 ALA A CA 1
ATOM 2965 C C . ALA A 1 374 ? 0.788 -17.378 6.835 1.00 98.44 374 ALA A C 1
ATOM 2967 O O . ALA A 1 374 ? -0.254 -16.944 7.341 1.00 98.44 374 ALA A O 1
ATOM 2968 N N . VAL A 1 375 ? 1.709 -16.589 6.281 1.00 98.75 375 VAL A N 1
ATOM 2969 C CA . VAL A 1 375 ? 1.513 -15.190 5.894 1.00 98.75 375 VAL A CA 1
ATOM 2970 C C . VAL A 1 375 ? 1.899 -15.005 4.424 1.00 98.75 375 VAL A C 1
ATOM 2972 O O . VAL A 1 375 ? 2.945 -15.468 3.968 1.00 98.75 375 VAL A O 1
ATOM 2975 N N . VAL A 1 376 ? 1.021 -14.342 3.674 1.00 98.81 376 VAL A N 1
ATOM 2976 C CA . VAL A 1 376 ? 1.113 -14.107 2.230 1.00 98.81 376 VAL A CA 1
ATOM 2977 C C . VAL A 1 376 ? 1.386 -12.625 1.985 1.00 98.81 376 VAL A C 1
ATOM 2979 O O . VAL A 1 376 ? 0.548 -11.778 2.295 1.00 98.81 376 VAL A O 1
ATOM 2982 N N . GLN A 1 377 ? 2.530 -12.302 1.382 1.00 98.62 377 GLN A N 1
ATOM 2983 C CA . GLN A 1 377 ? 2.854 -10.947 0.942 1.00 98.62 377 GLN A CA 1
ATOM 2984 C C . GLN A 1 377 ? 2.751 -10.830 -0.578 1.00 98.62 377 GLN A C 1
ATOM 2986 O O . GLN A 1 377 ? 3.460 -11.496 -1.333 1.00 98.62 377 GLN A O 1
ATOM 2991 N N . THR A 1 378 ? 1.902 -9.914 -1.036 1.00 97.94 378 THR A N 1
ATOM 2992 C CA . THR A 1 378 ? 1.772 -9.554 -2.453 1.00 97.94 378 THR A CA 1
ATOM 2993 C C . THR A 1 378 ? 2.574 -8.290 -2.774 1.00 97.94 378 THR A C 1
ATOM 2995 O O . THR A 1 378 ? 2.639 -7.376 -1.946 1.00 97.94 378 THR A O 1
ATOM 2998 N N . THR A 1 379 ? 3.165 -8.206 -3.970 1.00 97.81 379 THR A N 1
ATOM 2999 C CA . THR A 1 379 ? 4.115 -7.136 -4.341 1.00 97.81 379 THR A CA 1
ATOM 3000 C C . THR A 1 379 ? 3.651 -6.274 -5.524 1.00 97.81 379 THR A C 1
ATOM 3002 O O . THR A 1 379 ? 2.745 -6.637 -6.282 1.00 97.81 379 THR A O 1
ATOM 3005 N N . LYS A 1 380 ? 4.348 -5.150 -5.750 1.00 96.50 380 LYS A N 1
ATOM 3006 C CA . LYS A 1 380 ? 4.237 -4.356 -6.988 1.00 96.50 380 LYS A CA 1
ATOM 3007 C C . LYS A 1 380 ? 4.780 -5.076 -8.230 1.00 96.50 380 LYS A C 1
ATOM 3009 O O . LYS A 1 380 ? 4.342 -4.773 -9.338 1.00 96.50 380 LYS A O 1
ATOM 3014 N N . THR A 1 381 ? 5.699 -6.033 -8.067 1.00 96.44 381 THR A N 1
ATOM 3015 C CA . THR A 1 381 ? 6.292 -6.799 -9.180 1.00 96.44 381 THR A CA 1
ATOM 3016 C C . THR A 1 381 ? 5.364 -7.880 -9.743 1.00 96.44 381 THR A C 1
ATOM 3018 O O . THR A 1 381 ? 5.563 -8.307 -10.877 1.00 96.44 381 THR A O 1
ATOM 3021 N N . GLY A 1 382 ? 4.332 -8.291 -8.996 1.00 96.75 382 GLY A N 1
ATOM 3022 C CA . GLY A 1 382 ? 3.435 -9.393 -9.378 1.00 96.75 382 GLY A CA 1
ATOM 3023 C C . GLY A 1 382 ? 3.879 -10.757 -8.861 1.00 96.75 382 GLY A C 1
ATOM 3024 O O . GLY A 1 382 ? 3.281 -11.773 -9.211 1.00 96.75 382 GLY A O 1
ATOM 3025 N N . LEU A 1 383 ? 4.921 -10.772 -8.033 1.00 98.25 383 LEU A N 1
ATOM 3026 C CA . LEU A 1 383 ? 5.345 -11.928 -7.259 1.00 98.25 383 LEU A CA 1
ATOM 3027 C C . LEU A 1 383 ? 4.493 -12.021 -5.983 1.00 98.25 383 LEU A C 1
ATOM 3029 O O . LEU A 1 383 ? 4.012 -11.013 -5.455 1.00 98.25 383 LEU A O 1
ATOM 3033 N N . ILE A 1 384 ? 4.296 -13.241 -5.496 1.00 98.62 384 ILE A N 1
ATOM 3034 C CA . ILE A 1 384 ? 3.569 -13.524 -4.258 1.00 98.62 384 ILE A CA 1
ATOM 3035 C C . ILE A 1 384 ? 4.504 -14.373 -3.402 1.00 98.62 384 ILE A C 1
ATOM 3037 O O . ILE A 1 384 ? 4.914 -15.453 -3.816 1.00 98.62 384 ILE A O 1
ATOM 3041 N N . PHE A 1 385 ? 4.859 -13.863 -2.230 1.00 98.81 385 PHE A N 1
ATOM 3042 C CA . PHE A 1 385 ? 5.746 -14.520 -1.278 1.00 98.81 385 PHE A CA 1
ATOM 3043 C C . PHE A 1 385 ? 4.906 -15.125 -0.153 1.00 98.81 385 PHE A C 1
ATOM 3045 O O . PHE A 1 385 ? 3.950 -14.495 0.301 1.00 98.81 385 PHE A O 1
ATOM 3052 N N . VAL A 1 386 ? 5.244 -16.337 0.290 1.00 98.75 386 VAL A N 1
ATOM 3053 C CA . VAL A 1 386 ? 4.506 -17.038 1.350 1.00 98.75 386 VAL A CA 1
ATOM 3054 C C . VAL A 1 386 ? 5.481 -17.672 2.329 1.00 98.75 386 VAL A C 1
ATOM 3056 O O . VAL A 1 386 ? 6.357 -18.440 1.928 1.00 98.75 386 VAL A O 1
ATOM 3059 N N . PHE A 1 387 ? 5.296 -17.366 3.609 1.00 98.81 387 PHE A N 1
ATOM 3060 C CA . PHE A 1 387 ? 6.138 -17.822 4.714 1.00 98.81 387 PHE A CA 1
ATOM 3061 C C . PHE A 1 387 ? 5.273 -18.466 5.797 1.00 98.81 387 PHE A C 1
ATOM 3063 O O . PHE A 1 387 ? 4.109 -18.090 5.949 1.00 98.81 387 PHE A O 1
ATOM 3070 N N . ASP A 1 388 ? 5.834 -19.383 6.582 1.00 98.44 388 ASP A N 1
ATOM 3071 C CA . ASP A 1 388 ? 5.276 -19.717 7.894 1.00 98.44 388 ASP A CA 1
ATOM 3072 C C . ASP A 1 388 ? 5.274 -18.449 8.771 1.00 98.44 388 ASP A C 1
ATOM 3074 O O . ASP A 1 388 ? 6.292 -17.765 8.907 1.00 98.44 388 ASP A O 1
ATOM 3078 N N . ARG A 1 389 ? 4.120 -18.097 9.350 1.00 97.88 389 ARG A N 1
ATOM 3079 C CA . ARG A 1 389 ? 3.934 -16.833 10.080 1.00 97.88 389 ARG A CA 1
ATOM 3080 C C . ARG A 1 389 ? 4.650 -16.804 11.431 1.00 97.88 389 ARG A C 1
ATOM 3082 O O . ARG A 1 389 ? 4.836 -15.719 11.986 1.00 97.88 389 ARG A O 1
ATOM 3089 N N . THR A 1 390 ? 5.071 -17.952 11.955 1.00 97.00 390 THR A N 1
ATOM 3090 C CA . THR A 1 390 ? 5.796 -18.067 13.227 1.00 97.00 390 THR A CA 1
ATOM 3091 C C . THR A 1 390 ? 7.310 -17.998 13.019 1.00 97.00 390 THR A C 1
ATOM 3093 O O . THR A 1 390 ? 7.998 -17.375 13.825 1.00 97.00 390 THR A O 1
ATOM 3096 N N . THR A 1 391 ? 7.839 -18.607 11.951 1.00 97.69 391 THR A N 1
ATOM 3097 C CA . THR A 1 391 ? 9.293 -18.757 11.731 1.00 97.69 391 THR A CA 1
ATOM 3098 C C . THR A 1 391 ? 9.875 -17.876 10.625 1.00 97.69 391 THR A C 1
ATOM 3100 O O . THR A 1 391 ? 11.071 -17.586 10.660 1.00 97.69 391 THR A O 1
ATOM 3103 N N . GLY A 1 392 ? 9.069 -17.462 9.644 1.00 98.19 392 GLY A N 1
ATOM 3104 C CA . GLY A 1 392 ? 9.550 -16.816 8.420 1.00 98.19 392 GLY A CA 1
ATOM 3105 C C . GLY A 1 392 ? 10.129 -17.782 7.379 1.00 98.19 392 GLY A C 1
ATOM 3106 O O . GLY A 1 392 ? 10.651 -17.329 6.360 1.00 98.19 392 GLY A O 1
ATOM 3107 N N . GLU A 1 393 ? 10.055 -19.101 7.595 1.00 98.31 393 GLU A N 1
ATOM 3108 C CA . GLU A 1 393 ? 10.516 -20.086 6.609 1.00 98.31 393 GLU A CA 1
ATOM 3109 C C . GLU A 1 393 ? 9.618 -20.064 5.351 1.00 98.31 393 GLU A C 1
ATOM 3111 O O . GLU A 1 393 ? 8.391 -20.118 5.482 1.00 98.31 393 GLU A O 1
ATOM 3116 N N . PRO A 1 394 ? 10.177 -19.995 4.124 1.00 98.38 394 PRO A N 1
ATOM 3117 C CA . PRO A 1 394 ? 9.379 -19.991 2.898 1.00 98.38 394 PRO A CA 1
ATOM 3118 C C . PRO A 1 394 ? 8.585 -21.289 2.694 1.00 98.38 394 PRO A C 1
ATOM 3120 O O . PRO A 1 394 ? 9.142 -22.387 2.729 1.00 98.38 394 PRO A O 1
ATOM 3123 N N . VAL A 1 395 ? 7.287 -21.162 2.405 1.00 98.12 395 VAL A N 1
ATOM 3124 C CA . VAL A 1 395 ? 6.378 -22.305 2.168 1.00 98.12 395 VAL A CA 1
ATOM 3125 C C . VAL A 1 395 ? 6.683 -23.010 0.842 1.00 98.12 395 VAL A C 1
ATOM 3127 O O . VAL A 1 395 ? 6.541 -24.229 0.728 1.00 98.12 395 VAL A O 1
ATOM 3130 N N . TRP A 1 396 ? 7.167 -22.253 -0.142 1.00 97.56 396 TRP A N 1
ATOM 3131 C CA . TRP A 1 396 ? 7.766 -22.764 -1.372 1.00 97.56 396 TRP A CA 1
ATOM 3132 C C . TRP A 1 396 ? 9.150 -22.131 -1.569 1.00 97.56 396 TRP A C 1
ATOM 3134 O O . TRP A 1 396 ? 9.373 -21.021 -1.081 1.00 97.56 396 TRP A O 1
ATOM 3144 N N . PRO A 1 397 ? 10.083 -22.792 -2.283 1.00 98.00 397 PRO A N 1
ATOM 3145 C CA . PRO A 1 397 ? 11.417 -22.250 -2.513 1.00 98.00 397 PRO A CA 1
ATOM 3146 C C . PRO A 1 397 ? 11.394 -20.846 -3.124 1.00 98.00 397 PRO A C 1
ATOM 3148 O O . PRO A 1 397 ? 10.617 -20.572 -4.044 1.00 98.00 397 PRO A O 1
ATOM 3151 N N . ILE A 1 398 ? 12.288 -19.990 -2.635 1.00 98.69 398 ILE A N 1
ATOM 3152 C CA . ILE A 1 398 ? 12.616 -18.690 -3.219 1.00 98.69 398 ILE A CA 1
ATOM 3153 C C . ILE A 1 398 ? 14.062 -18.790 -3.702 1.00 98.69 398 ILE A C 1
ATOM 3155 O O . ILE A 1 398 ? 14.931 -19.245 -2.956 1.00 98.69 398 ILE A O 1
ATOM 3159 N N . GLU A 1 399 ? 14.308 -18.425 -4.956 1.00 98.44 399 GLU A N 1
ATOM 3160 C CA . GLU A 1 399 ? 15.612 -18.546 -5.606 1.00 98.44 399 GLU A CA 1
ATOM 3161 C C . GLU A 1 399 ? 16.261 -17.169 -5.786 1.00 98.44 399 GLU A C 1
ATOM 3163 O O . GLU A 1 399 ? 15.601 -16.215 -6.196 1.00 98.44 399 GLU A O 1
ATOM 3168 N N . GLU A 1 400 ? 17.567 -17.080 -5.525 1.00 98.44 400 GLU A N 1
ATOM 3169 C CA . GLU A 1 400 ? 18.374 -15.899 -5.840 1.00 98.44 400 GLU A CA 1
ATOM 3170 C C . GLU A 1 400 ? 18.705 -15.875 -7.335 1.00 98.44 400 GLU A C 1
ATOM 3172 O O . GLU A 1 400 ? 19.653 -16.516 -7.801 1.00 98.44 400 GLU A O 1
ATOM 3177 N N . VAL A 1 401 ? 17.903 -15.142 -8.107 1.00 98.12 401 VAL A N 1
ATOM 3178 C CA . VAL A 1 401 ? 18.027 -15.076 -9.568 1.00 98.12 401 VAL A CA 1
ATOM 3179 C C . VAL A 1 401 ? 18.957 -13.921 -9.960 1.00 98.12 401 VAL A C 1
ATOM 3181 O O . VAL A 1 401 ? 18.699 -12.788 -9.557 1.00 98.12 401 VAL A O 1
ATOM 3184 N N . PRO A 1 402 ? 20.017 -14.148 -10.764 1.00 98.25 402 PRO A N 1
ATOM 3185 C CA . PRO A 1 402 ? 20.880 -13.074 -11.260 1.00 98.25 402 PRO A CA 1
ATOM 3186 C C . PRO A 1 402 ? 20.120 -12.044 -12.102 1.00 98.25 402 PRO A C 1
ATOM 3188 O O . PRO A 1 402 ? 19.400 -12.413 -13.032 1.00 98.25 402 PRO A O 1
ATOM 3191 N N . VAL A 1 403 ? 20.319 -10.754 -11.817 1.00 97.38 403 VAL A N 1
ATOM 3192 C CA . VAL A 1 403 ? 19.610 -9.646 -12.488 1.00 97.38 403 VAL A CA 1
ATOM 3193 C C . VAL A 1 403 ? 20.546 -8.743 -13.306 1.00 97.38 403 VAL A C 1
ATOM 3195 O O . VAL A 1 403 ? 21.747 -8.672 -13.017 1.00 97.38 403 VAL A O 1
ATOM 3198 N N . PRO A 1 404 ? 20.038 -8.029 -14.333 1.00 96.38 404 PRO A N 1
ATOM 3199 C CA . PRO A 1 404 ? 20.831 -7.055 -15.080 1.00 96.38 404 PRO A CA 1
ATOM 3200 C C . PRO A 1 404 ? 21.397 -5.956 -14.172 1.00 96.38 404 PRO A C 1
ATOM 3202 O O . PRO A 1 404 ? 20.671 -5.353 -13.389 1.00 96.38 404 PRO A O 1
ATOM 3205 N N . GLN A 1 405 ? 22.691 -5.672 -14.306 1.00 96.94 405 GLN A N 1
ATOM 3206 C CA . GLN A 1 405 ? 23.388 -4.677 -13.486 1.00 96.94 405 GLN A CA 1
ATOM 3207 C C . GLN A 1 405 ? 23.295 -3.262 -14.077 1.00 96.94 405 GLN A C 1
ATOM 3209 O O . GLN A 1 405 ? 22.994 -3.083 -15.261 1.00 96.94 405 GLN A O 1
ATOM 3214 N N . THR A 1 406 ? 23.530 -2.249 -13.241 1.00 96.56 406 THR A N 1
ATOM 3215 C CA . THR A 1 406 ? 23.426 -0.834 -13.628 1.00 96.56 406 THR A CA 1
ATOM 3216 C C . THR A 1 406 ? 24.487 -0.388 -14.644 1.00 96.56 406 THR A C 1
ATOM 3218 O O . THR A 1 406 ? 25.654 -0.761 -14.564 1.00 96.56 406 THR A O 1
ATOM 3221 N N . GLU A 1 407 ? 24.078 0.478 -15.576 1.00 96.12 407 GLU A N 1
ATOM 3222 C CA . GLU A 1 407 ? 24.963 1.243 -16.476 1.00 96.12 407 GLU A CA 1
ATOM 3223 C C . GLU A 1 407 ? 24.999 2.745 -16.127 1.00 96.12 407 GLU A C 1
ATOM 3225 O O . GLU A 1 407 ? 25.600 3.545 -16.843 1.00 96.12 407 GLU A O 1
ATOM 3230 N N . VAL A 1 408 ? 24.339 3.146 -15.037 1.00 97.00 408 VAL A N 1
ATOM 3231 C CA . VAL A 1 408 ? 24.376 4.510 -14.495 1.00 97.00 408 VAL A CA 1
ATOM 3232 C C . VAL A 1 408 ? 25.664 4.686 -13.677 1.00 97.00 408 VAL A C 1
ATOM 3234 O O . VAL A 1 408 ? 25.899 3.866 -12.785 1.00 97.00 408 VAL A O 1
ATOM 3237 N N . PRO A 1 409 ? 26.488 5.722 -13.939 1.00 96.44 409 PRO A N 1
ATOM 3238 C CA . PRO A 1 409 ? 27.651 6.055 -13.113 1.00 96.44 409 PRO A CA 1
ATOM 3239 C C . PRO A 1 409 ? 27.286 6.240 -11.635 1.00 96.44 409 PRO A C 1
ATOM 3241 O O . PRO A 1 409 ? 26.175 6.652 -11.318 1.00 96.44 409 PRO A O 1
ATOM 3244 N N . GLY A 1 410 ? 28.198 5.881 -10.729 1.00 95.50 410 GLY A N 1
ATOM 3245 C CA . GLY A 1 410 ? 28.000 6.004 -9.277 1.00 95.50 410 GLY A CA 1
ATOM 3246 C C . GLY A 1 410 ? 26.953 5.060 -8.663 1.00 95.50 410 GLY A C 1
ATOM 3247 O O . GLY A 1 410 ? 26.996 4.816 -7.462 1.00 95.50 410 GLY A O 1
ATOM 3248 N N . ASN A 1 411 ? 26.036 4.492 -9.453 1.00 97.12 411 ASN A N 1
ATOM 3249 C CA . ASN A 1 411 ? 24.971 3.626 -8.956 1.00 97.12 411 ASN A CA 1
ATOM 3250 C C . ASN A 1 411 ? 25.492 2.242 -8.530 1.00 97.12 411 ASN A C 1
ATOM 3252 O O . ASN A 1 411 ? 26.397 1.684 -9.150 1.00 97.12 411 ASN A O 1
ATOM 3256 N N . TRP A 1 412 ? 24.848 1.659 -7.521 1.00 96.31 412 TRP A N 1
ATOM 3257 C CA . TRP A 1 412 ? 25.068 0.290 -7.047 1.00 96.31 412 TRP A CA 1
ATOM 3258 C C . TRP A 1 412 ? 23.837 -0.558 -7.400 1.00 96.31 412 TRP A C 1
ATOM 3260 O O . TRP A 1 412 ? 22.731 -0.024 -7.447 1.00 96.31 412 TRP A O 1
ATOM 3270 N N . THR A 1 413 ? 23.998 -1.857 -7.660 1.00 96.12 413 THR A N 1
ATOM 3271 C CA . THR A 1 413 ? 22.888 -2.815 -7.844 1.00 96.12 413 THR A CA 1
ATOM 3272 C C . THR A 1 413 ? 23.240 -4.159 -7.218 1.00 96.12 413 THR A C 1
ATOM 3274 O O . THR A 1 413 ? 24.389 -4.591 -7.297 1.00 96.12 413 THR A O 1
ATOM 3277 N N . ALA A 1 414 ? 22.251 -4.846 -6.640 1.00 97.31 414 ALA A N 1
ATOM 3278 C CA . ALA A 1 414 ? 22.435 -6.209 -6.148 1.00 97.31 414 ALA A CA 1
ATOM 3279 C C . ALA A 1 414 ? 22.657 -7.183 -7.319 1.00 97.31 414 ALA A C 1
ATOM 3281 O O . ALA A 1 414 ? 22.035 -7.051 -8.377 1.00 97.31 414 ALA A O 1
ATOM 3282 N N . ALA A 1 415 ? 23.532 -8.176 -7.132 1.00 97.75 415 ALA A N 1
ATOM 3283 C CA . ALA A 1 415 ? 23.859 -9.163 -8.165 1.00 97.75 415 ALA A CA 1
ATOM 3284 C C . ALA A 1 415 ? 22.684 -10.109 -8.487 1.00 97.75 415 ALA A C 1
ATOM 3286 O O . ALA A 1 415 ? 22.521 -10.542 -9.632 1.00 97.75 415 ALA A O 1
ATOM 3287 N N . THR A 1 416 ? 21.867 -10.408 -7.478 1.00 98.56 416 THR A N 1
ATOM 3288 C CA . THR A 1 416 ? 20.689 -11.279 -7.528 1.00 98.56 416 THR A CA 1
ATOM 3289 C C . THR A 1 416 ? 19.480 -10.588 -6.895 1.00 98.56 416 THR A C 1
ATOM 3291 O O . THR A 1 416 ? 19.618 -9.542 -6.255 1.00 98.56 416 THR A O 1
ATOM 3294 N N . GLN A 1 417 ? 18.290 -11.149 -7.112 1.00 98.50 417 GLN A N 1
ATOM 3295 C CA . GLN A 1 417 ? 17.061 -10.775 -6.413 1.00 98.50 417 GLN A CA 1
ATOM 3296 C C . GLN A 1 417 ? 16.254 -12.032 -6.042 1.00 98.50 417 GLN A C 1
ATOM 3298 O O . GLN A 1 417 ? 16.265 -12.992 -6.827 1.00 98.50 417 GLN A O 1
ATOM 3303 N N . PRO A 1 418 ? 15.486 -12.010 -4.936 1.00 98.50 418 PRO A N 1
ATOM 3304 C CA . PRO A 1 418 ? 14.620 -13.120 -4.550 1.00 98.50 418 PRO A CA 1
ATOM 3305 C C . PRO A 1 418 ? 13.448 -13.310 -5.527 1.00 98.50 418 PRO A C 1
ATOM 3307 O O . PRO A 1 418 ? 12.675 -12.382 -5.786 1.00 98.50 418 PRO A O 1
ATOM 3310 N N . VAL A 1 419 ? 13.255 -14.531 -6.036 1.00 98.38 419 VAL A N 1
ATOM 3311 C CA . VAL A 1 419 ? 12.098 -14.899 -6.874 1.00 98.38 419 VAL A CA 1
ATOM 3312 C C . VAL A 1 419 ? 11.423 -16.168 -6.331 1.00 98.38 419 VAL A C 1
ATOM 3314 O O . VAL A 1 419 ? 12.057 -17.222 -6.293 1.00 98.38 419 VAL A O 1
ATOM 3317 N N . PRO A 1 420 ? 10.145 -16.114 -5.902 1.00 98.12 420 PRO A N 1
ATOM 3318 C CA . PRO A 1 420 ? 9.427 -17.282 -5.408 1.00 98.12 420 PRO A CA 1
ATOM 3319 C C . PRO A 1 420 ? 9.074 -18.225 -6.564 1.00 98.12 420 PRO A C 1
ATOM 3321 O O . PRO A 1 420 ? 8.623 -17.794 -7.626 1.00 98.12 420 PRO A O 1
ATOM 3324 N N . THR A 1 421 ? 9.242 -19.528 -6.344 1.00 97.31 421 THR A N 1
ATOM 3325 C CA . THR A 1 421 ? 8.922 -20.570 -7.340 1.00 97.31 421 THR A CA 1
ATOM 3326 C C . THR A 1 421 ? 7.421 -20.836 -7.489 1.00 97.31 421 THR A C 1
ATOM 3328 O O . THR A 1 421 ? 6.997 -21.384 -8.508 1.00 97.31 421 THR A O 1
ATOM 3331 N N . ARG A 1 422 ? 6.612 -20.458 -6.489 1.00 96.94 422 ARG A N 1
ATOM 3332 C CA . ARG A 1 422 ? 5.142 -20.504 -6.496 1.00 96.94 422 ARG A CA 1
ATOM 3333 C C . ARG A 1 422 ? 4.556 -19.391 -5.618 1.00 96.94 422 ARG A C 1
ATOM 3335 O O . ARG A 1 422 ? 5.197 -19.036 -4.628 1.00 96.94 422 ARG A O 1
ATOM 3342 N N . PRO A 1 423 ? 3.321 -18.925 -5.889 1.00 97.50 423 PRO A N 1
ATOM 3343 C CA . PRO A 1 423 ? 2.527 -19.127 -7.110 1.00 97.50 423 PRO A CA 1
ATOM 3344 C C . PRO A 1 423 ? 3.203 -18.564 -8.370 1.00 97.50 423 PRO A C 1
ATOM 3346 O O . PRO A 1 423 ? 4.209 -17.864 -8.278 1.00 97.50 423 PRO A O 1
ATOM 3349 N N . GLU A 1 424 ? 2.658 -18.845 -9.559 1.00 96.31 424 GLU A N 1
ATOM 3350 C CA . GLU A 1 424 ? 3.178 -18.221 -10.785 1.00 96.31 424 GLU A CA 1
ATOM 3351 C C . GLU A 1 424 ? 3.011 -16.681 -10.771 1.00 96.31 424 GLU A C 1
ATOM 3353 O O . GLU A 1 424 ? 1.977 -16.184 -10.300 1.00 96.31 424 GLU A O 1
ATOM 3358 N N . PRO A 1 425 ? 3.973 -15.906 -11.321 1.00 96.88 425 PRO A N 1
ATOM 3359 C CA . PRO A 1 425 ? 3.870 -14.451 -11.411 1.00 96.88 425 PRO A CA 1
ATOM 3360 C C . PRO A 1 425 ? 2.555 -13.991 -12.054 1.00 96.88 425 PRO A C 1
ATOM 3362 O O . PRO A 1 425 ? 2.104 -14.556 -13.057 1.00 96.88 425 PRO A O 1
ATOM 3365 N N . MET A 1 426 ? 1.931 -12.958 -11.481 1.00 96.81 426 MET A N 1
ATOM 3366 C CA . MET A 1 426 ? 0.641 -12.412 -11.930 1.00 96.81 426 MET A CA 1
ATOM 3367 C C . MET A 1 426 ? 0.637 -12.081 -13.429 1.00 96.81 426 MET A C 1
ATOM 3369 O O . MET A 1 426 ? -0.247 -12.525 -14.163 1.00 96.81 426 MET A O 1
ATOM 3373 N N . GLU A 1 427 ? 1.689 -11.416 -13.895 1.00 95.94 427 GLU A N 1
ATOM 3374 C CA . GLU A 1 427 ? 2.037 -11.267 -15.308 1.00 95.94 427 GLU A CA 1
ATOM 3375 C C . GLU A 1 427 ? 3.400 -11.915 -15.588 1.00 95.94 427 GLU A C 1
ATOM 3377 O O . GLU A 1 427 ? 4.245 -11.945 -14.689 1.00 95.94 427 GLU A O 1
ATOM 3382 N N . PRO A 1 428 ? 3.671 -12.365 -16.829 1.00 95.25 428 PRO A N 1
ATOM 3383 C CA . PRO A 1 428 ? 5.013 -12.756 -17.242 1.00 95.25 428 PRO A CA 1
ATOM 3384 C C . PRO A 1 428 ? 6.036 -11.660 -16.926 1.00 95.25 428 PRO A C 1
ATOM 3386 O O . PRO A 1 428 ? 5.799 -10.479 -17.191 1.00 95.25 428 PRO A O 1
ATOM 3389 N N . LEU A 1 429 ? 7.188 -12.062 -16.390 1.00 95.62 429 LEU A N 1
ATOM 3390 C CA . LEU A 1 429 ? 8.322 -11.161 -16.211 1.00 95.62 429 LEU A CA 1
ATOM 3391 C C . LEU A 1 429 ? 8.971 -10.926 -17.585 1.00 95.62 429 LEU A C 1
ATOM 3393 O O . LEU A 1 429 ? 9.334 -11.873 -18.284 1.00 95.62 429 LEU A O 1
ATOM 3397 N N . GLY A 1 430 ? 9.089 -9.664 -17.987 1.00 96.00 430 GLY A N 1
ATOM 3398 C CA . GLY A 1 430 ? 9.508 -9.264 -19.327 1.00 96.00 430 GLY A CA 1
ATOM 3399 C C . GLY A 1 430 ? 8.357 -9.213 -20.336 1.00 96.00 430 GLY A C 1
ATOM 3400 O O . GLY A 1 430 ? 7.179 -9.169 -19.987 1.00 96.00 430 GLY A O 1
ATOM 3401 N N . LEU A 1 431 ? 8.707 -9.160 -21.622 1.00 96.94 431 LEU A N 1
ATOM 3402 C CA . LEU A 1 431 ? 7.746 -9.187 -22.728 1.00 96.94 431 LEU A CA 1
ATOM 3403 C C . LEU A 1 431 ? 8.183 -10.245 -23.753 1.00 96.94 431 LEU A C 1
ATOM 3405 O O . LEU A 1 431 ? 8.867 -9.911 -24.726 1.00 96.94 431 LEU A O 1
ATOM 3409 N N . PRO A 1 432 ? 7.850 -11.532 -23.538 1.00 94.69 432 PRO A N 1
ATOM 3410 C CA . PRO A 1 432 ? 8.196 -12.583 -24.488 1.00 94.69 432 PRO A CA 1
ATOM 3411 C C . PRO A 1 432 ? 7.497 -12.342 -25.832 1.00 94.69 432 PRO A C 1
ATOM 3413 O O . PRO A 1 432 ? 6.442 -11.717 -25.906 1.00 94.69 432 PRO A O 1
ATOM 3416 N N . SER A 1 433 ? 8.058 -12.859 -26.928 1.00 94.00 433 SER A N 1
ATOM 3417 C CA . SER A 1 433 ? 7.514 -12.576 -28.271 1.00 94.00 433 SER A CA 1
ATOM 3418 C C . SER A 1 433 ? 6.083 -13.096 -28.503 1.00 94.00 433 SER A C 1
ATOM 3420 O O . SER A 1 433 ? 5.406 -12.622 -29.411 1.00 94.00 433 SER A O 1
ATOM 3422 N N . SER A 1 434 ? 5.596 -14.025 -27.676 1.00 93.75 434 SER A N 1
ATOM 3423 C CA . SER A 1 434 ? 4.199 -14.482 -27.626 1.00 93.75 434 SER A CA 1
ATOM 3424 C C . SER A 1 434 ? 3.226 -13.462 -27.018 1.00 93.75 434 SER A C 1
ATOM 3426 O O . SER A 1 434 ? 2.022 -13.658 -27.096 1.00 93.75 434 SER A O 1
ATOM 3428 N N . GLU A 1 435 ? 3.727 -12.384 -26.417 1.00 95.38 435 GLU A N 1
ATOM 3429 C CA . GLU A 1 435 ? 2.957 -11.367 -25.688 1.00 95.38 435 GLU A CA 1
ATOM 3430 C C . GLU A 1 435 ? 2.977 -9.986 -26.380 1.00 95.38 435 GLU A C 1
ATOM 3432 O O . GLU A 1 435 ? 2.500 -8.988 -25.836 1.00 95.38 435 GLU A O 1
ATOM 3437 N N . VAL A 1 436 ? 3.520 -9.927 -27.602 1.00 97.19 436 VAL A N 1
ATOM 3438 C CA . VAL A 1 436 ? 3.552 -8.741 -28.472 1.00 97.19 436 VAL A CA 1
ATOM 3439 C C . VAL A 1 436 ? 2.355 -8.762 -29.423 1.00 97.19 436 VAL A C 1
ATOM 3441 O O . VAL A 1 436 ? 2.086 -9.788 -30.043 1.00 97.19 436 VAL A O 1
ATOM 3444 N N . VAL A 1 437 ? 1.674 -7.620 -29.557 1.00 96.62 437 VAL A N 1
ATOM 3445 C CA . VAL A 1 437 ? 0.450 -7.444 -30.354 1.00 96.62 437 VAL A CA 1
ATOM 3446 C C . VAL A 1 437 ? 0.600 -7.905 -31.807 1.00 96.62 437 VAL A C 1
ATOM 3448 O O . VAL A 1 437 ? 1.561 -7.558 -32.498 1.00 96.62 437 VAL A O 1
ATOM 3451 N N . ASP A 1 438 ? -0.383 -8.671 -32.280 1.00 95.62 438 ASP A N 1
ATOM 3452 C CA . ASP A 1 438 ? -0.353 -9.310 -33.594 1.00 95.62 438 ASP A CA 1
ATOM 3453 C C . ASP A 1 438 ? -1.704 -9.385 -34.317 1.00 95.62 438 ASP A C 1
ATOM 3455 O O . ASP A 1 438 ? -1.848 -10.169 -35.254 1.00 95.62 438 ASP A O 1
ATOM 3459 N N . PHE A 1 439 ? -2.652 -8.504 -33.966 1.00 96.38 439 PHE A N 1
ATOM 3460 C CA . PHE A 1 439 ? -3.963 -8.395 -34.628 1.00 96.38 439 PHE A CA 1
ATOM 3461 C C . PHE A 1 439 ? -3.882 -8.362 -36.170 1.00 96.38 439 PHE A C 1
ATOM 3463 O O . PHE A 1 439 ? -4.793 -8.820 -36.853 1.00 96.38 439 PHE A O 1
ATOM 3470 N N . THR A 1 440 ? -2.777 -7.841 -36.719 1.00 96.44 440 THR A N 1
ATOM 3471 C CA . THR A 1 440 ? -2.362 -8.047 -38.116 1.00 96.44 440 THR A CA 1
ATOM 3472 C C . THR A 1 440 ? -0.846 -8.297 -38.197 1.00 96.44 440 THR A C 1
ATOM 3474 O O . THR A 1 440 ? -0.100 -7.823 -37.326 1.00 96.44 440 THR A O 1
ATOM 3477 N N . PRO A 1 441 ? -0.349 -8.983 -39.248 1.00 96.62 441 PRO A N 1
ATOM 3478 C CA . PRO A 1 441 ? 1.087 -9.150 -39.496 1.00 96.62 441 PRO A CA 1
ATOM 3479 C C . PRO A 1 441 ? 1.858 -7.825 -39.564 1.00 96.62 441 PRO A C 1
ATOM 3481 O O . PRO A 1 441 ? 2.993 -7.745 -39.096 1.00 96.62 441 PRO A O 1
ATOM 3484 N N . GLU A 1 442 ? 1.238 -6.774 -40.102 1.00 96.94 442 GLU A N 1
ATOM 3485 C CA . GLU A 1 442 ? 1.805 -5.433 -40.255 1.00 96.94 442 GLU A CA 1
ATOM 3486 C C . GLU A 1 442 ? 2.020 -4.762 -38.892 1.00 96.94 442 GLU A C 1
ATOM 3488 O O . GLU A 1 442 ? 3.115 -4.267 -38.609 1.00 96.94 442 GLU A O 1
ATOM 3493 N N . ILE A 1 443 ? 1.006 -4.816 -38.016 1.00 97.94 443 ILE A N 1
ATOM 3494 C CA . ILE A 1 443 ? 1.096 -4.346 -36.627 1.00 97.94 443 ILE A CA 1
ATOM 3495 C C . ILE A 1 443 ? 2.178 -5.127 -35.868 1.00 97.94 443 ILE A C 1
ATOM 3497 O O . ILE A 1 443 ? 3.021 -4.509 -35.214 1.00 97.94 443 ILE A O 1
ATOM 3501 N N . ARG A 1 444 ? 2.236 -6.460 -36.019 1.00 97.75 444 ARG A N 1
ATOM 3502 C CA . ARG A 1 444 ? 3.274 -7.293 -35.384 1.00 97.75 444 ARG A CA 1
ATOM 3503 C C . ARG A 1 444 ? 4.678 -6.914 -35.863 1.00 97.75 444 ARG A C 1
ATOM 3505 O O . ARG A 1 444 ? 5.595 -6.75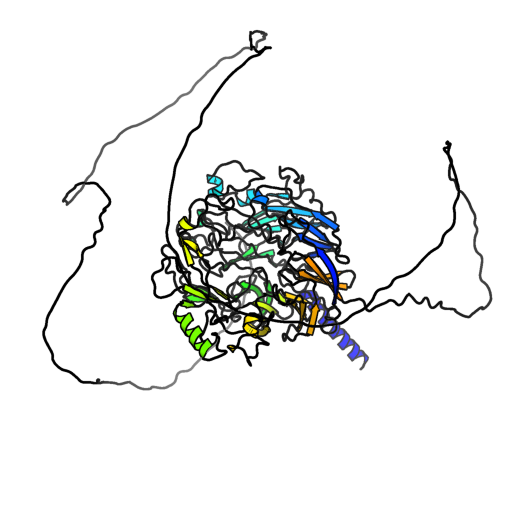3 -35.056 1.00 97.75 444 ARG A O 1
ATOM 3512 N N . ALA A 1 445 ? 4.858 -6.747 -37.173 1.00 98.12 445 ALA A N 1
ATOM 3513 C CA . ALA A 1 445 ? 6.136 -6.375 -37.773 1.00 98.12 445 ALA A CA 1
ATOM 3514 C C . ALA A 1 445 ? 6.601 -4.976 -37.333 1.00 98.12 445 ALA A C 1
ATOM 3516 O O . ALA A 1 445 ? 7.798 -4.763 -37.129 1.00 98.12 445 ALA A O 1
ATOM 3517 N N . GLU A 1 446 ? 5.676 -4.031 -37.147 1.00 98.12 446 GLU A N 1
ATOM 3518 C CA . GLU A 1 446 ? 5.979 -2.699 -36.626 1.00 98.12 446 GLU A CA 1
ATOM 3519 C C . GLU A 1 446 ? 6.289 -2.702 -35.125 1.00 98.12 446 GLU A C 1
ATOM 3521 O O . GLU A 1 446 ? 7.308 -2.134 -34.728 1.00 98.12 446 GLU A O 1
ATOM 3526 N N . ALA A 1 447 ? 5.504 -3.403 -34.303 1.00 98.19 447 ALA A N 1
ATOM 3527 C CA . ALA A 1 447 ? 5.777 -3.575 -32.876 1.00 98.19 447 ALA A CA 1
ATOM 3528 C C . ALA A 1 447 ? 7.179 -4.172 -32.647 1.00 98.19 447 ALA A C 1
ATOM 3530 O O . ALA A 1 447 ? 7.986 -3.615 -31.902 1.00 98.19 447 ALA A O 1
ATOM 3531 N N . MET A 1 448 ? 7.533 -5.228 -33.389 1.00 97.81 448 MET A N 1
ATOM 3532 C CA . MET A 1 448 ? 8.871 -5.834 -33.358 1.00 97.81 448 MET A CA 1
ATOM 3533 C C . MET A 1 448 ? 9.979 -4.927 -33.926 1.00 97.81 448 MET A C 1
ATOM 3535 O O . MET A 1 448 ? 11.153 -5.131 -33.613 1.00 97.81 448 MET A O 1
ATOM 3539 N N . ARG A 1 449 ? 9.653 -3.922 -34.751 1.00 97.50 449 ARG A N 1
ATOM 3540 C CA . ARG A 1 449 ? 10.608 -2.894 -35.207 1.00 97.50 449 ARG A CA 1
ATOM 3541 C C . ARG A 1 449 ? 10.852 -1.842 -34.127 1.00 97.50 449 ARG A C 1
ATOM 3543 O O . ARG A 1 449 ? 11.989 -1.418 -33.947 1.00 97.50 449 ARG A O 1
ATOM 3550 N N . ILE A 1 450 ? 9.799 -1.447 -33.412 1.00 96.94 450 ILE A N 1
ATOM 3551 C CA . ILE A 1 450 ? 9.852 -0.492 -32.301 1.00 96.94 450 ILE A CA 1
ATOM 3552 C C . ILE A 1 450 ? 10.620 -1.090 -31.117 1.00 96.94 450 ILE A C 1
ATOM 3554 O O . ILE A 1 450 ? 11.502 -0.424 -30.580 1.00 96.94 450 ILE A O 1
ATOM 3558 N N . LEU A 1 451 ? 10.337 -2.349 -30.758 1.00 97.38 451 LEU A N 1
ATOM 3559 C CA . LEU A 1 451 ? 10.972 -3.056 -29.638 1.00 97.38 451 LEU A CA 1
ATOM 3560 C C . LEU A 1 451 ? 12.498 -3.160 -29.773 1.00 97.38 451 LEU A C 1
ATOM 3562 O O . LEU A 1 451 ? 13.193 -3.057 -28.772 1.00 97.38 451 LEU A O 1
ATOM 3566 N N . LYS A 1 452 ? 13.039 -3.261 -30.997 1.00 96.50 452 LYS A N 1
ATOM 3567 C CA . LYS A 1 452 ? 14.497 -3.283 -31.258 1.00 96.50 452 LYS A CA 1
ATOM 3568 C C . LYS A 1 452 ? 15.249 -2.021 -30.819 1.00 96.50 452 LYS A C 1
ATOM 3570 O O . LYS A 1 452 ? 16.475 -2.030 -30.834 1.00 96.50 452 LYS A O 1
ATOM 3575 N N . ARG A 1 453 ? 14.540 -0.943 -30.475 1.00 95.75 453 ARG A N 1
ATOM 3576 C CA . ARG A 1 453 ? 15.128 0.302 -29.961 1.00 95.75 453 ARG A CA 1
ATOM 3577 C C . ARG A 1 453 ? 15.295 0.288 -28.441 1.00 95.75 453 ARG A C 1
ATOM 3579 O O . ARG A 1 453 ? 15.939 1.183 -27.913 1.00 95.75 453 ARG A O 1
ATOM 3586 N N . TYR A 1 454 ? 14.740 -0.700 -27.742 1.00 96.69 454 TYR A N 1
ATOM 3587 C CA . TYR A 1 454 ? 14.725 -0.781 -26.283 1.00 96.69 454 TYR A CA 1
ATOM 3588 C C . TYR A 1 454 ? 15.391 -2.066 -25.799 1.00 96.69 454 TYR A C 1
ATOM 3590 O O . TYR A 1 454 ? 15.373 -3.087 -26.488 1.00 96.69 454 TYR A O 1
ATOM 3598 N N . ARG A 1 455 ? 15.918 -2.043 -24.574 1.00 96.75 455 ARG A N 1
ATOM 3599 C CA . ARG A 1 455 ? 16.111 -3.275 -23.804 1.00 96.75 455 ARG A CA 1
ATOM 3600 C C . ARG A 1 455 ? 14.817 -3.518 -23.037 1.00 96.75 455 ARG A C 1
ATOM 3602 O O . ARG A 1 455 ? 14.382 -2.629 -22.312 1.00 96.75 455 ARG A O 1
ATOM 3609 N N . VAL A 1 456 ? 14.187 -4.674 -23.225 1.00 97.06 456 VAL A N 1
ATOM 3610 C CA . VAL A 1 456 ? 12.919 -5.018 -22.565 1.00 97.06 456 VAL A CA 1
ATOM 3611 C C . VAL A 1 456 ? 13.117 -6.301 -21.776 1.00 97.06 456 VAL A C 1
ATOM 3613 O O . VAL A 1 456 ? 13.505 -7.312 -22.356 1.00 97.06 456 VAL A O 1
ATOM 3616 N N . ASP A 1 457 ? 12.884 -6.238 -20.470 1.00 96.06 457 ASP A N 1
ATOM 3617 C CA . ASP A 1 457 ? 13.202 -7.314 -19.526 1.00 96.06 457 ASP A CA 1
ATOM 3618 C C . ASP A 1 457 ? 12.243 -7.276 -18.316 1.00 96.06 457 ASP A C 1
ATOM 3620 O O . ASP A 1 457 ? 11.288 -6.490 -18.291 1.00 96.06 457 ASP A O 1
ATOM 3624 N N . GLY A 1 458 ? 12.466 -8.146 -17.332 1.00 96.12 458 GLY A N 1
ATOM 3625 C CA . GLY A 1 458 ? 11.702 -8.240 -16.089 1.00 96.12 458 GLY A CA 1
ATOM 3626 C C . GLY A 1 458 ? 11.789 -7.009 -15.169 1.00 96.12 458 GLY A C 1
ATOM 3627 O O . GLY A 1 458 ? 12.394 -5.989 -15.510 1.00 96.12 458 GLY A O 1
ATOM 3628 N N . PRO A 1 459 ? 11.179 -7.084 -13.970 1.00 96.25 459 PRO A N 1
ATOM 3629 C CA . PRO A 1 459 ? 11.016 -5.937 -13.076 1.00 96.25 459 PRO A CA 1
ATOM 3630 C C . PRO A 1 459 ? 12.343 -5.314 -12.623 1.00 96.25 459 PRO A C 1
ATOM 3632 O O . PRO A 1 459 ? 12.417 -4.096 -12.483 1.00 96.25 459 PRO A O 1
ATOM 3635 N N . PHE A 1 460 ? 13.392 -6.109 -12.429 1.00 96.69 460 PHE A N 1
ATOM 3636 C CA . PHE A 1 460 ? 14.658 -5.657 -11.842 1.00 96.69 460 PHE A CA 1
ATOM 3637 C C . PHE A 1 460 ? 15.649 -5.041 -12.843 1.00 96.69 460 PHE A C 1
ATOM 3639 O O . PHE A 1 460 ? 16.816 -4.856 -12.517 1.00 96.69 460 PHE A O 1
ATOM 3646 N N . LEU A 1 461 ? 15.220 -4.693 -14.062 1.00 96.50 461 LEU A N 1
ATOM 3647 C CA . LEU A 1 461 ? 16.078 -3.980 -15.011 1.00 96.50 461 LEU A CA 1
ATOM 3648 C C . LEU A 1 461 ? 16.331 -2.527 -14.529 1.00 96.50 461 LEU A C 1
ATOM 3650 O O . LEU A 1 461 ? 15.367 -1.761 -14.368 1.00 96.50 461 LEU A O 1
ATOM 3654 N N . PRO A 1 462 ? 17.591 -2.100 -14.298 1.00 95.56 462 PRO A N 1
ATOM 3655 C CA . PRO A 1 462 ? 17.894 -0.742 -13.841 1.00 95.56 462 PRO A CA 1
ATOM 3656 C C . PRO A 1 462 ? 17.541 0.322 -14.887 1.00 95.56 462 PRO A C 1
ATOM 3658 O O . PRO A 1 462 ? 17.441 0.041 -16.087 1.00 95.56 462 PRO A O 1
ATOM 3661 N N . ARG A 1 463 ? 17.355 1.570 -14.443 1.00 95.12 463 ARG A N 1
ATOM 3662 C CA . ARG A 1 463 ? 17.172 2.714 -15.355 1.00 95.12 463 ARG A CA 1
ATOM 3663 C C . ARG A 1 463 ? 18.457 3.004 -16.143 1.00 95.12 463 ARG A C 1
ATOM 3665 O O . ARG A 1 463 ? 19.545 2.593 -15.757 1.00 95.12 463 ARG A O 1
ATOM 3672 N N . LEU A 1 464 ? 18.313 3.745 -17.239 1.00 95.75 464 LEU A N 1
ATOM 3673 C CA . LEU A 1 464 ? 19.427 4.422 -17.913 1.00 95.75 464 LEU A CA 1
ATOM 3674 C C . LEU A 1 464 ? 19.399 5.909 -17.552 1.00 95.75 464 LEU A C 1
ATOM 3676 O O . LEU A 1 464 ? 18.344 6.446 -17.213 1.00 95.75 464 LEU A O 1
ATOM 3680 N N . HIS A 1 465 ? 20.537 6.585 -17.658 1.00 95.25 465 HIS A N 1
ATOM 3681 C CA . HIS A 1 465 ? 20.640 8.015 -17.376 1.00 95.25 465 HIS A CA 1
ATOM 3682 C C . HIS A 1 465 ? 20.394 8.889 -18.623 1.00 95.25 465 HIS A C 1
ATOM 3684 O O . HIS A 1 465 ? 20.456 8.435 -19.776 1.00 95.25 465 HIS A O 1
ATOM 3690 N N . GLU A 1 466 ? 20.113 10.173 -18.414 1.00 93.44 466 GLU A N 1
ATOM 3691 C CA . GLU A 1 466 ? 20.152 11.179 -19.476 1.00 93.44 466 GLU A CA 1
ATOM 3692 C C . GLU A 1 466 ? 21.579 11.354 -20.011 1.00 93.44 466 GLU A C 1
ATOM 3694 O O . GLU A 1 466 ? 22.559 11.343 -19.269 1.00 93.44 466 GLU A O 1
ATOM 3699 N N . GLY A 1 467 ? 21.711 11.431 -21.337 1.00 89.50 467 GLY A N 1
ATOM 3700 C CA . GLY A 1 467 ? 23.012 11.399 -22.012 1.00 89.50 467 GLY A CA 1
ATOM 3701 C C . GLY A 1 467 ? 23.643 10.007 -22.179 1.00 89.50 467 GLY A C 1
ATOM 3702 O O . GLY A 1 467 ? 24.732 9.928 -22.745 1.00 89.50 467 GLY A O 1
ATOM 3703 N N . TYR A 1 468 ? 22.990 8.913 -21.756 1.00 94.00 468 TYR A N 1
ATOM 3704 C CA . TYR A 1 468 ? 23.458 7.545 -22.039 1.00 94.00 468 TYR A CA 1
ATOM 3705 C C . TYR A 1 468 ? 23.660 7.324 -23.549 1.00 94.00 468 TYR A C 1
ATOM 3707 O O . TYR A 1 468 ? 22.721 7.456 -24.337 1.00 94.00 468 TYR A O 1
ATOM 3715 N N . GLY A 1 469 ? 24.892 6.984 -23.942 1.00 93.00 469 GLY A N 1
ATOM 3716 C CA . GLY A 1 469 ? 25.333 6.885 -25.341 1.00 93.00 469 GLY A CA 1
ATOM 3717 C C . GLY A 1 469 ? 25.362 5.470 -25.930 1.00 93.00 469 GLY A C 1
ATOM 3718 O O . GLY A 1 469 ? 26.034 5.255 -26.939 1.00 93.00 469 GLY A O 1
ATOM 3719 N N . GLY A 1 470 ? 24.714 4.496 -25.286 1.00 93.44 470 GLY A N 1
ATOM 3720 C CA . GLY A 1 470 ? 24.670 3.106 -25.749 1.00 93.44 470 GLY A CA 1
ATOM 3721 C C . GLY A 1 470 ? 23.664 2.844 -26.886 1.00 93.44 470 GLY A C 1
ATOM 3722 O O . GLY A 1 470 ? 23.070 3.768 -27.438 1.00 93.44 470 GLY A O 1
ATOM 3723 N N . PRO A 1 471 ? 23.458 1.568 -27.265 1.00 93.88 471 PRO A N 1
ATOM 3724 C CA . PRO A 1 471 ? 22.740 1.189 -28.487 1.00 93.88 471 PRO A CA 1
ATOM 3725 C C . PRO A 1 471 ? 21.204 1.190 -28.377 1.00 93.88 471 PRO A C 1
ATOM 3727 O O . PRO A 1 471 ? 20.538 0.862 -29.358 1.00 93.88 471 PRO A O 1
ATOM 3730 N N . VAL A 1 472 ? 20.637 1.509 -27.209 1.00 95.06 472 VAL A N 1
ATOM 3731 C CA . VAL A 1 472 ? 19.187 1.501 -26.948 1.00 95.06 472 VAL A CA 1
ATOM 3732 C C . VAL A 1 472 ? 18.691 2.869 -26.483 1.00 95.06 472 VAL A C 1
ATOM 3734 O O . VAL A 1 472 ? 19.373 3.581 -25.750 1.00 95.06 472 VAL A O 1
ATOM 3737 N N . GLU A 1 473 ? 17.472 3.217 -26.889 1.00 92.56 473 GLU A N 1
ATOM 3738 C CA . GLU A 1 473 ? 16.767 4.423 -26.460 1.00 92.56 473 GLU A CA 1
ATOM 3739 C C . GLU A 1 473 ? 16.412 4.381 -24.974 1.00 92.56 473 GLU A C 1
ATOM 3741 O O . GLU A 1 473 ? 16.473 5.424 -24.333 1.00 92.56 473 GLU A O 1
ATOM 3746 N N . GLU A 1 474 ? 16.032 3.225 -24.418 1.00 94.19 474 GLU A N 1
ATOM 3747 C CA . GLU A 1 474 ? 15.654 3.085 -23.004 1.00 94.19 474 GLU A CA 1
ATOM 3748 C C . GLU A 1 474 ? 15.672 1.619 -22.519 1.00 94.19 474 GLU A C 1
ATOM 3750 O O . GLU A 1 474 ? 15.552 0.686 -23.320 1.00 94.19 474 GLU A O 1
ATOM 3755 N N . ASN A 1 475 ? 15.777 1.440 -21.197 1.00 96.19 475 ASN A N 1
ATOM 3756 C CA . ASN A 1 475 ? 15.503 0.191 -20.485 1.00 96.19 475 ASN A CA 1
ATOM 3757 C C . ASN A 1 475 ? 14.033 0.167 -20.024 1.00 96.19 475 ASN A C 1
ATOM 3759 O O . ASN A 1 475 ? 13.612 1.011 -19.231 1.00 96.19 475 ASN A O 1
ATOM 3763 N N . ILE A 1 476 ? 13.266 -0.815 -20.493 1.00 97.12 476 ILE A N 1
ATOM 3764 C CA . ILE A 1 476 ? 11.847 -1.017 -20.183 1.00 97.12 476 ILE A CA 1
ATOM 3765 C C . ILE A 1 476 ? 11.691 -2.267 -19.317 1.00 97.12 476 ILE A C 1
ATOM 3767 O O . ILE A 1 476 ? 12.082 -3.362 -19.722 1.00 97.12 476 ILE A O 1
ATOM 3771 N N . ARG A 1 477 ? 11.044 -2.120 -18.162 1.00 96.31 477 ARG A N 1
ATOM 3772 C CA . ARG A 1 477 ? 10.616 -3.245 -17.324 1.00 96.31 477 ARG A CA 1
ATOM 3773 C C . ARG A 1 477 ? 9.187 -3.611 -17.680 1.00 96.31 477 ARG A C 1
ATOM 3775 O O . ARG A 1 477 ? 8.323 -2.737 -17.632 1.00 96.31 477 ARG A O 1
ATOM 3782 N N . CYS A 1 478 ? 8.929 -4.874 -17.991 1.00 96.75 478 CYS A N 1
ATOM 3783 C CA . CYS A 1 478 ? 7.580 -5.410 -18.145 1.00 96.75 478 CYS A CA 1
ATOM 3784 C C . CYS A 1 478 ? 7.300 -6.426 -17.027 1.00 96.75 478 CYS A C 1
ATOM 3786 O O . CYS A 1 478 ? 8.092 -7.334 -16.786 1.00 96.75 478 CYS A O 1
ATOM 3788 N N . TYR A 1 479 ? 6.206 -6.215 -16.302 1.00 95.75 479 TYR A N 1
ATOM 3789 C CA . TYR A 1 479 ? 5.749 -7.015 -15.158 1.00 95.75 479 TYR A CA 1
ATOM 3790 C C . TYR A 1 479 ? 4.300 -6.608 -14.836 1.00 95.75 479 TYR A C 1
ATOM 3792 O O . TYR A 1 479 ? 3.711 -5.808 -15.568 1.00 95.75 479 TYR A O 1
ATOM 3800 N N . GLY A 1 480 ? 3.708 -7.097 -13.747 1.00 93.88 480 GLY A N 1
ATOM 3801 C CA . GLY A 1 480 ? 2.393 -6.622 -13.317 1.00 93.88 480 GLY A CA 1
ATOM 3802 C C . GLY A 1 480 ? 1.969 -7.186 -11.975 1.00 93.88 480 GLY A C 1
ATOM 3803 O O . GLY A 1 480 ? 1.754 -8.384 -11.862 1.00 93.88 480 GLY A O 1
ATOM 3804 N N . GLY A 1 481 ? 1.837 -6.315 -10.977 1.00 94.19 481 GLY A N 1
ATOM 3805 C CA . GLY A 1 481 ? 1.383 -6.643 -9.627 1.00 94.19 481 GLY A CA 1
ATOM 3806 C C . GLY A 1 481 ? 0.458 -5.570 -9.064 1.00 94.19 481 GLY A C 1
ATOM 3807 O O . GLY A 1 481 ? -0.138 -4.797 -9.817 1.00 94.19 481 GLY A O 1
ATOM 3808 N N . LEU A 1 482 ? 0.347 -5.525 -7.737 1.00 94.56 482 LEU A N 1
ATOM 3809 C CA . LEU A 1 482 ? -0.638 -4.703 -7.037 1.00 94.56 482 LEU A CA 1
ATOM 3810 C C . LEU A 1 482 ? -0.048 -3.376 -6.551 1.00 94.56 482 LEU A C 1
ATOM 3812 O O . LEU A 1 482 ? 1.149 -3.115 -6.623 1.00 94.56 482 LEU A O 1
ATOM 3816 N N . ASN A 1 483 ? -0.914 -2.495 -6.066 1.00 92.56 483 ASN A N 1
ATOM 3817 C CA . ASN A 1 483 ? -0.572 -1.172 -5.547 1.00 92.56 483 ASN A CA 1
ATOM 3818 C C . ASN A 1 483 ? -1.756 -0.643 -4.712 1.00 92.56 483 ASN A C 1
ATOM 3820 O O . ASN A 1 483 ? -2.831 -1.245 -4.705 1.00 92.56 483 ASN A O 1
ATOM 3824 N N . ILE A 1 484 ? -1.594 0.513 -4.069 1.00 87.25 484 ILE A N 1
ATOM 3825 C CA . ILE A 1 484 ? -2.540 1.127 -3.125 1.00 87.25 484 ILE A CA 1
ATOM 3826 C C . ILE A 1 484 ? -4.023 1.085 -3.553 1.00 87.25 484 ILE A C 1
ATOM 3828 O O . ILE A 1 484 ? -4.872 0.823 -2.716 1.00 87.25 484 ILE A O 1
ATOM 3832 N N . THR A 1 485 ? -4.366 1.289 -4.830 1.00 86.44 485 THR A N 1
ATOM 3833 C CA . THR A 1 485 ? -5.769 1.342 -5.307 1.00 86.44 485 THR A CA 1
ATOM 3834 C C . THR A 1 485 ? -6.466 -0.012 -5.473 1.00 86.44 485 THR A C 1
ATOM 3836 O O . THR A 1 485 ? -7.619 -0.036 -5.884 1.00 86.44 485 THR A O 1
ATOM 3839 N N . HIS A 1 486 ? -5.779 -1.129 -5.239 1.00 91.50 486 HIS A N 1
ATOM 3840 C CA . HIS A 1 486 ? -6.297 -2.479 -5.486 1.00 91.50 486 HIS A CA 1
ATOM 3841 C C . HIS A 1 486 ? -5.582 -3.507 -4.594 1.00 91.50 486 HIS A C 1
ATOM 3843 O O . HIS A 1 486 ? -4.668 -4.190 -5.054 1.00 91.50 486 HIS A O 1
ATOM 3849 N N . PRO A 1 487 ? -5.923 -3.579 -3.295 1.00 92.25 487 PRO A N 1
ATOM 3850 C CA . PRO A 1 487 ? -5.373 -4.595 -2.409 1.00 92.25 487 PRO A CA 1
ATOM 3851 C C . PRO A 1 487 ? -5.908 -5.989 -2.754 1.00 92.25 487 PRO A C 1
ATOM 3853 O O . PRO A 1 487 ? -7.099 -6.138 -3.046 1.00 92.25 487 PRO A O 1
ATOM 3856 N N . ALA A 1 488 ? -5.042 -7.002 -2.661 1.00 95.75 488 ALA A N 1
ATOM 3857 C CA . ALA A 1 488 ? -5.452 -8.402 -2.754 1.00 95.75 488 ALA A CA 1
ATOM 3858 C C . ALA A 1 488 ? -6.498 -8.748 -1.678 1.00 95.75 488 ALA A C 1
ATOM 3860 O O . ALA A 1 488 ? -6.576 -8.104 -0.633 1.00 95.75 488 ALA A O 1
ATOM 3861 N N . THR A 1 489 ? -7.296 -9.779 -1.932 1.00 97.25 489 THR A N 1
ATOM 3862 C CA . THR A 1 489 ? -8.302 -10.332 -1.009 1.00 97.25 489 THR A CA 1
ATOM 3863 C C . THR A 1 489 ? -8.092 -11.836 -0.917 1.00 97.25 489 THR A C 1
ATOM 3865 O O . THR A 1 489 ? -7.780 -12.454 -1.929 1.00 97.25 489 THR A O 1
ATOM 3868 N N . LEU A 1 490 ? -8.290 -12.446 0.248 1.00 97.81 490 LEU A N 1
ATOM 3869 C CA . LEU A 1 490 ? -8.140 -13.890 0.431 1.00 97.81 490 LEU A CA 1
ATOM 3870 C C . LEU A 1 490 ? -9.386 -14.471 1.103 1.00 97.81 490 LEU A C 1
ATOM 3872 O O . LEU A 1 490 ? -9.866 -13.930 2.094 1.00 97.81 490 LEU A O 1
ATOM 3876 N N . ASP A 1 491 ? -9.892 -15.590 0.584 1.00 97.69 491 ASP A N 1
ATOM 3877 C CA . ASP A 1 491 ? -10.902 -16.396 1.271 1.00 97.69 491 ASP A CA 1
ATOM 3878 C C . ASP A 1 491 ? -10.207 -17.435 2.173 1.00 97.69 491 ASP A C 1
ATOM 3880 O O . ASP A 1 491 ? -9.650 -18.414 1.664 1.00 97.69 491 ASP A O 1
ATOM 3884 N N . PRO A 1 492 ? -10.246 -17.274 3.508 1.00 95.19 492 PRO A N 1
ATOM 3885 C CA . PRO A 1 492 ? -9.579 -18.177 4.438 1.00 95.19 492 PRO A CA 1
ATOM 3886 C C . PRO A 1 492 ? -10.294 -19.523 4.598 1.00 95.19 492 PRO A C 1
ATOM 3888 O O . PRO A 1 492 ? -9.727 -20.428 5.199 1.00 95.19 492 PRO A O 1
ATOM 3891 N N . THR A 1 493 ? -11.522 -19.675 4.089 1.00 94.44 493 THR A N 1
ATOM 3892 C CA . THR A 1 493 ? -12.257 -20.953 4.115 1.00 94.44 493 THR A CA 1
ATOM 3893 C C . THR A 1 493 ? -11.873 -21.878 2.962 1.00 94.44 493 THR A C 1
ATOM 3895 O O . THR A 1 493 ? -12.142 -23.077 3.012 1.00 94.44 493 THR A O 1
ATOM 3898 N N . THR A 1 494 ? -11.240 -21.329 1.920 1.00 96.44 494 THR A N 1
ATOM 3899 C CA . THR A 1 494 ? -10.804 -22.074 0.731 1.00 96.44 494 THR A CA 1
ATOM 3900 C C . THR A 1 494 ? -9.307 -21.961 0.451 1.00 96.44 494 THR A C 1
ATOM 3902 O O . THR A 1 494 ? -8.782 -22.779 -0.301 1.00 96.44 494 THR A O 1
ATOM 3905 N N . GLY A 1 495 ? -8.609 -20.990 1.048 1.00 97.62 495 GLY A N 1
ATOM 3906 C CA . GLY A 1 495 ? -7.206 -20.691 0.755 1.00 97.62 495 GLY A CA 1
ATOM 3907 C C . GLY A 1 495 ? -7.007 -19.998 -0.597 1.00 97.62 495 GLY A C 1
ATOM 3908 O O . GLY A 1 495 ? -5.904 -20.028 -1.132 1.00 97.62 495 GLY A O 1
ATOM 3909 N N . ILE A 1 496 ? -8.050 -19.397 -1.180 1.00 98.75 496 ILE A N 1
ATOM 3910 C CA . ILE A 1 496 ? -7.965 -18.768 -2.505 1.00 98.75 496 ILE A CA 1
ATOM 3911 C C . ILE A 1 496 ? -7.654 -17.272 -2.365 1.00 98.75 496 ILE A C 1
ATOM 3913 O O . ILE A 1 496 ? -8.388 -16.533 -1.707 1.00 98.75 496 ILE A O 1
ATOM 3917 N N . LEU A 1 497 ? -6.580 -16.827 -3.020 1.00 98.81 497 LEU A N 1
ATOM 3918 C CA . LEU A 1 497 ? -6.164 -15.429 -3.139 1.00 98.81 497 LEU A CA 1
ATOM 3919 C C . LEU A 1 497 ? -6.686 -14.827 -4.451 1.00 98.81 497 LEU A C 1
ATOM 3921 O O . LEU A 1 497 ? -6.452 -15.369 -5.530 1.00 98.81 497 LEU A O 1
ATOM 3925 N N . TYR A 1 498 ? -7.324 -13.664 -4.365 1.00 98.56 498 TYR A N 1
ATOM 3926 C CA . TYR A 1 498 ? -7.861 -12.894 -5.483 1.00 98.56 498 TYR A CA 1
ATOM 3927 C C . TYR A 1 498 ? -7.084 -11.587 -5.642 1.00 98.56 498 TYR A C 1
ATOM 3929 O O . TYR A 1 498 ? -6.924 -10.826 -4.684 1.00 98.56 498 TYR A O 1
ATOM 3937 N N . ALA A 1 499 ? -6.626 -11.309 -6.862 1.00 96.69 499 ALA A N 1
ATOM 3938 C CA . ALA A 1 499 ? -5.858 -10.109 -7.174 1.00 96.69 499 ALA A CA 1
ATOM 3939 C C . ALA A 1 499 ? -6.243 -9.521 -8.535 1.00 96.69 499 ALA A C 1
ATOM 3941 O O . ALA A 1 499 ? -6.149 -10.198 -9.566 1.00 96.69 499 ALA A O 1
ATOM 3942 N N . SER A 1 500 ? -6.638 -8.245 -8.549 1.00 95.25 500 SER A N 1
ATOM 3943 C CA . SER A 1 500 ? -6.667 -7.454 -9.782 1.00 95.25 500 SER A CA 1
ATOM 3944 C C . SER A 1 500 ? -5.254 -6.993 -10.122 1.00 95.25 500 SER A C 1
ATOM 3946 O O . SER A 1 500 ? -4.537 -6.504 -9.254 1.00 95.25 500 SER A O 1
ATOM 3948 N N . HIS A 1 501 ? -4.848 -7.161 -11.377 1.00 94.94 501 HIS A N 1
ATOM 3949 C CA . HIS A 1 501 ? -3.510 -6.815 -11.854 1.00 94.94 501 HIS A CA 1
ATOM 3950 C C . HIS A 1 501 ? -3.523 -6.543 -13.361 1.00 94.94 501 HIS A C 1
ATOM 3952 O O . HIS A 1 501 ? -4.494 -6.836 -14.064 1.00 94.94 501 HIS A O 1
ATOM 3958 N N . ARG A 1 502 ? -2.441 -5.952 -13.870 1.00 93.12 502 ARG A N 1
ATOM 3959 C CA . ARG A 1 502 ? -2.249 -5.727 -15.305 1.00 93.12 502 ARG A CA 1
ATOM 3960 C C . ARG A 1 502 ? -0.778 -5.688 -15.667 1.00 93.12 502 ARG A C 1
ATOM 3962 O O . ARG A 1 502 ? 0.034 -5.204 -14.875 1.00 93.12 502 ARG A O 1
ATOM 3969 N N . ARG A 1 503 ? -0.457 -6.030 -16.915 1.00 92.50 503 ARG A N 1
ATOM 3970 C CA . ARG A 1 503 ? 0.876 -5.775 -17.459 1.00 92.50 503 ARG A CA 1
ATOM 3971 C C . ARG A 1 503 ? 1.159 -4.281 -17.568 1.00 92.50 503 ARG A C 1
ATOM 3973 O O . ARG A 1 503 ? 0.439 -3.527 -18.220 1.00 92.50 503 ARG A O 1
ATOM 3980 N N . ASN A 1 504 ? 2.255 -3.872 -16.952 1.00 90.75 504 ASN A N 1
ATOM 3981 C CA . ASN A 1 504 ? 2.829 -2.543 -17.009 1.00 90.75 504 ASN A CA 1
ATOM 3982 C C . ASN A 1 504 ? 4.221 -2.649 -17.643 1.00 90.75 504 ASN A C 1
ATOM 3984 O O . ASN A 1 504 ? 5.056 -3.400 -17.152 1.00 90.75 504 ASN A O 1
ATOM 3988 N N . CYS A 1 505 ? 4.465 -1.905 -18.723 1.00 95.00 505 CYS A N 1
ATOM 3989 C CA . CYS A 1 505 ? 5.757 -1.862 -19.413 1.00 95.00 505 CYS A CA 1
ATOM 3990 C C . CYS A 1 505 ? 6.366 -0.457 -19.293 1.00 95.00 505 CYS A C 1
ATOM 3992 O O . CYS A 1 505 ? 6.164 0.389 -20.171 1.00 95.00 505 CYS A O 1
ATOM 3994 N N . SER A 1 506 ? 7.058 -0.197 -18.179 1.00 92.62 506 SER A N 1
ATOM 3995 C CA . SER A 1 506 ? 7.524 1.133 -17.768 1.00 92.62 506 SER A CA 1
ATOM 3996 C C . SER A 1 506 ? 9.043 1.306 -17.870 1.00 92.62 506 SER A C 1
ATOM 3998 O O . SER A 1 506 ? 9.845 0.502 -17.385 1.00 92.62 506 SER A O 1
ATOM 4000 N N . GLY A 1 507 ? 9.431 2.421 -18.479 1.00 91.38 507 GLY A N 1
ATOM 4001 C CA . GLY A 1 507 ? 10.799 2.919 -18.563 1.00 91.38 507 GLY A CA 1
ATOM 4002 C C . GLY A 1 507 ? 10.960 4.197 -17.745 1.00 91.38 507 GLY A C 1
ATOM 4003 O O . GLY A 1 507 ? 10.554 4.257 -16.579 1.00 91.38 507 GLY A O 1
ATOM 4004 N N . GLY A 1 508 ? 11.539 5.219 -18.364 1.00 91.69 508 GLY A N 1
ATOM 4005 C CA . GLY A 1 508 ? 11.948 6.494 -17.784 1.00 91.69 508 GLY A CA 1
ATOM 4006 C C . GLY A 1 508 ? 13.409 6.508 -17.334 1.00 91.69 508 GLY A C 1
ATOM 4007 O O . GLY A 1 508 ? 13.924 5.514 -16.803 1.00 91.69 508 GLY A O 1
ATOM 4008 N N . ARG A 1 509 ? 14.057 7.658 -17.510 1.00 93.56 509 ARG A N 1
ATOM 4009 C CA . ARG A 1 509 ? 15.479 7.870 -17.212 1.00 93.56 509 ARG A CA 1
ATOM 4010 C C . ARG A 1 509 ? 15.745 8.309 -15.772 1.00 93.56 509 ARG A C 1
ATOM 4012 O O . ARG A 1 509 ? 14.821 8.571 -15.006 1.00 93.56 509 ARG A O 1
ATOM 4019 N N . LEU A 1 510 ? 17.028 8.387 -15.430 1.00 96.19 510 LEU A N 1
ATOM 4020 C CA . LEU A 1 510 ? 17.530 9.229 -14.347 1.00 96.19 510 LEU A CA 1
ATOM 4021 C C . LEU A 1 510 ? 18.097 10.542 -14.900 1.00 96.19 510 LEU A C 1
ATOM 4023 O O . LEU A 1 510 ? 18.804 10.530 -15.911 1.00 96.19 510 LEU A O 1
ATOM 4027 N N . THR A 1 511 ? 17.818 11.636 -14.202 1.00 96.75 511 THR A N 1
ATOM 4028 C CA . THR A 1 511 ? 18.386 12.976 -14.430 1.00 96.75 511 THR A CA 1
ATOM 4029 C C . THR A 1 511 ? 19.394 13.269 -13.318 1.00 96.75 511 THR A C 1
ATOM 4031 O O . THR A 1 511 ? 19.290 12.688 -12.235 1.00 96.75 511 THR A O 1
ATOM 4034 N N . ALA A 1 512 ? 20.394 14.116 -13.569 1.00 97.38 512 ALA A N 1
ATOM 4035 C CA . ALA A 1 512 ? 21.341 14.510 -12.529 1.00 97.38 512 ALA A CA 1
ATOM 4036 C C . ALA A 1 512 ? 20.609 15.308 -11.436 1.00 97.38 512 ALA A C 1
ATOM 4038 O O . ALA A 1 512 ? 19.845 16.217 -11.759 1.00 97.38 512 ALA A O 1
ATOM 4039 N N . GLY A 1 513 ? 20.830 15.002 -10.153 1.00 96.62 513 GLY A N 1
ATOM 4040 C CA . GLY A 1 513 ? 20.061 15.634 -9.068 1.00 96.62 513 GLY A CA 1
ATOM 4041 C C . GLY A 1 513 ? 20.190 17.158 -9.043 1.00 96.62 513 GLY A C 1
ATOM 4042 O O . GLY A 1 513 ? 19.214 17.859 -8.806 1.00 96.62 513 GLY A O 1
ATOM 4043 N N . VAL A 1 514 ? 21.362 17.686 -9.407 1.00 96.62 514 VAL A N 1
ATOM 4044 C CA . VAL A 1 514 ? 21.633 19.135 -9.493 1.00 96.62 514 VAL A CA 1
ATOM 4045 C C . VAL A 1 514 ? 20.866 19.873 -10.600 1.00 96.62 514 VAL A C 1
ATOM 4047 O O . VAL A 1 514 ? 20.789 21.097 -10.548 1.00 96.62 514 VAL A O 1
ATOM 4050 N N . ASP A 1 515 ? 20.306 19.158 -11.581 1.00 95.25 515 ASP A N 1
ATOM 4051 C CA . ASP A 1 515 ? 19.452 19.726 -12.636 1.00 95.25 515 ASP A CA 1
ATOM 4052 C C . ASP A 1 515 ? 17.947 19.624 -12.290 1.00 95.25 515 ASP A C 1
ATOM 4054 O O . ASP A 1 515 ? 17.106 20.123 -13.042 1.00 95.25 515 ASP A O 1
ATOM 4058 N N . ALA A 1 516 ? 17.604 18.968 -11.172 1.00 94.31 516 ALA A N 1
ATOM 4059 C CA . ALA A 1 516 ? 16.235 18.638 -10.763 1.00 94.31 516 ALA A CA 1
ATOM 4060 C C . ALA A 1 516 ? 15.862 19.087 -9.331 1.00 94.31 516 ALA A C 1
ATOM 4062 O O . ALA A 1 516 ? 14.675 19.177 -9.027 1.00 94.31 516 ALA A O 1
ATOM 4063 N N . ASP A 1 517 ? 16.838 19.373 -8.464 1.00 95.25 517 ASP A N 1
ATOM 4064 C CA . ASP A 1 517 ? 16.622 19.944 -7.129 1.00 95.25 517 ASP A CA 1
ATOM 4065 C C . ASP A 1 517 ? 16.079 21.378 -7.218 1.00 95.25 517 ASP A C 1
ATOM 4067 O O . ASP A 1 517 ? 16.694 22.248 -7.839 1.00 95.25 517 ASP A O 1
ATOM 4071 N N . ASP A 1 518 ? 14.943 21.631 -6.562 1.00 91.88 518 ASP A N 1
ATOM 4072 C CA . ASP A 1 518 ? 14.448 22.984 -6.312 1.00 91.88 518 ASP A CA 1
ATOM 4073 C C . ASP A 1 518 ? 14.697 23.351 -4.834 1.00 91.88 518 ASP A C 1
ATOM 4075 O O . ASP A 1 518 ? 14.032 22.809 -3.937 1.00 91.88 518 ASP A O 1
ATOM 4079 N N . PRO A 1 519 ? 15.653 24.255 -4.541 1.00 86.69 519 PRO A N 1
ATOM 4080 C CA . PRO A 1 519 ? 15.922 24.709 -3.182 1.00 86.69 519 PRO A CA 1
ATOM 4081 C C . PRO A 1 519 ? 14.870 25.695 -2.648 1.00 86.69 519 PRO A C 1
ATOM 4083 O O . PRO A 1 519 ? 14.874 25.970 -1.449 1.00 86.69 519 PRO A O 1
ATOM 4086 N N . GLU A 1 520 ? 13.984 26.223 -3.501 1.00 89.81 520 GLU A N 1
ATOM 4087 C CA . GLU A 1 520 ? 12.904 27.145 -3.127 1.00 89.81 520 GLU A CA 1
ATOM 4088 C C . GLU A 1 520 ? 11.547 26.425 -2.948 1.00 89.81 520 GLU A C 1
ATOM 4090 O O . GLU A 1 520 ? 10.621 27.018 -2.383 1.00 89.81 520 GLU A O 1
ATOM 4095 N N . ASP A 1 521 ? 11.397 25.157 -3.370 1.00 87.88 521 ASP A N 1
ATOM 4096 C CA . ASP A 1 521 ? 10.165 24.389 -3.122 1.00 87.88 521 ASP A CA 1
ATOM 4097 C C . ASP A 1 521 ? 9.951 24.238 -1.596 1.00 87.88 521 ASP A C 1
ATOM 4099 O O . ASP A 1 521 ? 10.850 23.791 -0.872 1.00 87.88 521 ASP A O 1
ATOM 4103 N N . PRO A 1 522 ? 8.771 24.594 -1.048 1.00 82.06 522 PRO A N 1
ATOM 4104 C CA . PRO A 1 522 ? 8.449 24.422 0.368 1.00 82.06 522 PRO A CA 1
ATOM 4105 C C . PRO A 1 522 ? 8.360 22.958 0.855 1.00 82.06 522 PRO A C 1
ATOM 4107 O O . PRO A 1 522 ? 8.096 22.755 2.043 1.00 82.06 522 PRO A O 1
ATOM 4110 N N . LYS A 1 523 ? 8.578 21.953 -0.006 1.00 84.50 523 LYS A N 1
ATOM 4111 C CA . LYS A 1 523 ? 8.535 20.518 0.328 1.00 84.50 523 LYS A CA 1
ATOM 4112 C C . LYS A 1 523 ? 9.904 19.865 0.506 1.00 84.50 523 LYS A C 1
ATOM 4114 O O . LYS A 1 523 ? 10.068 19.213 1.529 1.00 84.50 523 LYS A O 1
ATOM 4119 N N . THR A 1 524 ? 10.869 20.096 -0.393 1.00 88.25 524 THR A N 1
ATOM 4120 C CA . THR A 1 524 ? 12.214 19.467 -0.423 1.00 88.25 524 THR A CA 1
ATOM 4121 C C . THR A 1 524 ? 12.816 19.244 0.972 1.00 88.25 524 THR A C 1
ATOM 4123 O O . THR A 1 524 ? 12.815 20.166 1.793 1.00 88.25 524 THR A O 1
ATOM 4126 N N . THR A 1 525 ? 13.354 18.062 1.260 1.00 92.31 525 THR A N 1
ATOM 4127 C CA . THR A 1 525 ? 14.000 17.764 2.554 1.00 92.31 525 THR A CA 1
ATOM 4128 C C . THR A 1 525 ? 15.412 17.228 2.388 1.00 92.31 525 THR A C 1
ATOM 4130 O O . THR A 1 525 ? 15.802 16.878 1.282 1.00 92.31 525 THR A O 1
ATOM 4133 N N . GLY A 1 526 ? 16.190 17.205 3.470 1.00 94.50 526 GLY A N 1
ATOM 4134 C CA . GLY A 1 526 ? 17.626 16.939 3.416 1.00 94.50 526 GLY A CA 1
ATOM 4135 C C . GLY A 1 526 ? 18.426 18.127 2.865 1.00 94.50 526 GLY A C 1
ATOM 4136 O O . GLY A 1 526 ? 17.882 19.202 2.576 1.00 94.50 526 GLY A O 1
ATOM 4137 N N . VAL A 1 527 ? 19.736 17.941 2.699 1.00 95.25 527 VAL A N 1
ATOM 4138 C CA . VAL A 1 527 ? 20.680 19.000 2.290 1.00 95.25 527 VAL A CA 1
ATOM 4139 C C . VAL A 1 527 ? 21.662 18.575 1.195 1.00 95.25 527 VAL A C 1
ATOM 4141 O O . VAL A 1 527 ? 22.054 19.420 0.389 1.00 95.25 527 VAL A O 1
ATOM 4144 N N . THR A 1 528 ? 22.026 17.295 1.098 1.00 96.81 528 THR A N 1
ATOM 4145 C CA . THR A 1 528 ? 22.969 16.798 0.088 1.00 96.81 528 THR A CA 1
ATOM 4146 C C . THR A 1 528 ? 22.216 16.237 -1.112 1.00 96.81 528 THR A C 1
ATOM 4148 O O . THR A 1 528 ? 21.661 15.138 -1.076 1.00 96.81 528 THR A O 1
ATOM 4151 N N . ILE A 1 529 ? 22.223 17.006 -2.202 1.00 97.69 529 ILE A N 1
ATOM 4152 C CA . ILE A 1 529 ? 21.649 16.628 -3.499 1.00 97.69 529 ILE A CA 1
ATOM 4153 C C . ILE A 1 529 ? 22.310 15.337 -4.008 1.00 97.69 529 ILE A C 1
ATOM 4155 O O . ILE A 1 529 ? 23.539 15.236 -4.054 1.00 97.69 529 ILE A O 1
ATOM 4159 N N . ALA A 1 530 ? 21.499 14.356 -4.407 1.00 97.25 530 ALA A N 1
ATOM 4160 C CA . ALA A 1 530 ? 21.979 13.084 -4.938 1.00 97.25 530 ALA A CA 1
ATOM 4161 C C . ALA A 1 530 ? 22.606 13.233 -6.339 1.00 97.25 530 ALA A C 1
ATOM 4163 O O . ALA A 1 530 ? 22.262 14.137 -7.099 1.00 97.25 530 ALA A O 1
ATOM 4164 N N . GLU A 1 531 ? 23.499 12.312 -6.724 1.00 97.25 531 GLU A N 1
ATOM 4165 C CA . GLU A 1 531 ? 24.095 12.323 -8.073 1.00 97.25 531 GLU A CA 1
ATOM 4166 C C . GLU A 1 531 ? 23.017 12.158 -9.159 1.00 97.25 531 GLU A C 1
ATOM 4168 O O . GLU A 1 531 ? 22.991 12.916 -10.129 1.00 97.25 531 GLU A O 1
ATOM 4173 N N . TRP A 1 532 ? 22.081 11.225 -8.952 1.00 97.69 532 TRP A N 1
ATOM 4174 C CA . TRP A 1 532 ? 21.003 10.897 -9.883 1.00 97.69 532 TRP A CA 1
ATOM 4175 C C . TRP A 1 532 ? 19.654 10.775 -9.166 1.00 97.69 532 TRP A C 1
ATOM 4177 O O . TRP A 1 532 ? 19.569 10.215 -8.074 1.00 97.69 532 TRP A O 1
ATOM 4187 N N . VAL A 1 533 ? 18.593 11.265 -9.808 1.00 96.44 533 VAL A N 1
ATOM 4188 C CA . VAL A 1 533 ? 17.215 11.290 -9.285 1.00 96.44 533 VAL A CA 1
ATOM 4189 C C . VAL A 1 533 ? 16.207 10.887 -10.368 1.00 96.44 533 VAL A C 1
ATOM 4191 O O . VAL A 1 533 ? 16.576 10.633 -11.519 1.00 96.44 533 VAL A O 1
ATOM 4194 N N . ALA A 1 534 ? 14.919 10.826 -10.015 1.00 94.50 534 ALA A N 1
ATOM 4195 C CA . ALA A 1 534 ? 13.827 10.546 -10.945 1.00 94.50 534 ALA A CA 1
ATOM 4196 C C . ALA A 1 534 ? 13.829 11.514 -12.149 1.00 94.50 534 ALA A C 1
ATOM 4198 O O . ALA A 1 534 ? 13.464 12.680 -12.022 1.00 94.50 534 ALA A O 1
ATOM 4199 N N . GLY A 1 535 ? 14.226 11.022 -13.325 1.00 92.44 535 GLY A N 1
ATOM 4200 C CA . GLY A 1 535 ? 14.163 11.778 -14.575 1.00 92.44 535 GLY A CA 1
ATOM 4201 C C . GLY A 1 535 ? 12.823 11.611 -15.303 1.00 92.44 535 GLY A C 1
ATOM 4202 O O . GLY A 1 535 ? 11.892 10.986 -14.780 1.00 92.44 535 GLY A O 1
ATOM 4203 N N . PRO A 1 536 ? 12.708 12.124 -16.543 1.00 87.12 536 PRO A N 1
ATOM 4204 C CA . PRO A 1 536 ? 11.506 11.987 -17.358 1.00 87.12 536 PRO A CA 1
ATOM 4205 C C . PRO A 1 536 ? 11.012 10.537 -17.463 1.00 87.12 536 PRO A C 1
ATOM 4207 O O . PRO A 1 536 ? 11.753 9.625 -17.843 1.00 87.12 536 PRO A O 1
ATOM 4210 N N . GLY A 1 537 ? 9.734 10.335 -17.133 1.00 80.50 537 GLY A N 1
ATOM 4211 C CA . GLY A 1 537 ? 9.063 9.039 -17.215 1.00 80.50 537 GLY A CA 1
ATOM 4212 C C . GLY A 1 537 ? 8.905 8.543 -18.656 1.00 80.50 537 GLY A C 1
ATOM 4213 O O . GLY A 1 537 ? 8.689 9.328 -19.578 1.00 80.50 537 GLY A O 1
ATOM 4214 N N . GLY A 1 538 ? 8.970 7.224 -18.838 1.00 81.81 538 GLY A N 1
ATOM 4215 C CA . GLY A 1 538 ? 8.947 6.571 -20.147 1.00 81.81 538 GLY A CA 1
ATOM 4216 C C . GLY A 1 538 ? 8.283 5.194 -20.113 1.00 81.81 538 GLY A C 1
ATOM 4217 O O . GLY A 1 538 ? 7.827 4.718 -19.070 1.00 81.81 538 GLY A O 1
ATOM 4218 N N . GLY A 1 539 ? 8.204 4.547 -21.270 1.00 87.88 539 GLY A N 1
ATOM 4219 C CA . GLY A 1 539 ? 7.475 3.298 -21.488 1.00 87.88 539 GLY A CA 1
ATOM 4220 C C . GLY A 1 539 ? 7.408 2.953 -22.975 1.00 87.88 539 GLY A C 1
ATOM 4221 O O . GLY A 1 539 ? 7.867 3.726 -23.818 1.00 87.88 539 GLY A O 1
ATOM 4222 N N . LEU A 1 540 ? 6.823 1.803 -23.319 1.00 93.62 540 LEU A N 1
ATOM 4223 C CA . LEU A 1 540 ? 6.662 1.430 -24.730 1.00 93.62 540 LEU A CA 1
ATOM 4224 C C . LEU A 1 540 ? 5.703 2.399 -25.448 1.00 93.62 540 LEU A C 1
ATOM 4226 O O . LEU A 1 540 ? 4.557 2.548 -25.011 1.00 93.62 540 LEU A O 1
ATOM 4230 N N . PRO A 1 541 ? 6.109 3.024 -26.570 1.00 93.81 541 PRO A N 1
ATOM 4231 C CA . PRO A 1 541 ? 5.195 3.817 -27.380 1.00 93.81 541 PRO A CA 1
ATOM 4232 C C . PRO A 1 541 ? 4.186 2.906 -28.092 1.00 93.81 541 PRO A C 1
ATOM 4234 O O . PRO A 1 541 ? 4.433 1.720 -28.316 1.00 93.81 541 PRO A O 1
ATOM 4237 N N . ARG A 1 542 ? 3.038 3.468 -28.477 1.00 94.94 542 ARG A N 1
ATOM 4238 C CA . ARG A 1 542 ? 1.982 2.737 -29.192 1.00 94.94 542 ARG A CA 1
ATOM 4239 C C . ARG A 1 542 ? 2.357 2.484 -30.660 1.00 94.94 542 ARG A C 1
ATOM 4241 O O . ARG A 1 542 ? 2.884 3.369 -31.332 1.00 94.94 542 ARG A O 1
ATOM 4248 N N . VAL A 1 543 ? 2.021 1.303 -31.175 1.00 97.12 543 VAL A N 1
ATOM 4249 C CA . VAL A 1 543 ? 2.108 0.939 -32.598 1.00 97.12 543 VAL A CA 1
ATOM 4250 C C . VAL A 1 543 ? 0.816 1.364 -33.297 1.00 97.12 543 VAL A C 1
ATOM 4252 O O . VAL A 1 543 ? -0.249 0.834 -33.009 1.00 97.12 543 VAL A O 1
ATOM 4255 N N . GLN A 1 544 ? 0.886 2.375 -34.168 1.00 95.81 544 GLN A N 1
ATOM 4256 C CA . GLN A 1 544 ? -0.275 2.956 -34.877 1.00 95.81 544 GLN A CA 1
ATOM 4257 C C . GLN A 1 544 ? -1.435 3.421 -33.962 1.00 95.81 544 GLN A C 1
ATOM 4259 O O . GLN A 1 544 ? -2.557 3.601 -34.416 1.00 95.81 544 GLN A O 1
ATOM 4264 N N . GLY A 1 545 ? -1.172 3.652 -32.669 1.00 94.75 545 GLY A N 1
ATOM 4265 C CA . GLY A 1 545 ? -2.197 3.977 -31.663 1.00 94.75 545 GLY A CA 1
ATOM 4266 C C . GLY A 1 545 ? -2.655 2.791 -30.800 1.00 94.75 545 GLY A C 1
ATOM 4267 O O . GLY A 1 545 ? -3.354 3.002 -29.811 1.00 94.75 545 GLY A O 1
ATOM 4268 N N . LEU A 1 546 ? -2.199 1.570 -31.083 1.00 96.12 546 LEU A N 1
ATOM 4269 C CA . LEU A 1 546 ? -2.427 0.374 -30.267 1.00 96.12 546 LEU A CA 1
ATOM 4270 C C . LEU A 1 546 ? -1.280 0.126 -29.261 1.00 96.12 546 LEU A C 1
ATOM 4272 O O . LEU A 1 546 ? -0.126 0.444 -29.562 1.00 96.12 546 LEU A O 1
ATOM 4276 N N . PRO A 1 547 ? -1.540 -0.459 -28.076 1.00 95.62 547 PRO A N 1
ATOM 4277 C CA . PRO A 1 547 ? -0.485 -0.936 -27.176 1.00 95.62 547 PRO A CA 1
ATOM 4278 C C . PRO A 1 547 ? 0.414 -1.992 -27.841 1.00 95.62 547 PRO A C 1
ATOM 4280 O O . PRO A 1 547 ? -0.073 -2.800 -28.625 1.00 95.62 547 PRO A O 1
ATOM 4283 N N . ILE A 1 548 ? 1.714 -2.005 -27.515 1.00 97.06 548 ILE A N 1
ATOM 4284 C CA . ILE A 1 548 ? 2.654 -3.044 -27.986 1.00 97.06 548 ILE A CA 1
ATOM 4285 C C . ILE A 1 548 ? 2.476 -4.390 -27.259 1.00 97.06 548 ILE A C 1
ATOM 4287 O O . ILE A 1 548 ? 2.541 -5.420 -27.932 1.00 97.06 548 ILE A O 1
ATOM 4291 N N . PRO A 1 549 ? 2.241 -4.442 -25.933 1.00 95.69 549 PRO A N 1
ATOM 4292 C CA . PRO A 1 549 ? 1.752 -5.658 -25.292 1.00 95.69 549 PRO A CA 1
ATOM 4293 C C . PRO A 1 549 ? 0.363 -6.021 -25.830 1.00 95.69 549 PRO A C 1
ATOM 4295 O O . PRO A 1 549 ? -0.492 -5.142 -25.973 1.00 95.69 549 PRO A O 1
ATOM 4298 N N . GLN A 1 550 ? 0.138 -7.299 -26.125 1.00 93.75 550 GLN A N 1
ATOM 4299 C CA . GLN A 1 550 ? -1.164 -7.786 -26.579 1.00 93.75 550 GLN A CA 1
ATOM 4300 C C . GLN A 1 550 ? -2.185 -7.856 -25.417 1.00 93.75 550 GLN A C 1
ATOM 4302 O O . GLN A 1 550 ? -1.773 -7.835 -24.254 1.00 93.75 550 GLN A O 1
ATOM 4307 N N . PRO A 1 551 ? -3.506 -7.903 -25.684 1.00 93.69 551 PRO A N 1
ATOM 4308 C CA . PRO A 1 551 ? -4.501 -8.093 -24.630 1.00 93.69 551 PRO A CA 1
ATOM 4309 C C . PRO A 1 551 ? -4.398 -9.492 -23.980 1.00 93.69 551 PRO A C 1
ATOM 4311 O O . PRO A 1 551 ? -3.953 -10.437 -24.627 1.00 93.69 551 PRO A O 1
ATOM 4314 N N . PRO A 1 552 ? -4.869 -9.671 -22.732 1.00 93.75 552 PRO A N 1
ATOM 4315 C CA . PRO A 1 552 ? -5.647 -8.720 -21.944 1.00 93.75 552 PRO A CA 1
ATOM 4316 C C . PRO A 1 552 ? -4.807 -7.614 -21.301 1.00 93.75 552 PRO A C 1
ATOM 4318 O O . PRO A 1 552 ? -3.700 -7.825 -20.820 1.00 93.75 552 PRO A O 1
ATOM 4321 N N . TYR A 1 553 ? -5.393 -6.423 -21.247 1.00 93.19 553 TYR A N 1
ATOM 4322 C CA . TYR A 1 553 ? -4.797 -5.221 -20.672 1.00 93.19 553 TYR A CA 1
ATOM 4323 C C . TYR A 1 553 ? -5.020 -5.090 -19.162 1.00 93.19 553 TYR A C 1
ATOM 4325 O O . TYR A 1 553 ? -4.470 -4.170 -18.560 1.00 93.19 553 TYR A O 1
ATOM 4333 N N . ASN A 1 554 ? -5.860 -5.945 -18.567 1.00 93.12 554 ASN A N 1
ATOM 4334 C CA . ASN A 1 554 ? -6.198 -5.966 -17.141 1.00 93.12 554 ASN A CA 1
ATOM 4335 C C . ASN A 1 554 ? -6.956 -7.257 -16.793 1.00 93.12 554 ASN A C 1
ATOM 4337 O O . ASN A 1 554 ? -7.794 -7.718 -17.576 1.00 93.12 554 ASN A O 1
ATOM 4341 N N . ARG A 1 555 ? -6.665 -7.827 -15.624 1.00 94.38 555 ARG A N 1
ATOM 4342 C CA . ARG A 1 555 ? -7.184 -9.105 -15.135 1.00 94.38 555 ARG A CA 1
ATOM 4343 C C . ARG A 1 555 ? -7.643 -8.979 -13.677 1.00 94.38 555 ARG A C 1
ATOM 4345 O O . ARG A 1 555 ? -7.129 -8.168 -12.910 1.00 94.38 555 ARG A O 1
ATOM 4352 N N . LEU A 1 556 ? -8.552 -9.860 -13.272 1.00 96.56 556 LEU A N 1
ATOM 4353 C CA . LEU A 1 556 ? -8.713 -10.326 -11.893 1.00 96.56 556 LEU A CA 1
ATOM 4354 C C . LEU A 1 556 ? -8.474 -11.835 -11.914 1.00 96.56 556 LEU A C 1
ATOM 4356 O O . LEU A 1 556 ? -9.110 -12.544 -12.691 1.00 96.56 556 LEU A O 1
ATOM 4360 N N . SER A 1 557 ? -7.493 -12.306 -11.145 1.00 97.75 557 SER A N 1
ATOM 4361 C CA . SER A 1 557 ? -7.073 -13.715 -11.108 1.00 97.75 557 SER A CA 1
ATOM 4362 C C . SER A 1 557 ? -7.276 -14.315 -9.724 1.00 97.75 557 SER A C 1
ATOM 4364 O O . SER A 1 557 ? -7.085 -13.616 -8.726 1.00 97.75 557 SER A O 1
ATOM 4366 N N . ALA A 1 558 ? -7.610 -15.603 -9.688 1.00 98.69 558 ALA A N 1
ATOM 4367 C CA . ALA A 1 558 ? -7.687 -16.410 -8.479 1.00 98.69 558 ALA A CA 1
ATOM 4368 C C . ALA A 1 558 ? -6.537 -17.425 -8.438 1.00 98.69 558 ALA A C 1
ATOM 4370 O O . ALA A 1 558 ? -6.274 -18.113 -9.428 1.00 98.69 558 ALA A O 1
ATOM 4371 N N . PHE A 1 559 ? -5.880 -17.533 -7.288 1.00 98.69 559 PHE A N 1
ATOM 4372 C CA . PHE A 1 559 ? -4.794 -18.472 -7.016 1.00 98.69 559 PHE A CA 1
ATOM 4373 C C . PHE A 1 559 ? -5.175 -19.347 -5.825 1.00 98.69 559 PHE A C 1
ATOM 4375 O O . PHE A 1 559 ? -5.547 -18.822 -4.777 1.00 98.69 559 PHE A O 1
ATOM 4382 N N . ASP A 1 560 ? -5.073 -20.664 -5.967 1.00 98.31 560 ASP A N 1
ATOM 4383 C CA . ASP A 1 560 ? -5.182 -21.582 -4.839 1.00 98.31 560 ASP A CA 1
ATOM 4384 C C . ASP A 1 560 ? -3.857 -21.594 -4.070 1.00 98.31 560 ASP A C 1
ATOM 4386 O O . ASP A 1 560 ? -2.853 -22.122 -4.545 1.00 98.31 560 ASP A O 1
ATOM 4390 N N . MET A 1 561 ? -3.846 -21.027 -2.866 1.00 98.38 561 MET A N 1
ATOM 4391 C CA . MET A 1 561 ? -2.644 -20.949 -2.037 1.00 98.38 561 MET A CA 1
ATOM 4392 C C . MET A 1 561 ? -2.325 -22.274 -1.323 1.00 98.38 561 MET A C 1
ATOM 4394 O O . MET A 1 561 ? -1.279 -22.380 -0.692 1.00 98.38 561 MET A O 1
ATOM 4398 N N . ASN A 1 562 ? -3.162 -23.313 -1.439 1.00 97.94 562 ASN A N 1
ATOM 4399 C CA . ASN A 1 562 ? -2.808 -24.661 -0.977 1.00 97.94 562 ASN A CA 1
ATOM 4400 C C . ASN A 1 562 ? -1.821 -25.352 -1.941 1.00 97.94 562 ASN A C 1
ATOM 4402 O O . ASN A 1 562 ? -0.999 -26.166 -1.519 1.00 97.94 562 ASN A O 1
ATOM 4406 N N . THR A 1 563 ? -1.879 -25.014 -3.234 1.00 96.94 563 THR A N 1
ATOM 4407 C CA . THR A 1 563 ? -1.062 -25.623 -4.302 1.00 96.94 563 THR A CA 1
ATOM 4408 C C . THR A 1 563 ? -0.086 -24.649 -4.966 1.00 96.94 563 THR A C 1
ATOM 4410 O O . THR A 1 563 ? 0.968 -25.070 -5.448 1.00 96.94 563 THR A O 1
ATOM 4413 N N . GLY A 1 564 ? -0.409 -23.356 -4.994 1.00 96.06 564 GLY A N 1
ATOM 4414 C CA . GLY A 1 564 ? 0.272 -22.327 -5.780 1.00 96.06 564 GLY A CA 1
ATOM 4415 C C . GLY A 1 564 ? -0.226 -22.213 -7.230 1.00 96.06 564 GLY A C 1
ATOM 4416 O O . GLY A 1 564 ? 0.408 -21.527 -8.032 1.00 96.06 564 GLY A O 1
ATOM 4417 N N . GLU A 1 565 ? -1.326 -22.880 -7.596 1.00 97.50 565 GLU A N 1
ATOM 4418 C CA . GLU A 1 565 ? -1.868 -22.873 -8.962 1.00 97.50 565 GLU A CA 1
ATOM 4419 C C . GLU A 1 565 ? -2.850 -21.714 -9.205 1.00 97.50 565 GLU A C 1
ATOM 4421 O O . GLU A 1 565 ? -3.640 -21.337 -8.337 1.00 97.50 565 GLU A O 1
ATOM 4426 N N . ARG A 1 566 ? -2.840 -21.147 -10.419 1.00 98.19 566 ARG A N 1
ATOM 4427 C CA . ARG A 1 566 ? -3.844 -20.165 -10.854 1.00 98.19 566 ARG A CA 1
ATOM 4428 C C . ARG A 1 566 ? -5.104 -20.894 -11.322 1.00 98.19 566 ARG A C 1
ATOM 4430 O O . ARG A 1 566 ? -5.094 -21.535 -12.369 1.00 98.19 566 ARG A O 1
ATOM 4437 N N . LEU A 1 567 ? -6.196 -20.750 -10.574 1.00 98.38 567 LEU A N 1
ATOM 4438 C CA . LEU A 1 567 ? -7.476 -21.405 -10.861 1.00 98.38 567 LEU A CA 1
ATOM 4439 C C . LEU A 1 567 ? -8.151 -20.825 -12.109 1.00 98.38 567 LEU A C 1
ATOM 4441 O O . LEU A 1 567 ? -8.620 -21.560 -12.976 1.00 98.38 567 LEU A O 1
ATOM 4445 N N . TRP A 1 568 ? -8.221 -19.494 -12.191 1.00 98.00 568 TRP A N 1
ATOM 4446 C CA . TRP A 1 568 ? -8.882 -18.777 -13.281 1.00 98.00 568 TRP A CA 1
ATOM 4447 C C . TRP A 1 568 ? -8.448 -17.308 -13.340 1.00 98.00 568 TRP A C 1
ATOM 4449 O O . TRP A 1 568 ? -7.855 -16.765 -12.404 1.00 98.00 568 TRP A O 1
ATOM 4459 N N . TRP A 1 569 ? -8.778 -16.642 -14.450 1.00 96.94 569 TRP A N 1
ATOM 4460 C CA . TRP A 1 569 ? -8.761 -15.182 -14.554 1.00 96.94 569 TRP A CA 1
ATOM 4461 C C . TRP A 1 569 ? -9.927 -14.672 -15.409 1.00 96.94 569 TRP A C 1
ATOM 4463 O O . TRP A 1 569 ? -10.353 -15.334 -16.363 1.00 96.94 569 TRP A O 1
ATOM 4473 N N . ILE A 1 570 ? -10.401 -13.468 -15.097 1.00 95.94 570 ILE A N 1
ATOM 4474 C CA . ILE A 1 570 ? -11.427 -12.720 -15.840 1.00 95.94 570 ILE A CA 1
ATOM 4475 C C . ILE A 1 570 ? -10.892 -11.334 -16.243 1.00 95.94 570 ILE A C 1
ATOM 4477 O O . ILE A 1 570 ? -9.992 -10.821 -15.572 1.00 95.94 570 ILE A O 1
ATOM 4481 N N . PRO A 1 571 ? -11.389 -10.715 -17.330 1.00 94.31 571 PRO A N 1
ATOM 4482 C CA . PRO A 1 571 ? -11.091 -9.315 -17.629 1.00 94.31 571 PRO A CA 1
ATOM 4483 C C . PRO A 1 571 ? -11.697 -8.376 -16.575 1.00 94.31 571 PRO A C 1
ATOM 4485 O O . PRO A 1 571 ? -12.740 -8.675 -15.999 1.00 94.31 571 PRO A O 1
ATOM 4488 N N . ILE A 1 572 ? -11.075 -7.212 -16.381 1.00 92.69 572 ILE A N 1
ATOM 4489 C CA . ILE A 1 572 ? -11.624 -6.100 -15.589 1.00 92.69 572 ILE A CA 1
ATOM 4490 C C . ILE A 1 572 ? -11.681 -4.846 -16.458 1.00 92.69 572 ILE A C 1
ATOM 4492 O O . ILE A 1 572 ? -10.688 -4.494 -17.099 1.00 92.69 572 ILE A O 1
ATOM 4496 N N . GLY A 1 573 ? -12.813 -4.141 -16.440 1.00 89.88 573 GLY A N 1
ATOM 4497 C CA . GLY A 1 573 ? -13.010 -2.893 -17.169 1.00 89.88 573 GLY A CA 1
ATOM 4498 C C . GLY A 1 573 ? -13.234 -3.085 -18.672 1.00 89.88 573 GLY A C 1
ATOM 4499 O O . GLY A 1 573 ? -13.105 -4.174 -19.230 1.00 89.88 573 GLY A O 1
ATOM 4500 N N . GLN A 1 574 ? -13.575 -1.990 -19.354 1.00 87.81 574 GLN A N 1
ATOM 4501 C CA . GLN A 1 574 ? -13.862 -2.004 -20.790 1.00 87.81 574 GLN A CA 1
ATOM 4502 C C . GLN A 1 574 ? -12.656 -1.590 -21.637 1.00 87.81 574 GLN A C 1
ATOM 4504 O O . GLN A 1 574 ? -11.930 -0.655 -21.298 1.00 87.81 574 GLN A O 1
ATOM 4509 N N . VAL A 1 575 ? -12.507 -2.260 -22.781 1.00 90.44 575 VAL A N 1
ATOM 4510 C CA . VAL A 1 575 ? -11.521 -1.934 -23.820 1.00 90.44 575 VAL A CA 1
ATOM 4511 C C . VAL A 1 575 ? -11.700 -0.491 -24.294 1.00 90.44 575 VAL A C 1
ATOM 4513 O O . VAL A 1 575 ? -12.822 -0.062 -24.564 1.00 90.44 575 VAL A O 1
ATOM 4516 N N . GLU A 1 576 ? -10.584 0.228 -24.422 1.00 90.25 576 GLU A N 1
ATOM 4517 C CA . GLU A 1 576 ? -10.512 1.597 -24.942 1.00 90.25 576 GLU A CA 1
ATOM 4518 C C . GLU A 1 576 ? -11.159 1.704 -26.335 1.00 90.25 576 GLU A C 1
ATOM 4520 O O . GLU A 1 576 ? -10.856 0.910 -27.228 1.00 90.25 576 GLU A O 1
ATOM 4525 N N . ASP A 1 577 ? -12.007 2.713 -26.561 1.00 90.75 577 ASP A N 1
ATOM 4526 C CA . ASP A 1 577 ? -12.703 2.884 -27.847 1.00 90.75 577 ASP A CA 1
ATOM 4527 C C . ASP A 1 577 ? -11.742 3.074 -29.030 1.00 90.75 577 ASP A C 1
ATOM 4529 O O . ASP A 1 577 ? -12.016 2.591 -30.127 1.00 90.75 577 ASP A O 1
ATOM 4533 N N . GLY A 1 578 ? -10.570 3.679 -28.802 1.00 91.38 578 GLY A N 1
ATOM 4534 C CA . GLY A 1 578 ? -9.498 3.777 -29.799 1.00 91.38 578 GLY A CA 1
ATOM 4535 C C . GLY A 1 578 ? -8.876 2.431 -30.200 1.00 91.38 578 GLY A C 1
ATOM 4536 O O . GLY A 1 578 ? -8.320 2.326 -31.289 1.00 91.38 578 GLY A O 1
ATOM 4537 N N . ILE A 1 579 ? -9.000 1.393 -29.363 1.00 94.00 579 ILE A N 1
ATOM 4538 C CA . ILE A 1 579 ? -8.613 0.009 -29.689 1.00 94.00 579 ILE A CA 1
ATOM 4539 C C . ILE A 1 579 ? -9.794 -0.719 -30.347 1.00 94.00 579 ILE A C 1
ATOM 4541 O O . ILE A 1 579 ? -9.611 -1.395 -31.358 1.00 94.00 579 ILE A O 1
ATOM 4545 N N . ARG A 1 580 ? -11.016 -0.552 -29.824 1.00 92.00 580 ARG A N 1
ATOM 4546 C CA . ARG A 1 580 ? -12.244 -1.178 -30.356 1.00 92.00 580 ARG A CA 1
ATOM 4547 C C . ARG A 1 580 ? -12.589 -0.710 -31.778 1.00 92.00 580 ARG A C 1
ATOM 4549 O O . ARG A 1 580 ? -13.022 -1.513 -32.596 1.00 92.00 580 ARG A O 1
ATOM 4556 N N . GLY A 1 581 ? -12.401 0.576 -32.069 1.00 94.12 581 GLY A N 1
ATOM 4557 C CA . GLY A 1 581 ? -12.669 1.188 -33.375 1.00 94.12 581 GLY A CA 1
ATOM 4558 C C . GLY A 1 581 ? -11.501 1.129 -34.365 1.00 94.12 581 GLY A C 1
ATOM 4559 O O . GLY A 1 581 ? -11.586 1.736 -35.431 1.00 94.12 581 GLY A O 1
ATOM 4560 N N . HIS A 1 582 ? -10.396 0.456 -34.032 1.00 96.75 582 HIS A N 1
ATOM 4561 C CA . HIS A 1 582 ? -9.207 0.447 -34.880 1.00 96.75 582 HIS A CA 1
ATOM 4562 C C . HIS A 1 582 ? -9.402 -0.435 -36.135 1.00 96.75 582 HIS A C 1
ATOM 4564 O O . HIS A 1 582 ? -9.975 -1.524 -36.039 1.00 96.75 582 HIS A O 1
ATOM 4570 N N . PRO A 1 583 ? -8.888 -0.053 -37.323 1.00 96.31 583 PRO A N 1
ATOM 4571 C CA . PRO A 1 583 ? -8.990 -0.894 -38.520 1.00 96.31 583 PRO A CA 1
ATOM 4572 C C . PRO A 1 583 ? -8.329 -2.271 -38.359 1.00 96.31 583 PRO A C 1
ATOM 4574 O O . PRO A 1 583 ? -8.845 -3.265 -38.856 1.00 96.31 583 PRO A O 1
ATOM 4577 N N . ALA A 1 584 ? -7.220 -2.350 -37.616 1.00 95.81 584 ALA A N 1
ATOM 4578 C CA . ALA A 1 584 ? -6.514 -3.613 -37.383 1.00 95.81 584 ALA A CA 1
ATOM 4579 C C . ALA A 1 584 ? -7.182 -4.543 -36.348 1.00 95.81 584 ALA A C 1
ATOM 4581 O O . ALA A 1 584 ? -6.709 -5.658 -36.185 1.00 95.81 584 ALA A O 1
ATOM 4582 N N . THR A 1 585 ? -8.236 -4.116 -35.638 1.00 95.81 585 THR A N 1
ATOM 4583 C CA . THR A 1 585 ? -8.979 -4.961 -34.675 1.00 95.81 585 THR A CA 1
ATOM 4584 C C . THR A 1 585 ? -10.327 -5.448 -35.213 1.00 95.81 585 THR A C 1
ATOM 4586 O O . THR A 1 585 ? -11.068 -6.131 -34.506 1.00 95.81 585 THR A O 1
ATOM 4589 N N . GLN A 1 586 ? -10.661 -5.145 -36.471 1.00 93.25 586 GLN A N 1
ATOM 4590 C CA . GLN A 1 586 ? -11.912 -5.594 -37.081 1.00 93.25 586 GLN A CA 1
ATOM 4591 C C . GLN A 1 586 ? -11.934 -7.124 -37.215 1.00 93.25 586 GLN A C 1
ATOM 4593 O O . GLN A 1 586 ? -11.078 -7.713 -37.870 1.00 93.25 586 GLN A O 1
ATOM 4598 N N . GLY A 1 587 ? -12.917 -7.767 -36.579 1.00 89.88 587 GLY A N 1
ATOM 4599 C CA . GLY A 1 587 ? -13.029 -9.230 -36.512 1.00 89.88 587 GLY A CA 1
ATOM 4600 C C . GLY A 1 587 ? -12.205 -9.901 -35.402 1.00 89.88 587 GLY A C 1
ATOM 4601 O O . GLY A 1 587 ? -12.275 -11.121 -35.271 1.00 89.88 587 GLY A O 1
ATOM 4602 N N . VAL A 1 588 ? -11.464 -9.143 -34.585 1.00 92.88 588 VAL A N 1
ATOM 4603 C CA . VAL A 1 588 ? -10.772 -9.667 -33.395 1.00 92.88 588 VAL A CA 1
ATOM 4604 C C . VAL A 1 588 ? -11.759 -9.769 -32.232 1.00 92.88 588 VAL A C 1
ATOM 4606 O O . VAL A 1 588 ? -12.467 -8.805 -31.933 1.00 92.88 588 VAL A O 1
ATOM 4609 N N . ASP A 1 589 ? -11.785 -10.908 -31.534 1.00 92.81 589 ASP A N 1
ATOM 4610 C CA . ASP A 1 589 ? -12.520 -11.001 -30.272 1.00 92.81 589 ASP A CA 1
ATOM 4611 C C . ASP A 1 589 ? -11.780 -10.241 -29.161 1.00 92.81 589 ASP A C 1
ATOM 4613 O O . ASP A 1 589 ? -10.694 -10.619 -28.723 1.00 92.81 589 ASP A O 1
ATOM 4617 N N . LEU A 1 590 ? -12.399 -9.156 -28.699 1.00 92.81 590 LEU A N 1
ATOM 4618 C CA . LEU A 1 590 ? -11.915 -8.318 -27.605 1.00 92.81 590 LEU A CA 1
ATOM 4619 C C . LEU A 1 590 ? -12.716 -8.530 -26.303 1.00 92.81 590 LEU A C 1
ATOM 4621 O O . LEU A 1 590 ? -12.511 -7.795 -25.337 1.00 92.81 590 LEU A O 1
ATOM 4625 N N . SER A 1 591 ? -13.608 -9.529 -26.243 1.00 89.69 591 SER A N 1
ATOM 4626 C CA . SER A 1 591 ? -14.458 -9.829 -25.077 1.00 89.69 591 SER A CA 1
ATOM 4627 C C . SER A 1 591 ? -13.656 -10.048 -23.789 1.00 89.69 591 SER A C 1
ATOM 4629 O O . SER A 1 591 ? -14.028 -9.553 -22.726 1.00 89.69 591 SER A O 1
ATOM 4631 N N . ARG A 1 592 ? -12.509 -10.731 -23.893 1.00 91.75 592 ARG A N 1
ATOM 4632 C CA . ARG A 1 592 ? -11.602 -11.025 -22.775 1.00 91.75 592 ARG A CA 1
ATOM 4633 C C . ARG A 1 592 ? -10.484 -9.995 -22.576 1.00 91.75 592 ARG A C 1
ATOM 4635 O O . ARG A 1 592 ? -9.612 -10.236 -21.749 1.00 91.75 592 ARG A O 1
ATOM 4642 N N . ALA A 1 593 ? -10.472 -8.873 -23.301 1.00 91.88 593 ALA A N 1
ATOM 4643 C CA . ALA A 1 593 ? -9.318 -7.968 -23.330 1.00 91.88 593 ALA A CA 1
ATOM 4644 C C . ALA A 1 593 ? -9.210 -6.984 -22.142 1.00 91.88 593 ALA A C 1
ATOM 4646 O O . ALA A 1 593 ? -8.110 -6.510 -21.866 1.00 91.88 593 ALA A O 1
ATOM 4647 N N . GLY A 1 594 ? -10.297 -6.689 -21.419 1.00 91.19 594 GLY A N 1
ATOM 4648 C CA . GLY A 1 594 ? -10.270 -5.787 -20.253 1.00 91.19 594 GLY A CA 1
ATOM 4649 C C . GLY A 1 594 ? -9.974 -4.311 -20.579 1.00 91.19 594 GLY A C 1
ATOM 4650 O O . GLY A 1 594 ? -9.921 -3.903 -21.739 1.00 91.19 594 GLY A O 1
ATOM 4651 N N . GLY A 1 595 ? -9.794 -3.489 -19.542 1.00 87.81 595 GLY A N 1
ATOM 4652 C CA . GLY A 1 595 ? -9.684 -2.029 -19.634 1.00 87.81 595 GLY A CA 1
ATOM 4653 C C . GLY A 1 595 ? -8.749 -1.390 -18.605 1.00 87.81 595 GLY A C 1
ATOM 4654 O O . GLY A 1 595 ? -8.239 -2.038 -17.702 1.00 87.81 595 GLY A O 1
ATOM 4655 N N . GLY A 1 596 ? -8.517 -0.079 -18.710 1.00 75.06 596 GLY A N 1
ATOM 4656 C CA . GLY A 1 596 ? -7.451 0.604 -17.957 1.00 75.06 596 GLY A CA 1
ATOM 4657 C C . GLY A 1 596 ? -7.639 0.765 -16.435 1.00 75.06 596 GLY A C 1
ATOM 4658 O O . GLY A 1 596 ? -6.697 1.198 -15.770 1.00 75.06 596 GLY A O 1
ATOM 4659 N N . GLY A 1 597 ? -8.818 0.461 -15.877 1.00 80.75 597 GLY A N 1
ATOM 4660 C CA . GLY A 1 597 ? -9.163 0.701 -14.467 1.00 80.75 597 GLY A CA 1
ATOM 4661 C C . GLY A 1 597 ? -8.976 -0.525 -13.572 1.00 80.75 597 GLY A C 1
ATOM 4662 O O . GLY A 1 597 ? -9.550 -1.569 -13.837 1.00 80.75 597 GLY A O 1
ATOM 4663 N N . LEU A 1 598 ? -8.213 -0.399 -12.488 1.00 85.31 598 LEU A N 1
ATOM 4664 C CA . LEU A 1 598 ? -7.899 -1.508 -11.574 1.00 85.31 598 LEU A CA 1
ATOM 4665 C C . LEU A 1 598 ? -9.008 -1.705 -10.528 1.00 85.31 598 LEU A C 1
ATOM 4667 O O . LEU A 1 598 ? -9.523 -0.718 -9.996 1.00 85.31 598 LEU A O 1
ATOM 4671 N N . SER A 1 599 ? -9.394 -2.958 -10.274 1.00 92.06 599 SER A N 1
ATOM 4672 C CA . SER A 1 599 ? -10.557 -3.321 -9.449 1.00 92.06 599 SER A CA 1
ATOM 4673 C C . SER A 1 599 ? -10.237 -3.349 -7.953 1.00 92.06 599 SER A C 1
ATOM 4675 O O . SER A 1 599 ? -9.117 -3.670 -7.563 1.00 92.06 599 SER A O 1
ATOM 4677 N N . ILE A 1 600 ? -11.249 -3.118 -7.112 1.00 93.25 600 ILE A N 1
ATOM 4678 C CA . ILE A 1 600 ? -11.207 -3.385 -5.662 1.00 93.25 600 ILE A CA 1
ATOM 4679 C C . ILE A 1 600 ? -12.089 -4.595 -5.335 1.00 93.25 600 ILE A C 1
ATOM 4681 O O . ILE A 1 600 ? -13.167 -4.729 -5.918 1.00 93.25 600 ILE A O 1
ATOM 4685 N N . GLN A 1 601 ? -11.629 -5.466 -4.429 1.00 95.75 601 GLN A N 1
ATOM 4686 C CA . GLN A 1 601 ? -12.296 -6.725 -4.067 1.00 95.75 601 GLN A CA 1
ATOM 4687 C C . GLN A 1 601 ? -12.656 -6.815 -2.571 1.00 95.75 601 GLN A C 1
ATOM 4689 O O . GLN A 1 601 ? -12.058 -6.136 -1.723 1.00 95.75 601 GLN A O 1
ATOM 4694 N N . MET A 1 602 ? -13.619 -7.688 -2.265 1.00 97.38 602 MET A N 1
ATOM 4695 C CA . MET A 1 602 ? -13.763 -8.410 -0.990 1.00 97.38 602 MET A CA 1
ATOM 4696 C C . MET A 1 602 ? -14.522 -9.731 -1.231 1.00 97.38 602 MET A C 1
ATOM 4698 O O . MET A 1 602 ? -15.173 -9.873 -2.269 1.00 97.38 602 MET A O 1
ATOM 4702 N N . VAL A 1 603 ? -14.483 -10.675 -0.287 1.00 97.94 603 VAL A N 1
ATOM 4703 C CA . VAL A 1 603 ? -15.305 -11.905 -0.335 1.00 97.94 603 VAL A CA 1
ATOM 4704 C C . VAL A 1 603 ? -16.411 -11.833 0.718 1.00 97.94 603 VAL A C 1
ATOM 4706 O O . VAL A 1 603 ? -16.154 -11.445 1.857 1.00 97.94 603 VAL A O 1
ATOM 4709 N N . ALA A 1 604 ? -17.630 -12.212 0.332 1.00 96.88 604 ALA A N 1
ATOM 4710 C CA . ALA A 1 604 ? -18.800 -12.303 1.201 1.00 96.88 604 ALA A CA 1
ATOM 4711 C C . ALA A 1 604 ? -19.508 -13.651 0.973 1.00 96.88 604 ALA A C 1
ATOM 4713 O O . ALA A 1 604 ? -20.025 -13.907 -0.116 1.00 96.88 604 ALA A O 1
ATOM 4714 N N . GLY A 1 605 ? -19.485 -14.531 1.976 1.00 94.50 605 GLY A N 1
ATOM 4715 C CA . GLY A 1 605 ? -20.004 -15.896 1.865 1.00 94.50 605 GLY A CA 1
ATOM 4716 C C . GLY A 1 605 ? -19.312 -16.671 0.737 1.00 94.50 605 GLY A C 1
ATOM 4717 O O . GLY A 1 605 ? -18.088 -16.834 0.732 1.00 94.50 605 GLY A O 1
ATOM 4718 N N . ASP A 1 606 ? -20.091 -17.127 -0.246 1.00 94.56 606 ASP A N 1
ATOM 4719 C CA . ASP A 1 606 ? -19.585 -17.822 -1.439 1.00 94.56 606 ASP A CA 1
ATOM 4720 C C . ASP A 1 606 ? -19.289 -16.913 -2.646 1.00 94.56 606 ASP A C 1
ATOM 4722 O O . ASP A 1 606 ? -18.865 -17.393 -3.700 1.00 94.56 606 ASP A O 1
ATOM 4726 N N . LEU A 1 607 ? -19.436 -15.593 -2.493 1.00 98.25 607 LEU A N 1
ATOM 4727 C CA . LEU A 1 607 ? -19.269 -14.631 -3.579 1.00 98.25 607 LEU A CA 1
ATOM 4728 C C . LEU A 1 607 ? -18.002 -13.786 -3.444 1.00 98.25 607 LEU A C 1
ATOM 4730 O O . LEU A 1 607 ? -17.688 -13.240 -2.385 1.00 98.25 607 LEU A O 1
ATOM 4734 N N . LEU A 1 608 ? -17.313 -13.607 -4.570 1.00 98.56 608 LEU A N 1
ATOM 4735 C CA . LEU A 1 608 ? -16.304 -12.569 -4.744 1.00 98.56 608 LEU A CA 1
ATOM 4736 C C . LEU A 1 608 ? -16.986 -11.314 -5.298 1.00 98.56 608 LEU A C 1
ATOM 4738 O O . LEU A 1 608 ? -17.530 -11.335 -6.405 1.00 98.56 608 LEU A O 1
ATOM 4742 N N . TYR A 1 609 ? -16.931 -10.207 -4.561 1.00 98.25 609 TYR A N 1
ATOM 4743 C CA . TYR A 1 609 ? -17.403 -8.912 -5.048 1.00 98.25 609 TYR A CA 1
ATOM 4744 C C . TYR A 1 609 ? -16.243 -8.121 -5.644 1.00 98.25 609 TYR A C 1
ATOM 4746 O O . TYR A 1 609 ? -15.192 -7.980 -5.018 1.00 98.25 609 TYR A O 1
ATOM 4754 N N . ALA A 1 610 ? -16.438 -7.577 -6.847 1.00 97.06 610 ALA A N 1
ATOM 4755 C CA . ALA A 1 610 ? -15.417 -6.803 -7.547 1.00 97.06 610 ALA A CA 1
ATOM 4756 C C . ALA A 1 610 ? -16.022 -5.685 -8.411 1.00 97.06 610 ALA A C 1
ATOM 4758 O O . ALA A 1 610 ? -17.065 -5.849 -9.049 1.00 97.06 610 ALA A O 1
ATOM 4759 N N . THR A 1 611 ? -15.354 -4.532 -8.457 1.00 95.25 611 THR A N 1
ATOM 4760 C CA . THR A 1 611 ? -15.733 -3.408 -9.335 1.00 95.25 611 THR A CA 1
ATOM 4761 C C . THR A 1 611 ? -15.059 -3.511 -10.707 1.00 95.25 611 THR A C 1
ATOM 4763 O O . THR A 1 611 ? -14.052 -4.195 -10.858 1.00 95.25 611 THR A O 1
ATOM 4766 N N . GLU A 1 612 ? -15.530 -2.751 -11.697 1.00 91.62 612 GLU A N 1
ATOM 4767 C CA . GLU A 1 612 ? -14.831 -2.563 -12.990 1.00 91.62 612 GLU A CA 1
ATOM 4768 C C . GLU A 1 612 ? -13.618 -1.607 -12.902 1.00 91.62 612 GLU A C 1
ATOM 4770 O O . GLU A 1 612 ? -13.083 -1.140 -13.910 1.00 91.62 612 GLU A O 1
ATOM 4775 N N . GLY A 1 613 ? -13.208 -1.268 -11.677 1.00 85.44 613 GLY A N 1
ATOM 4776 C CA . GLY A 1 613 ? -12.135 -0.333 -11.383 1.00 85.44 613 GLY A CA 1
ATOM 4777 C C . GLY A 1 613 ? -12.441 1.134 -11.687 1.00 85.44 613 GLY A C 1
ATOM 4778 O O . GLY A 1 613 ? -13.482 1.508 -12.226 1.00 85.44 613 GLY A O 1
ATOM 4779 N N . SER A 1 614 ? -11.490 1.999 -11.337 1.00 82.06 614 SER A N 1
ATOM 4780 C CA . SER A 1 614 ? -11.670 3.463 -11.300 1.00 82.06 614 SER A CA 1
ATOM 4781 C C . SER A 1 614 ? -11.900 4.156 -12.654 1.00 82.06 614 SER A C 1
ATOM 4783 O O . SER A 1 614 ? -12.179 5.355 -12.681 1.00 82.06 614 SER A O 1
ATOM 4785 N N . SER A 1 615 ? -11.764 3.420 -13.763 1.00 82.88 615 SER A N 1
ATOM 4786 C CA . SER A 1 615 ? -12.004 3.876 -15.145 1.00 82.88 615 SER A CA 1
ATOM 4787 C C . SER A 1 615 ? -13.025 3.009 -15.899 1.00 82.88 615 SER A C 1
ATOM 4789 O O . SER A 1 615 ? -13.219 3.209 -17.095 1.00 82.88 615 SER A O 1
ATOM 4791 N N . GLY A 1 616 ? -13.643 2.027 -15.235 1.00 86.31 616 GLY A N 1
ATOM 4792 C CA . GLY A 1 616 ? -14.700 1.199 -15.810 1.00 86.31 616 GLY A CA 1
ATOM 4793 C C . GLY A 1 616 ? -16.107 1.739 -15.520 1.00 86.31 616 GLY A C 1
ATOM 4794 O O . GLY A 1 616 ? -16.260 2.788 -14.883 1.00 86.31 616 GLY A O 1
ATOM 4795 N N . PRO A 1 617 ? -17.156 1.028 -15.972 1.00 90.56 617 PRO A N 1
ATOM 4796 C CA . PRO A 1 617 ? -18.537 1.335 -15.614 1.00 90.56 617 PRO A CA 1
ATOM 4797 C C . PRO A 1 617 ? -18.750 1.420 -14.090 1.00 90.56 617 PRO A C 1
ATOM 4799 O O . PRO A 1 617 ? -18.151 0.646 -13.342 1.00 90.56 617 PRO A O 1
ATOM 4802 N N . PRO A 1 618 ? -19.632 2.313 -13.601 1.00 93.31 618 PRO A N 1
ATOM 4803 C CA . PRO A 1 618 ? -19.923 2.449 -12.177 1.00 93.31 618 PRO A CA 1
ATOM 4804 C C . PRO A 1 618 ? -20.848 1.313 -11.708 1.00 93.31 618 PRO A C 1
ATOM 4806 O O . PRO A 1 618 ? -22.044 1.505 -11.489 1.00 93.31 618 PRO A O 1
ATOM 4809 N N . VAL A 1 619 ? -20.295 0.106 -11.594 1.00 95.06 619 VAL A N 1
ATOM 4810 C CA . VAL A 1 619 ? -20.997 -1.108 -11.159 1.00 95.06 619 VAL A CA 1
ATOM 4811 C C . VAL A 1 619 ? -20.174 -1.897 -10.144 1.00 95.06 619 VAL A C 1
ATOM 4813 O O . VAL A 1 619 ? -18.939 -1.855 -10.148 1.00 95.06 619 VAL A O 1
ATOM 4816 N N . LEU A 1 620 ? -20.881 -2.621 -9.282 1.00 97.56 620 LEU A N 1
ATOM 4817 C CA . LEU A 1 620 ? -20.338 -3.700 -8.471 1.00 97.56 620 LEU A CA 1
ATOM 4818 C C . LEU A 1 620 ? -20.854 -5.017 -9.059 1.00 97.56 620 LEU A C 1
ATOM 4820 O O . LEU A 1 620 ? -22.053 -5.158 -9.300 1.00 97.56 620 LEU A O 1
ATOM 4824 N N . ASN A 1 621 ? -19.957 -5.966 -9.298 1.00 97.56 621 ASN A N 1
ATOM 4825 C CA . ASN A 1 621 ? -20.294 -7.305 -9.765 1.00 97.56 621 ASN A CA 1
ATOM 4826 C C . ASN A 1 621 ? -20.115 -8.320 -8.633 1.00 97.56 621 ASN A C 1
ATOM 4828 O O . ASN A 1 621 ? -19.227 -8.149 -7.793 1.00 97.56 621 ASN A O 1
ATOM 4832 N N . ALA A 1 622 ? -20.891 -9.399 -8.684 1.00 98.31 622 ALA A N 1
ATOM 4833 C CA . ALA A 1 622 ? -20.632 -10.621 -7.935 1.00 98.31 622 ALA A CA 1
ATOM 4834 C C . ALA A 1 622 ? -20.209 -11.748 -8.877 1.00 98.31 622 ALA A C 1
ATOM 4836 O O . ALA A 1 622 ? -20.787 -11.927 -9.953 1.00 98.31 622 ALA A O 1
ATOM 4837 N N . TYR A 1 623 ? -19.232 -12.527 -8.429 1.00 98.50 623 TYR A N 1
ATOM 4838 C CA . TYR A 1 623 ? -18.734 -13.719 -9.098 1.00 98.50 623 TYR A CA 1
ATOM 4839 C C . TYR A 1 623 ? -18.808 -14.913 -8.147 1.00 98.50 623 TYR A C 1
ATOM 4841 O O . TYR A 1 623 ? -18.556 -14.756 -6.949 1.00 98.50 623 TYR A O 1
ATOM 4849 N N . ASP A 1 624 ? -19.095 -16.103 -8.674 1.00 97.88 624 ASP A N 1
ATOM 4850 C CA . ASP A 1 624 ? -18.793 -17.344 -7.961 1.00 97.88 624 ASP A CA 1
ATOM 4851 C C . ASP A 1 624 ? -17.281 -17.389 -7.702 1.00 97.88 624 ASP A C 1
ATOM 4853 O O . ASP A 1 624 ? -16.462 -17.306 -8.627 1.00 97.88 624 ASP A O 1
ATOM 4857 N N . LYS A 1 625 ? -16.900 -17.489 -6.426 1.00 96.69 625 LYS A N 1
ATOM 4858 C CA . LYS A 1 625 ? -15.501 -17.333 -6.015 1.00 96.69 625 LYS A CA 1
ATOM 4859 C C . LYS A 1 625 ? -14.595 -18.475 -6.505 1.00 96.69 625 LYS A C 1
ATOM 4861 O O . LYS A 1 625 ? -13.386 -18.296 -6.627 1.00 96.69 625 LYS A O 1
ATOM 4866 N N . ARG A 1 626 ? -15.153 -19.645 -6.841 1.00 96.81 626 ARG A N 1
ATOM 4867 C CA . ARG A 1 626 ? -14.381 -20.838 -7.238 1.00 96.81 626 ARG A CA 1
ATOM 4868 C C . ARG A 1 626 ? -14.122 -20.921 -8.742 1.00 96.81 626 ARG A C 1
ATOM 4870 O O . ARG A 1 626 ? -13.118 -21.508 -9.136 1.00 96.81 626 ARG A O 1
ATOM 4877 N N . THR A 1 627 ? -14.988 -20.332 -9.561 1.00 97.25 627 THR A N 1
ATOM 4878 C CA . THR A 1 627 ? -14.979 -20.442 -11.033 1.00 97.25 627 THR A CA 1
ATOM 4879 C C . THR A 1 627 ? -14.738 -19.118 -11.758 1.00 97.25 627 THR A C 1
ATOM 4881 O O . THR A 1 627 ? -14.293 -19.128 -12.906 1.00 97.25 627 THR A O 1
ATOM 4884 N N . GLY A 1 628 ? -15.044 -17.983 -11.121 1.00 96.94 628 GLY A N 1
ATOM 4885 C CA . GLY A 1 628 ? -15.042 -16.673 -11.771 1.00 96.94 628 GLY A CA 1
ATOM 4886 C C . GLY A 1 628 ? -16.248 -16.432 -12.689 1.00 96.94 628 GLY A C 1
ATOM 4887 O O . GLY A 1 628 ? -16.249 -15.452 -13.436 1.00 96.94 628 GLY A O 1
ATOM 4888 N N . GLU A 1 629 ? -17.279 -17.286 -12.663 1.00 97.25 629 GLU A N 1
ATOM 4889 C CA . GLU A 1 629 ? -18.540 -17.015 -13.363 1.00 97.25 629 GLU A CA 1
ATOM 4890 C C . GLU A 1 629 ? -19.263 -15.825 -12.716 1.00 97.25 629 GLU A C 1
ATOM 4892 O O . GLU A 1 629 ? -19.376 -15.741 -11.493 1.00 97.25 629 GLU A O 1
ATOM 4897 N N . LYS A 1 630 ? -19.749 -14.876 -13.528 1.00 97.56 630 LYS A N 1
ATOM 4898 C CA . LYS A 1 630 ? -20.434 -13.684 -13.018 1.00 97.56 630 LYS A CA 1
ATOM 4899 C C . LYS A 1 630 ? -21.904 -13.980 -12.738 1.00 97.56 630 LYS A C 1
ATOM 4901 O O . LYS A 1 630 ? -22.665 -14.210 -13.673 1.00 97.56 630 LYS A O 1
ATOM 4906 N N . VAL A 1 631 ? -22.303 -13.870 -11.473 1.00 97.94 631 VAL A N 1
ATOM 4907 C CA . VAL A 1 631 ? -23.667 -14.174 -11.010 1.00 97.94 631 VAL A CA 1
ATOM 4908 C C . VAL A 1 631 ? -24.559 -12.939 -10.834 1.00 97.94 631 VAL A C 1
ATOM 4910 O O . VAL A 1 631 ? -25.769 -13.092 -10.736 1.00 97.94 631 VAL A O 1
ATOM 4913 N N . GLY A 1 632 ? -24.001 -11.720 -10.824 1.00 97.69 632 GLY A N 1
ATOM 4914 C CA . GLY A 1 632 ? -24.802 -10.489 -10.730 1.00 97.69 632 GLY A CA 1
ATOM 4915 C C . GLY A 1 632 ? -24.029 -9.187 -10.979 1.00 97.69 632 GLY A C 1
ATOM 4916 O O . GLY A 1 632 ? -22.793 -9.157 -10.945 1.00 97.69 632 GLY A O 1
ATOM 4917 N N . THR A 1 633 ? -24.760 -8.096 -11.230 1.00 97.62 633 THR A N 1
ATOM 4918 C CA . THR A 1 633 ? -24.245 -6.737 -11.480 1.00 97.62 633 THR A CA 1
ATOM 4919 C C . THR A 1 633 ? -25.228 -5.657 -10.999 1.00 97.62 633 THR A C 1
ATOM 4921 O O . THR A 1 633 ? -26.230 -5.371 -11.655 1.00 97.62 633 THR A O 1
ATOM 4924 N N . VAL A 1 634 ? -24.867 -4.925 -9.939 1.00 97.50 634 VAL A N 1
ATOM 4925 C CA . VAL A 1 634 ? -25.617 -3.756 -9.442 1.00 97.50 634 VAL A CA 1
ATOM 4926 C C . VAL A 1 634 ? -24.944 -2.435 -9.844 1.00 97.50 634 VAL A C 1
ATOM 4928 O O . VAL A 1 634 ? -23.718 -2.307 -9.851 1.00 97.50 634 VAL A O 1
ATOM 4931 N N . ARG A 1 635 ? -25.745 -1.414 -10.183 1.00 96.06 635 ARG A N 1
ATOM 4932 C CA . ARG A 1 635 ? -25.256 -0.065 -10.535 1.00 96.06 635 ARG A CA 1
ATOM 4933 C C . ARG A 1 635 ? -24.978 0.796 -9.300 1.00 96.06 635 ARG A C 1
ATOM 4935 O O . ARG A 1 635 ? -25.737 0.787 -8.338 1.00 96.06 635 ARG A O 1
ATOM 4942 N N . MET A 1 636 ? -23.925 1.606 -9.382 1.00 95.00 636 MET A N 1
ATOM 4943 C CA . MET A 1 636 ? -23.479 2.553 -8.356 1.00 95.00 636 MET A CA 1
ATOM 4944 C C . MET A 1 636 ? -23.503 4.005 -8.883 1.00 95.00 636 MET A C 1
ATOM 4946 O O . MET A 1 636 ? -23.427 4.222 -10.092 1.00 95.00 636 MET A O 1
ATOM 4950 N N . PRO A 1 637 ? -23.535 5.035 -8.013 1.00 92.50 637 PRO A N 1
ATOM 4951 C CA . PRO A 1 637 ? -23.489 6.452 -8.408 1.00 92.50 637 PRO A CA 1
ATOM 4952 C C . PRO A 1 637 ? -22.065 6.977 -8.722 1.00 92.50 637 PRO A C 1
ATOM 4954 O O . PRO A 1 637 ? -21.817 8.188 -8.697 1.00 92.50 637 PRO A O 1
ATOM 4957 N N . GLY A 1 638 ? -21.108 6.079 -8.968 1.00 91.62 638 GLY A N 1
ATOM 4958 C CA . GLY A 1 638 ? -19.710 6.378 -9.286 1.00 91.62 638 GLY A CA 1
ATOM 4959 C C . GLY A 1 638 ? -18.858 5.107 -9.354 1.00 91.62 638 GLY A C 1
ATOM 4960 O O . GLY A 1 638 ? -19.266 4.060 -8.856 1.00 91.62 638 GLY A O 1
ATOM 4961 N N . ALA A 1 639 ? -17.680 5.186 -9.976 1.00 91.12 639 ALA A N 1
ATOM 4962 C CA . ALA A 1 639 ? -16.726 4.076 -10.004 1.00 91.12 639 ALA A CA 1
ATOM 4963 C C . ALA A 1 639 ? -16.015 3.925 -8.645 1.00 91.12 639 ALA A C 1
ATOM 4965 O O . ALA A 1 639 ? -15.644 4.926 -8.019 1.00 91.12 639 ALA A O 1
ATOM 4966 N N . GLY A 1 640 ? -15.816 2.679 -8.201 1.00 89.88 640 GLY A N 1
ATOM 4967 C CA . GLY A 1 640 ? -15.063 2.359 -6.982 1.00 89.88 640 GLY A CA 1
ATOM 4968 C C . GLY A 1 640 ? -13.565 2.651 -7.130 1.00 89.88 640 GLY A C 1
ATOM 4969 O O . GLY A 1 640 ? -13.036 2.596 -8.241 1.00 89.88 640 GLY A O 1
ATOM 4970 N N . GLN A 1 641 ? -12.883 2.990 -6.027 1.00 80.69 641 GLN A N 1
ATOM 4971 C CA . GLN A 1 641 ? -11.473 3.429 -6.075 1.00 80.69 641 GLN A CA 1
ATOM 4972 C C . GLN A 1 641 ? -10.518 2.849 -5.023 1.00 80.69 641 GLN A C 1
ATOM 4974 O O . GLN A 1 641 ? -9.324 2.783 -5.305 1.00 80.69 641 GLN A O 1
ATOM 4979 N N . TYR A 1 642 ? -10.993 2.491 -3.826 1.00 84.50 642 TYR A N 1
ATOM 4980 C CA . TYR A 1 642 ? -10.126 1.959 -2.765 1.00 84.50 642 TYR A CA 1
ATOM 4981 C C . TYR A 1 642 ? -10.898 1.059 -1.791 1.00 84.50 642 TYR A C 1
ATOM 4983 O O . TYR A 1 642 ? -10.710 -0.153 -1.775 1.00 84.50 642 TYR A O 1
ATOM 4991 N N . GLY A 1 643 ? -11.790 1.645 -0.986 1.00 88.69 643 GLY A N 1
ATOM 4992 C CA . GLY A 1 643 ? -12.494 0.925 0.073 1.00 88.69 643 GLY A CA 1
ATOM 4993 C C . GLY A 1 643 ? -13.658 0.072 -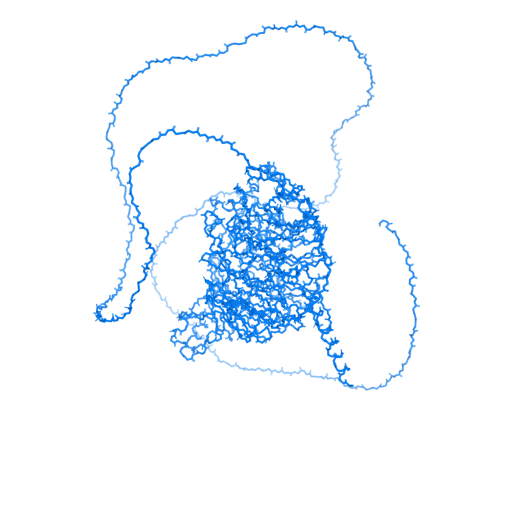0.435 1.00 88.69 643 GLY A C 1
ATOM 4994 O O . GLY A 1 643 ? -14.507 0.551 -1.187 1.00 88.69 643 GLY A O 1
ATOM 4995 N N . MET A 1 644 ? -13.732 -1.167 0.046 1.00 95.62 644 MET A N 1
ATOM 4996 C CA . MET A 1 644 ? -14.942 -1.994 0.039 1.00 95.62 644 MET A CA 1
ATOM 4997 C C . MET A 1 644 ? -15.008 -2.783 1.348 1.00 95.62 644 MET A C 1
ATOM 4999 O O . MET A 1 644 ? -13.966 -3.288 1.779 1.00 95.62 644 MET A O 1
ATOM 5003 N N . MET A 1 645 ? -16.194 -2.849 1.963 1.00 97.50 645 MET A N 1
ATOM 5004 C CA . MET A 1 645 ? -16.465 -3.587 3.205 1.00 97.50 645 MET A CA 1
ATOM 5005 C C . MET A 1 645 ? -17.942 -4.016 3.319 1.00 97.50 645 MET A C 1
ATOM 5007 O O . MET A 1 645 ? -18.801 -3.475 2.619 1.00 97.50 645 MET A O 1
ATOM 5011 N N . THR A 1 646 ? -18.257 -4.983 4.187 1.00 98.38 646 THR A N 1
ATOM 5012 C CA . THR A 1 646 ? -19.637 -5.422 4.491 1.00 98.38 646 THR A CA 1
ATOM 5013 C C . THR A 1 646 ? -19.860 -5.552 5.999 1.00 98.38 646 THR A C 1
ATOM 5015 O O . THR A 1 646 ? -18.917 -5.797 6.745 1.00 98.38 646 THR A O 1
ATOM 5018 N N . TYR A 1 647 ? -21.102 -5.365 6.447 1.00 98.31 647 TYR A N 1
ATOM 5019 C CA . TYR A 1 647 ? -21.527 -5.556 7.837 1.00 98.31 647 TYR A CA 1
ATOM 5020 C C . TYR A 1 647 ? -22.994 -5.996 7.909 1.00 98.31 647 TYR A C 1
ATOM 5022 O O . TYR A 1 647 ? -23.744 -5.871 6.938 1.00 98.31 647 TYR A O 1
ATOM 5030 N N . SER A 1 648 ? -23.418 -6.466 9.082 1.00 98.06 648 SER A N 1
ATOM 5031 C CA . SER A 1 648 ? -24.814 -6.735 9.424 1.00 98.06 648 SER A CA 1
ATOM 5032 C C . SER A 1 648 ? -25.290 -5.761 10.501 1.00 98.06 648 SER A C 1
ATOM 5034 O O . SER A 1 648 ? -24.722 -5.692 11.591 1.00 98.06 648 SER A O 1
ATOM 5036 N N . HIS A 1 649 ? -26.354 -5.011 10.210 1.00 97.81 649 HIS A N 1
ATOM 5037 C CA . HIS A 1 649 ? -26.989 -4.104 11.165 1.00 97.81 649 HIS A CA 1
ATOM 5038 C C . HIS A 1 649 ? -28.489 -4.386 11.263 1.00 97.81 649 HIS A C 1
ATOM 5040 O O . HIS A 1 649 ? -29.184 -4.462 10.248 1.00 97.81 649 HIS A O 1
ATOM 5046 N N . GLN A 1 650 ? -28.991 -4.556 12.493 1.00 95.62 650 GLN A N 1
ATOM 5047 C CA . GLN A 1 650 ? -30.390 -4.919 12.784 1.00 95.62 650 GLN A CA 1
ATOM 5048 C C . GLN A 1 650 ? -30.889 -6.117 11.944 1.00 95.62 650 GLN A C 1
ATOM 5050 O O . GLN A 1 650 ? -32.004 -6.121 11.422 1.00 95.62 650 GLN A O 1
ATOM 5055 N N . GLY A 1 651 ? -30.031 -7.132 11.778 1.00 94.69 651 GLY A N 1
ATOM 5056 C CA . GLY A 1 651 ? -30.338 -8.348 11.020 1.00 94.69 651 GLY A CA 1
ATOM 5057 C C . GLY A 1 651 ? -30.365 -8.185 9.496 1.00 94.69 651 GLY A C 1
ATOM 5058 O O . GLY A 1 651 ? -30.880 -9.074 8.821 1.00 94.69 651 GLY A O 1
ATOM 5059 N N . ARG A 1 652 ? -29.838 -7.082 8.942 1.00 96.19 652 ARG A N 1
ATOM 5060 C CA . ARG A 1 652 ? -29.699 -6.857 7.493 1.00 96.19 652 ARG A CA 1
ATOM 5061 C C . ARG A 1 652 ? -28.238 -6.658 7.106 1.00 96.19 652 ARG A C 1
ATOM 5063 O O . ARG A 1 652 ? -27.572 -5.808 7.694 1.00 96.19 652 ARG A O 1
ATOM 5070 N N . GLN A 1 653 ? -27.780 -7.365 6.077 1.00 98.06 653 GLN A N 1
ATOM 5071 C CA . GLN A 1 653 ? -26.477 -7.135 5.457 1.00 98.06 653 GLN A CA 1
ATOM 5072 C C . GLN A 1 653 ? -26.465 -5.849 4.613 1.00 98.06 653 GLN A C 1
ATOM 5074 O O . GLN A 1 653 ? -27.421 -5.540 3.892 1.00 98.06 653 GLN A O 1
ATOM 5079 N N . TYR A 1 654 ? -25.347 -5.132 4.687 1.00 98.69 654 TYR A N 1
ATOM 5080 C CA . TYR A 1 654 ? -25.003 -3.966 3.879 1.00 98.69 654 TYR A CA 1
ATOM 5081 C C . TYR A 1 654 ? -23.617 -4.167 3.252 1.00 98.69 654 TYR A C 1
ATOM 5083 O O . TYR A 1 654 ? -22.745 -4.811 3.839 1.00 98.69 654 TYR A O 1
ATOM 5091 N N . VAL A 1 655 ? -23.391 -3.579 2.079 1.00 98.50 655 VAL A N 1
ATOM 5092 C CA . VAL A 1 655 ? -22.098 -3.527 1.380 1.00 98.50 655 VAL A CA 1
ATOM 5093 C C . VAL A 1 655 ? -21.756 -2.064 1.129 1.00 98.50 655 VAL A C 1
ATOM 5095 O O . VAL A 1 655 ? -22.495 -1.380 0.427 1.00 98.50 655 VAL A O 1
ATOM 5098 N N . VAL A 1 656 ? -20.652 -1.567 1.684 1.00 98.06 656 VAL A N 1
ATOM 5099 C CA . VAL A 1 656 ? -20.185 -0.196 1.447 1.00 98.06 656 VAL A CA 1
ATOM 5100 C C . VAL A 1 656 ? -19.070 -0.210 0.416 1.00 98.06 656 VAL A C 1
ATOM 5102 O O . VAL A 1 656 ? -18.041 -0.859 0.608 1.00 98.06 656 VAL A O 1
ATOM 5105 N N . VAL A 1 657 ? -19.256 0.555 -0.659 1.00 96.50 657 VAL A N 1
ATOM 5106 C CA . VAL A 1 657 ? -18.239 0.787 -1.690 1.00 96.50 657 VAL A CA 1
ATOM 5107 C C . VAL A 1 657 ? -17.823 2.254 -1.668 1.00 96.50 657 VAL A C 1
ATOM 5109 O O . VAL A 1 657 ? -18.660 3.160 -1.692 1.00 96.50 657 VAL A O 1
ATOM 5112 N N . GLN A 1 658 ? -16.516 2.502 -1.637 1.00 93.44 658 GLN A N 1
ATOM 5113 C CA . GLN A 1 658 ? -15.948 3.841 -1.685 1.00 93.44 658 GLN A CA 1
ATOM 5114 C C . GLN A 1 658 ? -15.765 4.279 -3.146 1.00 93.44 658 GLN A C 1
ATOM 5116 O O . GLN A 1 658 ? -14.901 3.763 -3.867 1.00 93.44 658 GLN A O 1
ATOM 5121 N N . VAL A 1 659 ? -16.574 5.246 -3.581 1.00 90.44 659 VAL A N 1
ATOM 5122 C CA . VAL A 1 659 ? -16.602 5.772 -4.957 1.00 90.44 659 VAL A CA 1
ATOM 5123 C C . VAL A 1 659 ? -15.992 7.175 -5.026 1.00 90.44 659 VAL A C 1
ATOM 5125 O O . VAL A 1 659 ? -15.998 7.920 -4.047 1.00 90.44 659 VAL A O 1
ATOM 5128 N N . GLY A 1 660 ? -15.415 7.530 -6.174 1.00 75.56 660 GLY A N 1
ATOM 5129 C CA . GLY A 1 660 ? -14.585 8.736 -6.299 1.00 75.56 660 GLY A CA 1
ATOM 5130 C C . GLY A 1 660 ? -15.228 9.956 -6.960 1.00 75.56 660 GLY A C 1
ATOM 5131 O O . GLY A 1 660 ? -16.361 9.914 -7.442 1.00 75.56 660 GLY A O 1
ATOM 5132 N N . ARG A 1 661 ? -14.424 11.030 -7.036 1.00 76.31 661 ARG A N 1
ATOM 5133 C CA . ARG A 1 661 ? -14.638 12.250 -7.843 1.00 76.31 661 ARG A CA 1
ATOM 5134 C C . ARG A 1 661 ? -16.047 12.880 -7.716 1.00 76.31 661 ARG A C 1
ATOM 5136 O O . ARG A 1 661 ? -16.807 12.857 -8.685 1.00 76.31 661 ARG A O 1
ATOM 5143 N N . PRO A 1 662 ? -16.415 13.444 -6.549 1.00 84.50 662 PRO A N 1
ATOM 5144 C CA . PRO A 1 662 ? -15.637 13.510 -5.309 1.00 84.50 662 PRO A CA 1
ATOM 5145 C C . PRO A 1 662 ? -15.822 12.262 -4.428 1.00 84.50 662 PRO A C 1
ATOM 5147 O O . PRO A 1 662 ? -16.732 11.458 -4.665 1.00 84.50 662 PRO A O 1
ATOM 5150 N N . GLY A 1 663 ? -14.956 12.101 -3.420 1.00 87.56 663 GLY A N 1
ATOM 5151 C CA . GLY A 1 663 ? -14.966 10.960 -2.500 1.00 87.56 663 GLY A CA 1
ATOM 5152 C C . GLY A 1 663 ? -16.293 10.787 -1.752 1.00 87.56 663 GLY A C 1
ATOM 5153 O O . GLY A 1 663 ? -16.802 11.720 -1.125 1.00 87.56 663 GLY A O 1
ATOM 5154 N N . ARG A 1 664 ? -16.866 9.583 -1.832 1.00 92.56 664 ARG A N 1
ATOM 5155 C CA . ARG A 1 664 ? -18.155 9.200 -1.237 1.00 92.56 664 ARG A CA 1
ATOM 5156 C C . ARG A 1 664 ? -18.124 7.744 -0.773 1.00 92.56 664 ARG A C 1
ATOM 5158 O O . ARG A 1 664 ? -17.487 6.903 -1.407 1.00 92.56 664 ARG A O 1
ATOM 5165 N N . LEU A 1 665 ? -18.883 7.436 0.273 1.00 95.88 665 LEU A N 1
ATOM 5166 C CA . LEU A 1 665 ? -19.233 6.065 0.650 1.00 95.88 665 LEU A CA 1
ATOM 5167 C C . LEU A 1 665 ? -20.660 5.784 0.175 1.00 95.88 665 LEU A C 1
ATOM 5169 O O . LEU A 1 665 ? -21.562 6.583 0.426 1.00 95.88 665 LEU A O 1
ATOM 5173 N N . VAL A 1 666 ? -20.867 4.665 -0.512 1.00 97.00 666 VAL A N 1
ATOM 5174 C CA . VAL A 1 666 ? -22.179 4.220 -0.998 1.00 97.00 666 VAL A CA 1
ATOM 5175 C C . VAL A 1 666 ? -22.505 2.908 -0.310 1.00 97.00 666 VAL A C 1
ATOM 5177 O O . VAL A 1 666 ? -21.821 1.917 -0.558 1.00 97.00 666 VAL A O 1
ATOM 5180 N N . ALA A 1 667 ? -23.544 2.887 0.522 1.00 98.31 667 ALA A N 1
ATOM 5181 C CA . ALA A 1 667 ? -24.065 1.639 1.059 1.00 98.31 667 ALA A CA 1
ATOM 5182 C C . ALA A 1 667 ? -25.103 1.049 0.106 1.00 98.31 667 ALA A C 1
ATOM 5184 O O . ALA A 1 667 ? -26.070 1.711 -0.274 1.00 98.31 667 ALA A O 1
ATOM 5185 N N . LEU A 1 668 ? -24.913 -0.215 -0.244 1.00 98.25 668 LEU A N 1
ATOM 5186 C CA . LEU A 1 668 ? -25.855 -1.065 -0.951 1.00 98.25 668 LEU A CA 1
ATOM 5187 C C . LEU A 1 668 ? -26.458 -2.065 0.044 1.00 98.25 668 LEU A C 1
ATOM 5189 O O . LEU A 1 668 ? -25.776 -2.511 0.968 1.00 98.25 668 LEU A O 1
ATOM 5193 N N . ARG A 1 669 ? -27.724 -2.434 -0.134 1.00 96.69 669 ARG A N 1
ATOM 5194 C CA . ARG A 1 669 ? -28.386 -3.509 0.629 1.00 96.69 669 ARG A CA 1
ATOM 5195 C C . ARG A 1 669 ? -29.453 -4.171 -0.225 1.00 96.69 669 ARG A C 1
ATOM 5197 O O . ARG A 1 669 ? -29.961 -3.541 -1.147 1.00 96.69 669 ARG A O 1
ATOM 5204 N N . ARG A 1 670 ? -29.884 -5.382 0.125 1.00 94.50 670 ARG A N 1
ATOM 5205 C CA . ARG A 1 670 ? -31.049 -5.996 -0.525 1.00 94.50 670 ARG A CA 1
ATOM 5206 C C . ARG A 1 670 ? -32.297 -5.148 -0.262 1.00 94.50 670 ARG A C 1
ATOM 5208 O O . ARG A 1 670 ? -32.593 -4.845 0.905 1.00 94.50 670 ARG A O 1
ATOM 5215 N N . ARG A 1 671 ? -33.027 -4.768 -1.318 1.00 84.69 671 ARG A N 1
ATOM 5216 C CA . ARG A 1 671 ? -34.321 -4.073 -1.206 1.00 84.69 671 ARG A CA 1
ATOM 5217 C C . ARG A 1 671 ? -35.273 -4.869 -0.309 1.00 84.69 671 ARG A C 1
ATOM 5219 O O . ARG A 1 671 ? -35.288 -6.097 -0.327 1.00 84.69 671 ARG A O 1
ATOM 5226 N N . ARG A 1 672 ? -36.087 -4.183 0.501 1.00 72.62 672 ARG A N 1
ATOM 5227 C CA . ARG A 1 672 ? -37.206 -4.867 1.171 1.00 72.62 672 ARG A CA 1
ATOM 5228 C C . ARG A 1 672 ? -38.221 -5.255 0.099 1.00 72.62 672 ARG A C 1
ATOM 5230 O O . ARG A 1 672 ? -38.713 -4.367 -0.589 1.00 72.62 672 ARG A O 1
ATOM 5237 N N . ALA A 1 673 ? -38.574 -6.538 0.003 1.00 62.22 673 ALA A N 1
ATOM 5238 C CA . ALA A 1 673 ? -39.796 -6.941 -0.690 1.00 62.22 673 ALA A CA 1
ATOM 5239 C C . ALA A 1 673 ? -40.956 -6.081 -0.155 1.00 62.22 673 ALA A C 1
ATOM 5241 O O . ALA A 1 673 ? -41.072 -5.920 1.064 1.00 62.22 673 ALA A O 1
ATOM 5242 N N . ASP A 1 674 ? -41.740 -5.465 -1.047 1.00 44.47 674 ASP A N 1
ATOM 5243 C CA . ASP A 1 674 ? -42.577 -4.305 -0.710 1.00 44.47 674 ASP A CA 1
ATOM 5244 C C . ASP A 1 674 ? -43.764 -4.669 0.196 1.00 44.47 674 ASP A C 1
ATOM 5246 O O . ASP A 1 674 ? -44.906 -4.835 -0.234 1.00 44.47 674 ASP A O 1
ATOM 5250 N N . GLY A 1 675 ? -43.484 -4.735 1.497 1.00 39.56 675 GLY A N 1
ATOM 5251 C CA . GLY A 1 675 ? -44.426 -4.965 2.586 1.00 39.56 675 GLY A CA 1
ATOM 5252 C C . GLY A 1 675 ? -45.383 -3.799 2.841 1.00 39.56 675 GLY A C 1
ATOM 5253 O O . GLY A 1 675 ? -45.664 -3.494 3.993 1.00 39.56 675 GLY A O 1
ATOM 5254 N N . TRP A 1 676 ? -45.940 -3.186 1.792 1.00 38.16 676 TRP A N 1
ATOM 5255 C CA . TRP A 1 676 ? -47.097 -2.280 1.876 1.00 38.16 676 TRP A CA 1
ATOM 5256 C C . TRP A 1 676 ? -48.425 -3.021 2.124 1.00 38.16 676 TRP A C 1
ATOM 5258 O O . TRP A 1 676 ? -49.517 -2.479 1.945 1.00 38.16 676 TRP A O 1
ATOM 5268 N N . GLY A 1 677 ? -48.343 -4.246 2.646 1.00 29.80 677 GLY A N 1
ATOM 5269 C CA . GLY A 1 677 ? -49.374 -4.760 3.526 1.00 29.80 677 GLY A CA 1
ATOM 5270 C C . GLY A 1 677 ? -49.366 -3.961 4.826 1.00 29.80 677 GLY A C 1
ATOM 5271 O O . GLY A 1 677 ? -48.583 -4.249 5.728 1.00 29.80 677 GLY A O 1
ATOM 5272 N N . TRP A 1 678 ? -50.294 -3.007 4.952 1.00 30.53 678 TRP A N 1
ATOM 5273 C CA . TRP A 1 678 ? -50.779 -2.588 6.271 1.00 30.53 678 TRP A CA 1
ATOM 5274 C C . TRP A 1 678 ? -51.027 -3.839 7.124 1.00 30.53 678 TRP A C 1
ATOM 5276 O O . TRP A 1 678 ? -51.511 -4.837 6.572 1.00 30.53 678 TRP A O 1
ATOM 5286 N N . PRO A 1 679 ? -50.790 -3.811 8.450 1.00 31.09 679 PRO A N 1
ATOM 5287 C CA . PRO A 1 679 ? -51.233 -4.891 9.311 1.00 31.09 679 PRO A CA 1
ATOM 5288 C C . PRO A 1 679 ? -52.745 -5.019 9.145 1.00 31.09 679 PRO A C 1
ATOM 5290 O O . PRO A 1 679 ? -53.517 -4.206 9.659 1.00 31.09 679 PRO A O 1
ATOM 5293 N N . ARG A 1 680 ? -53.185 -6.036 8.395 1.00 32.16 680 ARG A N 1
ATOM 5294 C CA . ARG A 1 680 ? -54.583 -6.441 8.382 1.00 32.16 680 ARG A CA 1
ATOM 5295 C C . ARG A 1 680 ? -54.848 -7.002 9.766 1.00 32.16 680 ARG A C 1
ATOM 5297 O O . ARG A 1 680 ? -54.677 -8.193 10.013 1.00 32.16 680 ARG A O 1
ATOM 5304 N N . VAL A 1 681 ? -55.275 -6.113 10.660 1.00 36.56 681 VAL A N 1
ATOM 5305 C CA . VAL A 1 681 ? -55.989 -6.453 11.884 1.00 36.56 681 VAL A CA 1
ATOM 5306 C C . VAL A 1 681 ? -57.295 -7.096 11.431 1.00 36.56 681 VAL A C 1
ATOM 5308 O O . VAL A 1 681 ? -58.347 -6.464 11.357 1.00 36.56 681 VAL A O 1
ATOM 5311 N N . VAL A 1 682 ? -57.201 -8.372 11.055 1.00 31.20 682 VAL A N 1
ATOM 5312 C CA . VAL A 1 682 ? -58.343 -9.266 10.945 1.00 31.20 682 VAL A CA 1
ATOM 5313 C C . VAL A 1 682 ? -58.843 -9.399 12.370 1.00 31.20 682 VAL A C 1
ATOM 5315 O O . VAL A 1 682 ? -58.336 -10.205 13.149 1.00 31.20 682 VAL A O 1
ATOM 5318 N N . ALA A 1 683 ? -59.774 -8.520 12.736 1.00 32.66 683 ALA A N 1
ATOM 5319 C CA . ALA A 1 683 ? -60.433 -8.567 14.021 1.00 32.66 683 ALA A CA 1
ATOM 5320 C C . ALA A 1 683 ? -61.036 -9.965 14.163 1.00 32.66 683 ALA A C 1
ATOM 5322 O O . ALA A 1 683 ? -61.950 -10.332 13.422 1.00 32.66 683 ALA A O 1
ATOM 5323 N N . ALA A 1 684 ? -60.479 -10.757 15.079 1.00 30.48 684 ALA A N 1
ATOM 5324 C CA . ALA A 1 684 ? -60.930 -12.109 15.354 1.00 30.48 684 ALA A CA 1
ATOM 5325 C C . ALA A 1 684 ? -62.277 -12.043 16.087 1.00 30.48 684 ALA A C 1
ATOM 5327 O O . ALA A 1 684 ? -62.354 -12.212 17.305 1.00 30.48 684 ALA A O 1
ATOM 5328 N N . LEU A 1 685 ? -63.336 -11.754 15.326 1.00 29.64 685 LEU A N 1
ATOM 5329 C CA . LEU A 1 685 ? -64.726 -11.811 15.751 1.00 29.64 685 LEU A CA 1
ATOM 5330 C C . LEU A 1 685 ? -65.044 -13.253 16.148 1.00 29.64 685 LEU A C 1
ATOM 5332 O O . LEU A 1 685 ? -65.463 -14.064 15.327 1.00 29.64 685 LEU A O 1
ATOM 5336 N N . ARG A 1 686 ? -64.820 -13.573 17.424 1.00 31.17 686 ARG A N 1
ATOM 5337 C CA . ARG A 1 686 ? -65.329 -14.788 18.056 1.00 31.17 686 ARG A CA 1
ATOM 5338 C C . ARG A 1 686 ? -66.848 -14.645 18.219 1.00 31.17 686 ARG A C 1
ATOM 5340 O O . ARG A 1 686 ? -67.265 -13.797 19.010 1.00 31.17 686 ARG A O 1
ATOM 5347 N N . PRO A 1 687 ? -67.684 -15.451 17.546 1.00 32.62 687 PRO A N 1
ATOM 5348 C CA . PRO A 1 687 ? -69.065 -15.622 17.973 1.00 32.62 687 PRO A CA 1
ATOM 5349 C C . PRO A 1 687 ? -69.086 -16.482 19.247 1.00 32.62 687 PRO A C 1
ATOM 5351 O O . PRO A 1 687 ? -68.339 -17.455 19.344 1.00 32.62 687 PRO A O 1
ATOM 5354 N N . GLY A 1 688 ? -69.935 -16.143 20.221 1.00 28.88 688 GLY A N 1
ATOM 5355 C CA . GLY A 1 688 ? -70.098 -16.963 21.429 1.00 28.88 688 GLY A CA 1
ATOM 5356 C C . GLY A 1 688 ? -70.485 -16.188 22.686 1.00 28.88 688 GLY A C 1
ATOM 5357 O O . GLY A 1 688 ? -69.663 -16.011 23.580 1.00 28.88 688 GLY A O 1
ATOM 5358 N N . CYS A 1 689 ? -71.749 -15.775 22.791 1.00 30.86 689 CYS A N 1
ATOM 5359 C CA . CYS A 1 689 ? -72.350 -15.501 24.099 1.00 30.86 689 CYS A CA 1
ATOM 5360 C C . CYS A 1 689 ? -72.731 -16.839 24.757 1.00 30.86 689 CYS A C 1
ATOM 5362 O O . CYS A 1 689 ? -73.323 -17.687 24.093 1.00 30.86 689 CYS A O 1
ATOM 5364 N N . GLY A 1 690 ? -72.412 -17.028 26.043 1.00 28.31 690 GLY A N 1
ATOM 5365 C CA . GLY A 1 690 ? -72.573 -18.326 26.712 1.00 28.31 690 GLY A CA 1
ATOM 5366 C C . GLY A 1 690 ? -72.443 -18.283 28.237 1.00 28.31 690 GLY A C 1
ATOM 5367 O O . GLY A 1 690 ? -71.501 -18.846 28.768 1.00 28.31 690 GLY A O 1
ATOM 5368 N N . GLN A 1 691 ? -73.392 -17.596 28.883 1.00 30.97 691 GLN A N 1
ATOM 5369 C CA . GLN A 1 691 ? -73.908 -17.794 30.256 1.00 30.97 691 GLN A CA 1
ATOM 5370 C C . GLN A 1 691 ? -72.950 -18.014 31.463 1.00 30.97 691 GLN A C 1
ATOM 5372 O O . GLN A 1 691 ? -72.261 -19.020 31.579 1.00 30.97 691 GLN A O 1
ATOM 5377 N N . ASP A 1 692 ? -73.155 -17.145 32.466 1.00 32.84 692 ASP A N 1
ATOM 5378 C CA . ASP A 1 692 ? -73.199 -17.457 33.911 1.00 32.84 692 ASP A CA 1
ATOM 5379 C C . ASP A 1 692 ? -71.898 -17.642 34.748 1.00 32.84 692 ASP A C 1
ATOM 5381 O O . ASP A 1 692 ? -70.804 -17.774 34.199 1.00 32.84 692 ASP A O 1
ATOM 5385 N N . PRO A 1 693 ? -71.944 -17.385 36.087 1.00 48.47 693 PRO A N 1
ATOM 5386 C CA . PRO A 1 693 ? -71.119 -16.281 36.601 1.00 48.47 693 PRO A CA 1
ATOM 5387 C C . PRO A 1 693 ? -70.180 -16.602 37.784 1.00 48.47 693 PRO A C 1
ATOM 5389 O O . PRO A 1 693 ? -70.430 -17.492 38.597 1.00 48.47 693 PRO A O 1
ATOM 5392 N N . GLY A 1 694 ? -69.138 -15.772 37.963 1.00 27.75 694 GLY A N 1
ATOM 5393 C CA . GLY A 1 694 ? -68.140 -15.931 39.033 1.00 27.75 694 GLY A CA 1
ATOM 5394 C C . GLY A 1 694 ? -67.564 -14.634 39.633 1.00 27.75 694 GLY A C 1
ATOM 5395 O O . GLY A 1 694 ? -66.632 -14.053 39.098 1.00 27.75 694 GLY A O 1
ATOM 5396 N N . TRP A 1 695 ? -68.080 -14.254 40.807 1.00 27.50 695 TRP A N 1
ATOM 5397 C CA . TRP A 1 695 ? -67.382 -13.583 41.927 1.00 27.50 695 TRP A CA 1
ATOM 5398 C C . TRP A 1 695 ? -66.592 -12.255 41.750 1.00 27.50 695 TRP A C 1
ATOM 5400 O O . TRP A 1 695 ? -65.377 -12.228 41.620 1.00 27.50 695 TRP A O 1
ATOM 5410 N N . ARG A 1 696 ? -67.311 -11.155 42.045 1.00 27.55 696 ARG A N 1
ATOM 5411 C CA . ARG A 1 696 ? -66.928 -9.998 42.907 1.00 27.55 696 ARG A CA 1
ATOM 5412 C C . ARG A 1 696 ? -65.599 -9.245 42.663 1.00 27.55 696 ARG A C 1
ATOM 5414 O O . ARG A 1 696 ? -64.546 -9.627 43.161 1.00 27.55 696 ARG A O 1
ATOM 5421 N N . CYS A 1 697 ? -65.716 -8.014 42.156 1.00 25.23 697 CYS A N 1
ATOM 5422 C CA . CYS A 1 697 ? -64.691 -6.970 42.315 1.00 25.23 697 CYS A CA 1
ATOM 5423 C C . CYS A 1 697 ? -64.635 -6.387 43.746 1.00 25.23 697 CYS A C 1
ATOM 5425 O O . CYS A 1 697 ? -65.658 -6.272 44.428 1.00 25.23 697 CYS A O 1
ATOM 5427 N N . GLY A 1 698 ? -63.443 -5.943 44.164 1.00 29.36 698 GLY A N 1
ATOM 5428 C CA . GLY A 1 698 ? -63.200 -5.175 45.393 1.00 29.36 698 GLY A CA 1
ATOM 5429 C C . GLY A 1 698 ? -63.191 -3.648 45.189 1.00 29.36 698 GLY A C 1
ATOM 5430 O O . GLY A 1 698 ? -63.013 -3.152 44.081 1.00 29.36 698 GLY A O 1
ATOM 5431 N N . ARG A 1 699 ? -63.392 -2.905 46.286 1.00 31.80 699 ARG A N 1
ATOM 5432 C CA . ARG A 1 699 ? -63.392 -1.423 46.396 1.00 31.80 699 ARG A CA 1
ATOM 5433 C C . ARG A 1 699 ? -61.940 -0.875 46.329 1.00 31.80 699 ARG A C 1
ATOM 5435 O O . ARG A 1 699 ? -61.040 -1.613 46.702 1.00 31.80 699 ARG A O 1
ATOM 5442 N N . GLY A 1 700 ? -61.631 0.381 45.970 1.00 28.39 700 GLY A N 1
ATOM 5443 C CA . GLY A 1 700 ? -62.465 1.509 45.524 1.00 28.39 700 GLY A CA 1
ATOM 5444 C C . GLY A 1 700 ? -61.706 2.863 45.403 1.00 28.39 700 GLY A C 1
ATOM 5445 O O . GLY A 1 700 ? -60.515 2.946 45.669 1.00 28.39 700 GLY A O 1
ATOM 5446 N N . LEU A 1 701 ? -62.459 3.890 44.982 1.00 28.84 701 LEU A N 1
ATOM 5447 C CA . LEU A 1 701 ? -62.297 5.374 44.939 1.00 28.84 701 LEU A CA 1
ATOM 5448 C C . LEU A 1 701 ? -61.401 6.097 46.016 1.00 28.84 701 LEU A C 1
ATOM 5450 O O . LEU A 1 701 ? -61.254 5.526 47.094 1.00 28.84 701 LEU A O 1
ATOM 5454 N N . PRO A 1 702 ? -61.053 7.428 45.908 1.00 51.31 702 PRO A N 1
ATOM 5455 C CA . PRO A 1 702 ? -60.798 8.296 44.714 1.00 51.31 702 PRO A CA 1
ATOM 5456 C C . PRO A 1 702 ? -59.918 9.615 44.878 1.00 51.31 702 PRO A C 1
ATOM 5458 O O . PRO A 1 702 ? -59.430 9.936 45.952 1.00 51.31 702 PRO A O 1
ATOM 5461 N N . VAL A 1 703 ? -59.846 10.439 43.800 1.00 31.00 703 VAL A N 1
ATOM 5462 C CA . VAL A 1 703 ? -59.587 11.922 43.619 1.00 31.00 703 VAL A CA 1
ATOM 5463 C C . VAL A 1 703 ? -58.483 12.706 44.394 1.00 31.00 703 VAL A C 1
ATOM 5465 O O . VAL A 1 703 ? -58.605 12.915 45.597 1.00 31.00 703 VAL A O 1
ATOM 5468 N N . ARG A 1 704 ? -57.578 13.392 43.647 1.00 27.73 704 ARG A N 1
ATOM 5469 C CA . ARG A 1 704 ? -57.253 14.871 43.620 1.00 27.73 704 ARG A CA 1
ATOM 5470 C C . ARG A 1 704 ? -55.848 15.104 43.006 1.00 27.73 704 ARG A C 1
ATOM 5472 O O . ARG A 1 704 ? -54.945 14.365 43.354 1.00 27.73 704 ARG A O 1
ATOM 5479 N N . ALA A 1 705 ? -55.534 16.002 42.058 1.00 30.48 705 ALA A N 1
ATOM 5480 C CA . ALA A 1 705 ? -56.062 17.280 41.528 1.00 30.48 705 ALA A CA 1
ATOM 5481 C C . ALA A 1 705 ? -55.468 18.573 42.141 1.00 30.48 705 ALA A C 1
ATOM 5483 O O . ALA A 1 705 ? -55.834 18.936 43.259 1.00 30.48 705 ALA A O 1
ATOM 5484 N N . ARG A 1 706 ? -54.672 19.326 41.347 1.00 28.08 706 ARG A N 1
ATOM 5485 C CA . ARG A 1 706 ? -54.658 20.812 41.278 1.00 28.08 706 ARG A CA 1
ATOM 5486 C C . ARG A 1 706 ? -53.794 21.368 40.130 1.00 28.08 706 ARG A C 1
ATOM 5488 O O . ARG A 1 706 ? -52.798 20.775 39.743 1.00 28.08 706 ARG A O 1
ATOM 5495 N N . LEU A 1 707 ? -54.190 22.547 39.652 1.00 30.41 707 LEU A N 1
ATOM 5496 C CA . LEU A 1 707 ? -53.479 23.464 38.747 1.00 30.41 707 LEU A CA 1
ATOM 5497 C C . LEU A 1 707 ? -53.609 24.874 39.363 1.00 30.41 707 LEU A C 1
ATOM 5499 O O . LEU A 1 707 ? -54.547 25.091 40.136 1.00 30.41 707 LEU A O 1
ATOM 5503 N N . HIS A 1 708 ? -52.728 25.832 39.047 1.00 29.00 708 HIS A N 1
ATOM 5504 C CA . HIS A 1 708 ? -52.839 27.205 39.573 1.00 29.00 708 HIS A CA 1
ATOM 5505 C C . HIS A 1 708 ? -52.682 28.311 38.512 1.00 29.00 708 HIS A C 1
ATOM 5507 O O . HIS A 1 708 ? -51.992 28.167 37.510 1.00 29.00 708 HIS A O 1
ATOM 5513 N N . ARG A 1 709 ? -53.405 29.405 38.776 1.00 32.81 709 ARG A N 1
ATOM 5514 C CA . ARG A 1 709 ? -53.563 30.684 38.046 1.00 32.81 709 ARG A CA 1
ATOM 5515 C C . ARG A 1 709 ? -52.576 31.748 38.605 1.00 32.81 709 ARG A C 1
ATOM 5517 O O . ARG A 1 709 ? -52.059 31.503 39.690 1.00 32.81 709 ARG A O 1
ATOM 5524 N N . VAL A 1 710 ? -52.325 32.958 38.063 1.00 33.78 710 VAL A N 1
ATOM 5525 C CA . VAL A 1 710 ? -52.675 33.717 36.821 1.00 33.78 710 VAL A CA 1
ATOM 5526 C C . VAL A 1 710 ? -51.746 34.951 36.727 1.00 33.78 710 VAL A C 1
ATOM 5528 O O . VAL A 1 710 ? -51.250 35.399 37.756 1.00 33.78 710 VAL A O 1
ATOM 5531 N N . GLY A 1 711 ? -51.610 35.579 35.548 1.00 26.20 711 GLY A N 1
ATOM 5532 C CA . GLY A 1 711 ? -51.158 36.978 35.412 1.00 26.20 711 GLY A CA 1
ATOM 5533 C C . GLY A 1 711 ? -51.712 37.648 34.140 1.00 26.20 711 GLY A C 1
ATOM 5534 O O . GLY A 1 711 ? -51.687 37.035 33.080 1.00 26.20 711 GLY A O 1
ATOM 5535 N N . HIS A 1 712 ? -52.236 38.879 34.232 1.00 34.59 712 HIS A N 1
ATOM 5536 C CA . HIS A 1 712 ? -52.884 39.621 33.128 1.00 34.59 712 HIS A CA 1
ATOM 5537 C C . HIS A 1 712 ? -52.415 41.085 33.073 1.00 34.59 712 HIS A C 1
ATOM 5539 O O . HIS A 1 712 ? -52.319 41.707 34.132 1.00 34.59 712 HIS A O 1
ATOM 5545 N N . ARG A 1 713 ? -52.311 41.665 31.860 1.00 28.59 713 ARG A N 1
ATOM 5546 C CA . ARG A 1 713 ? -53.005 42.906 31.411 1.00 28.59 713 ARG A CA 1
ATOM 5547 C C . ARG A 1 713 ? -52.642 43.277 29.955 1.00 28.59 713 ARG A C 1
ATOM 5549 O O . ARG A 1 713 ? -51.540 42.989 29.511 1.00 28.59 713 ARG A O 1
ATOM 5556 N N . GLY A 1 714 ? -53.588 43.901 29.243 1.00 27.25 714 GLY A N 1
ATOM 5557 C CA . GLY A 1 714 ? -53.406 44.623 27.963 1.00 27.25 714 GLY A CA 1
ATOM 5558 C C . GLY A 1 714 ? -53.721 46.125 28.154 1.00 27.25 714 GLY A C 1
ATOM 5559 O O . GLY A 1 714 ? -53.525 46.573 29.289 1.00 27.25 714 GLY A O 1
ATOM 5560 N N . PRO A 1 715 ? -54.281 46.886 27.174 1.00 52.78 715 PRO A N 1
ATOM 5561 C CA . PRO A 1 715 ? -54.917 46.442 25.911 1.00 52.78 715 PRO A CA 1
ATOM 5562 C C . PRO A 1 715 ? -54.649 47.311 24.639 1.00 52.78 715 PRO A C 1
ATOM 5564 O O . PRO A 1 715 ? -53.961 48.324 24.707 1.00 52.78 715 PRO A O 1
ATOM 5567 N N . GLY A 1 716 ? -55.303 46.933 23.525 1.00 30.55 716 GLY A N 1
ATOM 5568 C CA . GLY A 1 716 ? -55.609 47.750 22.328 1.00 30.55 716 GLY A CA 1
ATOM 5569 C C . GLY A 1 716 ? -54.549 47.779 21.212 1.00 30.55 716 GLY A C 1
ATOM 5570 O O . GLY A 1 716 ? -53.359 47.709 21.502 1.00 30.55 716 GLY A O 1
ATOM 5571 N N . ASP A 1 717 ? -54.877 47.905 19.917 1.00 28.66 717 ASP A N 1
ATOM 5572 C CA . ASP A 1 717 ? -56.148 47.802 19.145 1.00 28.66 717 ASP A CA 1
ATOM 5573 C C . ASP A 1 717 ? -55.777 47.885 17.630 1.00 28.66 717 ASP A C 1
ATOM 5575 O O . ASP A 1 717 ? -54.692 48.383 17.328 1.00 28.66 717 ASP A O 1
ATOM 5579 N N . LEU A 1 718 ? -56.505 47.457 16.583 1.00 30.08 718 LEU A N 1
ATOM 5580 C CA . LEU A 1 718 ? -57.846 46.867 16.326 1.00 30.08 718 LEU A CA 1
ATOM 5581 C C . LEU A 1 718 ? -57.651 45.459 15.650 1.00 30.08 718 LEU A C 1
ATOM 5583 O O . LEU A 1 718 ? -56.608 44.855 15.884 1.00 30.08 718 LEU A O 1
ATOM 5587 N N . GLY A 1 719 ? -58.501 44.756 14.869 1.00 27.05 719 GLY A N 1
ATOM 5588 C CA . GLY A 1 719 ? -59.771 44.974 14.131 1.00 27.05 719 GLY A CA 1
ATOM 5589 C C . GLY A 1 719 ? -59.544 45.197 12.609 1.00 27.05 719 GLY A C 1
ATOM 5590 O O . GLY A 1 719 ? -58.676 45.985 12.259 1.00 27.05 719 GLY A O 1
ATOM 5591 N N . CYS A 1 720 ? -60.233 44.559 11.637 1.00 26.23 720 CYS A N 1
ATOM 5592 C CA . CYS A 1 720 ? -61.380 43.622 11.664 1.00 26.23 720 CYS A CA 1
ATOM 5593 C C . CYS A 1 720 ? -61.414 42.628 10.458 1.00 26.23 720 CYS A C 1
ATOM 5595 O O . CYS A 1 720 ? -60.913 42.947 9.387 1.00 26.23 720 CYS A O 1
ATOM 5597 N N . ASN A 1 721 ? -62.168 41.522 10.623 1.00 28.89 721 ASN A N 1
ATOM 5598 C CA . ASN A 1 721 ? -62.862 40.671 9.615 1.00 28.89 721 ASN A CA 1
ATOM 5599 C C . ASN A 1 721 ? -62.090 39.764 8.613 1.00 28.89 721 ASN A C 1
ATOM 5601 O O . ASN A 1 721 ? -61.233 40.220 7.870 1.00 28.89 721 ASN A O 1
ATOM 5605 N N . GLY A 1 722 ? -62.568 38.509 8.460 1.00 28.17 722 GLY A N 1
ATOM 5606 C CA . GLY A 1 722 ? -62.449 37.721 7.209 1.00 28.17 722 GLY A CA 1
ATOM 5607 C C . GLY A 1 722 ? -62.092 36.224 7.338 1.00 28.17 722 GLY A C 1
ATOM 5608 O O . GLY A 1 722 ? -60.924 35.865 7.376 1.00 28.17 722 GLY A O 1
ATOM 5609 N N . SER A 1 723 ? -63.082 35.325 7.324 1.00 28.00 723 SER A N 1
ATOM 5610 C CA . SER A 1 723 ? -62.934 33.854 7.144 1.00 28.00 723 SER A CA 1
ATOM 5611 C C . SER A 1 723 ? -63.826 33.399 5.963 1.00 28.00 723 SER A C 1
ATOM 5613 O O . SER A 1 723 ? -64.684 34.207 5.597 1.00 28.00 723 SER A O 1
ATOM 5615 N N . PRO A 1 724 ? -63.732 32.170 5.379 1.00 46.50 724 PRO A N 1
ATOM 5616 C CA . PRO A 1 724 ? -63.004 30.957 5.807 1.00 46.50 724 PRO A CA 1
ATOM 5617 C C . PRO A 1 724 ? -62.191 30.216 4.691 1.00 46.50 724 PRO A C 1
ATOM 5619 O O . PRO A 1 724 ? -61.981 30.735 3.601 1.00 46.50 724 PRO A O 1
ATOM 5622 N N . SER A 1 725 ? -61.718 28.992 4.986 1.00 32.41 725 SER A N 1
ATOM 5623 C CA . SER A 1 725 ? -61.008 28.010 4.109 1.00 32.41 725 SER A CA 1
ATOM 5624 C C . SER A 1 725 ? -61.976 27.247 3.141 1.00 32.41 725 SER A C 1
ATOM 5626 O O . SER A 1 725 ? -63.176 27.474 3.322 1.00 32.41 725 SER A O 1
ATOM 5628 N N . PRO A 1 726 ? -61.583 26.343 2.174 1.00 46.62 726 PRO A N 1
ATOM 5629 C CA . PRO A 1 726 ? -60.543 25.277 2.280 1.00 46.62 726 PRO A CA 1
ATOM 5630 C C . PRO A 1 726 ? -59.754 24.782 1.004 1.00 46.62 726 PRO A C 1
ATOM 5632 O O . PRO A 1 726 ? -60.043 25.126 -0.132 1.00 46.62 726 PRO A O 1
ATOM 5635 N N . THR A 1 727 ? -58.745 23.926 1.262 1.00 30.23 727 THR A N 1
ATOM 5636 C CA . THR A 1 727 ? -58.054 22.832 0.490 1.00 30.23 727 THR A CA 1
ATOM 5637 C C . THR A 1 727 ? -58.116 22.607 -1.056 1.00 30.23 727 THR A C 1
ATOM 5639 O O . THR A 1 727 ? -59.172 22.244 -1.561 1.00 30.23 727 THR A O 1
ATOM 5642 N N . GLN A 1 728 ? -56.909 22.474 -1.676 1.00 30.25 728 GLN A N 1
ATOM 5643 C CA . GLN A 1 728 ? -56.471 21.570 -2.805 1.00 30.25 728 GLN A CA 1
ATOM 5644 C C . GLN A 1 728 ? -57.138 21.680 -4.214 1.00 30.25 728 GLN A C 1
ATOM 5646 O O . GLN A 1 728 ? -58.211 22.267 -4.302 1.00 30.25 728 GLN A O 1
ATOM 5651 N N . PRO A 1 729 ? -56.616 21.064 -5.326 1.00 50.25 729 PRO A N 1
ATOM 5652 C CA . PRO A 1 729 ? -55.280 20.510 -5.719 1.00 50.25 729 PRO A CA 1
ATOM 5653 C C . PRO A 1 729 ? -54.734 21.278 -6.993 1.00 50.25 729 PRO A C 1
ATOM 5655 O O . PRO A 1 729 ? -54.929 22.492 -6.972 1.00 50.25 729 PRO A O 1
ATOM 5658 N N . PRO A 1 730 ? -54.130 20.755 -8.118 1.00 47.44 730 PRO A N 1
ATOM 5659 C CA . PRO A 1 730 ? -53.449 19.489 -8.502 1.00 47.44 730 PRO A CA 1
ATOM 5660 C C . PRO A 1 730 ? -52.060 19.676 -9.235 1.00 47.44 730 PRO A C 1
ATOM 5662 O O . PRO A 1 730 ? -51.144 20.233 -8.641 1.00 47.44 730 PRO A O 1
ATOM 5665 N N . ILE A 1 731 ? -51.870 19.163 -10.477 1.00 37.75 731 ILE A N 1
ATOM 5666 C CA . ILE A 1 731 ? -50.641 19.110 -11.339 1.00 37.75 731 ILE A CA 1
ATOM 5667 C C . ILE A 1 731 ? -51.056 19.264 -12.837 1.00 37.75 731 ILE A C 1
ATOM 5669 O O . ILE A 1 731 ? -52.246 19.087 -13.113 1.00 37.75 731 ILE A O 1
ATOM 5673 N N . PRO A 1 732 ? -50.157 19.560 -13.816 1.00 43.56 732 PRO A N 1
ATOM 5674 C CA . PRO A 1 732 ? -49.803 18.528 -14.830 1.00 43.56 732 PRO A CA 1
ATOM 56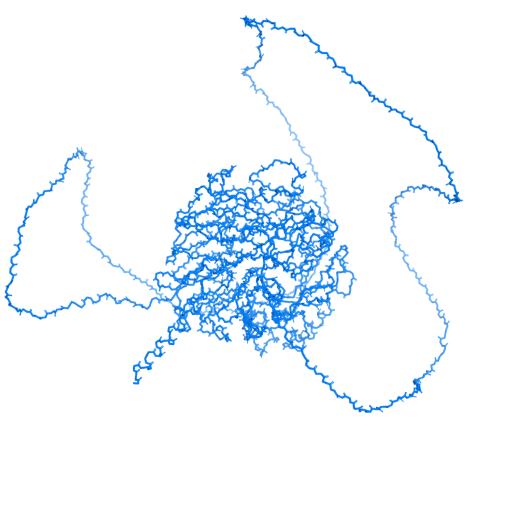75 C C . PRO A 1 732 ? -48.379 18.627 -15.468 1.00 43.56 732 PRO A C 1
ATOM 5677 O O . PRO A 1 732 ? -47.620 19.554 -15.200 1.00 43.56 732 PRO A O 1
ATOM 5680 N N . ALA A 1 733 ? -48.046 17.679 -16.363 1.00 31.56 733 ALA A N 1
ATOM 5681 C CA . ALA A 1 733 ? -46.878 17.668 -17.277 1.00 31.56 733 ALA A CA 1
ATOM 5682 C C . ALA A 1 733 ? -47.310 17.825 -18.763 1.00 31.56 733 ALA A C 1
ATOM 5684 O O . ALA A 1 733 ? -48.515 17.876 -19.015 1.00 31.56 733 ALA A O 1
ATOM 5685 N N . PRO A 1 734 ? -46.382 17.880 -19.754 1.00 49.62 734 PRO A N 1
ATOM 5686 C CA . PRO A 1 734 ? -46.650 17.202 -21.045 1.00 49.62 734 PRO A CA 1
ATOM 5687 C C . PRO A 1 734 ? -45.421 16.599 -21.799 1.00 49.62 734 PRO A C 1
ATOM 5689 O O . PRO A 1 734 ? -44.319 16.494 -21.267 1.00 49.62 734 PRO A O 1
ATOM 5692 N N . HIS A 1 735 ? -45.661 16.153 -23.046 1.00 29.33 735 HIS A N 1
ATOM 5693 C CA . HIS A 1 735 ? -44.888 15.203 -23.874 1.00 29.33 735 HIS A CA 1
ATOM 5694 C C . HIS A 1 735 ? -43.998 15.789 -25.013 1.00 29.33 735 HIS A C 1
ATOM 5696 O O . HIS A 1 735 ? -44.325 16.807 -25.605 1.00 29.33 735 HIS A O 1
ATOM 5702 N N . ALA A 1 736 ? -42.946 15.026 -25.359 1.00 27.58 736 ALA A N 1
ATOM 5703 C CA . ALA A 1 736 ? -42.481 14.507 -26.676 1.00 27.58 736 ALA A CA 1
ATOM 5704 C C . ALA A 1 736 ? -42.517 15.267 -28.048 1.00 27.58 736 ALA A C 1
ATOM 5706 O O . ALA A 1 736 ? -43.543 15.770 -28.485 1.00 27.58 736 ALA A O 1
ATOM 5707 N N . GLN A 1 737 ? -41.433 15.003 -28.816 1.00 29.00 737 GLN A N 1
ATOM 5708 C CA . GLN A 1 737 ? -41.322 14.698 -30.276 1.00 29.00 737 GLN A CA 1
ATOM 5709 C C . GLN A 1 737 ? -41.205 15.781 -31.390 1.00 29.00 737 GLN A C 1
ATOM 5711 O O . GLN A 1 737 ? -41.695 16.897 -31.285 1.00 29.00 737 GLN A O 1
ATOM 5716 N N . ASN A 1 738 ? -40.562 15.330 -32.493 1.00 25.94 738 ASN A N 1
ATOM 5717 C CA . ASN A 1 738 ? -40.202 15.950 -33.798 1.00 25.94 738 ASN A CA 1
ATOM 5718 C C . ASN A 1 738 ? -39.026 16.959 -33.776 1.00 25.94 738 ASN A C 1
ATOM 5720 O O . ASN A 1 738 ? -39.008 17.864 -32.954 1.00 25.94 738 ASN A O 1
ATOM 5724 N N . GLN A 1 739 ? -37.916 16.823 -34.529 1.00 28.06 739 GLN A N 1
ATOM 5725 C CA . GLN A 1 739 ? -37.620 16.460 -35.943 1.00 28.06 739 GLN A CA 1
ATOM 5726 C C . GLN A 1 739 ? -37.924 17.552 -36.991 1.00 28.06 739 GLN A C 1
ATOM 5728 O O . GLN A 1 739 ? -39.066 17.684 -37.415 1.00 28.06 739 GLN A O 1
ATOM 5733 N N . HIS A 1 740 ? -36.882 18.242 -37.491 1.00 28.23 740 HIS A N 1
ATOM 5734 C CA . HIS A 1 740 ? -36.320 18.033 -38.847 1.00 28.23 740 HIS A CA 1
ATOM 5735 C C . HIS A 1 740 ? -35.071 18.912 -39.135 1.00 28.23 740 HIS A C 1
ATOM 5737 O O . HIS A 1 740 ? -34.983 20.020 -38.627 1.00 28.23 740 HIS A O 1
ATOM 5743 N N . LEU A 1 741 ? -34.142 18.366 -39.946 1.00 25.41 741 LEU A N 1
ATOM 5744 C CA . LEU A 1 741 ? -33.280 18.963 -41.007 1.00 25.41 741 LEU A CA 1
ATOM 5745 C C . LEU A 1 741 ? -32.921 20.478 -40.933 1.00 25.41 741 LEU A C 1
ATOM 5747 O O . LEU A 1 741 ? -33.794 21.319 -40.774 1.00 25.41 741 LEU A O 1
ATOM 5751 N N . LEU A 1 742 ? -31.676 20.919 -41.172 1.00 25.75 742 LEU A N 1
ATOM 5752 C CA . LEU A 1 742 ? -30.817 20.626 -42.340 1.00 25.75 742 LEU A CA 1
ATOM 5753 C C . LEU A 1 742 ? -29.300 20.714 -42.038 1.00 25.75 742 LEU A C 1
ATOM 5755 O O . LEU A 1 742 ? -28.875 21.384 -41.104 1.00 25.75 742 LEU A O 1
ATOM 5759 N N . ASP A 1 743 ? -28.516 20.098 -42.925 1.00 23.83 743 ASP A N 1
ATOM 5760 C CA . ASP A 1 743 ? -27.042 20.048 -43.036 1.00 23.83 743 ASP A CA 1
ATOM 5761 C C . ASP A 1 743 ? -26.707 20.197 -44.555 1.00 23.83 743 ASP A C 1
ATOM 5763 O O . ASP A 1 743 ? -27.651 20.076 -45.351 1.00 23.83 743 ASP A O 1
ATOM 5767 N N . PRO A 1 744 ? -25.453 20.338 -45.056 1.00 55.12 744 PRO A N 1
ATOM 5768 C CA . PRO A 1 744 ? -24.165 20.712 -44.446 1.00 55.12 744 PRO A CA 1
ATOM 5769 C C . PRO A 1 744 ? -23.436 21.819 -45.284 1.00 55.12 744 PRO A C 1
ATOM 5771 O O . PRO A 1 744 ? -24.108 22.596 -45.956 1.00 55.12 744 PRO A O 1
ATOM 5774 N N . VAL A 1 745 ? -22.078 21.828 -45.297 1.00 24.81 745 VAL A N 1
ATOM 5775 C CA . VAL A 1 745 ? -21.092 22.332 -46.322 1.00 24.81 745 VAL A CA 1
ATOM 5776 C C . VAL A 1 745 ? -20.014 23.279 -45.740 1.00 24.81 745 VAL A C 1
ATOM 5778 O O . VAL A 1 745 ? -20.358 24.239 -45.066 1.00 24.81 745 VAL A O 1
ATOM 5781 N N . SER A 1 746 ? -18.702 23.188 -46.043 1.00 27.92 746 SER A N 1
ATOM 5782 C CA . SER A 1 746 ? -17.768 22.046 -46.236 1.00 27.92 746 SER A CA 1
ATOM 5783 C C . SER A 1 746 ? -16.303 22.553 -46.280 1.00 27.92 746 SER A C 1
ATOM 5785 O O . SER A 1 746 ? -16.075 23.616 -46.841 1.00 27.92 746 SER A O 1
ATOM 5787 N N . HIS A 1 747 ? -15.340 21.758 -45.785 1.00 29.33 747 HIS A N 1
ATOM 5788 C CA . HIS A 1 747 ? -13.879 21.718 -46.077 1.00 29.33 747 HIS A CA 1
ATOM 5789 C C . HIS A 1 747 ? -13.075 22.982 -46.491 1.00 29.33 747 HIS A C 1
ATOM 5791 O O . HIS A 1 747 ? -13.341 23.580 -47.528 1.00 29.33 747 HIS A O 1
ATOM 5797 N N . LEU A 1 748 ? -11.905 23.193 -45.856 1.00 25.28 748 LEU A N 1
ATOM 5798 C CA . LEU A 1 748 ? -10.571 22.945 -46.469 1.00 25.28 748 LEU A CA 1
ATOM 5799 C C . LEU A 1 748 ? -9.393 23.234 -45.503 1.00 25.28 748 LEU A C 1
ATOM 5801 O O . LEU A 1 748 ? -9.524 23.997 -44.552 1.00 25.28 748 LEU A O 1
ATOM 5805 N N . ALA A 1 749 ? -8.230 22.634 -45.785 1.00 30.12 749 ALA A N 1
ATOM 5806 C CA . ALA A 1 749 ? -6.906 22.929 -45.207 1.00 30.12 749 ALA A CA 1
ATOM 5807 C C . ALA A 1 749 ? -5.859 22.887 -46.350 1.00 30.12 749 ALA A C 1
ATOM 5809 O O . ALA A 1 749 ? -6.150 22.235 -47.362 1.00 30.12 749 ALA A O 1
ATOM 5810 N N . PRO A 1 750 ? -4.688 23.566 -46.261 1.00 42.00 750 PRO A N 1
ATOM 5811 C CA . PRO A 1 750 ? -3.517 22.938 -45.614 1.00 42.00 750 PRO A CA 1
ATOM 5812 C C . PRO A 1 750 ? -2.457 23.889 -44.971 1.00 42.00 750 PRO A C 1
ATOM 5814 O O . PRO A 1 750 ? -2.540 25.111 -45.049 1.00 42.00 750 PRO A O 1
ATOM 5817 N N . ASP A 1 751 ? -1.426 23.273 -44.369 1.00 29.55 751 ASP A N 1
ATOM 5818 C CA . ASP A 1 751 ? -0.069 23.787 -44.022 1.00 29.55 751 ASP A CA 1
ATOM 5819 C C . ASP A 1 751 ? 0.675 24.317 -45.307 1.00 29.55 751 ASP A C 1
ATOM 5821 O O . ASP A 1 751 ? 0.230 23.911 -46.388 1.00 29.55 751 ASP A O 1
ATOM 5825 N N . PRO A 1 752 ? 1.796 25.120 -45.310 1.00 46.94 752 PRO A N 1
ATOM 5826 C CA . PRO A 1 752 ? 2.902 25.027 -44.338 1.00 46.94 752 PRO A CA 1
ATOM 5827 C C . PRO A 1 752 ? 3.868 26.218 -44.027 1.00 46.94 752 PRO A C 1
ATOM 5829 O O . PRO A 1 752 ? 4.093 27.113 -44.835 1.00 46.94 752 PRO A O 1
ATOM 5832 N N . ARG A 1 753 ? 4.620 26.056 -42.913 1.00 26.75 753 ARG A N 1
ATOM 5833 C CA . ARG A 1 753 ? 5.966 26.627 -42.559 1.00 26.75 753 ARG A CA 1
ATOM 5834 C C . ARG A 1 753 ? 6.161 28.158 -42.416 1.00 26.75 753 ARG A C 1
ATOM 5836 O O . ARG A 1 753 ? 5.841 28.921 -43.311 1.00 26.75 753 ARG A O 1
ATOM 5843 N N . VAL A 1 754 ? 6.922 28.554 -41.373 1.00 26.75 754 VAL A N 1
ATOM 5844 C CA . VAL A 1 754 ? 8.183 29.370 -41.388 1.00 26.75 754 VAL A CA 1
ATOM 5845 C C . VAL A 1 754 ? 8.465 30.003 -40.000 1.00 26.75 754 VAL A C 1
ATOM 5847 O O . VAL A 1 754 ? 7.590 30.605 -39.391 1.00 26.75 754 VAL A O 1
ATOM 5850 N N . ARG A 1 755 ? 9.719 29.923 -39.514 1.00 34.88 755 ARG A N 1
ATOM 5851 C CA . ARG A 1 755 ? 10.306 30.827 -38.487 1.00 34.88 755 ARG A CA 1
ATOM 5852 C C . ARG A 1 755 ? 11.256 31.804 -39.197 1.00 34.88 755 ARG A C 1
ATOM 5854 O O . ARG A 1 755 ? 11.919 31.353 -40.132 1.00 34.88 755 ARG A O 1
ATOM 5861 N N . PRO A 1 756 ? 11.437 33.057 -38.725 1.00 41.53 756 PRO A N 1
ATOM 5862 C CA . PRO A 1 756 ? 12.751 33.349 -38.120 1.00 41.53 756 PRO A CA 1
ATOM 5863 C C . PRO A 1 756 ? 12.835 34.471 -37.046 1.00 41.53 756 PRO A C 1
ATOM 5865 O O . PRO A 1 756 ? 12.084 35.438 -37.032 1.00 41.53 756 PRO A O 1
ATOM 5868 N N . THR A 1 757 ? 13.930 34.388 -36.273 1.00 26.94 757 THR A N 1
ATOM 5869 C CA . THR A 1 757 ? 14.771 35.483 -35.714 1.00 26.94 757 THR A CA 1
ATOM 5870 C C . THR A 1 757 ? 14.349 36.403 -34.550 1.00 26.94 757 THR A C 1
ATOM 5872 O O . THR A 1 757 ? 13.232 36.879 -34.411 1.00 26.94 757 THR A O 1
ATOM 5875 N N . ARG A 1 758 ? 15.386 36.685 -33.740 1.00 31.00 758 ARG A N 1
ATOM 5876 C CA . ARG A 1 758 ? 15.508 37.623 -32.608 1.00 31.00 758 ARG A CA 1
ATOM 5877 C C . ARG A 1 758 ? 15.453 39.100 -33.040 1.00 31.00 758 ARG A C 1
ATOM 5879 O O . ARG A 1 758 ? 15.909 39.421 -34.132 1.00 31.00 758 ARG A O 1
ATOM 5886 N N . GLY A 1 759 ? 15.139 39.999 -32.100 1.00 24.48 759 GLY A N 1
ATOM 5887 C CA . GLY A 1 759 ? 15.486 41.427 -32.176 1.00 24.48 759 GLY A CA 1
ATOM 5888 C C . GLY A 1 759 ? 15.389 42.133 -30.814 1.00 24.48 759 GLY A C 1
ATOM 5889 O O . GLY A 1 759 ? 14.377 42.011 -30.135 1.00 24.48 759 GLY A O 1
ATOM 5890 N N . LEU A 1 760 ? 16.437 42.854 -30.396 1.00 32.25 760 LEU A N 1
ATOM 5891 C CA . LEU A 1 760 ? 16.405 43.762 -29.233 1.00 32.25 760 LEU A CA 1
ATOM 5892 C C . LEU A 1 760 ? 15.972 45.164 -29.689 1.00 32.25 760 LEU A C 1
ATOM 5894 O O . LEU A 1 760 ? 16.296 45.527 -30.813 1.00 32.25 760 LEU A O 1
ATOM 5898 N N . HIS A 1 761 ? 15.457 46.010 -28.782 1.00 25.97 761 HIS A N 1
ATOM 5899 C CA . HIS A 1 761 ? 16.030 47.359 -28.616 1.00 25.97 761 HIS A CA 1
ATOM 5900 C C . HIS A 1 761 ? 15.675 48.062 -27.288 1.00 25.97 761 HIS A C 1
ATOM 5902 O O . HIS A 1 761 ? 14.581 47.923 -26.752 1.00 25.97 761 HIS A O 1
ATOM 5908 N N . ARG A 1 762 ? 16.622 48.868 -26.781 1.00 31.47 762 ARG A N 1
ATOM 5909 C CA . ARG A 1 762 ? 16.436 49.897 -25.730 1.00 31.47 762 ARG A CA 1
ATOM 5910 C C . ARG A 1 762 ? 16.271 51.290 -26.362 1.00 31.47 762 ARG A C 1
ATOM 5912 O O . ARG A 1 762 ? 16.975 51.546 -27.342 1.00 31.47 762 ARG A O 1
ATOM 5919 N N . ARG A 1 763 ? 15.528 52.201 -25.701 1.00 30.17 763 ARG A N 1
ATOM 5920 C CA . ARG A 1 763 ? 15.863 53.622 -25.348 1.00 30.17 763 ARG A CA 1
ATOM 5921 C C . ARG A 1 763 ? 14.644 54.284 -24.640 1.00 30.17 763 ARG A C 1
ATOM 5923 O O . ARG A 1 763 ? 13.527 53.946 -24.994 1.00 30.17 763 ARG A O 1
ATOM 5930 N N . THR A 1 764 ? 14.774 54.950 -23.475 1.00 26.22 764 THR A N 1
ATOM 5931 C CA . THR A 1 764 ? 15.059 56.405 -23.226 1.00 26.22 764 THR A CA 1
ATOM 5932 C C . THR A 1 764 ? 13.890 57.309 -23.713 1.00 26.22 764 THR A C 1
ATOM 5934 O O . THR A 1 764 ? 13.439 57.093 -24.825 1.00 26.22 764 THR A O 1
ATOM 5937 N N . VAL A 1 765 ? 13.301 58.284 -22.980 1.00 25.81 765 VAL A N 1
ATOM 5938 C CA . VAL A 1 765 ? 13.889 59.494 -22.337 1.00 25.81 765 VAL A CA 1
ATOM 5939 C C . VAL A 1 765 ? 13.104 60.060 -21.112 1.00 25.81 765 VAL A C 1
ATOM 5941 O O . VAL A 1 765 ? 11.884 60.083 -21.063 1.00 25.81 765 VAL A O 1
ATOM 5944 N N . VAL A 1 766 ? 13.903 60.576 -20.168 1.00 27.03 766 VAL A N 1
ATOM 5945 C CA . VAL A 1 766 ? 13.767 61.521 -19.024 1.00 27.03 766 VAL A CA 1
ATOM 5946 C C . VAL A 1 766 ? 12.634 62.598 -18.952 1.00 27.03 766 VAL A C 1
ATOM 5948 O O . VAL A 1 766 ? 12.447 63.378 -19.875 1.00 27.03 766 VAL A O 1
ATOM 5951 N N . ARG A 1 767 ? 12.038 62.698 -17.736 1.00 33.09 767 ARG A N 1
ATOM 5952 C CA . ARG A 1 767 ? 11.488 63.828 -16.896 1.00 33.09 767 ARG A CA 1
ATOM 5953 C C . ARG A 1 767 ? 11.515 65.317 -17.352 1.00 33.09 767 ARG A C 1
ATOM 5955 O O . ARG A 1 767 ? 12.436 65.732 -18.045 1.00 33.09 767 ARG A O 1
ATOM 5962 N N . PRO A 1 768 ? 10.664 66.175 -16.718 1.00 42.62 768 PRO A N 1
ATOM 5963 C CA . PRO A 1 768 ? 11.186 67.183 -15.744 1.00 42.62 768 PRO A CA 1
ATOM 5964 C C . PRO A 1 768 ? 10.313 67.505 -14.479 1.00 42.62 768 PRO A C 1
ATOM 5966 O O . PRO A 1 768 ? 9.111 67.276 -14.482 1.00 42.62 768 PRO A O 1
ATOM 5969 N N . GLY A 1 769 ? 10.922 68.115 -13.432 1.00 24.03 769 GLY A N 1
ATOM 5970 C CA . GLY A 1 769 ? 10.281 68.820 -12.271 1.00 24.03 769 GLY A CA 1
ATOM 5971 C C . GLY A 1 769 ? 9.673 67.963 -11.125 1.00 24.03 769 GLY A C 1
ATOM 5972 O O . GLY A 1 769 ? 9.279 66.830 -11.360 1.00 24.03 769 GLY A O 1
ATOM 5973 N N . GLY A 1 770 ? 9.564 68.367 -9.839 1.00 25.19 770 GLY A N 1
ATOM 5974 C CA . GLY A 1 770 ? 10.201 69.438 -9.026 1.00 25.19 770 GLY A CA 1
ATOM 5975 C C . GLY A 1 770 ? 9.347 70.700 -8.730 1.00 25.19 770 GLY A C 1
ATOM 5976 O O . GLY A 1 770 ? 8.894 71.311 -9.681 1.00 25.19 770 GLY A O 1
ATOM 5977 N N . SER A 1 771 ? 9.154 71.227 -7.496 1.00 27.59 771 SER A N 1
ATOM 5978 C CA . SER A 1 771 ? 9.502 70.778 -6.120 1.00 27.59 771 SER A CA 1
ATOM 5979 C C . SER A 1 771 ? 8.871 71.670 -4.997 1.00 27.59 771 SER A C 1
ATOM 5981 O O . SER A 1 771 ? 8.627 72.843 -5.243 1.00 27.59 771 SER A O 1
ATOM 5983 N N . ARG A 1 772 ? 8.762 71.155 -3.748 1.00 32.03 772 ARG A N 1
ATOM 5984 C CA . ARG A 1 772 ? 8.776 71.854 -2.414 1.00 32.03 772 ARG A CA 1
ATOM 5985 C C . ARG A 1 772 ? 7.806 73.023 -2.067 1.00 32.03 772 ARG A C 1
ATOM 5987 O O . ARG A 1 772 ? 7.977 74.122 -2.579 1.00 32.03 772 ARG A O 1
ATOM 5994 N N . ARG A 1 773 ? 7.070 72.879 -0.939 1.00 27.77 773 ARG A N 1
ATOM 5995 C CA . ARG A 1 773 ? 7.104 73.663 0.352 1.00 27.77 773 ARG A CA 1
ATOM 5996 C C . ARG A 1 773 ? 5.789 73.442 1.156 1.00 27.77 773 ARG A C 1
ATOM 5998 O O . ARG A 1 773 ? 4.824 73.007 0.553 1.00 27.77 773 ARG A O 1
ATOM 6005 N N . ARG A 1 774 ? 5.620 73.831 2.437 1.00 32.22 774 ARG A N 1
ATOM 6006 C CA . ARG A 1 774 ? 6.339 73.614 3.734 1.00 32.22 774 ARG A CA 1
ATOM 6007 C C . ARG A 1 774 ? 5.488 74.276 4.862 1.00 32.22 774 ARG A C 1
ATOM 6009 O O . ARG A 1 774 ? 4.704 75.154 4.532 1.00 32.22 774 ARG A O 1
ATOM 6016 N N . LEU A 1 775 ? 5.769 73.981 6.148 1.00 28.33 775 LEU A N 1
ATOM 6017 C CA . LEU A 1 775 ? 5.112 74.494 7.390 1.00 28.33 775 LEU A CA 1
ATOM 6018 C C . LEU A 1 775 ? 3.801 73.755 7.771 1.00 28.33 775 LEU A C 1
ATOM 6020 O O . LEU A 1 775 ? 3.058 73.372 6.880 1.00 28.33 775 LEU A O 1
ATOM 6024 N N . GLY A 1 776 ? 3.483 73.499 9.052 1.00 23.95 776 GLY A N 1
ATOM 6025 C CA . GLY A 1 776 ? 4.225 73.783 10.297 1.00 23.95 776 GLY A CA 1
ATOM 6026 C C . GLY A 1 776 ? 3.758 72.952 11.518 1.00 23.95 776 GLY A C 1
ATOM 6027 O O . GLY A 1 776 ? 2.708 72.324 11.487 1.00 23.95 776 GLY A O 1
ATOM 6028 N N . VAL A 1 777 ? 4.578 72.944 12.575 1.00 29.19 777 VAL A N 1
ATOM 6029 C CA . VAL A 1 777 ? 4.361 72.347 13.927 1.00 29.19 777 VAL A CA 1
ATOM 6030 C C . VAL A 1 777 ? 4.035 73.505 14.927 1.00 29.19 777 VAL A C 1
ATOM 6032 O O . VAL A 1 777 ? 4.099 74.640 14.446 1.00 29.19 777 VAL A O 1
ATOM 6035 N N . PRO A 1 778 ? 3.746 73.351 16.257 1.00 55.97 778 PRO A N 1
ATOM 6036 C CA . PRO A 1 778 ? 4.095 72.240 17.171 1.00 55.97 778 PRO A CA 1
ATOM 6037 C C . PRO A 1 778 ? 3.072 71.827 18.268 1.00 55.97 778 PRO A C 1
ATOM 6039 O O . PRO A 1 778 ? 2.169 72.571 18.630 1.00 55.97 778 PRO A O 1
ATOM 6042 N N . CYS A 1 779 ? 3.371 70.717 18.958 1.00 22.81 779 CYS A N 1
ATOM 6043 C CA . CYS A 1 779 ? 3.579 70.762 20.416 1.00 22.81 779 CYS A CA 1
ATOM 6044 C C . CYS A 1 779 ? 4.590 69.680 20.874 1.00 22.81 779 CYS A C 1
ATOM 6046 O O . CYS A 1 779 ? 4.948 68.802 20.090 1.00 22.81 779 CYS A O 1
ATOM 6048 N N . ARG A 1 780 ? 5.120 69.791 22.103 1.00 30.36 780 ARG A N 1
ATOM 6049 C CA . ARG A 1 780 ? 6.137 68.897 22.726 1.00 30.36 780 ARG A CA 1
ATOM 6050 C C . ARG A 1 780 ? 5.471 68.032 23.831 1.00 30.36 780 ARG A C 1
ATOM 6052 O O . ARG A 1 780 ? 4.314 68.279 24.139 1.00 30.36 780 ARG A O 1
ATOM 6059 N N . ILE A 1 781 ? 6.068 66.984 24.419 1.00 26.16 781 ILE A N 1
ATOM 6060 C CA . ILE A 1 781 ? 7.217 66.971 25.363 1.00 26.16 781 ILE A CA 1
ATOM 6061 C C . ILE A 1 781 ? 7.818 65.550 25.492 1.00 26.16 781 ILE A C 1
ATOM 6063 O O . ILE A 1 781 ? 7.070 64.591 25.659 1.00 26.16 781 ILE A O 1
ATOM 6067 N N . PRO A 1 782 ? 9.160 65.433 25.529 1.00 48.28 782 PRO A N 1
ATOM 6068 C CA . PRO A 1 782 ? 9.880 64.336 26.193 1.00 48.28 782 PRO A CA 1
ATOM 6069 C C . PRO A 1 782 ? 10.906 64.843 27.239 1.00 48.28 782 PRO A C 1
ATOM 6071 O O . PRO A 1 782 ? 11.376 65.973 27.116 1.00 48.28 782 PRO A O 1
ATOM 6074 N N . LEU A 1 783 ? 11.312 64.000 28.206 1.00 29.19 783 LEU A N 1
ATOM 6075 C CA . LEU A 1 783 ? 12.655 63.958 28.845 1.00 29.19 783 LEU A CA 1
ATOM 6076 C C . LEU A 1 783 ? 12.762 62.789 29.859 1.00 29.19 783 LEU A C 1
ATOM 6078 O O . LEU A 1 783 ? 11.779 62.083 30.073 1.00 29.19 783 LEU A O 1
ATOM 6082 N N . ALA A 1 784 ? 13.950 62.535 30.436 1.00 29.00 784 ALA A N 1
ATOM 6083 C CA . ALA A 1 784 ? 14.257 61.296 31.171 1.00 29.00 784 ALA A CA 1
ATOM 6084 C C . ALA A 1 784 ? 15.094 61.471 32.463 1.00 29.00 784 ALA A C 1
ATOM 6086 O O . ALA A 1 784 ? 15.959 62.339 32.519 1.00 29.00 784 ALA A O 1
ATOM 6087 N N . GLN A 1 785 ? 14.900 60.529 33.407 1.00 32.94 785 GLN A N 1
ATOM 6088 C CA . GLN A 1 785 ? 15.660 60.257 34.655 1.00 32.94 785 GLN A CA 1
ATOM 6089 C C . GLN A 1 785 ? 15.664 61.369 35.739 1.00 32.94 785 GLN A C 1
ATOM 6091 O O . GLN A 1 785 ? 15.566 62.550 35.416 1.00 32.94 785 GLN A O 1
ATOM 6096 N N . PRO A 1 786 ? 15.699 61.002 37.046 1.00 41.66 786 PRO A N 1
ATOM 6097 C CA . PRO A 1 786 ? 16.964 60.645 37.720 1.00 41.66 786 PRO A CA 1
ATOM 6098 C C . PRO A 1 786 ? 16.884 59.481 38.746 1.00 41.66 786 PRO A C 1
ATOM 6100 O O . PRO A 1 786 ? 15.811 59.048 39.157 1.00 41.66 786 PRO A O 1
ATOM 6103 N N . ARG A 1 787 ? 18.052 59.033 39.239 1.00 33.53 787 ARG A N 1
ATOM 6104 C CA . ARG A 1 787 ? 18.227 58.349 40.544 1.00 33.53 787 ARG A CA 1
ATOM 6105 C C . ARG A 1 787 ? 18.890 59.309 41.543 1.00 33.53 787 ARG A C 1
ATOM 6107 O O . ARG A 1 787 ? 19.796 60.041 41.147 1.00 33.53 787 ARG A O 1
ATOM 6114 N N . PRO A 1 788 ? 18.558 59.217 42.841 1.00 42.97 788 PRO A N 1
ATOM 6115 C CA . PRO A 1 788 ? 19.617 59.031 43.845 1.00 42.97 788 PRO A CA 1
ATOM 6116 C C . PRO A 1 788 ? 19.308 57.933 44.894 1.00 42.97 788 PRO A C 1
ATOM 6118 O O . PRO A 1 788 ? 18.295 57.245 44.832 1.00 42.97 788 PRO A O 1
ATOM 6121 N N . ARG A 1 789 ? 20.252 57.732 45.828 1.00 29.89 789 ARG A N 1
ATOM 6122 C CA . ARG A 1 789 ? 20.200 56.835 47.014 1.00 29.89 789 ARG A CA 1
ATOM 6123 C C . ARG A 1 789 ? 19.857 57.675 48.284 1.00 29.89 789 ARG A C 1
ATOM 6125 O O . ARG A 1 789 ? 19.621 58.867 48.100 1.00 29.89 789 ARG A O 1
ATOM 6132 N N . PRO A 1 790 ? 20.000 57.200 49.552 1.00 50.28 790 PRO A N 1
ATOM 6133 C CA . PRO A 1 790 ? 20.109 55.834 50.110 1.00 50.28 790 PRO A CA 1
ATOM 6134 C C . PRO A 1 790 ? 19.162 55.557 51.318 1.00 50.28 790 PRO A C 1
ATOM 6136 O O . PRO A 1 790 ? 18.514 56.458 51.834 1.00 50.28 790 PRO A O 1
ATOM 6139 N N . GLY A 1 791 ? 19.174 54.328 51.857 1.00 26.33 791 GLY A N 1
ATOM 6140 C CA . GLY A 1 791 ? 18.612 53.988 53.180 1.00 26.33 791 GLY A CA 1
ATOM 6141 C C . GLY A 1 791 ? 19.336 52.789 53.818 1.00 26.33 791 GLY A C 1
ATOM 6142 O O . GLY A 1 791 ? 19.768 51.892 53.094 1.00 26.33 791 GLY A O 1
ATOM 6143 N N . ARG A 1 792 ? 19.537 52.786 55.148 1.00 28.67 792 ARG A N 1
ATOM 6144 C CA . ARG A 1 792 ? 20.286 51.750 55.900 1.00 28.67 792 ARG A CA 1
ATOM 6145 C C . ARG A 1 792 ? 19.745 51.536 57.324 1.00 28.67 792 ARG A C 1
ATOM 6147 O O . ARG A 1 792 ? 19.725 52.481 58.103 1.00 28.67 792 ARG A O 1
ATOM 6154 N N . SER A 1 793 ? 19.553 50.271 57.685 1.00 28.64 793 SER A N 1
ATOM 6155 C CA . SER A 1 793 ? 19.719 49.671 59.025 1.00 28.64 793 SER A CA 1
ATOM 6156 C C . SER A 1 793 ? 19.969 48.159 58.784 1.00 28.64 793 SER A C 1
ATOM 6158 O O . SER A 1 793 ? 19.410 47.624 57.831 1.00 28.64 793 SER A O 1
ATOM 6160 N N . LEU A 1 794 ? 20.931 47.422 59.371 1.00 30.47 794 LEU A N 1
ATOM 6161 C CA . LEU A 1 794 ? 21.511 47.354 60.733 1.00 30.47 794 LEU A CA 1
ATOM 6162 C C . LEU A 1 794 ? 20.470 46.835 61.744 1.00 30.47 794 LEU A C 1
ATOM 6164 O O . LEU A 1 794 ? 19.400 47.417 61.833 1.00 30.47 794 LEU A O 1
ATOM 6168 N N . ASP A 1 795 ? 20.676 45.742 62.486 1.00 29.69 795 ASP A N 1
ATOM 6169 C CA . ASP A 1 795 ? 21.915 45.130 63.021 1.00 29.69 795 ASP A CA 1
ATOM 6170 C C . ASP A 1 795 ? 22.296 43.763 62.392 1.00 29.69 795 ASP A C 1
ATOM 6172 O O . ASP A 1 795 ? 21.458 43.096 61.799 1.00 29.69 795 ASP A O 1
ATOM 6176 N N . ARG A 1 796 ? 23.573 43.356 62.251 1.00 31.66 796 ARG A N 1
ATOM 6177 C CA . ARG A 1 796 ? 24.666 43.001 63.204 1.00 31.66 796 ARG A CA 1
ATOM 6178 C C . ARG A 1 796 ? 24.522 41.643 63.920 1.00 31.66 796 ARG A C 1
ATOM 6180 O O . ARG A 1 796 ? 23.815 41.510 64.906 1.00 31.66 796 ARG A O 1
ATOM 6187 N N . GLY A 1 797 ? 25.391 40.707 63.529 1.00 27.09 797 GLY A N 1
ATOM 6188 C CA . GLY A 1 797 ? 25.807 39.535 64.310 1.00 27.09 797 GLY A CA 1
ATOM 6189 C C . GLY A 1 797 ? 27.176 39.049 63.813 1.00 27.09 797 GLY A C 1
ATOM 6190 O O . GLY A 1 797 ? 27.308 38.684 62.650 1.00 27.09 797 GLY A O 1
ATOM 6191 N N . GLN A 1 798 ? 28.221 39.115 64.644 1.00 31.27 798 GLN A N 1
ATOM 6192 C CA . GLN A 1 798 ? 29.597 38.727 64.280 1.00 31.27 798 GLN A CA 1
ATOM 6193 C C . GLN A 1 798 ? 30.121 37.577 65.150 1.00 31.27 798 GLN A C 1
ATOM 6195 O O . GLN A 1 798 ? 29.825 37.553 66.343 1.00 31.27 798 GLN A O 1
ATOM 6200 N N . ARG A 1 799 ? 31.059 36.805 64.562 1.00 31.45 799 ARG A N 1
ATOM 6201 C CA . ARG A 1 799 ? 32.089 35.884 65.127 1.00 31.45 799 ARG A CA 1
ATOM 6202 C C . ARG A 1 799 ? 31.875 34.418 64.680 1.00 31.45 799 ARG A C 1
ATOM 6204 O O . ARG A 1 799 ? 30.760 33.934 64.739 1.00 31.45 799 ARG A O 1
ATOM 6211 N N . GLY A 1 800 ? 32.909 33.688 64.235 1.00 27.53 800 GLY A N 1
ATOM 6212 C CA . GLY A 1 800 ? 34.282 34.141 63.962 1.00 27.53 800 GLY A CA 1
ATOM 6213 C C . GLY A 1 800 ? 35.261 33.079 63.419 1.00 27.53 800 GLY A C 1
ATOM 6214 O O . GLY A 1 800 ? 34.946 31.904 63.349 1.00 27.53 800 GLY A O 1
ATOM 6215 N N . ARG A 1 801 ? 36.455 33.567 63.040 1.00 29.08 801 ARG A N 1
ATOM 6216 C CA . ARG A 1 801 ? 37.807 32.942 63.034 1.00 29.08 801 ARG A CA 1
ATOM 6217 C C . ARG A 1 801 ? 37.970 31.405 62.833 1.00 29.08 801 ARG A C 1
ATOM 6219 O O . ARG A 1 801 ? 37.733 30.647 63.758 1.00 29.08 801 ARG A O 1
ATOM 6226 N N . ARG A 1 802 ? 38.562 31.020 61.680 1.00 29.61 802 ARG A N 1
ATOM 6227 C CA . ARG A 1 802 ? 39.946 30.467 61.460 1.00 29.61 802 ARG A CA 1
ATOM 6228 C C . ARG A 1 802 ? 40.668 29.691 62.603 1.00 29.61 802 ARG A C 1
ATOM 6230 O O . ARG A 1 802 ? 40.527 30.140 63.738 1.00 29.61 802 ARG A O 1
ATOM 6237 N N . PRO A 1 803 ? 41.685 28.818 62.315 1.00 54.62 803 PRO A N 1
ATOM 6238 C CA . PRO A 1 803 ? 42.145 28.198 61.037 1.00 54.62 803 PRO A CA 1
ATOM 6239 C C . PRO A 1 803 ? 42.640 26.710 61.184 1.00 54.62 803 PRO A C 1
ATOM 6241 O O . PRO A 1 803 ? 42.266 26.059 62.150 1.00 54.62 803 PRO A O 1
ATOM 6244 N N . ALA A 1 804 ? 43.559 26.265 60.288 1.00 28.89 804 ALA A N 1
ATOM 6245 C CA . ALA A 1 804 ? 44.492 25.098 60.329 1.00 28.89 804 ALA A CA 1
ATOM 6246 C C . ALA A 1 804 ? 44.080 23.833 59.533 1.00 28.89 804 ALA A C 1
ATOM 6248 O O . ALA A 1 804 ? 42.891 23.566 59.423 1.00 28.89 804 ALA A O 1
ATOM 6249 N N . HIS A 1 805 ? 44.984 22.976 59.014 1.00 31.02 805 HIS A N 1
ATOM 6250 C CA . HIS A 1 805 ? 46.310 23.109 58.338 1.00 31.02 805 HIS A CA 1
ATOM 6251 C C . HIS A 1 805 ? 46.673 21.714 57.733 1.00 31.02 805 HIS A C 1
ATOM 6253 O O . HIS A 1 805 ? 46.132 20.716 58.201 1.00 31.02 805 HIS A O 1
ATOM 6259 N N . GLY A 1 806 ? 47.585 21.624 56.750 1.00 28.25 806 GLY A N 1
ATOM 6260 C CA . GLY A 1 806 ? 47.980 20.366 56.061 1.00 28.25 806 GLY A CA 1
ATOM 6261 C C . GLY A 1 806 ? 47.768 20.471 54.539 1.00 28.25 806 GLY A C 1
ATOM 6262 O O . GLY A 1 806 ? 46.630 20.655 54.128 1.00 28.25 806 GLY A O 1
ATOM 6263 N N . GLU A 1 807 ? 48.743 20.516 53.617 1.00 33.06 807 GLU A N 1
ATOM 6264 C CA . GLU A 1 807 ? 50.085 19.890 53.491 1.00 33.06 807 GLU A CA 1
ATOM 6265 C C . GLU A 1 807 ? 50.039 18.357 53.354 1.00 33.06 807 GLU A C 1
ATOM 6267 O O . GLU A 1 807 ? 49.397 17.708 54.171 1.00 33.06 807 GLU A O 1
ATOM 6272 N N . LEU A 1 808 ? 50.675 17.694 52.369 1.00 31.80 808 LEU A N 1
ATOM 6273 C CA . LEU A 1 808 ? 51.535 18.077 51.211 1.00 31.80 808 LEU A CA 1
ATOM 6274 C C . LEU A 1 808 ? 51.334 17.001 50.082 1.00 31.80 808 LEU A C 1
ATOM 6276 O O . LEU A 1 808 ? 50.488 16.132 50.247 1.00 31.80 808 LEU A O 1
ATOM 6280 N N . PHE A 1 809 ? 51.984 16.932 48.904 1.00 28.81 809 PHE A N 1
ATOM 6281 C CA . PHE A 1 809 ? 53.201 17.568 48.360 1.00 28.81 809 PHE A CA 1
ATOM 6282 C C . PHE A 1 809 ? 52.996 18.089 46.905 1.00 28.81 809 PHE A C 1
ATOM 6284 O O . PHE A 1 809 ? 52.191 18.992 46.696 1.00 28.81 809 PHE A O 1
ATOM 6291 N N . ARG A 1 810 ? 53.754 17.595 45.905 1.00 32.47 810 ARG A N 1
ATOM 6292 C CA . ARG A 1 810 ? 53.804 18.023 44.481 1.00 32.47 810 ARG A CA 1
ATOM 6293 C C . ARG A 1 810 ? 54.483 16.950 43.607 1.00 32.47 810 ARG A C 1
ATOM 6295 O O . ARG A 1 810 ? 55.325 16.224 44.122 1.00 32.47 810 ARG A O 1
ATOM 6302 N N . SER A 1 811 ? 54.317 17.002 42.278 1.00 28.42 811 SER A N 1
ATOM 6303 C CA . SER A 1 811 ? 55.443 17.324 41.361 1.00 28.42 811 SER A CA 1
ATOM 6304 C C . SER A 1 811 ? 55.023 17.472 39.883 1.00 28.42 811 SER A C 1
ATOM 6306 O O . SER A 1 811 ? 53.980 16.995 39.444 1.00 28.42 811 SER A O 1
ATOM 6308 N N . HIS A 1 812 ? 55.851 18.187 39.118 1.00 36.06 812 HIS A N 1
ATOM 6309 C CA . HIS A 1 812 ? 55.864 18.252 37.651 1.00 36.06 812 HIS A CA 1
ATOM 6310 C C . HIS A 1 812 ? 57.277 17.865 37.183 1.00 36.06 812 HIS A C 1
ATOM 6312 O O . HIS A 1 812 ? 58.247 18.178 37.875 1.00 36.06 812 HIS A O 1
ATOM 6318 N N . GLY A 1 813 ? 57.407 17.272 35.993 1.00 26.53 813 GLY A N 1
ATOM 6319 C CA . GLY A 1 813 ? 58.690 16.951 35.353 1.00 26.53 813 GLY A CA 1
ATOM 6320 C C . GLY A 1 813 ? 58.649 17.202 33.841 1.00 26.53 813 GLY A C 1
ATOM 6321 O O . GLY A 1 813 ? 57.579 17.183 33.238 1.00 26.53 813 GLY A O 1
ATOM 6322 N N . ARG A 1 814 ? 59.801 17.488 33.221 1.00 31.28 814 ARG A N 1
ATOM 6323 C CA . ARG A 1 814 ? 59.935 17.866 31.797 1.00 31.28 814 ARG A CA 1
ATOM 6324 C C . ARG A 1 814 ? 61.162 17.195 31.154 1.00 31.28 814 ARG A C 1
ATOM 6326 O O . ARG A 1 814 ? 62.198 17.137 31.797 1.00 31.28 814 ARG A O 1
ATOM 6333 N N . ARG A 1 815 ? 61.052 16.930 29.839 1.00 29.98 815 ARG A N 1
ATOM 6334 C CA . ARG A 1 815 ? 62.123 16.826 28.806 1.00 29.98 815 ARG A CA 1
ATOM 6335 C C . ARG A 1 815 ? 63.067 15.595 28.754 1.00 29.98 815 ARG A C 1
ATOM 6337 O O . ARG A 1 815 ? 64.041 15.547 29.485 1.00 29.98 815 ARG A O 1
ATOM 6344 N N . ALA A 1 816 ? 62.871 14.818 27.675 1.00 28.70 816 ALA A N 1
ATOM 6345 C CA . ALA A 1 816 ? 63.762 14.685 26.493 1.00 28.70 816 ALA A CA 1
ATOM 6346 C C . ALA A 1 816 ? 65.061 13.831 26.524 1.00 28.70 816 ALA A C 1
ATOM 6348 O O . ALA A 1 816 ? 65.614 13.568 27.582 1.00 28.70 816 ALA A O 1
ATOM 6349 N N . LEU A 1 817 ? 65.544 13.540 25.292 1.00 28.64 817 LEU A N 1
ATOM 6350 C CA . LEU A 1 817 ? 66.765 12.810 24.858 1.00 28.64 817 LEU A CA 1
ATOM 6351 C C . LEU A 1 817 ? 66.621 11.266 24.920 1.00 28.64 817 LEU A C 1
ATOM 6353 O O . LEU A 1 817 ? 66.196 10.736 25.938 1.00 28.64 817 LEU A O 1
ATOM 6357 N N . GLU A 1 818 ? 66.619 10.555 23.775 1.00 29.88 818 GLU A N 1
ATOM 6358 C CA . GLU A 1 818 ? 67.757 10.070 22.930 1.00 29.88 818 GLU A CA 1
ATOM 6359 C C . GLU A 1 818 ? 68.402 8.778 23.483 1.00 29.88 818 GLU A C 1
ATOM 6361 O O . GLU A 1 818 ? 68.497 8.623 24.693 1.00 29.88 818 GLU A O 1
ATOM 6366 N N . ASP A 1 819 ? 68.898 7.814 22.694 1.00 32.28 819 ASP A N 1
ATOM 6367 C CA . ASP A 1 819 ? 68.797 7.472 21.252 1.00 32.28 819 ASP A CA 1
ATOM 6368 C C . ASP A 1 819 ? 69.233 5.988 21.121 1.00 32.28 819 ASP A C 1
ATOM 6370 O O . ASP A 1 819 ? 70.090 5.554 21.891 1.00 32.28 819 ASP A O 1
ATOM 6374 N N . ASP A 1 820 ? 68.724 5.217 20.152 1.00 31.06 820 ASP A N 1
ATOM 6375 C CA . ASP A 1 820 ? 69.488 4.079 19.602 1.00 31.06 820 ASP A CA 1
ATOM 6376 C C . ASP A 1 820 ? 69.102 3.775 18.144 1.00 31.06 820 ASP A C 1
ATOM 6378 O O . ASP A 1 820 ? 67.981 4.010 17.688 1.00 31.06 820 ASP A O 1
ATOM 6382 N N . ARG A 1 821 ? 70.081 3.278 17.381 1.00 31.23 821 ARG A N 1
ATOM 6383 C CA . ARG A 1 821 ? 70.090 3.246 15.917 1.00 31.23 821 ARG A CA 1
ATOM 6384 C C . ARG A 1 821 ? 70.727 1.974 15.366 1.00 31.23 821 ARG A C 1
ATOM 6386 O O . ARG A 1 821 ? 71.899 1.712 15.634 1.00 31.23 821 ARG A O 1
ATOM 6393 N N . ARG A 1 822 ? 70.083 1.383 14.354 1.00 28.64 822 ARG A N 1
ATOM 6394 C CA . ARG A 1 822 ? 70.673 1.073 13.025 1.00 28.64 822 ARG A CA 1
ATOM 6395 C C . ARG A 1 822 ? 69.521 1.011 11.997 1.00 28.64 822 ARG A C 1
ATOM 6397 O O . ARG A 1 822 ? 68.480 0.462 12.320 1.00 28.64 822 ARG A O 1
ATOM 6404 N N . ARG A 1 823 ? 69.538 1.713 10.848 1.00 33.91 823 ARG A N 1
ATOM 6405 C CA . ARG A 1 823 ? 70.490 1.729 9.698 1.00 33.91 823 ARG A CA 1
ATOM 6406 C C . ARG A 1 823 ? 70.477 0.402 8.917 1.00 33.91 823 ARG A C 1
ATOM 6408 O O . ARG A 1 823 ? 70.530 -0.640 9.550 1.00 33.91 823 ARG A O 1
ATOM 6415 N N . ARG A 1 824 ? 70.461 0.360 7.574 1.00 32.38 824 ARG A N 1
ATOM 6416 C CA . ARG A 1 824 ? 70.744 1.353 6.494 1.00 32.38 824 ARG A CA 1
ATOM 6417 C C . ARG A 1 824 ? 69.732 1.155 5.336 1.00 32.38 824 ARG A C 1
ATOM 6419 O O . ARG A 1 824 ? 69.341 0.025 5.093 1.00 32.38 824 ARG A O 1
ATOM 6426 N N . GLU A 1 825 ? 69.124 2.197 4.758 1.00 33.72 825 GLU A N 1
ATOM 6427 C CA . GLU A 1 825 ? 69.624 3.102 3.686 1.00 33.72 825 GLU A CA 1
ATOM 6428 C C . GLU A 1 825 ? 69.801 2.446 2.298 1.00 33.72 825 GLU A C 1
ATOM 6430 O O . GLU A 1 825 ? 70.700 1.627 2.131 1.00 33.72 825 GLU A O 1
ATOM 6435 N N . LEU A 1 826 ? 69.061 2.924 1.279 1.00 27.41 826 LEU A N 1
ATOM 6436 C CA . LEU A 1 826 ? 69.610 3.786 0.207 1.00 27.41 826 LEU A CA 1
ATOM 6437 C C . LEU A 1 826 ? 68.505 4.451 -0.660 1.00 27.41 826 LEU A C 1
ATOM 6439 O O . LEU A 1 826 ? 67.344 4.058 -0.620 1.00 27.41 826 LEU A O 1
ATOM 6443 N N . VAL A 1 827 ? 68.877 5.532 -1.360 1.00 29.69 827 VAL A N 1
ATOM 6444 C CA . VAL A 1 827 ? 68.060 6.545 -2.095 1.00 29.69 827 VAL A CA 1
ATOM 6445 C C . VAL A 1 827 ? 69.008 7.198 -3.162 1.00 29.69 827 VAL A C 1
ATOM 6447 O O . VAL A 1 827 ? 70.107 6.650 -3.298 1.00 29.69 827 VAL A O 1
ATOM 6450 N N . PRO A 1 828 ? 68.790 8.361 -3.851 1.00 55.41 828 PRO A N 1
ATOM 6451 C CA . PRO A 1 828 ? 67.603 9.187 -4.197 1.00 55.41 828 PRO A CA 1
ATOM 6452 C C . PRO A 1 828 ? 67.553 9.700 -5.680 1.00 55.41 828 PRO A C 1
ATOM 6454 O O . PRO A 1 828 ? 68.439 9.424 -6.482 1.00 55.41 828 PRO A O 1
ATOM 6457 N N . GLY A 1 829 ? 66.573 10.567 -6.010 1.00 28.86 829 GLY A N 1
ATOM 6458 C CA . GLY A 1 829 ? 66.635 11.548 -7.126 1.00 28.86 829 GLY A CA 1
ATOM 6459 C C . GLY A 1 829 ? 65.247 12.028 -7.606 1.00 28.86 829 GLY A C 1
ATOM 6460 O O . GLY A 1 829 ? 64.548 11.266 -8.254 1.00 28.86 829 GLY A O 1
ATOM 6461 N N . HIS A 1 830 ? 64.705 13.173 -7.149 1.00 32.44 830 HIS A N 1
ATOM 6462 C CA . HIS A 1 830 ? 64.859 14.549 -7.697 1.00 32.44 830 HIS A CA 1
ATOM 6463 C C . HIS A 1 830 ? 64.267 14.745 -9.120 1.00 32.44 830 HIS A C 1
ATOM 6465 O O . HIS A 1 830 ? 64.613 13.990 -10.015 1.00 32.44 830 HIS A O 1
ATOM 6471 N N . ARG A 1 831 ? 63.437 15.765 -9.431 1.00 27.47 831 ARG A N 1
ATOM 6472 C CA . ARG A 1 831 ? 63.356 17.153 -8.898 1.00 27.47 831 ARG A CA 1
ATOM 6473 C C . ARG A 1 831 ? 61.993 17.850 -9.183 1.00 27.47 831 ARG A C 1
ATOM 6475 O O . ARG A 1 831 ? 61.166 17.312 -9.904 1.00 27.47 831 ARG A O 1
ATOM 6482 N N . LEU A 1 832 ? 61.819 19.060 -8.627 1.00 29.06 832 LEU A N 1
ATOM 6483 C CA . LEU A 1 832 ? 60.745 20.056 -8.887 1.00 29.06 832 LEU A CA 1
ATOM 6484 C C . LEU A 1 832 ? 60.807 20.607 -10.356 1.00 29.06 832 LEU A C 1
ATOM 6486 O O . LEU A 1 832 ? 61.759 20.269 -11.057 1.00 29.06 832 LEU A O 1
ATOM 6490 N N . GLN A 1 833 ? 59.906 21.452 -10.904 1.00 29.58 833 GLN A N 1
ATOM 6491 C CA . GLN A 1 833 ? 59.189 22.586 -10.283 1.00 29.58 833 GLN A CA 1
ATOM 6492 C C . GLN A 1 833 ? 58.031 23.201 -11.131 1.00 29.58 833 GLN A C 1
ATOM 6494 O O . GLN A 1 833 ? 57.986 23.018 -12.342 1.00 29.58 833 GLN A O 1
ATOM 6499 N N . ASP A 1 834 ? 57.128 23.927 -10.450 1.00 29.47 834 ASP A N 1
ATOM 6500 C CA . ASP A 1 834 ? 56.093 24.918 -10.854 1.00 29.47 834 ASP A CA 1
ATOM 6501 C C . ASP A 1 834 ? 55.924 25.344 -12.341 1.00 29.47 834 ASP A C 1
ATOM 6503 O O . ASP A 1 834 ? 56.877 25.813 -12.957 1.00 29.47 834 ASP A O 1
ATOM 6507 N N . HIS A 1 835 ? 54.674 25.424 -12.855 1.00 28.77 835 HIS A N 1
ATOM 6508 C CA . HIS A 1 835 ? 53.901 26.694 -12.834 1.00 28.77 835 HIS A CA 1
ATOM 6509 C C . HIS A 1 835 ? 52.461 26.679 -13.431 1.00 28.77 835 HIS A C 1
ATOM 6511 O O . HIS A 1 835 ? 51.992 25.751 -14.076 1.00 28.77 835 HIS A O 1
ATOM 6517 N N . HIS A 1 836 ? 51.775 27.794 -13.156 1.00 28.53 836 HIS A N 1
ATOM 6518 C CA . HIS A 1 836 ? 50.410 28.252 -13.455 1.00 28.53 836 HIS A CA 1
ATOM 6519 C C . HIS A 1 836 ? 49.811 28.180 -14.894 1.00 28.53 836 HIS A C 1
ATOM 6521 O O . HIS A 1 836 ? 50.468 28.510 -15.873 1.00 28.53 836 HIS A O 1
ATOM 6527 N N . ARG A 1 837 ? 48.457 28.118 -14.894 1.00 28.48 837 ARG A N 1
ATOM 6528 C CA . ARG A 1 837 ? 47.452 28.944 -15.641 1.00 28.48 837 ARG A CA 1
ATOM 6529 C C . ARG A 1 837 ? 46.820 28.491 -16.983 1.00 28.48 837 ARG A C 1
ATOM 6531 O O . ARG A 1 837 ? 47.468 28.301 -17.995 1.00 28.48 837 ARG A O 1
ATOM 6538 N N . GLN A 1 838 ? 45.485 28.646 -16.961 1.00 28.27 838 GLN A N 1
ATOM 6539 C CA . GLN A 1 838 ? 44.566 29.182 -17.991 1.00 28.27 838 GLN A CA 1
ATOM 6540 C C . GLN A 1 838 ? 44.152 28.352 -19.227 1.00 28.27 838 GLN A C 1
ATOM 6542 O O . GLN A 1 838 ? 44.852 28.244 -20.223 1.00 28.27 838 GLN A O 1
ATOM 6547 N N . ARG A 1 839 ? 42.871 27.939 -19.167 1.00 29.75 839 ARG A N 1
ATOM 6548 C CA . ARG A 1 839 ? 41.817 28.017 -20.206 1.00 29.75 839 ARG A CA 1
ATOM 6549 C C . ARG A 1 839 ? 42.264 28.404 -21.628 1.00 29.75 839 ARG A C 1
ATOM 6551 O O . ARG A 1 839 ? 42.660 29.542 -21.866 1.00 29.75 839 ARG A O 1
ATOM 6558 N N . GLY A 1 840 ? 42.017 27.509 -22.585 1.00 26.38 840 GLY A N 1
ATOM 6559 C CA . GLY A 1 840 ? 42.117 27.812 -24.014 1.00 26.38 840 GLY A CA 1
ATOM 6560 C C . GLY A 1 840 ? 40.978 28.691 -24.555 1.00 26.38 840 GLY A C 1
ATOM 6561 O O . GLY A 1 840 ? 39.936 28.872 -23.924 1.00 26.38 840 GLY A O 1
ATOM 6562 N N . SER A 1 841 ? 41.186 29.217 -25.762 1.00 28.91 841 SER A N 1
ATOM 6563 C CA . SER A 1 841 ? 40.179 29.876 -26.605 1.00 28.91 841 SER A CA 1
ATOM 6564 C C . SER A 1 841 ? 40.646 29.862 -28.069 1.00 28.91 841 SER A C 1
ATOM 6566 O O . SER A 1 841 ? 41.834 29.677 -28.323 1.00 28.91 841 SER A O 1
ATOM 6568 N N . GLY A 1 842 ? 39.728 30.074 -29.019 1.00 26.12 842 GLY A N 1
ATOM 6569 C CA . GLY A 1 842 ? 40.046 30.204 -30.447 1.00 26.12 842 GLY A CA 1
ATOM 6570 C C . GLY A 1 842 ? 39.646 28.990 -31.289 1.00 26.12 842 GLY A C 1
ATOM 6571 O O . GLY A 1 842 ? 40.334 27.977 -31.312 1.00 26.12 842 GLY A O 1
ATOM 6572 N N . GLY A 1 843 ? 38.539 29.120 -32.024 1.00 26.91 843 GLY A N 1
ATOM 6573 C CA . GLY A 1 843 ? 38.197 28.238 -33.142 1.00 26.91 843 GLY A CA 1
ATOM 6574 C C . GLY A 1 843 ? 38.414 28.951 -34.479 1.00 26.91 843 GLY A C 1
ATOM 6575 O O . GLY A 1 843 ? 38.360 30.179 -34.536 1.00 26.91 843 GLY A O 1
ATOM 6576 N N . GLY A 1 844 ? 38.616 28.194 -35.559 1.00 26.20 844 GLY A N 1
ATOM 6577 C CA . GLY A 1 844 ? 38.788 28.726 -36.916 1.00 26.20 844 GLY A CA 1
ATOM 6578 C C . GLY A 1 844 ? 38.322 27.730 -37.982 1.00 26.20 844 GLY A C 1
ATOM 6579 O O . GLY A 1 844 ? 38.444 26.522 -37.799 1.00 26.20 844 GLY A O 1
ATOM 6580 N N . ARG A 1 845 ? 37.754 28.237 -39.084 1.00 30.30 845 ARG A N 1
ATOM 6581 C CA . ARG A 1 845 ? 37.343 27.466 -40.277 1.00 30.30 845 ARG A CA 1
ATOM 6582 C C . ARG A 1 845 ? 38.303 27.773 -41.436 1.00 30.30 845 ARG A C 1
ATOM 6584 O O . ARG A 1 845 ? 38.812 28.888 -41.473 1.00 30.30 845 ARG A O 1
ATOM 6591 N N . GLY A 1 846 ? 38.470 26.863 -42.404 1.00 28.34 846 GLY A N 1
ATOM 6592 C CA . GLY A 1 846 ? 39.200 27.183 -43.645 1.00 28.34 846 GLY A CA 1
ATOM 6593 C C . GLY A 1 846 ? 39.499 26.023 -44.610 1.00 28.34 846 GLY A C 1
ATOM 6594 O O . GLY A 1 846 ? 40.630 25.567 -44.670 1.00 28.34 846 GLY A O 1
ATOM 6595 N N . ASP A 1 847 ? 38.493 25.630 -45.397 1.00 28.80 847 ASP A N 1
ATOM 6596 C CA . ASP A 1 847 ? 38.587 25.234 -46.821 1.00 28.80 847 ASP A CA 1
ATOM 6597 C C . ASP A 1 847 ? 39.411 24.009 -47.324 1.00 28.80 847 ASP A C 1
ATOM 6599 O O . ASP A 1 847 ? 39.988 23.213 -46.590 1.00 28.80 847 ASP A O 1
ATOM 6603 N N . ARG A 1 848 ? 39.275 23.782 -48.642 1.00 34.84 848 ARG A N 1
ATOM 6604 C CA . ARG A 1 848 ? 39.628 22.627 -49.510 1.00 34.84 848 ARG A CA 1
ATOM 6605 C C . ARG A 1 848 ? 40.578 23.127 -50.636 1.00 34.84 848 ARG A C 1
ATOM 6607 O O . ARG A 1 848 ? 40.554 24.340 -50.846 1.00 34.84 848 ARG A O 1
ATOM 6614 N N . PRO A 1 849 ? 41.343 22.305 -51.415 1.00 45.72 849 PRO A N 1
ATOM 6615 C CA . PRO A 1 849 ? 40.923 21.039 -52.063 1.00 45.72 849 PRO A CA 1
ATOM 6616 C C . PRO A 1 849 ? 42.002 19.917 -52.207 1.00 45.72 849 PRO A C 1
ATOM 6618 O O . PRO A 1 849 ? 43.077 19.995 -51.630 1.00 45.72 849 PRO A O 1
ATOM 6621 N N . GLY A 1 850 ? 41.684 18.837 -52.952 1.00 26.84 850 GLY A N 1
ATOM 6622 C CA . GLY A 1 850 ? 42.605 17.730 -53.331 1.00 26.84 850 GLY A CA 1
ATOM 6623 C C . GLY A 1 850 ? 43.358 17.981 -54.662 1.00 26.84 850 GLY A C 1
ATOM 6624 O O . GLY A 1 850 ? 43.527 19.158 -54.981 1.00 26.84 850 GLY A O 1
ATOM 6625 N N . PRO A 1 851 ? 43.727 16.967 -55.504 1.00 52.41 851 PRO A N 1
ATOM 6626 C CA . PRO A 1 851 ? 43.321 15.535 -55.503 1.00 52.41 851 PRO A CA 1
ATOM 6627 C C . PRO A 1 851 ? 44.412 14.485 -55.950 1.00 52.41 851 PRO A C 1
ATOM 6629 O O . PRO A 1 851 ? 45.552 14.858 -56.191 1.00 52.41 851 PRO A O 1
ATOM 6632 N N . ARG A 1 852 ? 44.007 13.211 -56.223 1.00 32.03 852 ARG A N 1
ATOM 6633 C CA . ARG A 1 852 ? 44.679 12.171 -57.094 1.00 32.03 852 ARG A CA 1
ATOM 6634 C C . ARG A 1 852 ? 45.980 11.486 -56.533 1.00 32.03 852 ARG A C 1
ATOM 6636 O O . ARG A 1 852 ? 46.614 12.074 -55.678 1.00 32.03 852 ARG A O 1
ATOM 6643 N N . VAL A 1 853 ? 46.463 10.268 -56.912 1.00 31.56 853 VAL A N 1
ATOM 6644 C CA . VAL A 1 853 ? 45.984 9.105 -57.744 1.00 31.56 853 VAL A CA 1
ATOM 6645 C C . VAL A 1 853 ? 46.854 7.809 -57.573 1.00 31.56 853 VAL A C 1
ATOM 6647 O O . VAL A 1 853 ? 48.068 7.939 -57.555 1.00 31.56 853 VAL A O 1
ATOM 6650 N N . HIS A 1 854 ? 46.247 6.590 -57.601 1.00 32.22 854 HIS A N 1
ATOM 6651 C CA . HIS A 1 854 ? 46.824 5.228 -57.925 1.00 32.22 854 HIS A CA 1
ATOM 6652 C C . HIS A 1 854 ? 48.023 4.657 -57.090 1.00 32.22 854 HIS A C 1
ATOM 6654 O O . HIS A 1 854 ? 48.639 5.419 -56.366 1.00 32.22 854 HIS A O 1
ATOM 6660 N N . ARG A 1 855 ? 48.469 3.366 -57.077 1.00 33.06 855 ARG A N 1
ATOM 6661 C CA . ARG A 1 855 ? 48.141 1.951 -57.533 1.00 33.06 855 ARG A CA 1
ATOM 6662 C C . ARG A 1 855 ? 49.143 0.999 -56.781 1.00 33.06 855 ARG A C 1
ATOM 6664 O O . ARG A 1 855 ? 50.105 1.545 -56.260 1.00 33.06 855 ARG A O 1
ATOM 6671 N N . HIS A 1 856 ? 49.144 -0.347 -56.654 1.00 32.25 856 HIS A N 1
ATOM 6672 C CA . HIS A 1 856 ? 48.394 -1.606 -56.981 1.00 32.25 856 HIS A CA 1
ATOM 6673 C C . HIS A 1 856 ? 48.640 -2.591 -55.766 1.00 32.25 856 HIS A C 1
ATOM 6675 O O . HIS A 1 856 ? 49.164 -2.112 -54.768 1.00 32.25 856 HIS A O 1
ATOM 6681 N N . GLY A 1 857 ? 48.374 -3.915 -55.662 1.00 27.23 857 GLY A N 1
ATOM 6682 C CA . GLY A 1 857 ? 47.759 -5.012 -56.462 1.00 27.23 857 GLY A CA 1
ATOM 6683 C C . GLY A 1 857 ? 46.596 -5.686 -55.684 1.00 27.23 857 GLY A C 1
ATOM 6684 O O . GLY A 1 857 ? 45.863 -4.947 -55.037 1.00 27.23 857 GLY A O 1
ATOM 6685 N N . ARG A 1 858 ? 46.232 -6.990 -55.714 1.00 33.00 858 ARG A N 1
ATOM 6686 C CA . ARG A 1 858 ? 46.679 -8.275 -56.341 1.00 33.00 858 ARG A CA 1
ATOM 6687 C C . ARG A 1 858 ? 47.821 -9.057 -55.646 1.00 33.00 858 ARG A C 1
ATOM 6689 O O . ARG A 1 858 ? 48.829 -8.440 -55.335 1.00 33.00 858 ARG A O 1
ATOM 6696 N N . ASP A 1 859 ? 47.709 -10.371 -55.350 1.00 29.81 859 ASP A N 1
ATOM 6697 C CA . ASP A 1 859 ? 46.899 -11.440 -56.003 1.00 29.81 859 ASP A CA 1
ATOM 6698 C C . ASP A 1 859 ? 46.334 -12.604 -55.119 1.00 29.81 859 ASP A C 1
ATOM 6700 O O . ASP A 1 859 ? 46.906 -12.961 -54.095 1.00 29.81 859 ASP A O 1
ATOM 6704 N N . LEU A 1 860 ? 45.273 -13.253 -55.647 1.00 30.34 860 LEU A N 1
ATOM 6705 C CA . LEU A 1 860 ? 44.841 -14.680 -55.546 1.00 30.34 860 LEU A CA 1
ATOM 6706 C C . LEU A 1 860 ? 44.303 -15.361 -54.240 1.00 30.34 860 LEU A C 1
ATOM 6708 O O . LEU A 1 860 ? 44.459 -14.919 -53.109 1.00 30.34 860 LEU A O 1
ATOM 6712 N N . HIS A 1 861 ? 43.574 -16.468 -54.477 1.00 36.41 861 HIS A N 1
ATOM 6713 C CA . HIS A 1 861 ? 42.674 -17.293 -53.622 1.00 36.41 861 HIS A CA 1
ATOM 6714 C C . HIS A 1 861 ? 42.640 -18.740 -54.233 1.00 36.41 861 HIS A C 1
ATOM 6716 O O . HIS A 1 861 ? 43.233 -18.884 -55.308 1.00 36.41 861 HIS A O 1
ATOM 6722 N N . PRO A 1 862 ? 41.908 -19.792 -53.754 1.00 56.69 862 PRO A N 1
ATOM 6723 C CA . PRO A 1 862 ? 41.172 -20.063 -52.491 1.00 56.69 862 PRO A CA 1
ATOM 6724 C C . PRO A 1 862 ? 41.387 -21.533 -51.943 1.00 56.69 862 PRO A C 1
ATOM 6726 O O . PRO A 1 862 ? 42.374 -22.167 -52.303 1.00 56.69 862 PRO A O 1
ATOM 6729 N N . ARG A 1 863 ? 40.399 -22.110 -51.198 1.00 29.20 863 ARG A N 1
ATOM 6730 C CA . ARG A 1 863 ? 40.181 -23.544 -50.762 1.00 29.20 863 ARG A CA 1
ATOM 6731 C C . ARG A 1 863 ? 40.824 -23.999 -49.425 1.00 29.20 863 ARG A C 1
ATOM 6733 O O . ARG A 1 863 ? 41.856 -23.467 -49.055 1.00 29.20 863 ARG A O 1
ATOM 6740 N N . GLN A 1 864 ? 40.369 -25.053 -48.711 1.00 30.17 864 GLN A N 1
ATOM 6741 C CA . GLN A 1 864 ? 39.022 -25.552 -48.299 1.00 30.17 864 GLN A CA 1
ATOM 6742 C C . GLN A 1 864 ? 39.171 -26.802 -47.364 1.00 30.17 864 GLN A C 1
ATOM 6744 O O . GLN A 1 864 ? 39.898 -27.719 -47.723 1.00 30.17 864 GLN A O 1
ATOM 6749 N N . HIS A 1 865 ? 38.380 -26.898 -46.278 1.00 30.75 865 HIS A N 1
ATOM 6750 C CA . HIS A 1 865 ? 37.968 -28.135 -45.542 1.00 30.75 865 HIS A CA 1
ATOM 6751 C C . HIS A 1 865 ? 38.993 -29.004 -44.727 1.00 30.75 865 HIS A C 1
ATOM 6753 O O . HIS A 1 865 ? 40.196 -28.811 -44.866 1.00 30.75 865 HIS A O 1
ATOM 6759 N N . PRO A 1 866 ? 38.531 -29.868 -43.763 1.00 47.47 866 PRO A N 1
ATOM 6760 C CA . PRO A 1 866 ? 39.267 -30.130 -42.503 1.00 47.47 866 PRO A CA 1
ATOM 6761 C C . PRO A 1 866 ? 39.713 -31.606 -42.182 1.00 47.47 866 PRO A C 1
ATOM 6763 O O . PRO A 1 866 ? 40.651 -32.076 -42.818 1.00 47.47 866 PRO A O 1
ATOM 6766 N N . PRO A 1 867 ? 39.242 -32.322 -41.125 1.00 55.41 867 PRO A N 1
ATOM 6767 C CA . PRO A 1 867 ? 40.100 -32.722 -39.990 1.00 55.41 867 PRO A CA 1
ATOM 6768 C C . PRO A 1 867 ? 40.387 -34.242 -39.860 1.00 55.41 867 PRO A C 1
ATOM 6770 O O . PRO A 1 867 ? 39.849 -35.062 -40.605 1.00 55.41 867 PRO A O 1
ATOM 6773 N N . ARG A 1 868 ? 41.194 -34.659 -38.860 1.00 29.77 868 ARG A N 1
ATOM 6774 C CA . ARG A 1 868 ? 41.476 -36.084 -38.544 1.00 29.77 868 ARG A CA 1
ATOM 6775 C C . ARG A 1 868 ? 41.440 -36.438 -37.043 1.00 29.77 868 ARG A C 1
ATOM 6777 O O . ARG A 1 868 ? 41.709 -35.605 -36.190 1.00 29.77 868 ARG A O 1
ATOM 6784 N N . ARG A 1 869 ? 41.120 -37.713 -36.757 1.00 35.38 869 ARG A N 1
ATOM 6785 C CA . ARG A 1 869 ? 41.032 -38.371 -35.428 1.00 35.38 869 ARG A CA 1
ATOM 6786 C C . ARG A 1 869 ? 42.158 -39.399 -35.205 1.00 35.38 869 ARG A C 1
ATOM 6788 O O . ARG A 1 869 ? 42.604 -39.988 -36.189 1.00 35.38 869 ARG A O 1
ATOM 6795 N N . ARG A 1 870 ? 42.445 -39.737 -33.934 1.00 30.83 870 ARG A N 1
ATOM 6796 C CA . ARG A 1 870 ? 42.810 -41.069 -33.347 1.00 30.83 870 ARG A CA 1
ATOM 6797 C C . ARG A 1 870 ? 43.065 -40.879 -31.826 1.00 30.83 870 ARG A C 1
ATOM 6799 O O . ARG A 1 870 ? 43.436 -39.774 -31.460 1.00 30.83 870 ARG A O 1
ATOM 6806 N N . SER A 1 871 ? 42.870 -41.825 -30.893 1.00 29.23 871 SER A N 1
ATOM 6807 C CA . SER A 1 871 ? 42.294 -43.194 -30.917 1.00 29.23 871 SER A CA 1
ATOM 6808 C C . SER A 1 871 ? 41.842 -43.651 -29.498 1.00 29.23 871 SER A C 1
ATOM 6810 O O . SER A 1 871 ? 42.152 -42.996 -28.513 1.00 29.23 871 SER A O 1
ATOM 6812 N N . LEU A 1 872 ? 41.095 -44.765 -29.421 1.00 34.41 872 LEU A N 1
ATOM 6813 C CA . LEU A 1 872 ? 40.550 -45.469 -28.225 1.00 34.41 872 LEU A CA 1
ATOM 6814 C C . LEU A 1 872 ? 41.561 -46.524 -27.657 1.00 34.41 872 LEU A C 1
ATOM 6816 O O . LEU A 1 872 ? 42.554 -46.720 -28.363 1.00 34.41 872 LEU A O 1
ATOM 6820 N N . PRO A 1 873 ? 41.385 -47.224 -26.484 1.00 49.84 873 PRO A N 1
ATOM 6821 C CA . PRO A 1 873 ? 40.148 -47.909 -26.022 1.00 49.84 873 PRO A CA 1
ATOM 6822 C C . PRO A 1 873 ? 39.872 -48.063 -24.488 1.00 49.84 873 PRO A C 1
ATOM 6824 O O . PRO A 1 873 ? 40.527 -47.469 -23.642 1.00 49.84 873 PRO A O 1
ATOM 6827 N N . GLN A 1 874 ? 38.843 -48.870 -24.161 1.00 35.41 874 GLN A N 1
ATOM 6828 C CA . GLN A 1 874 ? 38.319 -49.235 -22.823 1.00 35.41 874 GLN A CA 1
ATOM 6829 C C . GLN A 1 874 ? 39.027 -50.446 -22.158 1.00 35.41 874 GLN A C 1
ATOM 6831 O O . GLN A 1 874 ? 39.662 -51.233 -22.859 1.00 35.41 874 GLN A O 1
ATOM 6836 N N . PRO A 1 875 ? 38.700 -50.744 -20.880 1.00 45.78 875 PRO A N 1
ATOM 6837 C CA . PRO A 1 875 ? 38.482 -52.111 -20.376 1.00 45.78 875 PRO A CA 1
ATOM 6838 C C . PRO A 1 875 ? 36.992 -52.429 -20.061 1.00 45.78 875 PRO A C 1
ATOM 6840 O O . PRO A 1 875 ? 36.124 -51.560 -20.123 1.00 45.78 875 PRO A O 1
ATOM 6843 N N . ARG A 1 876 ? 36.667 -53.697 -19.741 1.00 33.12 876 ARG A N 1
ATOM 6844 C CA . ARG A 1 876 ? 35.288 -54.231 -19.579 1.00 33.12 876 ARG A CA 1
ATOM 6845 C C . ARG A 1 876 ? 35.053 -54.951 -18.235 1.00 33.12 876 ARG A C 1
ATOM 6847 O O . ARG A 1 876 ? 35.966 -55.580 -17.727 1.00 33.12 876 ARG A O 1
ATOM 6854 N N . ARG A 1 877 ? 33.778 -54.958 -17.799 1.00 34.91 877 ARG A N 1
ATOM 6855 C CA . ARG A 1 877 ? 33.013 -55.989 -17.035 1.00 34.91 877 ARG A CA 1
ATOM 6856 C C . ARG A 1 877 ? 33.753 -56.948 -16.069 1.00 34.91 877 ARG A C 1
ATOM 6858 O O . ARG A 1 877 ? 34.521 -57.794 -16.511 1.00 34.91 877 ARG A O 1
ATOM 6865 N N . GLY A 1 878 ? 33.265 -57.020 -14.826 1.00 25.84 878 GLY A N 1
ATOM 6866 C CA . GLY A 1 878 ? 33.401 -58.172 -13.915 1.00 25.84 878 GLY A CA 1
ATOM 6867 C C . GLY A 1 878 ? 32.200 -58.253 -12.956 1.00 25.84 878 GLY A C 1
ATOM 6868 O O . GLY A 1 878 ? 31.680 -57.210 -12.568 1.00 25.84 878 GLY A O 1
ATOM 6869 N N . ARG A 1 879 ? 31.709 -59.460 -12.638 1.00 33.59 879 ARG A N 1
ATOM 6870 C CA . ARG A 1 879 ? 30.552 -59.698 -11.746 1.00 33.59 879 ARG A CA 1
ATOM 6871 C C . ARG A 1 879 ? 30.981 -60.222 -10.360 1.00 33.59 879 ARG A C 1
ATOM 6873 O O . ARG A 1 879 ? 32.076 -60.755 -10.227 1.00 33.59 879 ARG A O 1
ATOM 6880 N N . ASP A 1 880 ? 29.994 -60.219 -9.457 1.00 31.78 880 ASP A N 1
ATOM 6881 C CA . ASP A 1 880 ? 29.592 -61.326 -8.559 1.00 31.78 880 ASP A CA 1
ATOM 6882 C C . ASP A 1 880 ? 29.955 -61.312 -7.053 1.00 31.78 880 ASP A C 1
ATOM 6884 O O . ASP A 1 880 ? 31.085 -61.075 -6.649 1.00 31.78 880 ASP A O 1
ATOM 6888 N N . LEU A 1 881 ? 28.928 -61.710 -6.274 1.00 30.56 881 LEU A N 1
ATOM 6889 C CA . LEU A 1 881 ? 28.903 -62.280 -4.909 1.00 30.56 881 LEU A CA 1
ATOM 6890 C C . LEU A 1 881 ? 29.323 -61.427 -3.684 1.00 30.56 881 LEU A C 1
ATOM 6892 O O . LEU A 1 881 ? 30.344 -60.756 -3.665 1.00 30.56 881 LEU A O 1
ATOM 6896 N N . GLY A 1 882 ? 28.555 -61.574 -2.587 1.00 27.08 882 GLY A N 1
ATOM 6897 C CA . GLY A 1 882 ? 28.941 -61.135 -1.231 1.00 27.08 882 GLY A CA 1
ATOM 6898 C C . GLY A 1 882 ? 27.787 -60.611 -0.359 1.00 27.08 882 GLY A C 1
ATOM 6899 O O . GLY A 1 882 ? 27.507 -59.420 -0.365 1.00 27.08 882 GLY A O 1
ATOM 6900 N N . ALA A 1 883 ? 27.122 -61.469 0.428 1.00 31.31 883 ALA A N 1
ATOM 6901 C CA . ALA A 1 883 ? 26.004 -61.064 1.299 1.00 31.31 883 ALA A CA 1
ATOM 6902 C C . ALA A 1 883 ? 26.105 -61.635 2.726 1.00 31.31 883 ALA A C 1
ATOM 6904 O O . ALA A 1 883 ? 26.358 -62.834 2.854 1.00 31.31 883 ALA A O 1
ATOM 6905 N N . ARG A 1 884 ? 25.818 -60.809 3.761 1.00 33.16 884 ARG A N 1
ATOM 6906 C CA . ARG A 1 884 ? 25.232 -61.123 5.107 1.00 33.16 884 ARG A CA 1
ATOM 6907 C C . ARG A 1 884 ? 25.317 -59.882 6.044 1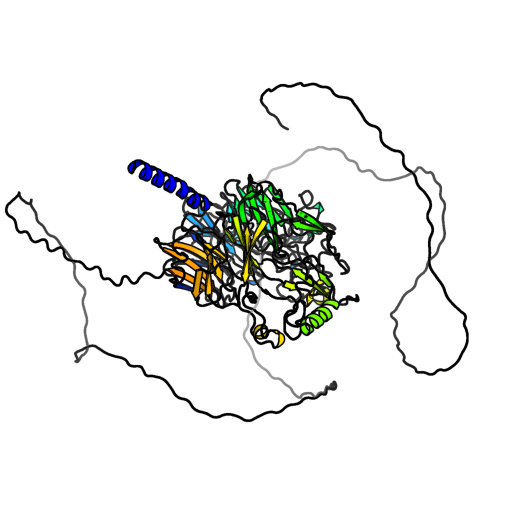.00 33.16 884 ARG A C 1
ATOM 6909 O O . ARG A 1 884 ? 26.313 -59.184 5.988 1.00 33.16 884 ARG A O 1
ATOM 6916 N N . ARG A 1 885 ? 24.219 -59.437 6.698 1.00 34.41 885 ARG A N 1
ATOM 6917 C CA . ARG A 1 885 ? 23.731 -59.735 8.090 1.00 34.41 885 ARG A CA 1
ATOM 6918 C C . ARG A 1 885 ? 24.592 -59.085 9.219 1.00 34.41 885 ARG A C 1
ATOM 6920 O O . ARG A 1 885 ? 25.798 -59.077 9.066 1.00 34.41 885 ARG A O 1
ATOM 6927 N N . ILE A 1 886 ? 24.087 -58.598 10.376 1.00 31.45 886 ILE A N 1
ATOM 6928 C CA . ILE A 1 886 ? 22.726 -58.605 10.986 1.00 31.45 886 ILE A CA 1
ATOM 6929 C C . ILE A 1 886 ? 22.531 -57.508 12.089 1.00 31.45 886 ILE A C 1
ATOM 6931 O O . ILE A 1 886 ? 23.501 -57.081 12.694 1.00 31.45 886 ILE A O 1
ATOM 6935 N N . ARG A 1 887 ? 21.257 -57.135 12.349 1.00 31.66 887 ARG A N 1
ATOM 6936 C CA . ARG A 1 887 ? 20.573 -56.488 13.523 1.00 31.66 887 ARG A CA 1
ATOM 6937 C C . ARG A 1 887 ? 21.342 -55.952 14.767 1.00 31.66 887 ARG A C 1
ATOM 6939 O O . ARG A 1 887 ? 22.140 -56.669 15.354 1.00 31.66 887 ARG A O 1
ATOM 6946 N N . GLY A 1 888 ? 20.788 -54.868 15.346 1.00 27.50 888 GLY A N 1
ATOM 6947 C CA . GLY A 1 888 ? 20.747 -54.556 16.800 1.00 27.50 888 GLY A CA 1
ATOM 6948 C C . GLY A 1 888 ? 20.567 -53.042 17.075 1.00 27.50 888 GLY A C 1
ATOM 6949 O O . GLY A 1 888 ? 21.454 -52.314 16.663 1.00 27.50 888 GLY A O 1
ATOM 6950 N N . VAL A 1 889 ? 19.509 -52.407 17.627 1.00 31.22 889 VAL A N 1
ATOM 6951 C CA . VAL A 1 889 ? 18.294 -52.692 18.453 1.00 31.22 889 VAL A CA 1
ATOM 6952 C C . VAL A 1 889 ? 18.394 -52.133 19.895 1.00 31.22 889 VAL A C 1
ATOM 6954 O O . VAL A 1 889 ? 19.210 -52.624 20.662 1.00 31.22 889 VAL A O 1
ATOM 6957 N N . SER A 1 890 ? 17.442 -51.250 20.279 1.00 31.12 890 SER A N 1
ATOM 6958 C CA . SER A 1 890 ? 17.100 -50.783 21.659 1.00 31.12 890 SER A CA 1
ATOM 6959 C C . SER A 1 890 ? 18.073 -49.792 22.359 1.00 31.12 890 SER A C 1
ATOM 6961 O O . SER A 1 890 ? 19.256 -49.812 22.056 1.00 31.12 890 SER A O 1
ATOM 6963 N N . ARG A 1 891 ? 17.667 -48.911 23.310 1.00 31.16 891 ARG A N 1
ATOM 6964 C CA . ARG A 1 891 ? 16.329 -48.524 23.862 1.00 31.16 891 ARG A CA 1
ATOM 6965 C C . ARG A 1 891 ? 16.340 -47.137 24.573 1.00 31.16 891 ARG A C 1
ATOM 6967 O O . ARG A 1 891 ? 17.385 -46.515 24.687 1.00 31.16 891 ARG A O 1
ATOM 6974 N N . HIS A 1 892 ? 15.161 -46.699 25.047 1.00 30.64 892 HIS A N 1
ATOM 6975 C CA . HIS A 1 892 ? 14.851 -45.468 25.816 1.00 30.64 892 HIS A CA 1
ATOM 6976 C C . HIS A 1 892 ? 15.690 -45.188 27.086 1.00 30.64 892 HIS A C 1
ATOM 6978 O O . HIS A 1 892 ? 16.147 -46.140 27.713 1.00 30.64 892 HIS A O 1
ATOM 6984 N N . LEU A 1 893 ? 15.699 -43.914 27.535 1.00 28.16 893 LEU A N 1
ATOM 6985 C CA . LEU A 1 893 ? 15.147 -43.359 28.812 1.00 28.16 893 LEU A CA 1
ATOM 6986 C C . LEU A 1 893 ? 15.335 -41.807 28.791 1.00 28.16 893 LEU A C 1
ATOM 6988 O O . LEU A 1 893 ? 16.367 -41.343 28.329 1.00 28.16 893 LEU A O 1
ATOM 6992 N N . GLN A 1 894 ? 14.294 -40.968 28.926 1.00 28.27 894 GLN A N 1
ATOM 6993 C CA . GLN A 1 894 ? 13.718 -40.343 30.147 1.00 28.27 894 GLN A CA 1
ATOM 6994 C C . GLN A 1 894 ? 14.613 -39.337 30.933 1.00 28.27 894 GLN A C 1
ATOM 6996 O O . GLN A 1 894 ? 15.544 -39.756 31.603 1.00 28.27 894 GLN A O 1
ATOM 7001 N N . ASN A 1 895 ? 14.252 -38.035 30.847 1.00 30.19 895 ASN A N 1
ATOM 7002 C CA . ASN A 1 895 ? 14.071 -36.959 31.872 1.00 30.19 895 ASN A CA 1
ATOM 7003 C C . ASN A 1 895 ? 14.664 -37.062 33.312 1.00 30.19 895 ASN A C 1
ATOM 7005 O O . ASN A 1 895 ? 14.794 -38.179 33.804 1.00 30.19 895 ASN A O 1
ATOM 7009 N N . PRO A 1 896 ? 14.775 -35.946 34.103 1.00 50.97 896 PRO A N 1
ATOM 7010 C CA . PRO A 1 896 ? 14.668 -34.488 33.788 1.00 50.97 896 PRO A CA 1
ATOM 7011 C C . PRO A 1 896 ? 15.663 -33.519 34.527 1.00 50.97 896 PRO A C 1
ATOM 7013 O O . PRO A 1 896 ? 16.256 -33.895 35.528 1.00 50.97 896 PRO A O 1
ATOM 7016 N N . HIS A 1 897 ? 15.656 -32.216 34.152 1.00 32.38 897 HIS A N 1
ATOM 7017 C CA . HIS A 1 897 ? 15.942 -31.016 35.008 1.00 32.38 897 HIS A CA 1
ATOM 7018 C C . HIS A 1 897 ? 17.350 -30.841 35.679 1.00 32.38 897 HIS A C 1
ATOM 7020 O O . HIS A 1 897 ? 18.137 -31.779 35.708 1.00 32.38 897 HIS A O 1
ATOM 7026 N N . PRO A 1 898 ? 17.681 -29.679 36.311 1.00 53.59 898 PRO A N 1
ATOM 7027 C CA . PRO A 1 898 ? 17.409 -28.276 35.925 1.00 53.59 898 PRO A CA 1
ATOM 7028 C C . PRO A 1 898 ? 18.609 -27.285 36.114 1.00 53.59 898 PRO A C 1
ATOM 7030 O O . PRO A 1 898 ? 19.583 -27.582 36.796 1.00 53.59 898 PRO A O 1
ATOM 7033 N N . SER A 1 899 ? 18.395 -26.022 35.703 1.00 31.23 899 SER A N 1
ATOM 7034 C CA . SER A 1 899 ? 18.847 -24.763 36.366 1.00 31.23 899 SER A CA 1
ATOM 7035 C C . SER A 1 899 ? 20.268 -24.164 36.181 1.00 31.23 899 SER A C 1
ATOM 7037 O O . SER A 1 899 ? 21.258 -24.858 36.003 1.00 31.23 899 SER A O 1
ATOM 7039 N N . HIS A 1 900 ? 20.287 -22.827 36.344 1.00 34.00 900 HIS A N 1
ATOM 7040 C CA . HIS A 1 900 ? 21.386 -21.872 36.608 1.00 34.00 900 HIS A CA 1
ATOM 7041 C C . HIS A 1 900 ? 22.286 -21.298 35.480 1.00 34.00 900 HIS A C 1
ATOM 7043 O O . HIS A 1 900 ? 23.257 -21.898 35.034 1.00 34.00 900 HIS A O 1
ATOM 7049 N N . ARG A 1 901 ? 21.972 -20.020 35.171 1.00 28.89 901 ARG A N 1
ATOM 7050 C CA . ARG A 1 901 ? 22.843 -18.861 34.831 1.00 28.89 901 ARG A CA 1
ATOM 7051 C C . ARG A 1 901 ? 24.081 -18.715 35.761 1.00 28.89 901 ARG A C 1
ATOM 7053 O O . ARG A 1 901 ? 24.067 -19.353 36.819 1.00 28.89 901 ARG A O 1
ATOM 7060 N N . PRO A 1 902 ? 25.102 -17.860 35.489 1.00 52.50 902 PRO A N 1
ATOM 7061 C CA . PRO A 1 902 ? 25.087 -16.591 34.724 1.00 52.50 902 PRO A CA 1
ATOM 7062 C C . PRO A 1 902 ? 24.672 -16.675 33.254 1.00 52.50 902 PRO A C 1
ATOM 7064 O O . PRO A 1 902 ? 25.289 -17.470 32.521 1.00 52.50 902 PRO A O 1
#

Secondary structure (DSSP, 8-state):
-HHHHHHHHHHHHHHHHHHHHHTTTTT--TT-B-BTTBSTT---EE---SS-TTTGGGEEEEEEEE-TTSSSS--TT--PPPEEETTEEEEEETTTTEEEEE-TTT--EEEEE-PPP-HHHHT-TTGGG----EEEEETTEEEEEEE-TTSEEEEEETTT-PBPTTSB----STT--SSSEEE-HHHHHTT-HHHHHH-PPP-TTT-S-GGG---B--S--EEETTEEEE--B-S-TTT--BS---B--EEEEETTT--EEEEE-SS--TTSTTGGG-GGGGGGT--B----SPPEEETTTTEEEEE---BSSTT--TTS-S--TTTTEEEEEETTT--EEEEEESSTT--S-----SPPEEEEEEETTEEEEEEEEE-TTS-EEEEETTT--BSS-EEEEE-PPP-STT----SEEEEESSSPPSS-SS--GGGB--SSHHHHHHHHHHHTTEEEE-TTPPPPBTT--SS-SEEEEEE---BTTB--EEETTTTEEEEEE--EEE---EEEGGGT--SS-SS---SSB-SEEE----BPPPBTTB-SBPSPS-EEEEEETTTTEEEEEEE-SPPPHHHHT-GGGTT---TT---SPPP-EEEETTEEEEE--TTS-SEEEEEETTT--EEEEEE-SS-EEEEEEEEEETTEEEEEEEETTTTEEEEEEEPPP-----------------------PPP-----------------------------------------------------------------------------------------------------------------------------------------------------------------------------------------------------------

pLDDT: mean 77.93, std 28.08, range [22.81, 98.88]